Protein 5EAN (pdb70)

Nearest PDB structures (foldseek):
  5ean-assembly1_A  TM=1.001E+00  e=0.000E+00  Mus musculus
  5eaw-assembly2_B  TM=9.959E-01  e=0.000E+00  Mus musculus
  5eax-assembly2_B  TM=9.963E-01  e=0.000E+00  Mus musculus
  2gk6-assembly2_B  TM=7.602E-01  e=1.079E-33  Homo sapiens
  8rd3-assembly1_A  TM=7.432E-01  e=2.271E-33  Saccharomyces cerevisiae S288C

Foldseek 3Di:
DDDDDDPVCVVVVDDDDCCLLVVLQVVLCLFANPDQAAFDDLGKKAWADKDWDADVDGDIWMWTWIDRHPDPPDTAIEIEDDLRRPLPDDHNWIKAKPPTDPDRNHYDYLPDIAIFTNLQQAAALLLLLVCVVPLLLSLLCVFQVCLVDDDPQNLLVVLLLQLLVVDQQPHLPLVVSLVSLQQSLQDVVSLLVCLLHVHASVVSSVSNSLLSVLSVVLCVQAADPDDQVSHDWDQDAFPPDVRPAIWGKHFHGWLDAQFWFTGSNQSHIYTQGTWTWMWTGDDNDIDIATAGEAEDEDDPDCDSSQLLSRLVVQVRCVLADPRRQWHWYAHSNRSDIDIRGNDSNSVRVSSSSVSSSVVQNQQQWDDPDVPHDIAGDDGPDDDDDPPDQVPRSCLLVVLLCCPLGVPDPDDDPDDPVSVVVSCVSQVLDDNLLSPVLRLVVRLLVLLLSGSQLNHGCCCVLPPFLVVCLVPAFKDWQWFFDDAWDAPDQQWTKTKIFNVDPQRLRHNADWQFWKFKFFSPNSGGRRWIFTWHDRDSGITMTITNDRDPSDDRPTIMMIGGDGRNPRDNQLNNLSSVLSGPDVLSVVCCCCQRVVPFWDFDDDDCPLFPVQLVVVLVVLLVPDDDLLNVQLRLQSGTQAEFEEEQDFQLCLLSSVLSSVSSCVSSVFQEEEEEAAQVSLLSNVVVNVVVVAAEAEEDDLVRHDPVCSCRYPVNCCVVVVRRGSVVSVCSLPVHSYYYYYLSPLVRSSQSPAATQEYEYEAQQQDFASSSSRNSSRHRYYYYYHHVLADFHDRDRPSSVVSPRRCGSSNSNCVSVSRYRYRAAGAFAAQVLVVLCCQQPVVVRHDYNDPCLNVDFDDQQQLVVLVVVCVVQFPCPPPPQPCLQVDRVNQEAEEACAQAPFAWDDDDNFIETLLLLLVVLVVLVSRVSRPDDLAQEEEEEATPVHQVSNQVVCVVVVRNSHHYYYLVVQVNAAHQEYEYCHRHDDDVQDDDVRLLRSNSVSSLSSRHRRHYYYYDHLVNNCVRVSSVSSCVVCVVVVRYDYDHYCPDSSRVSSD

Organism: Mus musculus (NCBI:txid10090)

Sequence (1051 aa):
GGHMEPLDELDLLLLEAVPRVELLRKKADALFPETVLSRGVDNRYLVLAVETSQNERGAEEKRLHVTASQDREHEVLCILRNGWSSVPVEPGDIVHLEGDCTSEPWIIDDDFGYFILYPDMMISGTSVASSIRCLRRAVLSETFRGSDPATRQMLIGTILHEVFQKAISESFAPERLQELALQTLREVRHLKEMYRLNLSQDEILCEVEEYLPSFSKWAEDFMRKGPSSEFPQMQLSLPSDGRSSPCNIEVVKSLDIEESIWSPRFGLKGKIDVTVGVKIHRDCKMKYKVMPLELKTGKESNSIEHRSQVVLYTLLSQERREDPEAGWLLYLKTGQMYPVPANHLDKRELLKLRNWLAASLLHRVSRAAPGEEARLSALPQIIEEEKTCKYCSQIGNCALYSRAVEEQGDDASIPEAMLSKIQEETRHLQLAHLKYFSLWCLMLTLESQSKDNRKTHQSIWLTPASELEESGNCVGNLVRTEPVSRVCDGQYLHNFQRKNGPMPATNLMAGDRIILSGEERKLFALSKGYVKKMNKAAVTCLLDRNLSTLPATTVFRLDREERHGDISTPLGNLSKLMESTDPSKRLRELIIDFREPQFIAYLSSVLPHDAKDTVANILKGLNKPQRQAMKRVLLSKDYTLIVGMPGTGKTTTICALVRILSACGFSVLLTSYTHSAVDNILLKLAKFKVGFLRLGQSHKVHPDIQKFTEEEICRSRSIASLAHLEELYNSHPIVATTCMGINHPIFSRKTFDFCIVDEASQISQPVCLGPLFFSRRFVLVGDHQQLPPLVVNREARALGMSESLFKRLERNESAVVQLTVQYRMNRKIMSLSNKLTYAGKLECGSDRVANAVLALPNLKDARLSLQLYADYSDSPWLAGVLEPDNPVCFLNTDKVPAPEQVENGGVSNVTEARLIVFLTSTFIKAGCSPSDIGVIAPYRQQLRIISDLLARSSVGMVEVNTVDKYQGRDKSLILVSFVRSNEDGTLGELLKDWRRLNVALTRAKHKLILLGSVSSLKRFPPLGTLFDHLNAEQLILDLPSREHESLSHIL

Secondary structure (DSSP, 8-state):
-----SHHHHHHT-----THHHHHHHHHHHHSTT---B-STT-BEEEEEEEEEE-SSSSEEEEEEEESSSSTT--EEEEE-GGGGG----TT-EEEEES---SSEEEE-SSS-EEEESTTS-EEHHHHHHTTT-HHHHHHHHHSTTSS---HHHHHHHHHHHHHHHHHHS---HHHHHHHHHHHHT-HHHHHHHHHHT--HHHHHHHHHHHHHHHHHHHHHHS--S-GGGSPEE----TT----S-EEEEEEEEEEEEEEEEETTTTEEEEEEEEEEEEEEETTEEEEEEEEEEEE-S-----HHHHHHHHHHHHHHTTTSS--SEEEEEETTTTEEEEEE--HHHHHHHHHHHHHHHHHHH--EEESSTTSPEEEPP-SPPPS-HHHHHT-TTHHHHHHHIIIII--SS-----HHHHHHHHHHHTT--HHHHHHHHHHHHHHHHHHTSGGG---SHHHHSS-HHHHHSSSSEEEEEB--S--EEEETTEEEEEEE-SSS----S---TT-EEEEEESSGGGTT-EEEEEEEE-SSEEEEEESS--TTS-TT--EEEEE-------HHHHHHHHHHTSSSHHHHHHIIIIIS-PPPPBPPP-GGGS-GGGHHHHHHHHHTS-HHHHHHHHHHHHBSSEEEEEE-TTS-HHHHHHHHHHHHHHTT--EEEEESSHHHHHHHHHHHHHTT---EE-S-GGGS-TTTGGGBHHHHHHHTT--SHHHHHHHHTS-SEEEEEGGGTTSGGGGT--EEEEEETTGGGS-HHHHTGGGGGEEEEEEEE-TTSPPPP---HHHHHTTTT--HHHHHTT-GGGEEEE-EESSS-HHHHHHHHHHTSTT--EESSHHHHH-----TTHHHHHHHHTTTS--TT-HHHHHHH-TT--EEEEE-SSS----EEETTEEE-HHHHHHHHHHHHHHHHTT--GGGEEEE-SSHHHHHHHHHHHHHTT-TTSEEE-GGGGTT--EEEEEEE-----SS----SGGG-HHHHHHHHTSEEEEEEEEE-HHHHTTSHHHHHHHHHHHTTT-EEE---TTSHHHHTT-

Radius of gyration: 32.79 Å; Cα contacts (8 Å, |Δi|>4): 2000; chains: 1; bounding box: 89×79×94 Å

Solvent-accessible surface area: 47233 Å² total; per-residue (Å²): 128,46,150,94,141,68,142,79,55,105,81,142,83,149,158,184,85,93,97,111,24,75,109,7,101,156,125,11,47,48,45,11,12,147,22,71,26,34,129,30,122,14,1,1,0,5,0,9,28,45,87,76,42,119,42,156,179,77,58,110,6,27,65,0,48,0,5,18,26,151,90,121,112,89,76,3,49,1,12,0,76,80,23,0,11,61,4,28,7,83,41,4,12,5,0,0,1,21,35,34,4,121,64,93,83,25,76,0,33,45,116,119,5,22,0,0,0,6,0,12,28,24,9,26,5,73,16,0,1,30,3,56,130,12,33,7,50,1,0,2,33,62,38,12,124,74,30,60,96,37,54,62,129,101,9,11,6,78,0,0,42,23,0,0,18,51,1,12,83,104,26,25,35,97,121,116,0,60,87,11,0,59,94,0,2,112,38,57,84,4,0,56,43,0,7,58,55,106,31,64,47,92,80,0,22,59,51,0,51,130,26,14,94,20,1,25,119,1,12,103,29,8,43,89,167,37,92,46,75,103,5,40,144,36,108,2,52,6,108,62,54,101,90,79,45,91,2,22,0,12,1,37,108,25,51,26,53,48,7,30,1,35,0,0,42,2,0,0,79,18,100,1,12,0,2,1,0,0,60,10,22,48,126,151,151,78,74,96,12,45,0,3,2,13,1,34,31,29,169,54,52,47,31,126,36,36,66,8,17,1,4,1,16,0,1,1,0,35,6,33,63,137,45,2,19,0,0,0,0,0,0,2,120,61,6,87,13,58,29,2,35,8,81,64,106,43,26,21,71,12,0,32,42,0,0,102,0,0,7,19,25,7,67,20,46,50,92,92,40,141,75,95,123,7,135,20,17,70,14,28,142,12,41,132,97,112,146,10,16,155,166,22,66,1,40,35,8,10,0,9,8,11,72,19,31,45,76,86,88,145,105,44,88,39,32,149,56,9,75,62,73,7,94,108,57,2,175,56,14,110,115,44,6,8,128,12,0,25,73,4,5,17,2,5,14,10,30,22,33,14,102,86,24,50,129,22,39,9,51,12,16,73,43,72,1,76,85,40,30,150,47,29,52,2,2,0,62,4,20,22,78,88,123,25,65,142,81,64,50,42,35,30,41,2,27,2,40,31,125,104,52,96,39,37,77,28,97,13,150,62,44,41,120,3,2,0,1,4,67,103,64,88,29,9,7,5,3,80,20,42,4,91,127,63,76,169,74,18,14,21,0,17,0,59,27,60,3,59,105,31,73,60,117,12,52,0,7,4,9,76,20,45,184,107,20,77,33,21,21,8,9,28,4,0,11,73,0,5,78,78,65,116,82,3,99,34,5,2,42,0,0,11,56,51,90,109,2,83,53,75,81,110,118,77,99,38,14,72,157,140,6,64,105,69,6,36,89,12,51,136,71,15,28,145,30,10,76,78,0,0,90,55,0,25,15,6,105,6,0,0,0,1,6,2,7,5,14,2,29,47,32,58,2,1,2,7,0,0,58,0,0,39,38,12,65,46,28,0,0,0,0,0,111,59,46,72,10,0,3,71,0,0,42,72,0,28,157,104,192,26,33,5,1,0,2,33,89,12,74,104,5,64,101,84,0,53,130,56,0,14,56,43,15,14,128,91,161,89,19,42,37,16,73,102,0,58,110,10,0,82,55,62,78,2,0,0,3,13,0,90,25,20,98,23,6,0,14,63,92,55,109,6,54,1,0,0,0,0,19,0,6,52,2,28,0,1,12,0,0,0,0,2,18,22,17,142,41,3,0,0,1,4,5,71,59,27,8,35,5,132,8,67,29,150,54,0,101,88,71,33,9,24,63,3,0,0,91,34,0,26,168,22,145,61,0,26,8,62,2,17,20,0,96,20,0,3,135,118,0,16,35,10,0,18,103,16,18,6,88,50,99,5,92,29,28,51,110,208,27,9,90,28,62,7,74,19,115,63,44,181,80,2,84,123,38,9,74,149,134,6,88,6,76,148,10,102,6,0,38,14,0,1,75,19,96,26,6,3,0,0,1,12,2,61,132,0,64,6,71,24,64,76,128,162,80,14,6,8,0,52,9,0,0,95,6,0,12,24,3,0,25,6,0,45,118,0,30,6,49,32,76,58,0,0,0,0,0,14,22,134,41,0,11,135,49,0,52,88,48,1,68,204,61,104,9,50,124,6,48,23,24,14,5,41,119,0,62,51,92,51,35,16,0,0,0,2,0,4,0,14,12,32,184,125,20,72,63,16,108,53,11,89,33,88,76,40,8,2,0,3,0,0,1,0,71,36,0,0,0,0,0,0,4,26,56,13,0,118,124,0,83,0,0,16,43,0,7,97,54,1,82,82,94,143,45,29,44,64,2,28,47,66,144,99,97,2,0,54,78,27,36

Structure (mmCIF, N/CA/C/O backbone):
data_5EAN
#
_entry.id   5EAN
#
_cell.length_a   87.153
_cell.length_b   118.488
_cell.length_c   149.260
_cell.angle_alpha   90.000
_cell.angle_beta   90.000
_cell.angle_gamma   90.000
#
_symmetry.space_group_name_H-M   'P 2 21 21'
#
loop_
_entity.id
_entity.type
_entity.pdbx_description
1 polymer 'DNA replication ATP-dependent helicase/nuclease DNA2'
2 polymer "DNA (5'-D(P*AP*CP*TP*CP*TP*GP*CP*CP*AP*AP*GP*AP*GP*GP*A)-3')"
3 non-polymer 'IRON/SULFUR CLUSTER'
4 non-polymer 'CALCIUM ION'
5 non-polymer "ADENOSINE-5'-DIPHOSPHATE"
6 water water
#
loop_
_atom_site.group_PDB
_atom_site.id
_atom_site.type_symbol
_atom_site.label_atom_id
_atom_site.label_alt_id
_atom_site.label_comp_id
_atom_site.label_asym_id
_atom_site.label_entity_id
_atom_site.label_seq_id
_atom_site.pdbx_PDB_ins_code
_atom_site.Cartn_x
_atom_site.Cartn_y
_atom_site.Cartn_z
_atom_site.occupancy
_atom_site.B_iso_or_equiv
_atom_site.auth_seq_id
_atom_site.auth_comp_id
_atom_site.auth_asym_id
_atom_site.auth_atom_id
_atom_site.pdbx_PDB_model_num
ATOM 1 N N . GLY A 1 1 ? 64.653 19.086 37.796 1.00 92.58 -2 GLY A N 1
ATOM 2 C CA . GLY A 1 1 ? 63.608 19.318 38.837 1.00 102.60 -2 GLY A CA 1
ATOM 3 C C . GLY A 1 1 ? 64.170 19.837 40.150 1.00 104.33 -2 GLY A C 1
ATOM 4 O O . GLY A 1 1 ? 64.270 21.050 40.348 1.00 106.03 -2 GLY A O 1
ATOM 5 N N . GLY A 1 2 ? 64.527 18.910 41.042 1.00 102.49 -1 GLY A N 1
ATOM 6 C CA . GLY A 1 2 ? 65.090 19.231 42.358 1.00 97.01 -1 GLY A CA 1
ATOM 7 C C . GLY A 1 2 ? 66.492 19.809 42.278 1.00 102.20 -1 GLY A C 1
ATOM 8 O O . GLY A 1 2 ? 67.301 19.379 41.452 1.00 101.94 -1 GLY A O 1
ATOM 9 N N . HIS A 1 3 ? 66.762 20.797 43.132 1.00 104.33 0 HIS A N 1
ATOM 10 C CA . HIS A 1 3 ? 68.081 21.443 43.236 1.00 98.65 0 HIS A CA 1
ATOM 11 C C . HIS A 1 3 ? 68.882 20.867 44.409 1.00 87.00 0 HIS A C 1
ATOM 12 O O . HIS A 1 3 ? 68.505 21.003 45.574 1.00 87.79 0 HIS A O 1
ATOM 19 N N . MET A 1 4 ? 69.988 20.224 44.056 1.00 77.04 1 MET A N 1
ATOM 20 C CA . MET A 1 4 ? 70.785 19.352 44.920 1.00 75.10 1 MET A CA 1
ATOM 21 C C . MET A 1 4 ? 71.822 20.052 45.791 1.00 69.66 1 MET A C 1
ATOM 22 O O . MET A 1 4 ? 72.435 21.022 45.355 1.00 71.39 1 MET A O 1
ATOM 27 N N . GLU A 1 5 ? 72.019 19.551 47.012 1.00 70.66 2 GLU A N 1
ATOM 28 C CA . GLU A 1 5 ? 73.036 20.104 47.919 1.00 74.34 2 GLU A CA 1
ATOM 29 C C . GLU A 1 5 ? 74.108 19.133 48.427 1.00 77.25 2 GLU A C 1
ATOM 30 O O . GLU A 1 5 ? 75.281 19.511 48.445 1.00 91.67 2 GLU A O 1
ATOM 36 N N . PRO A 1 6 ? 73.726 17.917 48.902 1.00 75.77 3 PRO A N 1
ATOM 37 C CA . PRO A 1 6 ? 74.819 16.980 49.126 1.00 65.43 3 PRO A CA 1
ATOM 38 C C . PRO A 1 6 ? 75.016 16.012 47.966 1.00 60.43 3 PRO A C 1
ATOM 39 O O . PRO A 1 6 ? 74.322 16.084 46.948 1.00 60.80 3 PRO A O 1
ATOM 43 N N . LEU A 1 7 ? 75.959 15.102 48.170 1.00 56.80 4 LEU A N 1
ATOM 44 C CA . LEU A 1 7 ? 76.316 14.054 47.240 1.00 57.57 4 LEU A CA 1
ATOM 45 C C . LEU A 1 7 ? 75.196 13.005 47.124 1.00 58.36 4 LEU A C 1
ATOM 46 O O . LEU A 1 7 ? 75.090 12.301 46.117 1.00 60.14 4 LEU A O 1
ATOM 51 N N . ASP A 1 8 ? 74.367 12.922 48.162 1.00 57.55 5 ASP A N 1
ATOM 52 C CA . ASP A 1 8 ? 73.254 11.991 48.224 1.00 53.86 5 ASP A CA 1
ATOM 53 C C . ASP A 1 8 ? 72.188 12.374 47.206 1.00 51.48 5 ASP A C 1
ATOM 54 O O . ASP A 1 8 ? 71.643 11.510 46.517 1.00 52.21 5 ASP A O 1
ATOM 59 N N . GLU A 1 9 ? 71.912 13.670 47.112 1.00 50.40 6 GLU A N 1
ATOM 60 C CA . GLU A 1 9 ? 71.038 14.216 46.085 1.00 53.12 6 GLU A CA 1
ATOM 61 C C . GLU A 1 9 ? 71.413 13.825 44.667 1.00 58.69 6 GLU A C 1
ATOM 62 O O . GLU A 1 9 ? 70.530 13.439 43.894 1.00 59.81 6 GLU A O 1
ATOM 68 N N . LEU A 1 10 ? 72.707 13.944 44.333 1.00 56.34 7 LEU A N 1
ATOM 69 C CA . LEU A 1 10 ? 73.220 13.558 43.014 1.00 54.57 7 LEU A CA 1
ATOM 70 C C . LEU A 1 10 ? 72.956 12.091 42.717 1.00 49.83 7 LEU A C 1
ATOM 71 O O . LEU A 1 10 ? 72.470 11.762 41.637 1.00 53.87 7 LEU A O 1
ATOM 76 N N . ASP A 1 11 ? 73.272 11.228 43.686 1.00 48.09 8 ASP A N 1
ATOM 77 C CA . ASP A 1 11 ? 73.024 9.791 43.585 1.00 51.38 8 ASP A CA 1
ATOM 78 C C . ASP A 1 11 ? 71.552 9.471 43.361 1.00 52.64 8 ASP A C 1
ATOM 79 O O . ASP A 1 11 ? 71.219 8.724 42.442 1.00 53.00 8 ASP A O 1
ATOM 84 N N . LEU A 1 12 ? 70.680 10.064 44.174 1.00 49.45 9 LEU A N 1
ATOM 85 C CA . LEU A 1 12 ? 69.261 9.726 44.127 1.00 53.52 9 LEU A CA 1
ATOM 86 C C . LEU A 1 12 ? 68.483 10.389 43.004 1.00 57.36 9 LEU A C 1
ATOM 87 O O . LEU A 1 12 ? 67.404 9.906 42.648 1.00 56.49 9 LEU A O 1
ATOM 92 N N . LEU A 1 13 ? 69.032 11.461 42.431 1.00 58.78 10 LEU A N 1
ATOM 93 C CA . LEU A 1 13 ? 68.370 12.141 41.311 1.00 61.32 10 LEU A CA 1
ATOM 94 C C . LEU A 1 13 ? 68.573 11.475 39.944 1.00 64.59 10 LEU A C 1
ATOM 95 O O . LEU A 1 13 ? 67.945 11.879 38.962 1.00 67.83 10 LEU A O 1
ATOM 100 N N . LEU A 1 14 ? 69.437 10.463 39.886 1.00 71.86 11 LEU A N 1
ATOM 101 C CA . LEU A 1 14 ? 69.585 9.637 38.687 1.00 77.80 11 LEU A CA 1
ATOM 102 C C . LEU A 1 14 ? 68.290 8.865 38.416 1.00 77.07 11 LEU A C 1
ATOM 103 O O . LEU A 1 14 ? 67.789 8.152 39.293 1.00 75.82 11 LEU A O 1
ATOM 108 N N . LEU A 1 15 ? 67.742 9.050 37.214 1.00 78.92 12 LEU A N 1
ATOM 109 C CA . LEU A 1 15 ? 66.525 8.357 36.768 1.00 81.55 12 LEU A CA 1
ATOM 110 C C . LEU A 1 15 ? 66.854 7.118 35.912 1.00 83.43 12 LEU A C 1
ATOM 111 O O . LEU A 1 15 ? 68.007 6.937 35.500 1.00 84.58 12 LEU A O 1
ATOM 116 N N . GLU A 1 16 ? 65.841 6.275 35.667 1.00 90.97 13 GLU A N 1
ATOM 117 C CA . GLU A 1 16 ? 65.946 5.019 34.880 1.00 92.60 13 GLU A CA 1
ATOM 118 C C . GLU A 1 16 ? 66.937 4.006 35.466 1.00 91.22 13 GLU A C 1
ATOM 119 O O . GLU A 1 16 ? 66.972 2.843 35.060 1.00 85.48 13 GLU A O 1
ATOM 125 N N . ALA A 1 23 ? 60.729 6.286 34.000 1.00 142.18 20 ALA A N 1
ATOM 126 C CA . ALA A 1 23 ? 60.700 5.021 33.273 1.00 143.12 20 ALA A CA 1
ATOM 127 C C . ALA A 1 23 ? 59.913 5.132 31.943 1.00 137.94 20 ALA A C 1
ATOM 128 O O . ALA A 1 23 ? 60.289 5.928 31.075 1.00 132.87 20 ALA A O 1
ATOM 130 N N . VAL A 1 24 ? 58.845 4.338 31.788 1.00 139.85 21 VAL A N 1
ATOM 131 C CA . VAL A 1 24 ? 57.974 4.339 30.579 1.00 135.34 21 VAL A CA 1
ATOM 132 C C . VAL A 1 24 ? 56.789 5.361 30.620 1.00 133.28 21 VAL A C 1
ATOM 133 O O . VAL A 1 24 ? 56.302 5.754 29.550 1.00 128.73 21 VAL A O 1
ATOM 137 N N . PRO A 1 25 ? 56.313 5.782 31.835 1.00 136.52 22 PRO A N 1
ATOM 138 C CA . PRO A 1 25 ? 55.401 6.939 31.972 1.00 134.31 22 PRO A CA 1
ATOM 139 C C . PRO A 1 25 ? 55.697 8.208 31.144 1.00 130.50 22 PRO A C 1
ATOM 140 O O . PRO A 1 25 ? 54.831 9.090 31.078 1.00 129.57 22 PRO A O 1
ATOM 144 N N . ARG A 1 26 ? 56.881 8.299 30.525 1.00 129.02 23 ARG A N 1
ATOM 145 C CA . ARG A 1 26 ? 57.179 9.372 29.563 1.00 125.27 23 ARG A CA 1
ATOM 146 C C . ARG A 1 26 ? 56.293 9.273 28.302 1.00 121.29 23 ARG A C 1
ATOM 147 O O . ARG A 1 26 ? 56.068 10.281 27.632 1.00 118.28 23 ARG A O 1
ATOM 155 N N . VAL A 1 27 ? 55.791 8.066 28.008 1.00 122.19 24 VAL A N 1
ATOM 156 C CA . VAL A 1 27 ? 54.790 7.820 26.940 1.00 119.74 24 VAL A CA 1
ATOM 157 C C . VAL A 1 27 ? 53.464 8.586 27.198 1.00 119.11 24 VAL A C 1
ATOM 158 O O . VAL A 1 27 ? 52.863 9.142 26.263 1.00 115.15 24 VAL A O 1
ATOM 162 N N . GLU A 1 28 ? 53.036 8.617 28.465 1.00 121.17 25 GLU A N 1
ATOM 163 C CA . GLU A 1 28 ? 51.794 9.280 28.893 1.00 119.88 25 GLU A CA 1
ATOM 164 C C . GLU A 1 28 ? 51.909 10.797 28.872 1.00 117.24 25 GLU A C 1
ATOM 165 O O . GLU A 1 28 ? 50.962 11.487 28.486 1.00 114.80 25 GLU A O 1
ATOM 171 N N . LEU A 1 29 ? 53.081 11.288 29.288 1.00 117.74 26 LEU A N 1
ATOM 172 C CA . LEU A 1 29 ? 53.494 12.702 29.223 1.00 115.98 26 LEU A CA 1
ATOM 173 C C . LEU A 1 29 ? 53.378 13.279 27.799 1.00 110.69 26 LEU A C 1
ATOM 174 O O . LEU A 1 29 ? 53.106 14.473 27.614 1.00 108.54 26 LEU A O 1
ATOM 179 N N . LEU A 1 30 ? 53.573 12.407 26.810 1.00 107.52 27 LEU A N 1
ATOM 180 C CA . LEU A 1 30 ? 53.505 12.763 25.391 1.00 102.96 27 LEU A CA 1
ATOM 181 C C . LEU A 1 30 ? 52.129 12.481 24.774 1.00 101.05 27 LEU A C 1
ATOM 182 O O . LEU A 1 30 ? 51.683 13.227 23.901 1.00 97.28 27 LEU A O 1
ATOM 187 N N . ARG A 1 31 ? 51.476 11.404 25.222 1.00 103.48 28 ARG A N 1
ATOM 188 C CA . ARG A 1 31 ? 50.094 11.100 24.833 1.00 103.03 28 ARG A CA 1
ATOM 189 C C . ARG A 1 31 ? 49.144 12.214 25.278 1.00 102.90 28 ARG A C 1
ATOM 190 O O . ARG A 1 31 ? 48.267 12.609 24.510 1.00 100.74 28 ARG A O 1
ATOM 198 N N . LYS A 1 32 ? 49.342 12.720 26.501 1.00 104.98 29 LYS A N 1
ATOM 199 C CA . LYS A 1 32 ? 48.627 13.904 27.002 1.00 105.70 29 LYS A CA 1
ATOM 200 C C . LYS A 1 32 ? 48.958 15.167 26.194 1.00 103.28 29 LYS A C 1
ATOM 201 O O . LYS A 1 32 ? 48.063 15.963 25.901 1.00 103.09 29 LYS A O 1
ATOM 207 N N . LYS A 1 33 ? 50.239 15.327 25.845 1.00 102.53 30 LYS A N 1
ATOM 208 C CA . LYS A 1 33 ? 50.759 16.450 25.044 1.00 101.07 30 LYS A CA 1
ATOM 209 C C . LYS A 1 33 ? 50.113 16.494 23.649 1.00 99.11 30 LYS A C 1
ATOM 210 O O . LYS A 1 33 ? 49.613 17.547 23.226 1.00 98.24 30 LYS A O 1
ATOM 216 N N . ALA A 1 34 ? 50.127 15.345 22.957 1.00 98.00 31 ALA A N 1
ATOM 217 C CA . ALA A 1 34 ? 49.469 15.152 21.655 1.00 94.16 31 ALA A CA 1
ATOM 218 C C . ALA A 1 34 ? 47.977 15.456 21.734 1.00 94.95 31 ALA A C 1
ATOM 219 O O . ALA A 1 34 ? 47.430 16.135 20.855 1.00 92.82 31 ALA A O 1
ATOM 221 N N . ASP A 1 35 ? 47.341 14.956 22.798 1.00 97.65 32 ASP A N 1
ATOM 222 C CA . ASP A 1 35 ? 45.927 15.182 23.063 1.00 98.86 32 ASP A CA 1
ATOM 223 C C . ASP A 1 35 ? 45.614 16.670 23.218 1.00 99.31 32 ASP A C 1
ATOM 224 O O . ASP A 1 35 ? 44.645 17.145 22.629 1.00 100.45 32 ASP A O 1
ATOM 229 N N . ALA A 1 36 ? 46.448 17.401 23.971 1.00 99.73 33 ALA A N 1
ATOM 230 C CA . ALA A 1 36 ? 46.247 18.841 24.223 1.00 99.39 33 ALA A CA 1
ATOM 231 C C . ALA A 1 36 ? 46.017 19.649 22.935 1.00 97.01 33 ALA A C 1
ATOM 232 O O . ALA A 1 36 ? 45.201 20.583 22.933 1.00 98.82 33 ALA A O 1
ATOM 234 N N . LEU A 1 37 ? 46.697 19.252 21.849 1.00 92.13 34 LEU A N 1
ATOM 235 C CA . LEU A 1 37 ? 46.608 19.945 20.549 1.00 87.96 34 LEU A CA 1
ATOM 236 C C . LEU A 1 37 ? 45.898 19.193 19.397 1.00 84.33 34 LEU A C 1
ATOM 237 O O . LEU A 1 37 ? 45.323 19.835 18.511 1.00 82.40 34 LEU A O 1
ATOM 242 N N . PHE A 1 38 ? 45.928 17.858 19.417 1.00 82.18 35 PHE A N 1
ATOM 243 C CA . PHE A 1 38 ? 45.104 17.039 18.513 1.00 80.17 35 PHE A CA 1
ATOM 244 C C . PHE A 1 38 ? 44.283 16.007 19.288 1.00 82.63 35 PHE A C 1
ATOM 245 O O . PHE A 1 38 ? 44.636 14.822 19.314 1.00 82.63 35 PHE A O 1
ATOM 253 N N . PRO A 1 39 ? 43.176 16.457 19.921 1.00 84.61 36 PRO A N 1
ATOM 254 C CA . PRO A 1 39 ? 42.433 15.557 20.813 1.00 86.58 36 PRO A CA 1
ATOM 255 C C . PRO A 1 39 ? 41.753 14.422 20.067 1.00 85.48 36 PRO A C 1
ATOM 256 O O . PRO A 1 39 ? 41.257 14.618 18.945 1.00 83.48 36 PRO A O 1
ATOM 260 N N . GLU A 1 40 ? 41.789 13.243 20.693 1.00 86.17 37 GLU A N 1
ATOM 261 C CA . GLU A 1 40 ? 41.036 12.053 20.280 1.00 85.59 37 GLU A CA 1
ATOM 262 C C . GLU A 1 40 ? 41.426 11.539 18.888 1.00 82.76 37 GL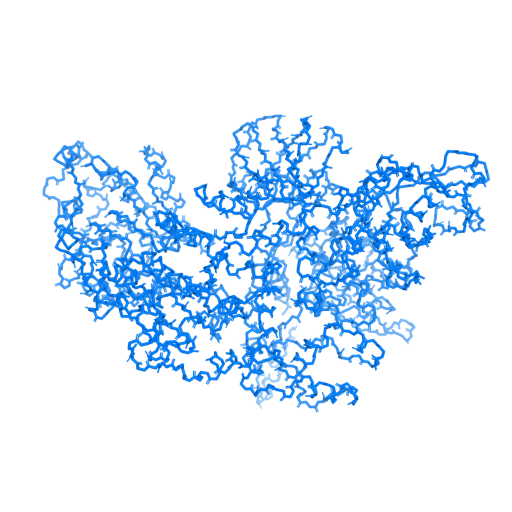U A C 1
ATOM 263 O O . GLU A 1 40 ? 40.609 10.948 18.174 1.00 82.97 37 GLU A O 1
ATOM 269 N N . THR A 1 41 ? 42.691 11.772 18.527 1.00 79.82 38 THR A N 1
ATOM 270 C CA . THR A 1 41 ? 43.286 11.295 17.281 1.00 77.03 38 THR A CA 1
ATOM 271 C C . THR A 1 41 ? 43.507 9.790 17.393 1.00 78.40 38 THR A C 1
ATOM 272 O O . THR A 1 41 ? 44.343 9.353 18.186 1.00 80.03 38 THR A O 1
ATOM 276 N N . VAL A 1 42 ? 42.747 8.997 16.634 1.00 78.63 39 VAL A N 1
ATOM 277 C CA . VAL A 1 42 ? 42.972 7.538 16.605 1.00 79.37 39 VAL A CA 1
ATOM 278 C C . VAL A 1 42 ? 44.170 7.245 15.710 1.00 77.46 39 VAL A C 1
ATOM 279 O O . VAL A 1 42 ? 44.170 7.569 14.519 1.00 76.27 39 VAL A O 1
ATOM 283 N N . LEU A 1 43 ? 45.214 6.692 16.318 1.00 77.68 40 LEU A N 1
ATOM 284 C CA . LEU A 1 43 ? 46.379 6.222 15.584 1.00 77.21 40 LEU A CA 1
ATOM 285 C C . LEU A 1 43 ? 46.008 4.955 14.800 1.00 79.75 40 LEU A C 1
ATOM 286 O O . LEU A 1 43 ? 45.255 4.109 15.291 1.00 82.51 40 LEU A O 1
ATOM 291 N N . SER A 1 44 ? 46.493 4.855 13.562 1.00 79.94 41 SER A N 1
ATOM 292 C CA . SER A 1 44 ? 46.342 3.630 12.761 1.00 81.81 41 SER A CA 1
ATOM 293 C C . SER A 1 44 ? 47.400 3.498 11.666 1.00 80.73 41 SER A C 1
ATOM 294 O O . SER A 1 44 ? 48.226 4.389 11.466 1.00 78.35 41 SER A O 1
ATOM 297 N N . ARG A 1 45 ? 47.366 2.361 10.983 1.00 83.65 42 ARG A N 1
ATOM 298 C CA . ARG A 1 45 ? 48.257 2.063 9.880 1.00 84.41 42 ARG A CA 1
ATOM 299 C C . ARG A 1 45 ? 47.541 2.355 8.557 1.00 83.96 42 ARG A C 1
ATOM 300 O O . ARG A 1 45 ? 46.355 2.717 8.542 1.00 83.67 42 ARG A O 1
ATOM 308 N N . GLY A 1 46 ? 48.265 2.218 7.449 1.00 83.77 43 GLY A N 1
ATOM 309 C CA . GLY A 1 46 ? 47.651 2.267 6.127 1.00 83.84 43 GLY A CA 1
ATOM 310 C C . GLY A 1 46 ? 47.622 3.646 5.514 1.00 80.94 43 GLY A C 1
ATOM 311 O O . GLY A 1 46 ? 48.379 4.528 5.924 1.00 78.20 43 GLY A O 1
ATOM 312 N N . VAL A 1 47 ? 46.724 3.817 4.540 1.00 81.89 44 VAL A N 1
ATOM 313 C CA . VAL A 1 47 ? 46.663 5.013 3.666 1.00 80.27 44 VAL A CA 1
ATOM 314 C C . VAL A 1 47 ? 46.551 6.339 4.426 1.00 77.32 44 VAL A C 1
ATOM 315 O O . VAL A 1 47 ? 47.187 7.332 4.055 1.00 77.11 44 VAL A O 1
ATOM 319 N N . ASP A 1 48 ? 45.763 6.340 5.493 1.00 75.48 45 ASP A N 1
ATOM 320 C CA . ASP A 1 48 ? 45.573 7.526 6.290 1.00 72.16 45 ASP A CA 1
ATOM 321 C C . ASP A 1 48 ? 46.249 7.371 7.642 1.00 71.43 45 ASP A C 1
ATOM 322 O O . ASP A 1 48 ? 45.675 7.739 8.680 1.00 71.28 45 ASP A O 1
ATOM 327 N N . ASN A 1 49 ? 47.478 6.849 7.627 1.00 71.11 46 ASN A N 1
ATOM 328 C CA . ASN A 1 49 ? 48.169 6.482 8.869 1.00 70.96 46 ASN A CA 1
ATOM 329 C C . ASN A 1 49 ? 48.383 7.626 9.829 1.00 69.50 46 ASN A C 1
ATOM 330 O O . ASN A 1 49 ? 48.665 8.753 9.410 1.00 68.10 46 ASN A O 1
ATOM 335 N N . ARG A 1 50 ? 48.222 7.320 11.113 1.00 70.52 47 ARG A N 1
ATOM 336 C CA . ARG A 1 50 ? 48.524 8.252 12.188 1.00 69.84 47 ARG A CA 1
ATOM 337 C C . ARG A 1 50 ? 49.482 7.628 13.194 1.00 71.51 47 ARG A C 1
ATOM 338 O O . ARG A 1 50 ? 49.219 6.541 13.727 1.00 74.06 47 ARG A O 1
ATOM 346 N N . TYR A 1 51 ? 50.604 8.314 13.415 1.00 70.06 48 TYR A N 1
ATOM 347 C CA . TYR A 1 51 ? 51.692 7.838 14.262 1.00 71.50 48 TYR A CA 1
ATOM 348 C C . TYR A 1 51 ? 52.032 8.881 15.325 1.00 71.45 48 TYR A C 1
ATOM 349 O O . TYR A 1 51 ? 52.188 10.059 15.007 1.00 69.89 48 TYR A O 1
ATOM 358 N N . LEU A 1 52 ? 52.152 8.451 16.583 1.00 73.68 49 LEU A N 1
ATOM 359 C CA . LEU A 1 52 ? 52.636 9.327 17.645 1.00 73.40 49 LEU A CA 1
ATOM 360 C C . LEU A 1 52 ? 54.154 9.195 17.776 1.00 74.13 49 LEU A C 1
ATOM 361 O O . LEU A 1 52 ? 54.691 8.084 17.747 1.00 75.93 49 LEU A O 1
ATOM 366 N N . VAL A 1 53 ? 54.832 10.331 17.919 1.00 72.89 50 VAL A N 1
ATOM 367 C CA . VAL A 1 53 ? 56.287 10.355 18.051 1.00 74.22 50 VAL A CA 1
ATOM 368 C C . VAL A 1 53 ? 56.654 10.183 19.519 1.00 78.26 50 VAL A C 1
ATOM 369 O O . VAL A 1 53 ? 56.158 10.927 20.381 1.00 80.01 50 VAL A O 1
ATOM 373 N N . LEU A 1 54 ? 57.521 9.206 19.793 1.00 80.02 51 LEU A N 1
ATOM 374 C CA . LEU A 1 54 ? 57.990 8.950 21.145 1.00 82.72 51 LEU A CA 1
ATOM 375 C C . LEU A 1 54 ? 59.384 9.488 21.377 1.00 84.36 51 LEU A C 1
ATOM 376 O O . LEU A 1 54 ? 59.625 10.098 22.409 1.00 87.08 51 LEU A O 1
ATOM 381 N N . ALA A 1 55 ? 60.292 9.295 20.420 1.00 84.14 52 ALA A N 1
ATOM 382 C CA . ALA A 1 55 ? 61.698 9.689 20.606 1.00 86.14 52 ALA A CA 1
ATOM 383 C C . ALA A 1 55 ? 62.306 10.319 19.359 1.00 84.05 52 ALA A C 1
ATOM 384 O O . ALA A 1 55 ? 61.907 9.980 18.245 1.00 83.12 52 ALA A O 1
ATOM 386 N N . VAL A 1 56 ? 63.259 11.236 19.555 1.00 84.45 53 VAL A N 1
ATOM 387 C CA . VAL A 1 56 ? 63.917 11.973 18.461 1.00 83.15 53 VAL A CA 1
ATOM 388 C C . VAL A 1 56 ? 65.399 12.162 18.763 1.00 85.67 53 VAL A C 1
ATOM 389 O O . VAL A 1 56 ? 65.759 12.807 19.754 1.00 86.37 53 VAL A O 1
ATOM 393 N N . GLU A 1 57 ? 66.248 11.627 17.887 1.00 87.11 54 GLU A N 1
ATOM 394 C CA . GLU A 1 57 ? 67.695 11.800 18.012 1.00 90.99 54 GLU A CA 1
ATOM 395 C C . GLU A 1 57 ? 68.388 12.077 16.688 1.00 90.11 54 GLU A C 1
ATOM 396 O O . GLU A 1 57 ? 68.191 11.364 15.708 1.00 88.19 54 GLU A O 1
ATOM 402 N N . THR A 1 58 ? 69.193 13.137 16.693 1.00 92.13 55 THR A N 1
ATOM 403 C CA . THR A 1 58 ? 70.131 13.456 15.617 1.00 94.10 55 THR A CA 1
ATOM 404 C C . THR A 1 58 ? 71.444 12.715 15.834 1.00 99.19 55 THR A C 1
ATOM 405 O O . THR A 1 58 ? 71.920 12.606 16.965 1.00 101.06 55 THR A O 1
ATOM 409 N N . SER A 1 59 ? 72.014 12.219 14.736 1.00 102.37 56 SER A N 1
ATOM 410 C CA . SER A 1 59 ? 73.292 11.492 14.736 1.00 109.62 56 SER A CA 1
ATOM 411 C C . SER A 1 59 ? 74.007 11.619 13.389 1.00 111.78 56 SER A C 1
ATOM 412 O O . SER A 1 59 ? 73.429 12.111 12.411 1.00 109.30 56 SER A O 1
ATOM 415 N N . GLN A 1 60 ? 75.269 11.193 13.359 1.00 117.44 57 GLN A N 1
ATOM 416 C CA . GLN A 1 60 ? 76.051 11.112 12.122 1.00 121.57 57 GLN A CA 1
ATOM 417 C C . GLN A 1 60 ? 75.786 9.778 11.427 1.00 124.94 57 GLN A C 1
ATOM 418 O O . GLN A 1 60 ? 75.742 8.728 12.078 1.00 127.99 57 GLN A O 1
ATOM 424 N N . ASN A 1 61 ? 75.603 9.835 10.109 1.00 125.60 58 ASN A N 1
ATOM 425 C CA . ASN A 1 61 ? 75.373 8.654 9.271 1.00 128.20 58 ASN A CA 1
ATOM 426 C C . ASN A 1 61 ? 76.675 7.842 9.071 1.00 134.31 58 ASN A C 1
ATOM 427 O O . ASN A 1 61 ? 77.754 8.288 9.492 1.00 137.22 58 ASN A O 1
ATOM 432 N N . GLU A 1 62 ? 76.562 6.654 8.459 1.00 135.60 59 GLU A N 1
ATOM 433 C CA . GLU A 1 62 ? 77.702 5.855 7.968 1.00 140.29 59 GLU A CA 1
ATOM 434 C C . GLU A 1 62 ? 78.692 6.692 7.145 1.00 141.96 59 GLU A C 1
ATOM 435 O O . GLU A 1 62 ? 79.909 6.469 7.197 1.00 144.37 59 GLU A O 1
ATOM 441 N N . ARG A 1 63 ? 78.132 7.630 6.374 1.00 138.84 60 ARG A N 1
ATOM 442 C CA . ARG A 1 63 ? 78.852 8.736 5.732 1.00 139.20 60 ARG A CA 1
ATOM 443 C C . ARG A 1 63 ? 78.716 9.962 6.649 1.00 136.58 60 ARG A C 1
ATOM 444 O O . ARG A 1 63 ? 77.605 10.272 7.096 1.00 133.33 60 ARG A O 1
ATOM 452 N N . GLY A 1 64 ? 79.826 10.654 6.922 1.00 137.87 61 GLY A N 1
ATOM 453 C CA . GLY A 1 64 ? 79.851 11.784 7.871 1.00 135.32 61 GLY A CA 1
ATOM 454 C C . GLY A 1 64 ? 78.934 12.961 7.552 1.00 130.33 61 GLY A C 1
ATOM 455 O O . GLY A 1 64 ? 79.408 14.015 7.131 1.00 131.23 61 GLY A O 1
ATOM 456 N N . ALA A 1 65 ? 77.626 12.769 7.763 1.00 125.78 62 ALA A N 1
ATOM 457 C CA . ALA A 1 65 ? 76.576 13.778 7.510 1.00 121.01 62 ALA A CA 1
ATOM 458 C C . ALA A 1 65 ? 75.375 13.590 8.454 1.00 117.78 62 ALA A C 1
ATOM 459 O O . ALA A 1 65 ? 75.104 12.467 8.900 1.00 118.24 62 ALA A O 1
ATOM 461 N N . GLU A 1 66 ? 74.659 14.686 8.735 1.00 114.80 63 GLU A N 1
ATOM 462 C CA . GLU A 1 66 ? 73.564 14.727 9.734 1.00 110.65 63 GLU A CA 1
ATOM 463 C C . GLU A 1 66 ? 72.247 14.039 9.349 1.00 105.07 63 GLU A C 1
ATOM 464 O O . GLU A 1 66 ? 71.717 14.247 8.253 1.00 105.11 63 GLU A O 1
ATOM 470 N N . GLU A 1 67 ? 71.717 13.254 10.288 1.00 100.76 64 GLU A N 1
ATOM 471 C CA . GLU A 1 67 ? 70.528 12.418 10.082 1.00 96.20 64 GLU A CA 1
ATOM 472 C C . GLU A 1 67 ? 69.702 12.326 11.376 1.00 92.89 64 GLU A C 1
ATOM 473 O O . GLU A 1 67 ? 70.264 12.342 12.468 1.00 94.80 64 GLU A O 1
ATOM 479 N N . LYS A 1 68 ? 68.377 12.247 11.240 1.00 88.10 65 LYS A N 1
ATOM 480 C CA . LYS A 1 68 ? 67.454 12.256 12.377 1.00 85.76 65 LYS A CA 1
ATOM 481 C C . LYS A 1 68 ? 66.689 10.938 12.470 1.00 86.48 65 LYS A C 1
ATOM 482 O O . LYS A 1 68 ? 66.164 10.443 11.470 1.00 86.17 65 LYS A O 1
ATOM 488 N N . ARG A 1 69 ? 66.624 10.372 13.671 1.00 88.43 66 ARG A N 1
ATOM 489 C CA . ARG A 1 69 ? 65.908 9.105 13.873 1.00 89.28 66 ARG A CA 1
ATOM 490 C C . ARG A 1 69 ? 64.806 9.180 14.912 1.00 87.48 66 ARG A C 1
ATOM 491 O O . ARG A 1 69 ? 64.973 9.765 15.991 1.00 88.26 66 ARG A O 1
ATOM 499 N N . LEU A 1 70 ? 63.679 8.577 14.556 1.00 85.06 67 LEU A N 1
ATOM 500 C CA . LEU A 1 70 ? 62.468 8.676 15.342 1.00 83.69 67 LEU A CA 1
ATOM 501 C C . LEU A 1 70 ? 61.937 7.308 15.738 1.00 84.75 67 LEU A C 1
ATOM 502 O O . LEU A 1 70 ? 62.101 6.328 15.012 1.00 85.14 67 LEU A O 1
ATOM 507 N N . HIS A 1 71 ? 61.315 7.259 16.910 1.00 85.39 68 HIS A N 1
ATOM 508 C CA . HIS A 1 71 ? 60.577 6.084 17.364 1.00 86.71 68 HIS A CA 1
ATOM 509 C C . HIS A 1 71 ? 59.097 6.470 17.363 1.00 83.47 68 HIS A C 1
ATOM 510 O O . HIS A 1 71 ? 58.703 7.465 17.970 1.00 82.11 68 HIS A O 1
ATOM 517 N N . VAL A 1 72 ? 58.298 5.706 16.631 1.00 82.38 69 VAL A N 1
ATOM 518 C CA . VAL A 1 72 ? 56.904 6.062 16.382 1.00 80.45 69 VAL A CA 1
ATOM 519 C C . VAL A 1 72 ? 55.988 4.878 16.655 1.00 82.73 69 VAL A C 1
ATOM 520 O O . VAL A 1 72 ? 56.448 3.731 16.678 1.00 85.21 69 VAL A O 1
ATOM 524 N N . THR A 1 73 ? 54.700 5.156 16.858 1.00 82.56 70 THR A N 1
ATOM 525 C CA . THR A 1 73 ? 53.697 4.100 17.100 1.00 85.88 70 THR A CA 1
ATOM 526 C C . THR A 1 73 ? 52.316 4.421 16.527 1.00 85.02 70 THR A C 1
ATOM 527 O O . THR A 1 73 ? 51.863 5.559 16.593 1.00 83.06 70 THR A O 1
ATOM 531 N N . ALA A 1 74 ? 51.661 3.400 15.975 1.00 88.55 71 ALA A N 1
ATOM 532 C CA . ALA A 1 74 ? 50.310 3.522 15.409 1.00 90.30 71 ALA A CA 1
ATOM 533 C C . ALA A 1 74 ? 49.278 2.748 16.243 1.00 95.36 71 ALA A C 1
ATOM 534 O O . ALA A 1 74 ? 48.267 2.257 15.724 1.00 97.62 71 ALA A O 1
ATOM 536 N N . SER A 1 75 ? 49.553 2.637 17.539 1.00 98.48 72 SER A N 1
ATOM 537 C CA . SER A 1 75 ? 48.604 2.083 18.496 1.00 104.18 72 SER A CA 1
ATOM 538 C C . SER A 1 75 ? 48.709 2.835 19.819 1.00 106.04 72 SER A C 1
ATOM 539 O O . SER A 1 75 ? 49.816 3.158 20.271 1.00 105.81 72 SER A O 1
ATOM 542 N N . GLN A 1 76 ? 47.547 3.119 20.415 1.00 107.72 73 GLN A N 1
ATOM 543 C CA . GLN A 1 76 ? 47.439 3.718 21.753 1.00 110.28 73 GLN A CA 1
ATOM 544 C C . GLN A 1 76 ? 48.124 2.806 22.778 1.00 115.45 73 GLN A C 1
ATOM 545 O O . GLN A 1 76 ? 48.657 3.269 23.789 1.00 117.17 73 GLN A O 1
ATOM 551 N N . ASP A 1 77 ? 48.100 1.510 22.468 1.00 118.73 74 ASP A N 1
ATOM 552 C CA . ASP A 1 77 ? 48.836 0.461 23.148 1.00 123.96 74 ASP A CA 1
ATOM 553 C C . ASP A 1 77 ? 50.335 0.558 22.878 1.00 125.17 74 ASP A C 1
ATOM 554 O O . ASP A 1 77 ? 50.748 0.807 21.739 1.00 122.06 74 ASP A O 1
ATOM 559 N N . ARG A 1 78 ? 51.148 0.342 23.913 1.00 130.51 75 ARG A N 1
ATOM 560 C CA . ARG A 1 78 ? 52.596 0.211 23.722 1.00 132.40 75 ARG A CA 1
ATOM 561 C C . ARG A 1 78 ? 52.902 -1.236 23.307 1.00 136.63 75 ARG A C 1
ATOM 562 O O . ARG A 1 78 ? 53.390 -2.052 24.103 1.00 142.33 75 ARG A O 1
ATOM 570 N N . GLU A 1 79 ? 52.576 -1.532 22.050 1.00 134.89 76 GLU A N 1
ATOM 571 C CA . GLU A 1 79 ? 52.837 -2.827 21.417 1.00 136.84 76 GLU A CA 1
ATOM 572 C C . GLU A 1 79 ? 53.972 -2.694 20.401 1.00 133.42 76 GLU A C 1
ATOM 573 O O . GLU A 1 79 ? 54.938 -3.460 20.435 1.00 136.22 76 GLU A O 1
ATOM 579 N N . HIS A 1 80 ? 53.849 -1.709 19.514 1.00 127.10 77 HIS A N 1
ATOM 580 C CA . HIS A 1 80 ? 54.873 -1.430 18.524 1.00 124.20 77 HIS A CA 1
ATOM 581 C C . HIS A 1 80 ? 55.625 -0.151 18.794 1.00 118.85 77 HIS A C 1
ATOM 582 O O . HIS A 1 80 ? 55.054 0.849 19.222 1.00 116.36 77 HIS A O 1
ATOM 589 N N . GLU A 1 81 ? 56.929 -0.228 18.569 1.00 116.65 78 GLU A N 1
ATOM 590 C CA . GLU A 1 81 ? 57.755 0.936 18.356 1.00 109.86 78 GLU A CA 1
ATOM 591 C C . GLU A 1 81 ? 58.463 0.690 17.034 1.00 106.82 78 GLU A C 1
ATOM 592 O O . GLU A 1 81 ? 59.167 -0.312 16.866 1.00 109.11 78 GLU A O 1
ATOM 598 N N . VAL A 1 82 ? 58.214 1.589 16.086 1.00 100.86 79 VAL A N 1
ATOM 599 C CA . VAL A 1 82 ? 58.791 1.534 14.747 1.00 97.07 79 VAL A CA 1
ATOM 600 C C . VAL A 1 82 ? 59.940 2.540 14.671 1.00 94.45 79 VAL A C 1
ATOM 601 O O . VAL A 1 82 ? 59.792 3.692 15.095 1.00 91.51 79 VAL A O 1
ATOM 605 N N . LEU A 1 83 ? 61.084 2.091 14.158 1.00 95.05 80 LEU A N 1
ATOM 606 C CA . LEU A 1 83 ? 62.205 2.983 13.892 1.00 94.09 80 LEU A CA 1
ATOM 607 C C . LEU A 1 83 ? 62.062 3.662 12.518 1.00 91.97 80 LEU A C 1
ATOM 608 O O . LEU A 1 83 ? 62.128 3.009 11.470 1.00 92.63 80 LEU A O 1
ATOM 613 N N . CYS A 1 84 ? 61.865 4.979 12.546 1.00 89.15 81 CYS A N 1
ATOM 614 C CA . CYS A 1 84 ? 61.829 5.797 11.342 1.00 86.90 81 CYS A CA 1
ATOM 615 C C . CYS A 1 84 ? 63.102 6.632 11.221 1.00 85.89 81 CYS A C 1
ATOM 616 O O . CYS A 1 84 ? 63.577 7.206 12.208 1.00 86.30 81 CYS A O 1
ATOM 619 N N . ILE A 1 85 ? 63.663 6.675 10.013 1.00 84.43 82 ILE A N 1
ATOM 620 C CA . ILE A 1 85 ? 64.877 7.461 9.760 1.00 84.13 82 ILE A CA 1
ATOM 621 C C . ILE A 1 85 ? 64.648 8.521 8.664 1.00 80.95 82 ILE A C 1
ATOM 622 O O . ILE A 1 85 ? 64.171 8.216 7.568 1.00 80.18 82 ILE A O 1
ATOM 627 N N . LEU A 1 86 ? 64.999 9.761 8.996 1.00 78.51 83 LEU A N 1
ATOM 628 C CA . LEU A 1 86 ? 64.848 10.910 8.123 1.00 76.03 83 LEU A CA 1
ATOM 629 C C . LEU A 1 86 ? 66.234 11.416 7.686 1.00 77.01 83 LEU A C 1
ATOM 630 O O . LEU A 1 86 ? 67.049 11.812 8.531 1.00 77.53 83 LEU A O 1
ATOM 635 N N . ARG A 1 87 ? 66.495 11.394 6.375 1.00 77.16 84 ARG A N 1
ATOM 636 C CA . ARG A 1 87 ? 67.819 11.743 5.832 1.00 78.96 84 ARG A CA 1
ATOM 637 C C . ARG A 1 87 ? 67.840 13.002 4.987 1.00 77.93 84 ARG A C 1
ATOM 638 O O . ARG A 1 87 ? 66.796 13.474 4.534 1.00 76.20 84 ARG A O 1
ATOM 646 N N . ASN A 1 88 ? 69.050 13.523 4.775 1.00 79.68 85 ASN A N 1
ATOM 647 C CA . ASN A 1 88 ? 69.307 14.721 3.962 1.00 79.73 85 ASN A CA 1
ATOM 648 C C . ASN A 1 88 ? 68.529 15.927 4.491 1.00 77.28 85 ASN A C 1
ATOM 649 O O . ASN A 1 88 ? 68.668 16.271 5.666 1.00 77.16 85 ASN A O 1
ATOM 654 N N . GLY A 1 89 ? 67.706 16.549 3.644 1.00 75.60 86 GLY A N 1
ATOM 655 C CA . GLY A 1 89 ? 66.884 17.692 4.049 1.00 73.58 86 GLY A CA 1
ATOM 656 C C . GLY A 1 89 ? 65.847 17.356 5.108 1.00 71.44 86 GLY A C 1
ATOM 657 O O . GLY A 1 89 ? 65.598 18.161 6.011 1.00 70.48 86 GLY A O 1
ATOM 658 N N . TRP A 1 90 ? 65.271 16.154 5.003 1.00 71.48 87 TRP A N 1
ATOM 659 C CA . TRP A 1 90 ? 64.294 15.619 5.964 1.00 70.98 87 TRP A CA 1
ATOM 660 C C . TRP A 1 90 ? 64.778 15.558 7.412 1.00 71.52 87 TRP A C 1
ATOM 661 O O . TRP A 1 90 ? 63.963 15.528 8.333 1.00 70.18 87 TRP A O 1
ATOM 672 N N . SER A 1 91 ? 66.098 15.531 7.603 1.00 73.75 88 SER A N 1
ATOM 673 C CA . SER A 1 91 ? 66.688 15.472 8.941 1.00 74.96 88 SER A CA 1
ATOM 674 C C . SER A 1 91 ? 66.359 16.726 9.743 1.00 73.87 88 SER A C 1
ATOM 675 O O . SER A 1 91 ? 66.290 16.676 10.970 1.00 74.47 88 SER A O 1
ATOM 678 N N . SER A 1 92 ? 66.136 17.839 9.044 1.00 72.61 89 SER A N 1
ATOM 679 C CA . SER A 1 92 ? 65.840 19.106 9.708 1.00 71.44 89 SER A CA 1
ATOM 680 C C . SER A 1 92 ? 64.338 19.356 9.939 1.00 68.57 89 SER A C 1
ATOM 681 O O . SER A 1 92 ? 63.969 20.446 10.363 1.00 68.27 89 SER A O 1
ATOM 684 N N . VAL A 1 93 ? 63.489 18.352 9.689 1.00 66.59 90 VAL A N 1
ATOM 685 C CA . VAL A 1 93 ? 62.079 18.433 10.088 1.00 65.39 90 VAL A CA 1
ATOM 686 C C . VAL A 1 93 ? 62.023 18.677 11.603 1.00 66.87 90 VAL A C 1
ATOM 687 O O . VAL A 1 93 ? 62.520 17.846 12.373 1.00 67.45 90 VAL A O 1
ATOM 691 N N . PRO A 1 94 ? 61.420 19.818 12.031 1.00 66.99 91 PRO A N 1
ATOM 692 C CA . PRO A 1 94 ? 61.312 20.173 13.458 1.00 67.99 91 PRO A CA 1
ATOM 693 C C . PRO A 1 94 ? 60.247 19.337 14.195 1.00 67.48 91 PRO A C 1
ATOM 694 O O . PRO A 1 94 ? 59.275 19.868 14.711 1.00 67.97 91 PRO A O 1
ATOM 698 N N . VAL A 1 95 ? 60.446 18.028 14.216 1.00 67.58 92 VAL A N 1
ATOM 699 C CA . VAL A 1 95 ? 59.559 17.097 14.886 1.00 67.53 92 VAL A CA 1
ATOM 700 C C . VAL A 1 95 ? 60.054 16.905 16.327 1.00 70.88 92 VAL A C 1
ATOM 701 O O . VAL A 1 95 ? 61.275 16.898 16.594 1.00 72.30 92 VAL A O 1
ATOM 705 N N . GLU A 1 96 ? 59.094 16.780 17.239 1.00 71.59 93 GLU A N 1
ATOM 706 C CA . GLU A 1 96 ? 59.353 16.632 18.662 1.00 74.76 93 GLU A CA 1
ATOM 707 C C . GLU A 1 96 ? 58.662 15.411 19.240 1.00 75.15 93 GLU A C 1
ATOM 708 O O . GLU A 1 96 ? 57.645 14.963 18.697 1.00 73.55 93 GLU A O 1
ATOM 714 N N . PRO A 1 97 ? 59.199 14.868 20.359 1.00 77.42 94 PRO A N 1
ATOM 715 C CA . PRO A 1 97 ? 58.452 13.777 20.976 1.00 78.13 94 PRO A CA 1
ATOM 716 C C . PRO A 1 97 ? 57.057 14.276 21.349 1.00 77.35 94 PRO A C 1
ATOM 717 O O . PRO A 1 97 ? 56.909 15.385 21.887 1.00 77.64 94 PRO A O 1
ATOM 721 N N . GLY A 1 98 ? 56.043 13.499 20.996 1.00 76.09 95 GLY A N 1
ATOM 722 C CA . GLY A 1 98 ? 54.674 13.867 21.315 1.00 75.61 95 GLY A CA 1
ATOM 723 C C . GLY A 1 98 ? 53.854 14.376 20.155 1.00 72.93 95 GLY A C 1
ATOM 724 O O . GLY A 1 98 ? 52.647 14.504 20.292 1.00 73.29 95 GLY A O 1
ATOM 725 N N . ASP A 1 99 ? 54.503 14.662 19.023 1.00 70.59 96 ASP A N 1
ATOM 726 C CA . ASP A 1 99 ? 53.826 15.086 17.781 1.00 68.20 96 ASP A CA 1
ATOM 727 C C . ASP A 1 99 ? 53.037 13.961 17.081 1.00 67.89 96 ASP A C 1
ATOM 728 O O . ASP A 1 99 ? 53.416 12.783 17.154 1.00 69.44 96 ASP A O 1
ATOM 733 N N . ILE A 1 100 ? 51.947 14.333 16.410 1.00 66.27 97 ILE A N 1
ATOM 734 C CA . ILE A 1 100 ? 51.213 13.428 15.519 1.00 65.99 97 ILE A CA 1
ATOM 735 C C . ILE A 1 100 ? 51.790 13.561 14.108 1.00 64.16 97 ILE A C 1
ATOM 736 O O . ILE A 1 100 ? 51.921 14.673 13.592 1.00 63.36 97 ILE A O 1
ATOM 741 N N . VAL A 1 101 ? 52.166 12.436 13.503 1.00 64.08 98 VAL A N 1
ATOM 742 C CA . VAL A 1 101 ? 52.737 12.461 12.153 1.00 63.26 98 VAL A CA 1
ATOM 743 C C . VAL A 1 101 ? 52.042 11.470 11.227 1.00 64.31 98 VAL A C 1
ATOM 744 O O . VAL A 1 101 ? 51.371 10.538 11.702 1.00 65.72 98 VAL A O 1
ATOM 748 N N . HIS A 1 102 ? 52.177 11.720 9.917 1.00 63.92 99 HIS A N 1
ATOM 749 C CA . HIS A 1 102 ? 51.693 10.843 8.845 1.00 65.20 99 HIS A CA 1
ATOM 750 C C . HIS A 1 102 ? 52.810 10.639 7.818 1.00 66.89 99 HIS A C 1
ATOM 751 O O . HIS A 1 102 ? 53.518 11.598 7.428 1.00 65.37 99 HIS A O 1
ATOM 758 N N . LEU A 1 103 ? 52.942 9.384 7.382 1.00 70.10 100 LEU A N 1
ATOM 759 C CA . LEU A 1 103 ? 53.947 8.979 6.389 1.00 72.89 100 LEU A CA 1
ATOM 760 C C . LEU A 1 103 ? 53.299 8.716 5.033 1.00 74.06 100 LEU A C 1
ATOM 761 O O . LEU A 1 103 ? 52.282 8.016 4.951 1.00 75.27 100 LEU A O 1
ATOM 766 N N . GLU A 1 104 ? 53.871 9.306 3.982 1.00 74.13 101 GLU A N 1
ATOM 767 C CA . GLU A 1 104 ? 53.399 9.074 2.621 1.00 74.80 101 GLU A CA 1
ATOM 768 C C . GLU A 1 104 ? 54.212 7.943 2.058 1.00 79.02 101 GLU A C 1
ATOM 769 O O . GLU A 1 104 ? 55.425 8.064 1.847 1.00 80.61 101 GLU A O 1
ATOM 775 N N . GLY A 1 105 ? 53.509 6.838 1.838 1.00 81.50 102 GLY A N 1
ATOM 776 C CA . GLY A 1 105 ? 54.086 5.524 1.962 1.00 86.75 102 GLY A CA 1
ATOM 777 C C . GLY A 1 105 ? 54.098 5.248 3.461 1.00 88.72 102 GLY A C 1
ATOM 778 O O . GLY A 1 105 ? 54.998 5.716 4.174 1.00 88.39 102 GLY A O 1
ATOM 779 N N . ASP A 1 106 ? 53.067 4.542 3.944 1.00 91.39 103 ASP A N 1
ATOM 780 C CA . ASP A 1 106 ? 53.093 3.878 5.261 1.00 93.43 103 ASP A CA 1
ATOM 781 C C . ASP A 1 106 ? 54.249 2.870 5.231 1.00 96.13 103 ASP A C 1
ATOM 782 O O . ASP A 1 106 ? 54.522 2.274 4.172 1.00 98.44 103 ASP A O 1
ATOM 787 N N . CYS A 1 107 ? 54.943 2.704 6.359 1.00 95.96 104 CYS A N 1
ATOM 788 C CA . CYS A 1 107 ? 56.025 1.720 6.428 1.00 99.84 104 CYS A CA 1
ATOM 789 C C . CYS A 1 107 ? 55.550 0.290 6.178 1.00 102.77 104 CYS A C 1
ATOM 790 O O . CYS A 1 107 ? 54.632 -0.208 6.835 1.00 104.50 104 CYS A O 1
ATOM 793 N N . THR A 1 108 ? 56.156 -0.331 5.176 1.00 104.60 105 THR A N 1
ATOM 794 C CA . THR A 1 108 ? 55.999 -1.756 4.936 1.00 109.25 105 THR A CA 1
ATOM 795 C C . THR A 1 108 ? 57.206 -2.507 5.526 1.00 112.06 105 THR A C 1
ATOM 796 O O . THR A 1 108 ? 57.039 -3.564 6.138 1.00 114.28 105 THR A O 1
ATOM 800 N N . SER A 1 109 ? 58.399 -1.926 5.350 1.00 112.54 106 SER A N 1
ATOM 801 C CA . SER A 1 109 ? 59.674 -2.416 5.909 1.00 114.78 106 SER A CA 1
ATOM 802 C C . SER A 1 109 ? 59.987 -1.762 7.273 1.00 113.86 106 SER A C 1
ATOM 803 O O . SER A 1 109 ? 59.489 -0.661 7.563 1.00 110.44 106 SER A O 1
ATOM 806 N N . GLU A 1 110 ? 60.836 -2.423 8.076 1.00 116.75 107 GLU A N 1
ATOM 807 C CA . GLU A 1 110 ? 61.018 -2.109 9.519 1.00 115.96 107 GLU A CA 1
ATOM 808 C C . GLU A 1 110 ? 62.144 -1.122 9.942 1.00 114.52 107 GLU A C 1
ATOM 809 O O . GLU A 1 110 ? 62.030 -0.502 11.012 1.00 114.38 107 GLU A O 1
ATOM 815 N N . PRO A 1 111 ? 63.233 -0.978 9.147 1.00 113.73 108 PRO A N 1
ATOM 816 C CA . PRO A 1 111 ? 63.932 0.309 9.325 1.00 109.89 108 PRO A CA 1
ATOM 817 C C . PRO A 1 111 ? 63.518 1.307 8.218 1.00 105.60 108 PRO A C 1
ATOM 818 O O . PRO A 1 111 ? 64.222 1.439 7.212 1.00 106.35 108 PRO A O 1
ATOM 822 N N . TRP A 1 112 ? 62.375 1.981 8.417 1.00 100.91 109 TRP A N 1
ATOM 823 C CA . TRP A 1 112 ? 61.735 2.841 7.393 1.00 96.50 109 TRP A CA 1
ATOM 824 C C . TRP A 1 112 ? 62.488 4.142 7.124 1.00 92.67 109 TRP A C 1
ATOM 825 O O . TRP A 1 112 ? 62.572 5.008 8.002 1.00 90.82 109 TRP A O 1
ATOM 836 N N . ILE A 1 113 ? 63.022 4.259 5.904 1.00 91.07 110 ILE A N 1
ATOM 837 C CA . ILE A 1 113 ? 63.808 5.422 5.475 1.00 88.91 110 ILE A CA 1
ATOM 838 C C . ILE A 1 113 ? 62.981 6.404 4.617 1.00 86.31 110 ILE A C 1
ATOM 839 O O . ILE A 1 113 ? 62.275 6.009 3.680 1.00 87.34 110 ILE A O 1
ATOM 844 N N . ILE A 1 114 ? 63.074 7.684 4.968 1.00 82.22 111 ILE A N 1
ATOM 845 C CA . ILE A 1 114 ? 62.573 8.771 4.153 1.00 79.29 111 ILE A CA 1
ATOM 846 C C . ILE A 1 114 ? 63.758 9.694 3.878 1.00 79.64 111 ILE A C 1
ATOM 847 O O . ILE A 1 114 ? 64.421 10.199 4.797 1.00 78.34 111 ILE A O 1
ATOM 852 N N . ASP A 1 115 ? 64.029 9.883 2.594 1.00 80.97 112 ASP A N 1
ATOM 853 C CA . ASP A 1 115 ? 65.170 10.668 2.169 1.00 83.26 112 ASP A CA 1
ATOM 854 C C . ASP A 1 115 ? 64.861 11.483 0.911 1.00 82.72 112 ASP A C 1
ATOM 855 O O . ASP A 1 115 ? 63.723 11.474 0.412 1.00 82.08 112 ASP A O 1
ATOM 860 N N . ASP A 1 116 ? 65.890 12.169 0.410 1.00 83.38 113 ASP A N 1
ATOM 861 C CA . ASP A 1 116 ? 65.796 13.021 -0.771 1.00 84.07 113 ASP A CA 1
ATOM 862 C C . ASP A 1 116 ? 65.117 12.380 -1.970 1.00 86.44 113 ASP A C 1
ATOM 863 O O . ASP A 1 116 ? 64.446 13.072 -2.730 1.00 86.35 113 ASP A O 1
ATOM 868 N N . ASP A 1 117 ? 65.245 11.063 -2.109 1.00 89.26 114 ASP A N 1
ATOM 869 C CA . ASP A 1 117 ? 64.701 10.364 -3.273 1.00 91.97 114 ASP A CA 1
ATOM 870 C C . ASP A 1 117 ? 63.303 9.753 -3.097 1.00 90.34 114 ASP A C 1
ATOM 871 O O . ASP A 1 117 ? 62.523 9.721 -4.047 1.00 89.94 114 ASP A O 1
ATOM 876 N N . PHE A 1 118 ? 62.986 9.262 -1.902 1.00 89.04 115 PHE A N 1
ATOM 877 C CA . PHE A 1 118 ? 61.702 8.595 -1.707 1.00 89.84 115 PHE A CA 1
ATOM 878 C C . PHE A 1 118 ? 60.963 9.036 -0.438 1.00 85.79 115 PHE A C 1
ATOM 879 O O . PHE A 1 118 ? 61.590 9.334 0.594 1.00 84.29 115 PHE A O 1
ATOM 887 N N . GLY A 1 119 ? 59.629 9.085 -0.556 1.00 82.76 116 GLY A N 1
ATOM 888 C CA . GLY A 1 119 ? 58.704 9.262 0.570 1.00 77.85 116 GLY A CA 1
ATOM 889 C C . GLY A 1 119 ? 58.509 10.690 1.048 1.00 74.10 116 GLY A C 1
ATOM 890 O O . GLY A 1 119 ? 59.389 11.549 0.851 1.00 74.59 116 GLY A O 1
ATOM 891 N N . TYR A 1 120 ? 57.360 10.942 1.681 1.00 70.19 117 TYR A N 1
ATOM 892 C CA . TYR A 1 120 ? 57.096 12.239 2.318 1.00 66.45 117 TYR A CA 1
ATOM 893 C C . TYR A 1 120 ? 56.804 12.068 3.797 1.00 65.28 117 TYR A C 1
ATOM 894 O O . TYR A 1 120 ? 56.191 11.084 4.214 1.00 65.62 117 TYR A O 1
ATOM 903 N N . PHE A 1 121 ? 57.267 13.028 4.589 1.00 64.04 118 PHE A N 1
ATOM 904 C CA . PHE A 1 121 ? 56.983 13.052 6.004 1.00 63.08 118 PHE A CA 1
ATOM 905 C C . PHE A 1 121 ? 56.099 14.243 6.330 1.00 60.84 118 PHE A C 1
ATOM 906 O O . PHE A 1 121 ? 56.512 15.390 6.121 1.00 60.28 118 PHE A O 1
ATOM 914 N N . ILE A 1 122 ? 54.898 13.974 6.842 1.00 59.58 119 ILE A N 1
ATOM 915 C CA . ILE A 1 122 ? 53.931 15.039 7.120 1.00 58.34 119 ILE A CA 1
ATOM 916 C C . ILE A 1 122 ? 53.765 15.345 8.617 1.00 58.84 119 ILE A C 1
ATOM 917 O O . ILE A 1 122 ? 53.206 14.529 9.377 1.00 60.27 119 ILE A O 1
ATOM 922 N N . LEU A 1 123 ? 54.249 16.518 9.033 1.00 57.79 120 LEU A N 1
ATOM 923 C CA . LEU A 1 123 ? 54.144 16.972 10.434 1.00 57.49 120 LEU A CA 1
ATOM 924 C C . LEU A 1 123 ? 52.754 17.582 10.726 1.00 57.82 120 LEU A C 1
ATOM 925 O O . LEU A 1 123 ? 52.322 18.524 10.056 1.00 57.68 120 LEU A O 1
ATOM 930 N N . TYR A 1 124 ? 52.064 17.038 11.728 1.00 58.74 121 TYR A N 1
ATOM 931 C CA . TYR A 1 124 ? 50.694 17.434 12.076 1.00 59.56 121 TYR A CA 1
ATOM 932 C C . TYR A 1 124 ? 49.794 17.386 10.843 1.00 59.09 121 TYR A C 1
ATOM 933 O O . TYR A 1 124 ? 49.335 18.424 10.353 1.00 57.60 121 TYR A O 1
ATOM 942 N N . PRO A 1 125 ? 49.537 16.166 10.346 1.00 60.47 122 PRO A N 1
ATOM 943 C CA . PRO A 1 125 ? 48.786 15.938 9.119 1.00 59.77 122 PRO A CA 1
ATOM 944 C C . PRO A 1 125 ? 47.400 16.549 9.130 1.00 60.14 122 PRO A C 1
ATOM 945 O O . PRO A 1 125 ? 46.856 16.834 8.056 1.00 58.59 122 PRO A O 1
ATOM 949 N N . ASP A 1 126 ? 46.842 16.748 10.323 1.00 62.63 123 ASP A N 1
ATOM 950 C CA . ASP A 1 126 ? 45.457 17.214 10.457 1.00 64.30 123 ASP A CA 1
ATOM 951 C C . ASP A 1 126 ? 45.283 18.724 10.369 1.00 63.55 123 ASP A C 1
ATOM 952 O O . ASP A 1 126 ? 44.160 19.198 10.182 1.00 63.82 123 ASP A O 1
ATOM 957 N N . MET A 1 127 ? 46.391 19.459 10.486 1.00 63.77 124 MET A N 1
ATOM 958 C CA . MET A 1 127 ? 46.412 20.886 10.204 1.00 63.42 124 MET A CA 1
ATOM 959 C C . MET A 1 127 ? 46.512 20.991 8.717 1.00 61.08 124 MET A C 1
ATOM 960 O O . MET A 1 127 ? 47.597 20.792 8.155 1.00 60.08 124 MET A O 1
ATOM 965 N N . MET A 1 128 ? 45.388 21.289 8.075 1.00 60.23 125 MET A N 1
ATOM 966 C CA . MET A 1 128 ? 45.374 21.501 6.631 1.00 57.48 125 MET A CA 1
ATOM 967 C C . MET A 1 128 ? 45.723 22.942 6.231 1.00 55.27 125 MET A C 1
ATOM 968 O O . MET A 1 128 ? 44.925 23.851 6.390 1.00 55.47 125 MET A O 1
ATOM 973 N N . ILE A 1 129 ? 46.935 23.131 5.719 1.00 53.67 126 ILE A N 1
ATOM 974 C CA . ILE A 1 129 ? 47.431 24.448 5.318 1.00 52.44 126 ILE A CA 1
ATOM 975 C C . ILE A 1 129 ? 47.095 24.702 3.852 1.00 50.88 126 ILE A C 1
ATOM 976 O O . ILE A 1 129 ? 47.348 23.848 2.992 1.00 50.34 126 ILE A O 1
ATOM 981 N N . SER A 1 130 ? 46.540 25.880 3.565 1.00 49.88 127 SER A N 1
ATOM 982 C CA . SER A 1 130 ? 46.291 26.269 2.193 1.00 48.96 127 SER A CA 1
ATOM 983 C C . SER A 1 130 ? 47.585 26.312 1.357 1.00 47.27 127 SER A C 1
ATOM 984 O O . SER A 1 130 ? 48.635 26.796 1.828 1.00 47.36 127 SER A O 1
ATOM 987 N N . GLY A 1 131 ? 47.497 25.808 0.126 1.00 57.02 128 GLY A N 1
ATOM 988 C CA . GLY A 1 131 ? 48.608 25.855 -0.821 1.00 55.60 128 GLY A CA 1
ATOM 989 C C . GLY A 1 131 ? 49.203 27.241 -1.041 1.00 54.44 128 GLY A C 1
ATOM 990 O O . GLY A 1 131 ? 50.424 27.371 -1.143 1.00 54.21 128 GLY A O 1
ATOM 991 N N . THR A 1 132 ? 48.357 28.274 -1.078 1.00 53.47 129 THR A N 1
ATOM 992 C CA . THR A 1 132 ? 48.838 29.638 -1.291 1.00 53.03 129 THR A CA 1
ATOM 993 C C . THR A 1 132 ? 49.742 30.128 -0.168 1.00 50.86 129 THR A C 1
ATOM 994 O O . THR A 1 132 ? 50.701 30.831 -0.440 1.00 52.29 129 THR A O 1
ATOM 998 N N . SER A 1 133 ? 49.458 29.739 1.072 1.00 48.71 130 SER A N 1
ATOM 999 C CA . SER A 1 133 ? 50.321 30.053 2.221 1.00 46.70 130 SER A CA 1
ATOM 1000 C C . SER A 1 133 ? 51.685 29.405 2.117 1.00 46.89 130 SER A C 1
ATOM 1001 O O . SER A 1 133 ? 52.712 30.067 2.341 1.00 46.46 130 SER A O 1
ATOM 1004 N N . VAL A 1 134 ? 51.678 28.116 1.784 1.00 46.91 131 VAL A N 1
ATOM 1005 C CA . VAL A 1 134 ? 52.896 27.367 1.548 1.00 48.10 131 VAL A CA 1
ATOM 1006 C C . VAL A 1 134 ? 53.730 28.048 0.445 1.00 50.00 131 VAL A C 1
ATOM 1007 O O . VAL A 1 134 ? 54.948 28.204 0.580 1.00 50.34 131 VAL A O 1
ATOM 1011 N N . ALA A 1 135 ? 53.055 28.486 -0.616 1.00 51.40 132 ALA A N 1
ATOM 1012 C CA . ALA A 1 135 ? 53.734 29.095 -1.750 1.00 53.75 132 ALA A CA 1
ATOM 1013 C C . ALA A 1 135 ? 54.372 30.411 -1.318 1.00 53.62 132 ALA A C 1
ATOM 1014 O O . ALA A 1 135 ? 55.510 30.722 -1.671 1.00 55.62 132 ALA A O 1
ATOM 1016 N N . SER A 1 136 ? 53.632 31.175 -0.545 1.00 51.89 133 SER A N 1
ATOM 1017 C CA . SER A 1 136 ? 54.129 32.429 -0.068 1.00 52.01 133 SER A CA 1
ATOM 1018 C C . SER A 1 136 ? 55.250 32.266 1.002 1.00 51.62 133 SER A C 1
ATOM 1019 O O . SER A 1 136 ? 55.964 33.216 1.335 1.00 52.02 133 SER A O 1
ATOM 1022 N N . SER A 1 137 ? 55.425 31.067 1.529 1.00 50.77 134 SER A N 1
ATOM 1023 C CA . SER A 1 137 ? 56.395 30.923 2.576 1.00 51.20 134 SER A CA 1
ATOM 1024 C C . SER A 1 137 ? 57.790 30.713 2.004 1.00 53.47 134 SER A C 1
ATOM 1025 O O . SER A 1 137 ? 58.773 30.781 2.732 1.00 53.86 134 SER A O 1
ATOM 1028 N N . ILE A 1 138 ? 57.853 30.480 0.695 1.00 55.41 135 ILE A N 1
ATOM 1029 C CA . ILE A 1 138 ? 59.096 30.280 -0.043 1.00 58.42 135 ILE A CA 1
ATOM 1030 C C . ILE A 1 138 ? 60.039 31.452 0.191 1.00 60.82 135 ILE A C 1
ATOM 1031 O O . ILE A 1 138 ? 61.175 31.242 0.583 1.00 62.69 135 ILE A O 1
ATOM 1036 N N . ARG A 1 139 ? 59.552 32.668 -0.048 1.00 62.32 136 ARG A N 1
ATOM 1037 C CA . ARG A 1 139 ? 60.348 33.879 0.118 1.00 64.90 136 ARG A CA 1
ATOM 1038 C C . ARG A 1 139 ? 60.443 34.327 1.581 1.00 63.29 136 ARG A C 1
ATOM 1039 O O . ARG A 1 139 ? 61.465 34.875 1.988 1.00 64.76 136 ARG A O 1
ATOM 1047 N N . CYS A 1 140 ? 59.394 34.102 2.368 1.00 60.23 137 CYS A N 1
ATOM 1048 C CA . CYS A 1 140 ? 59.448 34.436 3.785 1.00 58.58 137 CYS A CA 1
ATOM 1049 C C . CYS A 1 140 ? 58.450 33.666 4.650 1.00 56.63 137 CYS A C 1
ATOM 1050 O O . CYS A 1 140 ? 57.214 33.888 4.587 1.00 54.61 137 CYS A O 1
ATOM 1053 N N . LEU A 1 141 ? 59.004 32.789 5.492 1.00 56.16 138 LEU A N 1
ATOM 1054 C CA . LEU A 1 141 ? 58.209 31.997 6.434 1.00 53.68 138 LEU A CA 1
ATOM 1055 C C . LEU A 1 141 ? 57.413 32.854 7.416 1.00 52.06 138 LEU A C 1
ATOM 1056 O O . LEU A 1 141 ? 56.289 32.526 7.776 1.00 51.13 138 LEU A O 1
ATOM 1061 N N . ARG A 1 142 ? 58.011 33.954 7.837 1.00 52.50 139 ARG A N 1
ATOM 1062 C CA . ARG A 1 142 ? 57.418 34.834 8.810 1.00 51.88 139 ARG A CA 1
ATOM 1063 C C . ARG A 1 142 ? 56.187 35.558 8.222 1.00 51.99 139 ARG A C 1
ATOM 1064 O O . ARG A 1 142 ? 55.156 35.682 8.901 1.00 50.51 139 ARG A O 1
ATOM 1072 N N . ARG A 1 143 ? 56.311 36.009 6.971 1.00 53.56 140 ARG A N 1
ATOM 1073 C CA . ARG A 1 143 ? 55.223 36.623 6.207 1.00 53.92 140 ARG A CA 1
ATOM 1074 C C . ARG A 1 143 ? 54.033 35.688 6.114 1.00 52.94 140 ARG A C 1
ATOM 1075 O O . ARG A 1 143 ? 52.907 36.091 6.419 1.00 53.05 140 ARG A O 1
ATOM 1083 N N . ALA A 1 144 ? 54.277 34.437 5.726 1.00 52.75 141 ALA A N 1
ATOM 1084 C CA . ALA A 1 144 ? 53.208 33.434 5.664 1.00 51.37 141 ALA A CA 1
ATOM 1085 C C . ALA A 1 144 ? 52.454 33.247 6.982 1.00 50.12 141 ALA A C 1
ATOM 1086 O O . ALA A 1 144 ? 51.227 33.180 6.976 1.00 49.93 141 ALA A O 1
ATOM 1088 N N . VAL A 1 145 ? 53.183 33.182 8.099 1.00 50.22 142 VAL A N 1
ATOM 1089 C CA . VAL A 1 145 ? 52.555 33.035 9.422 1.00 49.52 142 VAL A CA 1
ATOM 1090 C C . VAL A 1 145 ? 51.733 34.267 9.788 1.00 50.32 142 VAL A C 1
ATOM 1091 O O . VAL A 1 145 ? 50.607 34.135 10.269 1.00 51.06 142 VAL A O 1
ATOM 1095 N N . LEU A 1 146 ? 52.287 35.453 9.538 1.00 51.23 143 LEU A N 1
ATOM 1096 C CA . LEU A 1 146 ? 51.575 36.699 9.769 1.00 52.29 143 LEU A CA 1
ATOM 1097 C C . LEU A 1 146 ? 50.321 36.826 8.912 1.00 53.78 143 LEU A C 1
ATOM 1098 O O . LEU A 1 146 ? 49.309 37.332 9.386 1.00 55.49 143 LEU A O 1
ATOM 1103 N N . SER A 1 147 ? 50.383 36.359 7.667 1.00 55.88 144 SER A N 1
ATOM 1104 C CA . SER A 1 147 ? 49.210 36.318 6.776 1.00 56.69 144 SER A CA 1
ATOM 1105 C C . SER A 1 147 ? 48.091 35.438 7.304 1.00 56.75 144 SER A C 1
ATOM 1106 O O . SER A 1 147 ? 46.924 35.804 7.229 1.00 55.59 144 SER A O 1
ATOM 1109 N N . GLU A 1 148 ? 48.470 34.281 7.832 1.00 57.52 145 GLU A N 1
ATOM 1110 C CA . GLU A 1 148 ? 47.540 33.310 8.365 1.00 60.77 145 GLU A CA 1
ATOM 1111 C C . GLU A 1 148 ? 46.862 33.779 9.666 1.00 60.98 145 GLU A C 1
ATOM 1112 O O . GLU A 1 148 ? 45.725 33.395 9.944 1.00 62.98 145 GLU A O 1
ATOM 1118 N N . THR A 1 149 ? 47.550 34.614 10.445 1.00 58.64 146 THR A N 1
ATOM 1119 C CA . THR A 1 149 ? 47.024 35.055 11.729 1.00 58.48 146 THR A CA 1
ATOM 1120 C C . THR A 1 149 ? 46.269 36.403 11.646 1.00 59.56 146 THR A C 1
ATOM 1121 O O . THR A 1 149 ? 45.116 36.494 12.087 1.00 59.59 146 THR A O 1
ATOM 1125 N N . PHE A 1 150 ? 46.897 37.419 11.048 1.00 58.41 147 PHE A N 1
ATOM 1126 C CA . PHE A 1 150 ? 46.294 38.736 10.851 1.00 57.76 147 PHE A CA 1
ATOM 1127 C C . PHE A 1 150 ? 45.684 38.842 9.463 1.00 62.63 147 PHE A C 1
ATOM 1128 O O . PHE A 1 150 ? 46.059 39.716 8.661 1.00 66.13 147 PHE A O 1
ATOM 1136 N N . ARG A 1 151 ? 44.702 37.974 9.213 1.00 68.07 148 ARG A N 1
ATOM 1137 C CA . ARG A 1 151 ? 44.135 37.706 7.871 1.00 73.76 148 ARG A CA 1
ATOM 1138 C C . ARG A 1 151 ? 43.583 38.906 7.045 1.00 79.39 148 ARG A C 1
ATOM 1139 O O . ARG A 1 151 ? 43.383 38.785 5.832 1.00 84.56 148 ARG A O 1
ATOM 1147 N N . GLY A 1 152 ? 43.341 40.047 7.693 1.00 81.23 149 GLY A N 1
ATOM 1148 C CA . GLY A 1 152 ? 42.872 41.249 7.002 1.00 81.13 149 GLY A CA 1
ATOM 1149 C C . GLY A 1 152 ? 43.901 42.366 6.948 1.00 82.92 149 GLY A C 1
ATOM 1150 O O . GLY A 1 152 ? 43.557 43.543 7.086 1.00 81.64 149 GLY A O 1
ATOM 1151 N N . SER A 1 153 ? 45.167 42.004 6.749 1.00 86.67 150 SER A N 1
ATOM 1152 C CA . SER A 1 153 ? 46.250 43.000 6.618 1.00 87.75 150 SER A CA 1
ATOM 1153 C C . SER A 1 153 ? 46.837 43.079 5.204 1.00 87.41 150 SER A C 1
ATOM 1154 O O . SER A 1 153 ? 47.677 43.939 4.910 1.00 86.94 150 SER A O 1
ATOM 1157 N N . ASP A 1 154 ? 46.386 42.161 4.350 1.00 86.64 151 ASP A N 1
ATOM 1158 C CA . ASP A 1 154 ? 46.576 42.242 2.910 1.00 89.13 151 ASP A CA 1
ATOM 1159 C C . ASP A 1 154 ? 45.227 42.758 2.338 1.00 89.53 151 ASP A C 1
ATOM 1160 O O . ASP A 1 154 ? 44.337 41.959 2.015 1.00 90.06 151 ASP A O 1
ATOM 1165 N N . PRO A 1 155 ? 45.052 44.104 2.247 1.00 89.23 152 PRO A N 1
ATOM 1166 C CA . PRO A 1 155 ? 43.735 44.668 1.883 1.00 87.68 152 PRO A CA 1
ATOM 1167 C C . PRO A 1 155 ? 43.394 44.514 0.400 1.00 85.01 152 PRO A C 1
ATOM 1168 O O . PRO A 1 155 ? 44.278 44.274 -0.424 1.00 85.62 152 PRO A O 1
ATOM 1172 N N . ALA A 1 156 ? 42.104 44.639 0.101 1.00 68.49 153 ALA A N 1
ATOM 1173 C CA . ALA A 1 156 ? 41.520 44.519 -1.244 1.00 60.08 153 ALA A CA 1
ATOM 1174 C C . ALA A 1 156 ? 42.085 45.588 -2.171 1.00 55.59 153 ALA A C 1
ATOM 1175 O O . ALA A 1 156 ? 41.993 46.766 -1.856 1.00 57.39 153 ALA A O 1
ATOM 1177 N N . THR A 1 157 ? 42.662 45.190 -3.301 1.00 51.94 154 THR A N 1
ATOM 1178 C CA . THR A 1 157 ? 43.029 46.163 -4.348 1.00 49.81 154 THR A CA 1
ATOM 1179 C C . THR A 1 157 ? 42.129 46.142 -5.597 1.00 49.28 154 THR A C 1
ATOM 1180 O O . THR A 1 157 ? 41.320 45.213 -5.831 1.00 48.42 154 THR A O 1
ATOM 1184 N N . ARG A 1 158 ? 42.285 47.191 -6.397 1.00 48.18 155 ARG A N 1
ATOM 1185 C CA . ARG A 1 158 ? 41.724 47.264 -7.735 1.00 45.77 155 ARG A CA 1
ATOM 1186 C C . ARG A 1 158 ? 42.180 46.083 -8.596 1.00 45.22 155 ARG A C 1
ATOM 1187 O O . ARG A 1 158 ? 41.352 45.465 -9.253 1.00 42.50 155 ARG A O 1
ATOM 1195 N N . GLN A 1 159 ? 43.475 45.741 -8.562 1.00 47.04 156 GLN A N 1
ATOM 1196 C CA . GLN A 1 159 ? 43.976 44.608 -9.378 1.00 48.88 156 GLN A CA 1
ATOM 1197 C C . GLN A 1 159 ? 43.357 43.288 -8.954 1.00 47.82 156 GLN A C 1
ATOM 1198 O O . GLN A 1 159 ? 43.091 42.438 -9.790 1.00 46.82 156 GLN A O 1
ATOM 1204 N N . MET A 1 160 ? 43.121 43.139 -7.654 1.00 48.74 157 MET A N 1
ATOM 1205 C CA . MET A 1 160 ? 42.474 41.955 -7.126 1.00 48.57 157 MET A CA 1
ATOM 1206 C C . MET A 1 160 ? 41.016 41.846 -7.507 1.00 45.90 157 MET A C 1
ATOM 1207 O O . MET A 1 160 ? 40.537 40.743 -7.749 1.00 45.77 157 MET A O 1
ATOM 1212 N N . LEU A 1 161 ? 40.314 42.977 -7.573 1.00 43.72 158 LEU A N 1
ATOM 1213 C CA . LEU A 1 161 ? 38.932 42.974 -8.055 1.00 41.57 158 LEU A CA 1
ATOM 1214 C C . LEU A 1 161 ? 38.856 42.556 -9.537 1.00 40.90 158 LEU A C 1
ATOM 1215 O O . LEU A 1 161 ? 38.034 41.726 -9.914 1.00 40.36 158 LEU A O 1
ATOM 1220 N N . ILE A 1 162 ? 39.723 43.131 -10.365 1.00 41.93 159 ILE A N 1
ATOM 1221 C CA . ILE A 1 162 ? 39.810 42.766 -11.786 1.00 42.54 159 ILE A CA 1
ATOM 1222 C C . ILE A 1 162 ? 39.959 41.236 -11.902 1.00 42.73 159 ILE A C 1
ATOM 1223 O O . ILE A 1 162 ? 39.164 40.564 -12.590 1.00 42.10 159 ILE A O 1
ATOM 1228 N N . GLY A 1 163 ? 40.943 40.714 -11.172 1.00 42.36 160 GLY A N 1
ATOM 1229 C CA . GLY A 1 163 ? 41.247 39.289 -11.118 1.00 43.25 160 GLY A CA 1
ATOM 1230 C C . GLY A 1 163 ? 40.087 38.395 -10.756 1.00 42.68 160 GLY A C 1
ATOM 1231 O O . GLY A 1 163 ? 39.843 37.416 -11.437 1.00 45.79 160 GLY A O 1
ATOM 1232 N N . THR A 1 164 ? 39.386 38.733 -9.684 1.00 41.34 161 THR A N 1
ATOM 1233 C CA . THR A 1 164 ? 38.175 38.038 -9.268 1.00 40.51 161 THR A CA 1
ATOM 1234 C C . THR A 1 164 ? 37.111 38.005 -10.384 1.00 39.53 161 THR A C 1
ATOM 1235 O O . THR A 1 164 ? 36.530 36.955 -10.653 1.00 40.78 161 THR A O 1
ATOM 1239 N N . ILE A 1 165 ? 36.876 39.140 -11.037 1.00 36.94 162 ILE A N 1
ATOM 1240 C CA . ILE A 1 165 ? 35.863 39.217 -12.066 1.00 36.26 162 ILE A CA 1
ATOM 1241 C C . ILE A 1 165 ? 36.222 38.332 -13.263 1.00 37.76 162 ILE A C 1
ATOM 1242 O O . ILE A 1 165 ? 35.382 37.550 -13.749 1.00 40.02 162 ILE A O 1
ATOM 1247 N N . LEU A 1 166 ? 37.478 38.427 -13.691 1.00 37.18 163 LEU A N 1
ATOM 1248 C CA . LEU A 1 166 ? 37.989 37.687 -14.837 1.00 37.12 163 LEU A CA 1
ATOM 1249 C C . LEU A 1 166 ? 37.982 36.185 -14.648 1.00 38.42 163 LEU A C 1
ATOM 1250 O O . LEU A 1 166 ? 37.690 35.447 -15.605 1.00 38.78 163 LEU A O 1
ATOM 1255 N N . HIS A 1 167 ? 38.306 35.750 -13.427 1.00 38.72 164 HIS A N 1
ATOM 1256 C CA . HIS A 1 167 ? 38.185 34.350 -13.027 1.00 40.45 164 HIS A CA 1
ATOM 1257 C C . HIS A 1 167 ? 36.735 33.888 -13.295 1.00 40.90 164 HIS A C 1
ATOM 1258 O O . HIS A 1 167 ? 36.521 32.922 -14.028 1.00 42.20 164 HIS A O 1
ATOM 1265 N N . GLU A 1 168 ? 35.760 34.589 -12.717 1.00 40.49 165 GLU A N 1
ATOM 1266 C CA . GLU A 1 168 ? 34.337 34.302 -12.920 1.00 42.32 165 GLU A CA 1
ATOM 1267 C C . GLU A 1 168 ? 33.888 34.291 -14.411 1.00 42.11 165 GLU A C 1
ATOM 1268 O O . GLU A 1 168 ? 33.190 33.349 -14.842 1.00 42.02 165 GLU A O 1
ATOM 1274 N N . VAL A 1 169 ? 34.291 35.311 -15.187 1.00 38.77 166 VAL A N 1
ATOM 1275 C CA . VAL A 1 169 ? 34.029 35.329 -16.646 1.00 38.16 166 VAL A CA 1
ATOM 1276 C C . VAL A 1 169 ? 34.606 34.097 -17.356 1.00 38.87 166 VAL A C 1
ATOM 1277 O O . VAL A 1 169 ? 33.875 33.403 -18.074 1.00 41.76 166 VAL A O 1
ATOM 1281 N N . PHE A 1 170 ? 35.874 33.770 -17.109 1.00 37.18 167 PHE A N 1
ATOM 1282 C CA . PHE A 1 170 ? 36.454 32.566 -17.702 1.00 36.59 167 PHE A CA 1
ATOM 1283 C C . PHE A 1 170 ? 35.702 31.298 -17.314 1.00 39.42 167 PHE A C 1
ATOM 1284 O O . PHE A 1 170 ? 35.516 30.394 -18.133 1.00 41.77 167 PHE A O 1
ATOM 1292 N N . GLN A 1 171 ? 35.263 31.234 -16.069 1.00 40.55 168 GLN A N 1
ATOM 1293 C CA . GLN A 1 171 ? 34.608 30.054 -15.572 1.00 42.53 168 GLN A CA 1
ATOM 1294 C C . GLN A 1 171 ? 33.200 29.932 -16.127 1.00 43.75 168 GLN A C 1
ATOM 1295 O O . GLN A 1 171 ? 32.746 28.826 -16.373 1.00 46.35 168 GLN A O 1
ATOM 1301 N N . LYS A 1 172 ? 32.524 31.049 -16.361 1.00 42.81 169 LYS A N 1
ATOM 1302 C CA . LYS A 1 172 ? 31.228 30.986 -17.033 1.00 44.28 169 LYS A CA 1
ATOM 1303 C C . LYS A 1 172 ? 31.418 30.594 -18.500 1.00 44.74 169 LYS A C 1
ATOM 1304 O O . LYS A 1 172 ? 30.638 29.824 -19.039 1.00 46.35 169 LYS A O 1
ATOM 1310 N N . ALA A 1 173 ? 32.489 31.100 -19.114 1.00 44.49 170 ALA A N 1
ATOM 1311 C CA . ALA A 1 173 ? 32.741 30.948 -20.554 1.00 44.44 170 ALA A CA 1
ATOM 1312 C C . ALA A 1 173 ? 33.038 29.506 -20.904 1.00 47.15 170 ALA A C 1
ATOM 1313 O O . ALA A 1 173 ? 32.437 28.964 -21.836 1.00 49.21 170 ALA A O 1
ATOM 1315 N N . ILE A 1 174 ? 33.923 28.873 -20.122 1.00 46.54 171 ILE A N 1
ATOM 1316 C CA . ILE A 1 174 ? 34.401 27.522 -20.440 1.00 46.97 171 ILE A CA 1
ATOM 1317 C C . ILE A 1 174 ? 33.276 26.459 -20.411 1.00 49.61 171 ILE A C 1
ATOM 1318 O O . ILE A 1 174 ? 33.411 25.423 -21.034 1.00 49.74 171 ILE A O 1
ATOM 1323 N N . SER A 1 175 ? 32.175 26.729 -19.705 1.00 53.65 172 SER A N 1
ATOM 1324 C CA . SER A 1 175 ? 30.961 25.883 -19.802 1.00 58.96 172 SER A CA 1
ATOM 1325 C C . SER A 1 175 ? 30.210 26.212 -21.088 1.00 62.47 172 SER A C 1
ATOM 1326 O O . SER A 1 175 ? 29.768 25.305 -21.780 1.00 68.83 172 SER A O 1
ATOM 1329 N N . GLU A 1 176 ? 30.087 27.500 -21.414 1.00 62.13 173 GLU A N 1
ATOM 1330 C CA . GLU A 1 176 ? 29.265 27.951 -22.538 1.00 64.13 173 GLU A CA 1
ATOM 1331 C C . GLU A 1 176 ? 30.097 28.089 -23.812 1.00 61.16 173 GLU A C 1
ATOM 1332 O O . GLU A 1 176 ? 30.280 27.122 -24.542 1.00 63.83 173 GLU A O 1
ATOM 1338 N N . SER A 1 177 ? 30.628 29.286 -24.054 1.00 56.85 174 SER A N 1
ATOM 1339 C CA . SER A 1 177 ? 31.281 29.612 -25.307 1.00 52.88 174 SER A CA 1
ATOM 1340 C C . SER A 1 177 ? 32.327 30.707 -25.135 1.00 48.39 174 SER A C 1
ATOM 1341 O O . SER A 1 177 ? 32.168 31.585 -24.312 1.00 47.83 174 SER A O 1
ATOM 1344 N N . PHE A 1 178 ? 33.357 30.695 -25.964 1.00 46.07 175 PHE A N 1
ATOM 1345 C CA . PHE A 1 178 ? 34.292 31.818 -26.024 1.00 43.36 175 PHE A CA 1
ATOM 1346 C C . PHE A 1 178 ? 34.091 32.776 -27.224 1.00 44.46 175 PHE A C 1
ATOM 1347 O O . PHE A 1 178 ? 34.977 33.607 -27.502 1.00 44.80 175 PHE A O 1
ATOM 1355 N N . ALA A 1 179 ? 32.951 32.666 -27.916 1.00 44.79 176 ALA A N 1
ATOM 1356 C CA . ALA A 1 179 ? 32.555 33.638 -28.957 1.00 46.87 176 ALA A CA 1
ATOM 1357 C C . ALA A 1 179 ? 32.623 35.061 -28.385 1.00 46.70 176 ALA A C 1
ATOM 1358 O O . ALA A 1 179 ? 32.111 35.302 -27.294 1.00 45.98 176 ALA A O 1
ATOM 1360 N N . PRO A 1 180 ? 33.260 36.004 -29.111 1.00 47.96 177 PRO A N 1
ATOM 1361 C CA . PRO A 1 180 ? 33.427 37.382 -28.607 1.00 45.99 177 PRO A CA 1
ATOM 1362 C C . PRO A 1 180 ? 32.144 38.002 -28.072 1.00 45.97 177 PRO A C 1
ATOM 1363 O O . PRO A 1 180 ? 32.157 38.573 -27.001 1.00 45.53 177 PRO A O 1
ATOM 1367 N N . GLU A 1 181 ? 31.040 37.861 -28.786 1.00 50.12 178 GLU A N 1
ATOM 1368 C CA . GLU A 1 181 ? 29.770 38.420 -28.338 1.00 51.32 178 GLU A CA 1
ATOM 1369 C C . GLU A 1 181 ? 29.304 37.810 -27.017 1.00 49.72 178 GLU A C 1
ATOM 1370 O O . GLU A 1 181 ? 28.748 38.520 -26.200 1.00 48.61 178 GLU A O 1
ATOM 1376 N N . ARG A 1 182 ? 29.556 36.514 -26.798 1.00 50.51 179 ARG A N 1
ATOM 1377 C CA . ARG A 1 182 ? 29.209 35.861 -25.529 1.00 49.93 179 ARG A CA 1
ATOM 1378 C C . ARG A 1 182 ? 30.076 36.342 -24.385 1.00 46.98 179 ARG A C 1
ATOM 1379 O O . ARG A 1 182 ? 29.574 36.585 -23.279 1.00 48.92 179 ARG A O 1
ATOM 1387 N N . LEU A 1 183 ? 31.364 36.537 -24.652 1.00 43.47 180 LEU A N 1
ATOM 1388 C CA . LEU A 1 183 ? 32.260 37.078 -23.654 1.00 40.27 180 LEU A CA 1
ATOM 1389 C C . LEU A 1 183 ? 31.814 38.470 -23.226 1.00 39.26 180 LEU A C 1
ATOM 1390 O O . LEU A 1 183 ? 31.754 38.765 -22.020 1.00 37.78 180 LEU A O 1
ATOM 1395 N N . GLN A 1 184 ? 31.450 39.297 -24.206 1.00 39.03 181 GLN A N 1
ATOM 1396 C CA . GLN A 1 184 ? 31.028 40.657 -23.933 1.00 39.46 181 GLN A CA 1
ATOM 1397 C C . GLN A 1 184 ? 29.762 40.610 -23.079 1.00 40.62 181 GLN A C 1
ATOM 1398 O O . GLN A 1 184 ? 29.687 41.300 -22.063 1.00 39.64 181 GLN A O 1
ATOM 1404 N N . GLU A 1 185 ? 28.809 39.754 -23.457 1.00 43.23 182 GLU A N 1
ATOM 1405 C CA . GLU A 1 185 ? 27.662 39.423 -22.620 1.00 46.52 182 GLU A CA 1
ATOM 1406 C C . GLU A 1 185 ? 28.007 39.044 -21.163 1.00 44.12 182 GLU A C 1
ATOM 1407 O O . GLU A 1 185 ? 27.498 39.649 -20.219 1.00 41.91 182 GLU A O 1
ATOM 1413 N N . LEU A 1 186 ? 28.886 38.062 -20.998 1.00 43.75 183 LEU A N 1
ATOM 1414 C CA . LEU A 1 186 ? 29.328 37.642 -19.680 1.00 43.66 183 LEU A CA 1
ATOM 1415 C C . LEU A 1 186 ? 29.959 38.787 -18.876 1.00 42.30 183 LEU A C 1
ATOM 1416 O O . LEU A 1 186 ? 29.643 38.942 -17.683 1.00 43.50 183 LEU A O 1
ATOM 1421 N N . ALA A 1 187 ? 30.813 39.591 -19.525 1.00 40.03 184 ALA A N 1
ATOM 1422 C CA . ALA A 1 187 ? 31.410 40.797 -18.899 1.00 38.85 184 ALA A CA 1
ATOM 1423 C C . ALA A 1 187 ? 30.329 41.808 -18.454 1.00 38.36 184 ALA A C 1
ATOM 1424 O O . ALA A 1 187 ? 30.339 42.289 -17.316 1.00 38.85 184 ALA A O 1
ATOM 1426 N N . LEU A 1 188 ? 29.389 42.107 -19.332 1.00 38.72 185 LEU A N 1
ATOM 1427 C CA . LEU A 1 188 ? 28.306 43.020 -18.975 1.00 39.55 185 LEU A CA 1
ATOM 1428 C C . LEU A 1 188 ? 27.515 42.530 -17.750 1.00 39.28 185 LEU A C 1
ATOM 1429 O O . LEU A 1 188 ? 27.243 43.302 -16.835 1.00 40.21 185 LEU A O 1
ATOM 1434 N N . GLN A 1 189 ? 27.178 41.250 -17.724 1.00 40.11 186 GLN A N 1
ATOM 1435 C CA . GLN A 1 189 ? 26.366 40.689 -16.639 1.00 40.97 186 GLN A CA 1
ATOM 1436 C C . GLN A 1 189 ? 27.152 40.592 -15.343 1.00 40.31 186 GLN A C 1
ATOM 1437 O O . GLN A 1 189 ? 26.636 40.942 -14.290 1.00 40.70 186 GLN A O 1
ATOM 1443 N N . THR A 1 190 ? 28.410 40.161 -15.431 1.00 39.62 187 THR A N 1
ATOM 1444 C CA . THR A 1 190 ? 29.218 39.947 -14.239 1.00 39.43 187 THR A CA 1
ATOM 1445 C C . THR A 1 190 ? 29.481 41.267 -13.522 1.00 38.58 187 THR A C 1
ATOM 1446 O O . THR A 1 190 ? 29.408 41.330 -12.305 1.00 40.41 187 THR A O 1
ATOM 1450 N N . LEU A 1 191 ? 29.714 42.325 -14.278 1.00 37.78 188 LEU A N 1
ATOM 1451 C CA . LEU A 1 191 ? 30.019 43.625 -13.712 1.00 38.11 188 LEU A CA 1
ATOM 1452 C C . LEU A 1 191 ? 28.910 44.206 -12.834 1.00 39.54 188 LEU A C 1
ATOM 1453 O O . LEU A 1 191 ? 29.210 45.030 -11.971 1.00 39.50 188 LEU A O 1
ATOM 1458 N N . ARG A 1 192 ? 27.663 43.766 -13.048 1.00 38.90 189 ARG A N 1
ATOM 1459 C CA . ARG A 1 192 ? 26.479 44.223 -12.275 1.00 39.93 189 ARG A CA 1
ATOM 1460 C C . ARG A 1 192 ? 26.138 43.404 -11.040 1.00 40.09 189 ARG A C 1
ATOM 1461 O O . ARG A 1 192 ? 25.194 43.743 -10.333 1.00 41.16 189 ARG A O 1
ATOM 1469 N N . GLU A 1 193 ? 26.844 42.307 -10.812 1.00 39.75 190 GLU A N 1
ATOM 1470 C CA . GLU A 1 193 ? 26.616 41.508 -9.613 1.00 40.98 190 GLU A CA 1
ATOM 1471 C C . GLU A 1 193 ? 27.022 42.263 -8.354 1.00 39.77 190 GLU A C 1
ATOM 1472 O O . GLU A 1 193 ? 28.081 42.916 -8.320 1.00 39.15 190 GLU A O 1
ATOM 1478 N N . VAL A 1 194 ? 26.142 42.232 -7.351 1.00 40.84 191 VAL A N 1
ATOM 1479 C CA . VAL A 1 194 ? 26.298 43.065 -6.143 1.00 40.97 191 VAL A CA 1
ATOM 1480 C C . VAL A 1 194 ? 27.639 42.801 -5.459 1.00 40.43 191 VAL A C 1
ATOM 1481 O O . VAL A 1 194 ? 28.338 43.746 -5.079 1.00 40.41 191 VAL A O 1
ATOM 1485 N N . ARG A 1 195 ? 28.038 41.536 -5.398 1.00 40.72 192 ARG A N 1
ATOM 1486 C CA . ARG A 1 195 ? 29.316 41.193 -4.794 1.00 41.93 192 ARG A CA 1
ATOM 1487 C C . ARG A 1 195 ? 30.468 41.980 -5.413 1.00 39.81 192 ARG A C 1
ATOM 1488 O O . ARG A 1 195 ? 31.396 42.340 -4.692 1.00 39.71 192 ARG A O 1
ATOM 1496 N N . HIS A 1 196 ? 30.373 42.292 -6.709 1.00 37.05 193 HIS A N 1
ATOM 1497 C CA . HIS A 1 196 ? 31.403 43.092 -7.364 1.00 37.09 193 HIS A CA 1
ATOM 1498 C C . HIS A 1 196 ? 31.172 44.590 -7.156 1.00 36.43 193 HIS A C 1
ATOM 1499 O O . HIS A 1 196 ? 32.142 45.360 -6.923 1.00 35.30 193 HIS A O 1
ATOM 1506 N N . LEU A 1 197 ? 29.899 45.000 -7.214 1.00 34.38 194 LEU A N 1
ATOM 1507 C CA . LEU A 1 197 ? 29.556 46.393 -6.962 1.00 33.65 194 LEU A CA 1
ATOM 1508 C C . LEU A 1 197 ? 30.020 46.876 -5.567 1.00 34.30 194 LEU A C 1
ATOM 1509 O O . LEU A 1 197 ? 30.535 48.006 -5.426 1.00 33.26 194 LEU A O 1
ATOM 1514 N N . LYS A 1 198 ? 29.848 46.003 -4.575 1.00 35.13 195 LYS A N 1
ATOM 1515 C CA . LYS A 1 198 ? 30.295 46.226 -3.199 1.00 37.93 195 LYS A CA 1
ATOM 1516 C C . LYS A 1 198 ? 31.797 46.558 -3.157 1.00 38.50 195 LYS A C 1
ATOM 1517 O O . LYS A 1 198 ? 32.211 47.473 -2.442 1.00 37.70 195 LYS A O 1
ATOM 1523 N N . GLU A 1 199 ? 32.598 45.835 -3.948 1.00 38.86 196 GLU A N 1
ATOM 1524 C CA . GLU A 1 199 ? 34.053 46.070 -3.967 1.00 40.35 196 GLU A CA 1
ATOM 1525 C C . GLU A 1 199 ? 34.407 47.342 -4.713 1.00 36.64 196 GLU A C 1
ATOM 1526 O O . GLU A 1 199 ? 35.338 48.044 -4.322 1.00 37.31 196 GLU A O 1
ATOM 1532 N N . MET A 1 200 ? 33.647 47.662 -5.750 1.00 33.91 197 MET A N 1
ATOM 1533 C CA . MET A 1 200 ? 33.846 48.951 -6.408 1.00 34.01 197 MET A CA 1
ATOM 1534 C C . MET A 1 200 ? 33.577 50.129 -5.455 1.00 34.07 197 MET A C 1
ATOM 1535 O O . MET A 1 200 ? 34.352 51.121 -5.404 1.00 34.63 197 MET A O 1
ATOM 1540 N N . TYR A 1 201 ? 32.499 49.994 -4.690 1.00 32.48 198 TYR A N 1
ATOM 1541 C CA . TYR A 1 201 ? 32.165 50.938 -3.650 1.00 32.17 198 TYR A CA 1
ATOM 1542 C C . TYR A 1 201 ? 33.246 51.037 -2.591 1.00 32.81 198 TYR A C 1
ATOM 1543 O O . TYR A 1 201 ? 33.675 52.131 -2.277 1.00 33.54 198 TYR A O 1
ATOM 1552 N N . ARG A 1 202 ? 33.642 49.900 -2.018 1.00 33.60 199 ARG A N 1
ATOM 1553 C CA . ARG A 1 202 ? 34.736 49.833 -1.049 1.00 35.81 199 ARG A CA 1
ATOM 1554 C C . ARG A 1 202 ? 35.923 50.657 -1.520 1.00 35.56 199 ARG A C 1
ATOM 1555 O O . ARG A 1 202 ? 36.482 51.439 -0.775 1.00 35.73 199 ARG A O 1
ATOM 1563 N N . LEU A 1 203 ? 36.263 50.479 -2.789 1.00 36.19 200 LEU A N 1
ATOM 1564 C CA . LEU A 1 203 ? 37.477 51.039 -3.349 1.00 37.51 200 LEU A CA 1
ATOM 1565 C C . LEU A 1 203 ? 37.291 52.407 -4.014 1.00 36.69 200 LEU A C 1
ATOM 1566 O O . LEU A 1 203 ? 38.271 53.009 -4.421 1.00 37.08 200 LEU A O 1
ATOM 1571 N N . ASN A 1 204 ? 36.046 52.909 -4.059 1.00 35.21 201 ASN A N 1
ATOM 1572 C CA . ASN A 1 204 ? 35.713 54.185 -4.675 1.00 34.53 201 ASN A CA 1
ATOM 1573 C C . ASN A 1 204 ? 36.109 54.220 -6.180 1.00 35.37 201 ASN A C 1
ATOM 1574 O O . ASN A 1 204 ? 36.814 55.114 -6.652 1.00 36.21 201 ASN A O 1
ATOM 1579 N N . LEU A 1 205 ? 35.665 53.215 -6.919 1.00 34.75 202 LEU A N 1
ATOM 1580 C CA . LEU A 1 205 ? 36.009 53.096 -8.328 1.00 34.54 202 LEU A CA 1
ATOM 1581 C C . LEU A 1 205 ? 34.768 53.359 -9.143 1.00 35.43 202 LEU A C 1
ATOM 1582 O O . LEU A 1 205 ? 33.675 53.295 -8.628 1.00 37.68 202 LEU A O 1
ATOM 1587 N N . SER A 1 206 ? 34.962 53.640 -10.421 1.00 36.43 203 SER A N 1
ATOM 1588 C CA . SER A 1 206 ? 33.926 53.907 -11.397 1.00 35.12 203 SER A CA 1
ATOM 1589 C C . SER A 1 206 ? 33.557 52.621 -12.139 1.00 34.58 203 SER A C 1
ATOM 1590 O O . SER A 1 206 ? 34.433 51.956 -12.703 1.00 34.25 203 SER A O 1
ATOM 1593 N N . GLN A 1 207 ? 32.268 52.273 -12.139 1.00 33.55 204 GLN A N 1
ATOM 1594 C CA . GLN A 1 207 ? 31.796 51.023 -12.757 1.00 33.66 204 GLN A CA 1
ATOM 1595 C C . GLN A 1 207 ? 32.273 50.768 -14.200 1.00 33.73 204 GLN A C 1
ATOM 1596 O O . GLN A 1 207 ? 32.775 49.689 -14.496 1.00 34.52 204 GLN A O 1
ATOM 1602 N N . ASP A 1 208 ? 32.115 51.743 -15.083 1.00 33.22 205 ASP A N 1
ATOM 1603 C CA . ASP A 1 208 ? 32.567 51.581 -16.443 1.00 34.67 205 ASP A CA 1
ATOM 1604 C C . ASP A 1 208 ? 34.092 51.455 -16.659 1.00 35.72 205 ASP A C 1
ATOM 1605 O O . ASP A 1 208 ? 34.548 50.855 -17.656 1.00 35.67 205 ASP A O 1
ATOM 1610 N N . GLU A 1 209 ? 34.864 52.043 -15.749 1.00 36.28 206 GLU A N 1
ATOM 1611 C CA . GLU A 1 209 ? 36.316 51.889 -15.742 1.00 38.23 206 GLU A CA 1
ATOM 1612 C C . GLU A 1 209 ? 36.668 50.419 -15.542 1.00 36.47 206 GLU A C 1
ATOM 1613 O O . GLU A 1 209 ? 37.529 49.877 -16.254 1.00 37.17 206 GLU A O 1
ATOM 1619 N N . ILE A 1 210 ? 35.969 49.772 -14.612 1.00 33.96 207 ILE A N 1
ATOM 1620 C CA . ILE A 1 210 ? 36.218 48.367 -14.332 1.00 33.28 207 ILE A CA 1
ATOM 1621 C C . ILE A 1 210 ? 35.742 47.497 -15.508 1.00 33.62 207 ILE A C 1
ATOM 1622 O O . ILE A 1 210 ? 36.480 46.630 -15.984 1.00 35.87 207 ILE A O 1
ATOM 1627 N N . LEU A 1 211 ? 34.556 47.765 -16.028 1.00 32.41 208 LEU A N 1
ATOM 1628 C CA . LEU A 1 211 ? 34.148 47.134 -17.277 1.00 32.27 208 LEU A CA 1
ATOM 1629 C C . LEU A 1 211 ? 35.186 47.271 -18.392 1.00 32.66 208 LEU A C 1
ATOM 1630 O O . LEU A 1 211 ? 35.508 46.295 -19.037 1.00 32.88 208 LEU A O 1
ATOM 1635 N N . CYS A 1 212 ? 35.681 48.479 -18.631 1.00 33.86 209 CYS A N 1
ATOM 1636 C CA . CYS A 1 212 ? 36.712 48.672 -19.650 1.00 36.73 209 CYS A CA 1
ATOM 1637 C C . CYS A 1 212 ? 37.926 47.758 -19.425 1.00 38.84 209 CYS A C 1
ATOM 1638 O O . CYS A 1 212 ? 38.366 47.079 -20.350 1.00 39.61 209 CYS A O 1
ATOM 1641 N N . GLU A 1 213 ? 38.446 47.745 -18.194 1.00 40.73 210 GLU A N 1
ATOM 1642 C CA . GLU A 1 213 ? 39.609 46.918 -17.822 1.00 44.46 210 GLU A CA 1
ATOM 1643 C C . GLU A 1 213 ? 39.366 45.435 -18.089 1.00 40.83 210 GLU A C 1
ATOM 1644 O O . GLU A 1 213 ? 40.224 44.747 -18.642 1.00 38.95 210 GLU A O 1
ATOM 1650 N N . VAL A 1 214 ? 38.178 44.963 -17.719 1.00 38.71 211 VAL A N 1
ATOM 1651 C CA . VAL A 1 214 ? 37.775 43.583 -17.937 1.00 37.48 211 VAL A CA 1
ATOM 1652 C C . VAL A 1 214 ? 37.735 43.294 -19.433 1.00 39.48 211 VAL A C 1
ATOM 1653 O O . VAL A 1 214 ? 38.286 42.280 -19.886 1.00 40.77 211 VAL A O 1
ATOM 1657 N N . GLU A 1 215 ? 37.164 44.225 -20.204 1.00 40.93 212 GLU A N 1
ATOM 1658 C CA . GLU A 1 215 ? 37.018 44.072 -21.673 1.00 41.53 212 GLU A CA 1
ATOM 1659 C C . GLU A 1 215 ? 38.325 43.907 -22.399 1.00 41.83 212 GLU A C 1
ATOM 1660 O O . GLU A 1 215 ? 38.400 43.102 -23.321 1.00 44.05 212 GLU A O 1
ATOM 1666 N N . GLU A 1 216 ? 39.353 44.650 -21.981 1.00 42.03 213 GLU A N 1
ATOM 1667 C CA . GLU A 1 216 ? 40.698 44.553 -22.597 1.00 44.67 213 GLU A CA 1
ATOM 1668 C C . GLU A 1 216 ? 41.236 43.127 -22.665 1.00 42.07 213 GLU A C 1
ATOM 1669 O O . GLU A 1 216 ? 41.997 42.808 -23.553 1.00 43.72 213 GLU A O 1
ATOM 1675 N N . TYR A 1 217 ? 40.809 42.285 -21.724 1.00 41.04 214 TYR A N 1
ATOM 1676 C CA . TYR A 1 217 ? 41.233 40.885 -21.605 1.00 40.83 214 TYR A CA 1
ATOM 1677 C C . TYR A 1 217 ? 40.484 39.907 -22.523 1.00 41.08 214 TYR A C 1
ATOM 1678 O O . TYR A 1 217 ? 40.989 38.843 -22.827 1.00 43.36 214 TYR A O 1
ATOM 1687 N N . LEU A 1 218 ? 39.278 40.247 -22.953 1.00 40.29 215 LEU A N 1
ATOM 1688 C CA . LEU A 1 218 ? 38.432 39.282 -23.645 1.00 39.43 215 LEU A CA 1
ATOM 1689 C C . LEU A 1 218 ? 39.062 38.655 -24.908 1.00 39.96 215 LEU A C 1
ATOM 1690 O O . LEU A 1 218 ? 38.921 37.435 -25.109 1.00 40.27 215 LEU A O 1
ATOM 1695 N N . PRO A 1 219 ? 39.757 39.470 -25.751 1.00 40.40 216 PRO A N 1
ATOM 1696 C CA . PRO A 1 219 ? 40.382 38.828 -26.929 1.00 40.96 216 PRO A CA 1
ATOM 1697 C C . PRO A 1 219 ? 41.431 37.794 -26.560 1.00 41.18 216 PRO A C 1
ATOM 1698 O O . PRO A 1 219 ? 41.589 36.818 -27.286 1.00 43.57 216 PRO A O 1
ATOM 1702 N N . SER A 1 220 ? 42.110 37.967 -25.429 1.00 40.70 217 SER A N 1
ATOM 1703 C CA . SER A 1 220 ? 43.021 36.926 -24.964 1.00 41.29 217 SER A CA 1
ATOM 1704 C C . SER A 1 220 ? 42.292 35.629 -24.592 1.00 40.49 217 SER A C 1
ATOM 1705 O O . SER A 1 220 ? 42.807 34.525 -24.865 1.00 39.76 217 SER A O 1
ATOM 1708 N N . PHE A 1 221 ? 41.098 35.761 -23.995 1.00 39.05 218 PHE A N 1
ATOM 1709 C CA . PHE A 1 221 ? 40.251 34.598 -23.691 1.00 39.50 218 PHE A CA 1
ATOM 1710 C C . PHE A 1 221 ? 39.981 33.824 -24.986 1.00 41.45 218 PHE A C 1
ATOM 1711 O O . PHE A 1 221 ? 40.159 32.618 -25.033 1.00 42.62 218 PHE A O 1
ATOM 1719 N N . SER A 1 222 ? 39.586 34.536 -26.040 1.00 42.56 219 SER A N 1
ATOM 1720 C CA . SER A 1 222 ? 39.309 33.933 -27.342 1.00 45.14 219 SER A CA 1
ATOM 1721 C C . SER A 1 222 ? 40.509 33.301 -28.033 1.00 46.12 219 SER A C 1
ATOM 1722 O O . SER A 1 222 ? 40.362 32.278 -28.667 1.00 47.45 219 SER A O 1
ATOM 1725 N N . LYS A 1 223 ? 41.672 33.937 -27.951 1.00 46.89 220 LYS A N 1
ATOM 1726 C CA . LYS A 1 223 ? 42.911 33.385 -28.512 1.00 48.71 220 LYS A CA 1
ATOM 1727 C C . LYS A 1 223 ? 43.222 32.044 -27.811 1.00 47.04 220 LYS A C 1
ATOM 1728 O O . LYS A 1 223 ? 43.537 31.045 -28.464 1.00 47.11 220 LYS A O 1
ATOM 1734 N N . TRP A 1 224 ? 43.097 32.021 -26.486 1.00 43.51 221 TRP A N 1
ATOM 1735 C CA . TRP A 1 224 ? 43.335 30.797 -25.742 1.00 41.66 221 TRP A CA 1
ATOM 1736 C C . TRP A 1 224 ? 42.427 29.656 -26.213 1.00 42.02 221 TRP A C 1
ATOM 1737 O O . TRP A 1 224 ? 42.901 28.546 -26.443 1.00 42.33 221 TRP A O 1
ATOM 1748 N N . ALA A 1 225 ? 41.128 29.930 -26.314 1.00 41.54 222 ALA A N 1
ATOM 1749 C CA . ALA A 1 225 ? 40.148 28.905 -26.662 1.00 42.59 222 ALA A CA 1
ATOM 1750 C C . ALA A 1 225 ? 40.338 28.475 -28.105 1.00 44.65 222 ALA A C 1
ATOM 1751 O O . ALA A 1 225 ? 40.155 27.308 -28.442 1.00 45.21 222 ALA A O 1
ATOM 1753 N N . GLU A 1 226 ? 40.740 29.437 -28.927 1.00 46.98 223 GLU A N 1
ATOM 1754 C CA . GLU A 1 226 ? 41.157 29.222 -30.299 1.00 51.49 223 GLU A CA 1
ATOM 1755 C C . GLU A 1 226 ? 42.294 28.213 -30.389 1.00 49.81 223 GLU A C 1
ATOM 1756 O O . GLU A 1 226 ? 42.239 27.320 -31.208 1.00 52.87 223 GLU A O 1
ATOM 1762 N N . ASP A 1 227 ? 43.308 28.340 -29.546 1.00 46.79 224 ASP A N 1
ATOM 1763 C CA . ASP A 1 227 ? 44.464 27.449 -29.620 1.00 46.52 224 ASP A CA 1
ATOM 1764 C C . ASP A 1 227 ? 44.197 26.074 -29.010 1.00 45.57 224 ASP A C 1
ATOM 1765 O O . ASP A 1 227 ? 44.596 25.071 -29.583 1.00 47.66 224 ASP A O 1
ATOM 1770 N N . PHE A 1 228 ? 43.525 26.026 -27.861 1.00 42.78 225 PHE A N 1
ATOM 1771 C CA . PHE A 1 228 ? 43.444 24.792 -27.082 1.00 42.11 225 PHE A CA 1
ATOM 1772 C C . PHE A 1 228 ? 42.142 24.033 -27.196 1.00 42.95 225 PHE A C 1
ATOM 1773 O O . PHE A 1 228 ? 42.151 22.845 -26.974 1.00 43.36 225 PHE A O 1
ATOM 1781 N N . MET A 1 229 ? 41.046 24.705 -27.547 1.00 44.11 226 MET A N 1
ATOM 1782 C CA . MET A 1 229 ? 39.725 24.073 -27.560 1.00 47.95 226 MET A CA 1
ATOM 1783 C C . MET A 1 229 ? 39.095 24.001 -28.948 1.00 53.23 226 MET A C 1
ATOM 1784 O O . MET A 1 229 ? 37.946 23.593 -29.074 1.00 57.48 226 MET A O 1
ATOM 1789 N N . ARG A 1 230 ? 39.817 24.428 -29.983 1.00 56.92 227 ARG A N 1
ATOM 1790 C CA . ARG A 1 230 ? 39.350 24.312 -31.367 1.00 61.49 227 ARG A CA 1
ATOM 1791 C C . ARG A 1 230 ? 39.055 22.844 -31.669 1.00 63.87 227 ARG A C 1
ATOM 1792 O O . ARG A 1 230 ? 39.730 21.959 -31.173 1.00 63.09 227 ARG A O 1
ATOM 1800 N N . LYS A 1 231 ? 38.051 22.569 -32.477 1.00 68.84 228 LYS A N 1
ATOM 1801 C CA . LYS A 1 231 ? 37.928 21.219 -32.989 1.00 71.38 228 LYS A CA 1
ATOM 1802 C C . LYS A 1 231 ? 38.763 21.157 -34.258 1.00 69.91 228 LYS A C 1
ATOM 1803 O O . LYS A 1 231 ? 38.577 21.984 -35.161 1.00 70.74 228 LYS A O 1
ATOM 1809 N N . GLY A 1 232 ? 39.709 20.219 -34.308 1.00 62.29 229 GLY A N 1
ATOM 1810 C CA . GLY A 1 232 ? 40.538 20.054 -35.496 1.00 61.33 229 GLY A CA 1
ATOM 1811 C C . GLY A 1 232 ? 41.523 18.904 -35.471 1.00 60.19 229 GLY A C 1
ATOM 1812 O O . GLY A 1 232 ? 41.496 18.097 -34.534 1.00 59.56 229 GLY A O 1
ATOM 1813 N N . PRO A 1 233 ? 42.410 18.819 -36.502 1.00 59.64 230 PRO A N 1
ATOM 1814 C CA . PRO A 1 233 ? 43.500 17.824 -36.513 1.00 59.01 230 PRO A CA 1
ATOM 1815 C C . PRO A 1 233 ? 44.367 17.985 -35.283 1.00 56.26 230 PRO A C 1
ATOM 1816 O O . PRO A 1 233 ? 44.601 19.120 -34.834 1.00 54.39 230 PRO A O 1
ATOM 1820 N N . SER A 1 234 ? 44.816 16.855 -34.744 1.00 55.32 231 SER A N 1
ATOM 1821 C CA . SER A 1 234 ? 45.568 16.844 -33.498 1.00 54.20 231 SER A CA 1
ATOM 1822 C C . SER A 1 234 ? 46.929 17.545 -33.606 1.00 53.37 231 SER A C 1
ATOM 1823 O O . SER A 1 234 ? 47.398 18.131 -32.640 1.00 52.66 231 SER A O 1
ATOM 1826 N N . SER A 1 235 ? 47.518 17.544 -34.793 1.00 53.95 232 SER A N 1
ATOM 1827 C CA . SER A 1 235 ? 48.754 18.278 -35.028 1.00 54.45 232 SER A CA 1
ATOM 1828 C C . SER A 1 235 ? 48.592 19.801 -34.997 1.00 52.52 232 SER A C 1
ATOM 1829 O O . SER A 1 235 ? 49.588 20.528 -34.953 1.00 51.78 232 SER A O 1
ATOM 1832 N N . GLU A 1 236 ? 47.350 20.280 -35.049 1.00 51.28 233 GLU A N 1
ATOM 1833 C CA . GLU A 1 236 ? 47.095 21.719 -35.033 1.00 49.79 233 GLU A CA 1
ATOM 1834 C C . GLU A 1 236 ? 47.003 22.312 -33.636 1.00 48.57 233 GLU A C 1
ATOM 1835 O O . GLU A 1 236 ? 46.876 23.531 -33.497 1.00 49.32 233 GLU A O 1
ATOM 1841 N N . PHE A 1 237 ? 47.066 21.474 -32.601 1.00 47.07 234 PHE A N 1
ATOM 1842 C CA . PHE A 1 237 ? 47.108 21.985 -31.235 1.00 44.61 234 PHE A CA 1
ATOM 1843 C C . PHE A 1 237 ? 48.555 22.361 -30.865 1.00 44.17 234 PHE A C 1
ATOM 1844 O O . PHE A 1 237 ? 49.476 21.812 -31.443 1.00 45.30 234 PHE A O 1
ATOM 1852 N N . PRO A 1 238 ? 48.759 23.303 -29.913 1.00 43.21 235 PRO A N 1
ATOM 1853 C CA . PRO A 1 238 ? 50.143 23.765 -29.620 1.00 43.26 235 PRO A CA 1
ATOM 1854 C C . PRO A 1 238 ? 51.068 22.639 -29.149 1.00 44.80 235 PRO A C 1
ATOM 1855 O O . PRO A 1 238 ? 50.645 21.757 -28.386 1.00 43.86 235 PRO A O 1
ATOM 1859 N N . GLN A 1 239 ? 52.288 22.641 -29.687 1.00 47.61 236 GLN A N 1
ATOM 1860 C CA . GLN A 1 239 ? 53.310 21.638 -29.386 1.00 49.82 236 GLN A CA 1
ATOM 1861 C C . GLN A 1 239 ? 54.009 22.067 -28.099 1.00 50.15 236 GLN A C 1
ATOM 1862 O O . GLN A 1 239 ? 54.397 23.220 -27.966 1.00 50.19 236 GLN A O 1
ATOM 1868 N N . MET A 1 240 ? 54.168 21.147 -27.155 1.00 51.68 237 MET A N 1
ATOM 1869 C CA . MET A 1 240 ? 54.957 21.386 -25.929 1.00 53.24 237 MET A CA 1
ATOM 1870 C C . MET A 1 240 ? 55.812 20.167 -25.559 1.00 56.50 237 MET A C 1
ATOM 1871 O O . MET A 1 240 ? 55.602 19.075 -26.090 1.00 58.46 237 MET A O 1
ATOM 1876 N N . GLN A 1 241 ? 56.800 20.347 -24.684 1.00 57.57 238 GLN A N 1
ATOM 1877 C CA . GLN A 1 241 ? 57.415 19.193 -24.028 1.00 60.36 238 GLN A CA 1
ATOM 1878 C C . GLN A 1 241 ? 56.816 19.116 -22.627 1.00 59.91 238 GLN A C 1
ATOM 1879 O O . GLN A 1 241 ? 56.748 20.104 -21.901 1.00 60.69 238 GLN A O 1
ATOM 1885 N N . LEU A 1 242 ? 56.323 17.940 -22.291 1.00 62.14 239 LEU A N 1
ATOM 1886 C CA . LEU A 1 242 ? 55.596 17.714 -21.063 1.00 63.62 239 LEU A CA 1
ATOM 1887 C C . LEU A 1 242 ? 55.949 16.296 -20.658 1.00 67.03 239 LEU A C 1
ATOM 1888 O O . LEU A 1 242 ? 55.247 15.342 -20.994 1.00 69.14 239 LEU A O 1
ATOM 1893 N N . SER A 1 243 ? 57.083 16.156 -19.986 1.00 70.81 240 SER A N 1
ATOM 1894 C CA . SER A 1 243 ? 57.591 14.826 -19.666 1.00 76.78 240 SER A CA 1
ATOM 1895 C C . SER A 1 243 ? 57.109 14.377 -18.281 1.00 74.59 240 SER A C 1
ATOM 1896 O O . SER A 1 243 ? 57.457 14.951 -17.247 1.00 73.66 240 SER A O 1
ATOM 1899 N N . LEU A 1 244 ? 56.263 13.359 -18.308 1.00 73.85 241 LEU A N 1
ATOM 1900 C CA . LEU A 1 244 ? 55.635 12.814 -17.132 1.00 74.45 241 LEU A CA 1
ATOM 1901 C C . LEU A 1 244 ? 56.241 11.449 -16.836 1.00 81.55 241 LEU A C 1
ATOM 1902 O O . LEU A 1 244 ? 56.638 10.739 -17.783 1.00 86.42 241 LEU A O 1
ATOM 1907 N N . PRO A 1 245 ? 56.289 11.052 -15.538 1.00 81.74 242 PRO A N 1
ATOM 1908 C CA . PRO A 1 245 ? 56.694 9.685 -15.136 1.00 84.49 242 PRO A CA 1
ATOM 1909 C C . PRO A 1 245 ? 55.945 8.512 -15.823 1.00 86.44 242 PRO A C 1
ATOM 1910 O O . PRO A 1 245 ? 56.344 7.366 -15.650 1.00 89.83 242 PRO A O 1
ATOM 1914 N N . SER A 1 246 ? 54.923 8.820 -16.628 1.00 88.00 243 SER A N 1
ATOM 1915 C CA . SER A 1 246 ? 53.998 7.849 -17.252 1.00 90.60 243 SER A CA 1
ATOM 1916 C C . SER A 1 246 ? 54.390 7.141 -18.573 1.00 96.31 243 SER A C 1
ATOM 1917 O O . SER A 1 246 ? 53.636 6.280 -19.044 1.00 99.39 243 SER A O 1
ATOM 1920 N N . ASP A 1 247 ? 55.531 7.498 -19.174 1.00 100.87 244 ASP A N 1
ATOM 1921 C CA . ASP A 1 247 ? 55.974 6.912 -20.471 1.00 102.81 244 ASP A CA 1
ATOM 1922 C C . ASP A 1 247 ? 57.495 6.600 -20.552 1.00 105.62 244 ASP A C 1
ATOM 1923 O O . ASP A 1 247 ? 58.127 6.350 -19.520 1.00 108.16 244 ASP A O 1
ATOM 1928 N N . GLY A 1 248 ? 58.068 6.592 -21.759 1.00 105.60 245 GLY A N 1
ATOM 1929 C CA . GLY A 1 248 ? 59.504 6.350 -21.954 1.00 105.07 245 GLY A CA 1
ATOM 1930 C C . GLY A 1 248 ? 59.796 5.547 -23.208 1.00 108.81 245 GLY A C 1
ATOM 1931 O O . GLY A 1 248 ? 60.680 5.891 -23.991 1.00 108.31 245 GLY A O 1
ATOM 1932 N N . ARG A 1 251 ? 57.327 10.536 -24.269 1.00 102.20 248 ARG A N 1
ATOM 1933 C CA . ARG A 1 251 ? 58.199 11.159 -23.272 1.00 99.87 248 ARG A CA 1
ATOM 1934 C C . ARG A 1 251 ? 59.315 11.901 -24.003 1.00 97.66 248 ARG A C 1
ATOM 1935 O O . ARG A 1 251 ? 59.793 11.401 -25.034 1.00 104.33 248 ARG A O 1
ATOM 1943 N N . SER A 1 252 ? 59.716 13.073 -23.477 1.00 88.92 249 SER A N 1
ATOM 1944 C CA . SER A 1 252 ? 60.848 13.894 -23.994 1.00 85.92 249 SER A CA 1
ATOM 1945 C C . SER A 1 252 ? 60.821 14.063 -25.533 1.00 87.96 249 SER A C 1
ATOM 1946 O O . SER A 1 252 ? 61.865 14.050 -26.239 1.00 94.53 249 SER A O 1
ATOM 1949 N N . SER A 1 253 ? 59.600 14.213 -26.028 1.00 79.62 250 SER A N 1
ATOM 1950 C CA . SER A 1 253 ? 59.298 14.223 -27.437 1.00 76.77 250 SER A CA 1
ATOM 1951 C C . SER A 1 253 ? 58.076 15.109 -27.467 1.00 70.89 250 SER A C 1
ATOM 1952 O O . SER A 1 253 ? 57.082 14.792 -26.795 1.00 69.46 250 SER A O 1
ATOM 1955 N N . PRO A 1 254 ? 58.146 16.245 -28.197 1.00 66.98 251 PRO A N 1
ATOM 1956 C CA . PRO A 1 254 ? 57.068 17.231 -28.085 1.00 63.60 251 PRO A CA 1
ATOM 1957 C C . PRO A 1 254 ? 55.675 16.645 -28.374 1.00 61.51 251 PRO A C 1
ATOM 1958 O O . PRO A 1 254 ? 55.543 15.699 -29.149 1.00 63.55 251 PRO A O 1
ATOM 1962 N N . CYS A 1 255 ? 54.645 17.168 -27.735 1.00 57.55 252 CYS A N 1
ATOM 1963 C CA . CYS A 1 255 ? 53.314 16.653 -27.999 1.00 56.63 252 CYS A CA 1
ATOM 1964 C C . CYS A 1 255 ? 52.282 17.754 -28.111 1.00 52.64 252 CYS A C 1
ATOM 1965 O O . CYS A 1 255 ? 52.550 18.890 -27.743 1.00 53.29 252 CYS A O 1
ATOM 1968 N N . ASN A 1 256 ? 51.112 17.429 -28.643 1.00 50.50 253 ASN A N 1
ATOM 1969 C CA . ASN A 1 256 ? 50.067 18.437 -28.883 1.00 47.63 253 ASN A CA 1
ATOM 1970 C C . ASN A 1 256 ? 49.001 18.428 -27.801 1.00 45.28 253 ASN A C 1
ATOM 1971 O O . ASN A 1 256 ? 48.448 17.378 -27.495 1.00 45.77 253 ASN A O 1
ATOM 1976 N N . ILE A 1 257 ? 48.707 19.596 -27.238 1.00 44.08 254 ILE A N 1
ATOM 1977 C CA . ILE A 1 257 ? 47.806 19.711 -26.071 1.00 42.62 254 ILE A CA 1
ATOM 1978 C C . ILE A 1 257 ? 46.452 20.227 -26.480 1.00 42.44 254 ILE A C 1
ATOM 1979 O O . ILE A 1 257 ? 46.358 21.322 -27.005 1.00 41.77 254 ILE A O 1
ATOM 1984 N N . GLU A 1 258 ? 45.417 19.413 -26.257 1.00 44.45 255 GLU A N 1
ATOM 1985 C CA . GLU A 1 258 ? 44.002 19.775 -26.494 1.00 44.54 255 GLU A CA 1
ATOM 1986 C C . GLU A 1 258 ? 43.206 19.839 -25.185 1.00 44.54 255 GLU A C 1
ATOM 1987 O O . GLU A 1 258 ? 43.168 18.845 -24.435 1.00 46.13 255 GLU A O 1
ATOM 1993 N N . VAL A 1 259 ? 42.550 20.972 -24.930 1.00 42.51 256 VAL A N 1
ATOM 1994 C CA . VAL A 1 259 ? 41.642 21.072 -23.801 1.00 42.50 256 VAL A CA 1
ATOM 1995 C C . VAL A 1 259 ? 40.252 20.690 -24.318 1.00 44.87 256 VAL A C 1
ATOM 1996 O O . VAL A 1 259 ? 39.655 21.422 -25.103 1.00 44.40 256 VAL A O 1
ATOM 2000 N N . VAL A 1 260 ? 39.757 19.541 -23.874 1.00 45.70 257 VAL A N 1
ATOM 2001 C CA . VAL A 1 260 ? 38.470 19.064 -24.325 1.00 48.65 257 VAL A CA 1
ATOM 2002 C C . VAL A 1 260 ? 37.350 19.870 -23.680 1.00 49.67 257 VAL A C 1
ATOM 2003 O O . VAL A 1 260 ? 36.517 20.444 -24.377 1.00 52.30 257 VAL A O 1
ATOM 2007 N N . LYS A 1 261 ? 37.334 19.896 -22.354 1.00 49.85 258 LYS A N 1
ATOM 2008 C CA . LYS A 1 261 ? 36.225 20.471 -21.601 1.00 51.18 258 LYS A CA 1
ATOM 2009 C C . LYS A 1 261 ? 36.635 20.779 -20.162 1.00 50.79 258 LYS A C 1
ATOM 2010 O O . LYS A 1 261 ? 37.703 20.342 -19.677 1.00 50.04 258 LYS A O 1
ATOM 2016 N N . SER A 1 262 ? 35.799 21.569 -19.496 1.00 49.53 259 SER A N 1
ATOM 2017 C CA . SER A 1 262 ? 35.955 21.764 -18.085 1.00 48.69 259 SER A CA 1
ATOM 2018 C C . SER A 1 262 ? 35.038 20.742 -17.477 1.00 50.76 259 SER A C 1
ATOM 2019 O O . SER A 1 262 ? 33.909 20.545 -17.922 1.00 50.31 259 SER A O 1
ATOM 2022 N N . LEU A 1 263 ? 35.574 20.067 -16.474 1.00 52.46 260 LEU A N 1
ATOM 2023 C CA . LEU A 1 263 ? 34.857 19.039 -15.750 1.00 55.71 260 LEU A CA 1
ATOM 2024 C C . LEU A 1 263 ? 34.353 19.625 -14.462 1.00 56.84 260 LEU A C 1
ATOM 2025 O O . LEU A 1 263 ? 33.351 19.166 -13.919 1.00 59.02 260 LEU A O 1
ATOM 2030 N N . ASP A 1 264 ? 35.048 20.662 -14.002 1.00 56.91 261 ASP A N 1
ATOM 2031 C CA . ASP A 1 264 ? 34.778 21.264 -12.720 1.00 59.15 261 ASP A CA 1
ATOM 2032 C C . ASP A 1 264 ? 35.286 22.683 -12.595 1.00 55.91 261 ASP A C 1
ATOM 2033 O O . ASP A 1 264 ? 36.287 23.077 -13.211 1.00 53.26 261 ASP A O 1
ATOM 2038 N N . ILE A 1 265 ? 34.581 23.427 -11.754 1.00 56.23 262 ILE A N 1
ATOM 2039 C CA . ILE A 1 265 ? 34.879 24.818 -11.459 1.00 54.80 262 ILE A CA 1
ATOM 2040 C C . ILE A 1 265 ? 34.956 24.968 -9.953 1.00 54.37 262 ILE A C 1
ATOM 2041 O O . ILE A 1 265 ? 34.145 24.392 -9.235 1.00 53.87 262 ILE A O 1
ATOM 2046 N N . GLU A 1 266 ? 35.987 25.678 -9.491 1.00 54.39 263 GLU A N 1
ATOM 2047 C CA . GLU A 1 266 ? 36.117 26.074 -8.094 1.00 55.54 263 GLU A CA 1
ATOM 2048 C C . GLU A 1 266 ? 36.092 24.878 -7.144 1.00 55.65 263 GLU A C 1
ATOM 2049 O O . GLU A 1 266 ? 35.343 24.860 -6.174 1.00 58.26 263 GLU A O 1
ATOM 2055 N N . GLU A 1 267 ? 36.914 23.880 -7.424 1.00 53.88 264 GLU A N 1
ATOM 2056 C CA . GLU A 1 267 ? 36.870 22.637 -6.674 1.00 55.58 264 GLU A CA 1
ATOM 2057 C C . GLU A 1 267 ? 37.726 22.734 -5.421 1.00 56.68 264 GLU A C 1
ATOM 2058 O O . GLU A 1 267 ? 38.956 22.831 -5.502 1.00 58.22 264 GLU A O 1
ATOM 2064 N N . SER A 1 268 ? 37.082 22.721 -4.261 1.00 57.73 265 SER A N 1
ATOM 2065 C CA . SER A 1 268 ? 37.827 22.801 -3.006 1.00 57.61 265 SER A CA 1
ATOM 2066 C C . SER A 1 268 ? 38.122 21.408 -2.474 1.00 57.67 265 SER A C 1
ATOM 2067 O O . SER A 1 268 ? 37.306 20.491 -2.593 1.00 60.52 265 SER A O 1
ATOM 2070 N N . ILE A 1 269 ? 39.322 21.257 -1.928 1.00 55.26 266 ILE A N 1
ATOM 2071 C CA . ILE A 1 269 ? 39.853 19.967 -1.511 1.00 54.12 266 ILE A CA 1
ATOM 2072 C C . ILE A 1 269 ? 40.637 20.135 -0.213 1.00 53.42 266 ILE A C 1
ATOM 2073 O O . ILE A 1 269 ? 41.562 20.964 -0.118 1.00 52.53 266 ILE A O 1
ATOM 2078 N N . TRP A 1 270 ? 40.240 19.330 0.764 1.00 53.78 267 TRP A N 1
ATOM 2079 C CA . TRP A 1 270 ? 40.947 19.140 2.015 1.00 53.76 267 TRP A CA 1
ATOM 2080 C C . TRP A 1 270 ? 41.759 17.846 1.949 1.00 53.36 267 TRP A C 1
ATOM 2081 O O . TRP A 1 270 ? 41.226 16.787 1.628 1.00 54.23 267 TRP A O 1
ATOM 2092 N N . SER A 1 271 ? 43.054 17.943 2.220 1.00 52.35 268 SER A N 1
ATOM 2093 C CA . SER A 1 271 ? 43.915 16.782 2.192 1.00 53.81 268 SER A CA 1
ATOM 2094 C C . SER A 1 271 ? 44.487 16.413 3.542 1.00 55.41 268 SER A C 1
ATOM 2095 O O . SER A 1 271 ? 45.451 17.039 3.982 1.00 55.23 268 SER A O 1
ATOM 2098 N N . PRO A 1 272 ? 43.911 15.376 4.188 1.00 58.06 269 PRO A N 1
ATOM 2099 C CA . PRO A 1 272 ? 44.440 14.783 5.410 1.00 59.75 269 PRO A CA 1
ATOM 2100 C C . PRO A 1 272 ? 45.603 13.850 5.122 1.00 61.19 269 PRO A C 1
ATOM 2101 O O . PRO A 1 272 ? 46.192 13.311 6.044 1.00 64.30 269 PRO A O 1
ATOM 2105 N N . ARG A 1 273 ? 45.920 13.625 3.856 1.00 61.64 270 ARG A N 1
ATOM 2106 C CA . ARG A 1 273 ? 47.141 12.904 3.538 1.00 62.42 270 ARG A CA 1
ATOM 2107 C C . ARG A 1 273 ? 48.321 13.882 3.550 1.00 60.89 270 ARG A C 1
ATOM 2108 O O . ARG A 1 273 ? 49.372 13.566 4.111 1.00 62.60 270 ARG A O 1
ATOM 2116 N N . PHE A 1 274 ? 48.131 15.081 3.001 1.00 57.63 271 PHE A N 1
ATOM 2117 C CA . PHE A 1 274 ? 49.245 16.029 2.870 1.00 55.59 271 PHE A CA 1
ATOM 2118 C C . PHE A 1 274 ? 49.241 17.226 3.794 1.00 54.66 271 PHE A C 1
ATOM 2119 O O . PHE A 1 274 ? 50.198 18.006 3.785 1.00 53.92 271 PHE A O 1
ATOM 2127 N N . GLY A 1 275 ? 48.192 17.356 4.601 1.00 54.55 272 GLY A N 1
ATOM 2128 C CA . GLY A 1 275 ? 48.032 18.514 5.471 1.00 53.72 272 GLY A CA 1
ATOM 2129 C C . GLY A 1 275 ? 47.879 19.776 4.657 1.00 51.62 272 GLY A C 1
ATOM 2130 O O . GLY A 1 275 ? 48.507 20.806 4.967 1.00 50.26 272 GLY A O 1
ATOM 2131 N N . LEU A 1 276 ? 47.060 19.672 3.604 1.00 50.83 273 LEU A N 1
ATOM 2132 C CA . LEU A 1 276 ? 46.853 20.757 2.639 1.00 49.53 273 LEU A CA 1
ATOM 2133 C C . LEU A 1 276 ? 45.395 21.043 2.336 1.00 49.72 273 LEU A C 1
ATOM 2134 O O . LEU A 1 276 ? 44.522 20.202 2.564 1.00 51.13 273 LEU A O 1
ATOM 2139 N N . LYS A 1 277 ? 45.128 22.238 1.830 1.00 48.91 274 LYS A N 1
ATOM 2140 C CA . LYS A 1 277 ? 43.799 22.554 1.294 1.00 50.11 274 LYS A CA 1
ATOM 2141 C C . LYS A 1 277 ? 43.910 23.567 0.187 1.00 48.59 274 LYS A C 1
ATOM 2142 O O . LYS A 1 277 ? 44.865 24.326 0.127 1.00 49.18 274 LYS A O 1
ATOM 2148 N N . GLY A 1 278 ? 42.947 23.571 -0.710 1.00 48.63 275 GLY A N 1
ATOM 2149 C CA . GLY A 1 278 ? 42.988 24.530 -1.792 1.00 48.78 275 GLY A CA 1
ATOM 2150 C C . GLY A 1 278 ? 41.762 24.548 -2.651 1.00 48.87 275 GLY A C 1
ATOM 2151 O O . GLY A 1 278 ? 40.859 23.731 -2.476 1.00 50.06 275 GLY A O 1
ATOM 2152 N N . LYS A 1 279 ? 41.741 25.492 -3.582 1.00 49.63 276 LYS A N 1
ATOM 2153 C CA . LYS A 1 279 ? 40.644 25.630 -4.524 1.00 51.34 276 LYS A CA 1
ATOM 2154 C C . LYS A 1 279 ? 41.256 25.593 -5.920 1.00 48.90 276 LYS A C 1
ATOM 2155 O O . LYS A 1 279 ? 42.090 26.431 -6.240 1.00 48.71 276 LYS A O 1
ATOM 2161 N N . ILE A 1 280 ? 40.886 24.592 -6.724 1.00 48.18 277 ILE A N 1
ATOM 2162 C CA . ILE A 1 280 ? 41.296 24.533 -8.135 1.00 46.22 277 ILE A CA 1
ATOM 2163 C C . ILE A 1 280 ? 40.333 25.396 -8.953 1.00 46.02 277 ILE A C 1
ATOM 2164 O O . ILE A 1 280 ? 39.124 25.163 -8.921 1.00 49.03 277 ILE A O 1
ATOM 2169 N N . ASP A 1 281 ? 40.876 26.393 -9.654 1.00 44.90 278 ASP A N 1
ATOM 2170 C CA . ASP A 1 281 ? 40.098 27.298 -10.493 1.00 45.04 278 ASP A CA 1
ATOM 2171 C C . ASP A 1 281 ? 39.240 26.514 -11.494 1.00 45.53 278 ASP A C 1
ATOM 2172 O O . ASP A 1 281 ? 38.009 26.707 -11.559 1.00 45.73 278 ASP A O 1
ATOM 2177 N N . VAL A 1 282 ? 39.898 25.645 -12.267 1.00 43.58 279 VAL A N 1
ATOM 2178 C CA . VAL A 1 282 ? 39.233 24.817 -13.272 1.00 43.99 279 VAL A CA 1
ATOM 2179 C C . VAL A 1 282 ? 39.919 23.466 -13.328 1.00 43.32 279 VAL A C 1
ATOM 2180 O O . VAL A 1 282 ? 41.138 23.365 -13.444 1.00 44.73 279 VAL A O 1
ATOM 2184 N N . THR A 1 283 ? 39.118 22.429 -13.257 1.00 43.26 280 THR A N 1
ATOM 2185 C CA . THR A 1 283 ? 39.580 21.097 -13.542 1.00 44.01 280 THR A CA 1
ATOM 2186 C C . THR A 1 283 ? 39.242 20.766 -15.011 1.00 43.56 280 THR A C 1
ATOM 2187 O O . THR A 1 283 ? 38.068 20.826 -15.438 1.00 44.75 280 THR A O 1
ATOM 2191 N N . VAL A 1 284 ? 40.264 20.439 -15.785 1.00 42.23 281 VAL A N 1
ATOM 2192 C CA . VAL A 1 284 ? 40.041 20.213 -17.219 1.00 43.72 281 VAL A CA 1
ATOM 2193 C C . VAL A 1 284 ? 40.291 18.772 -17.663 1.00 45.21 281 VAL A C 1
ATOM 2194 O O . VAL A 1 284 ? 41.092 18.058 -17.035 1.00 46.17 281 VAL A O 1
ATOM 2198 N N . GLY A 1 285 ? 39.557 18.356 -18.706 1.00 45.53 282 GLY A N 1
ATOM 2199 C CA . GLY A 1 285 ? 39.816 17.125 -19.438 1.00 45.49 282 GLY A CA 1
ATOM 2200 C C . GLY A 1 285 ? 40.727 17.505 -20.575 1.00 45.61 282 GLY A C 1
ATOM 2201 O O . GLY A 1 285 ? 40.402 18.407 -21.352 1.00 45.60 282 GLY A O 1
ATOM 2202 N N . VAL A 1 286 ? 41.876 16.833 -20.651 1.00 46.29 283 VAL A N 1
ATOM 2203 C CA . VAL A 1 286 ? 42.945 17.166 -21.588 1.00 46.52 283 VAL A CA 1
ATOM 2204 C C . VAL A 1 286 ? 43.343 15.912 -22.356 1.00 48.90 283 VAL A C 1
ATOM 2205 O O . VAL A 1 286 ? 43.514 14.844 -21.770 1.00 51.44 283 VAL A O 1
ATOM 2209 N N . LYS A 1 287 ? 43.457 16.047 -23.672 1.00 49.64 284 LYS A N 1
ATOM 2210 C CA . LYS A 1 287 ? 44.059 15.021 -24.522 1.00 50.12 284 LYS A CA 1
ATOM 2211 C C . LYS A 1 287 ? 45.491 15.431 -24.840 1.00 49.62 284 LYS A C 1
ATOM 2212 O O . LYS A 1 287 ? 45.750 16.561 -25.268 1.00 48.81 284 LYS A O 1
ATOM 2218 N N . ILE A 1 288 ? 46.420 14.520 -24.598 1.00 50.42 285 ILE A N 1
ATOM 2219 C CA . ILE A 1 288 ? 47.824 14.733 -24.930 1.00 50.55 285 ILE A CA 1
ATOM 2220 C C . ILE A 1 288 ? 48.074 13.907 -26.173 1.00 51.39 285 ILE A C 1
ATOM 2221 O O . ILE A 1 288 ? 48.018 12.677 -26.104 1.00 53.94 285 ILE A O 1
ATOM 2226 N N . HIS A 1 289 ? 48.327 14.572 -27.297 1.00 50.97 286 HIS A N 1
ATOM 2227 C CA . HIS A 1 289 ? 48.526 13.880 -28.582 1.00 53.60 286 HIS A CA 1
ATOM 2228 C C . HIS A 1 289 ? 50.006 13.766 -28.887 1.00 55.82 286 HIS A C 1
ATOM 2229 O O . HIS A 1 289 ? 50.737 14.737 -28.735 1.00 53.63 286 HIS A O 1
ATOM 2236 N N . ARG A 1 290 ? 50.424 12.574 -29.324 1.00 60.84 287 ARG A N 1
ATOM 2237 C CA . ARG A 1 290 ? 51.816 12.256 -29.645 1.00 66.25 287 ARG A CA 1
ATOM 2238 C C . ARG A 1 290 ? 51.825 11.076 -30.615 1.00 71.13 287 ARG A C 1
ATOM 2239 O O . ARG A 1 290 ? 51.207 10.040 -30.345 1.00 72.69 287 ARG A O 1
ATOM 2247 N N . ASP A 1 291 ? 52.512 11.242 -31.745 1.00 75.44 288 ASP A N 1
ATOM 2248 C CA . ASP A 1 291 ? 52.711 10.160 -32.737 1.00 81.96 288 ASP A CA 1
ATOM 2249 C C . ASP A 1 291 ? 51.434 9.349 -33.021 1.00 83.15 288 ASP A C 1
ATOM 2250 O O . ASP A 1 291 ? 51.372 8.151 -32.710 1.00 85.95 288 ASP A O 1
ATOM 2255 N N . CYS A 1 292 ? 50.412 10.021 -33.556 1.00 82.26 289 CYS A N 1
ATOM 2256 C CA . CYS A 1 292 ? 49.095 9.419 -33.882 1.00 82.51 289 CYS A CA 1
ATOM 2257 C C . CYS A 1 292 ? 48.292 8.863 -32.679 1.00 81.32 289 CYS A C 1
ATOM 2258 O O . CYS A 1 292 ? 47.096 8.565 -32.807 1.00 80.18 289 CYS A O 1
ATOM 2261 N N . LYS A 1 293 ? 48.951 8.754 -31.519 1.00 80.48 290 LYS A N 1
ATOM 2262 C CA . LYS A 1 293 ? 48.365 8.210 -30.289 1.00 78.43 290 LYS A CA 1
ATOM 2263 C C . LYS A 1 293 ? 47.911 9.344 -29.333 1.00 73.76 290 LYS A C 1
ATOM 2264 O O . LYS A 1 293 ? 48.328 10.490 -29.475 1.00 73.33 290 LYS A O 1
ATOM 2270 N N . MET A 1 294 ? 47.035 9.020 -28.387 1.00 70.98 291 MET A N 1
ATOM 2271 C CA . MET A 1 294 ? 46.384 10.001 -27.525 1.00 66.21 291 MET A CA 1
ATOM 2272 C C . MET A 1 294 ? 46.328 9.451 -26.105 1.00 65.47 291 MET A C 1
ATOM 2273 O O . MET A 1 294 ? 46.148 8.258 -25.907 1.00 67.05 291 MET A O 1
ATOM 2278 N N . LYS A 1 295 ? 46.479 10.327 -25.121 1.00 63.25 292 LYS A N 1
ATOM 2279 C CA . LYS A 1 295 ? 46.240 9.974 -23.718 1.00 63.76 292 LYS A CA 1
ATOM 2280 C C . LYS A 1 295 ? 45.353 11.038 -23.091 1.00 60.25 292 LYS A C 1
ATOM 2281 O O . LYS A 1 295 ? 45.582 12.227 -23.286 1.00 59.53 292 LYS A O 1
ATOM 2287 N N . TYR A 1 296 ? 44.345 10.617 -22.340 1.00 60.01 293 TYR A N 1
ATOM 2288 C CA . TYR A 1 296 ? 43.417 11.543 -21.692 1.00 58.03 293 TYR A CA 1
ATOM 2289 C C . TYR A 1 296 ? 43.717 11.653 -20.194 1.00 57.87 293 TYR A C 1
ATOM 2290 O O . TYR A 1 296 ? 43.797 10.639 -19.495 1.00 59.22 293 TYR A O 1
ATOM 2299 N N . LYS A 1 297 ? 43.901 12.882 -19.715 1.00 55.95 294 LYS A N 1
ATOM 2300 C CA . LYS A 1 297 ? 44.182 13.148 -18.297 1.00 55.65 294 LYS A CA 1
ATOM 2301 C C . LYS A 1 297 ? 43.266 14.247 -17.778 1.00 52.95 294 LYS A C 1
ATOM 2302 O O . LYS A 1 297 ? 42.940 15.188 -18.499 1.00 52.11 294 LYS A O 1
ATOM 2308 N N . VAL A 1 298 ? 42.847 14.107 -16.527 1.00 51.64 295 VAL A N 1
ATOM 2309 C CA . VAL A 1 298 ? 42.068 15.126 -15.849 1.00 49.52 295 VAL A CA 1
ATOM 2310 C C . VAL A 1 298 ? 43.067 15.963 -15.060 1.00 48.87 295 VAL A C 1
ATOM 2311 O O . VAL A 1 298 ? 43.777 15.431 -14.228 1.00 49.89 295 VAL A O 1
ATOM 2315 N N . MET A 1 299 ? 43.131 17.265 -15.342 1.00 47.48 296 MET A N 1
ATOM 2316 C CA . MET A 1 299 ? 44.214 18.103 -14.843 1.00 46.60 296 MET A CA 1
ATOM 2317 C C . MET A 1 299 ? 43.758 19.437 -14.214 1.00 45.55 296 MET A C 1
ATOM 2318 O O . MET A 1 299 ? 42.749 20.004 -14.639 1.00 46.10 296 MET A O 1
ATOM 2323 N N . PRO A 1 300 ? 44.491 19.929 -13.181 1.00 43.84 297 PRO A N 1
ATOM 2324 C CA . PRO A 1 300 ? 44.128 21.203 -12.571 1.00 42.47 297 PRO A CA 1
ATOM 2325 C C . PRO A 1 300 ? 44.644 22.373 -13.408 1.00 40.44 297 PRO A C 1
ATOM 2326 O O . PRO A 1 300 ? 45.749 22.298 -13.956 1.00 40.57 297 PRO A O 1
ATOM 2330 N N . LEU A 1 301 ? 43.840 23.424 -13.530 1.00 39.46 298 LEU A N 1
ATOM 2331 C CA . LEU A 1 301 ? 44.247 24.621 -14.274 1.00 38.73 298 LEU A CA 1
ATOM 2332 C C . LEU A 1 301 ? 44.158 25.834 -13.338 1.00 39.29 298 LEU A C 1
ATOM 2333 O O . LEU A 1 301 ? 43.120 26.068 -12.692 1.00 40.72 298 LEU A O 1
ATOM 2338 N N . GLU A 1 302 ? 45.244 26.595 -13.267 1.00 38.44 299 GLU A N 1
ATOM 2339 C CA . GLU A 1 302 ? 45.298 27.769 -12.413 1.00 39.81 299 GLU A CA 1
ATOM 2340 C C . GLU A 1 302 ? 45.204 29.030 -13.268 1.00 39.12 299 GLU A C 1
ATOM 2341 O O . GLU A 1 302 ? 45.995 29.202 -14.195 1.00 39.16 299 GLU A O 1
ATOM 2347 N N . LEU A 1 303 ? 44.246 29.901 -12.964 1.00 38.81 300 LEU A N 1
ATOM 2348 C CA . LEU A 1 303 ? 44.120 31.166 -13.689 1.00 39.17 300 LEU A CA 1
ATOM 2349 C C . LEU A 1 303 ? 44.810 32.326 -12.957 1.00 41.01 300 LEU A C 1
ATOM 2350 O O . LEU A 1 303 ? 44.699 32.450 -11.747 1.00 45.08 300 LEU A O 1
ATOM 2355 N N . LYS A 1 304 ? 45.524 33.159 -13.716 1.00 41.20 301 LYS A N 1
ATOM 2356 C CA . LYS A 1 304 ? 46.251 34.319 -13.192 1.00 41.69 301 LYS A CA 1
ATOM 2357 C C . LYS A 1 304 ? 45.987 35.531 -14.066 1.00 43.82 301 LYS A C 1
ATOM 2358 O O . LYS A 1 304 ? 46.094 35.463 -15.293 1.00 47.22 301 LYS A O 1
ATOM 2364 N N . THR A 1 305 ? 45.631 36.642 -13.448 1.00 45.47 302 THR A N 1
ATOM 2365 C CA . THR A 1 305 ? 45.473 37.883 -14.174 1.00 48.53 302 THR A CA 1
ATOM 2366 C C . THR A 1 305 ? 46.718 38.694 -13.859 1.00 48.23 302 THR A C 1
ATOM 2367 O O . THR A 1 305 ? 47.550 38.243 -13.081 1.00 48.76 302 THR A O 1
ATOM 2371 N N . GLY A 1 306 ? 46.896 39.855 -14.459 1.00 49.46 303 GLY A N 1
ATOM 2372 C CA . GLY A 1 306 ? 48.182 40.553 -14.241 1.00 53.47 303 GLY A CA 1
ATOM 2373 C C . GLY A 1 306 ? 49.440 39.870 -14.824 1.00 52.83 303 GLY A C 1
ATOM 2374 O O . GLY A 1 306 ? 49.358 39.074 -15.767 1.00 50.03 303 GLY A O 1
ATOM 2375 N N . LYS A 1 307 ? 50.597 40.190 -14.258 1.00 54.71 304 LYS A N 1
ATOM 2376 C CA . LYS A 1 307 ? 51.900 39.930 -14.897 1.00 57.65 304 LYS A CA 1
ATOM 2377 C C . LYS A 1 307 ? 52.135 38.442 -15.298 1.00 53.68 304 LYS A C 1
ATOM 2378 O O . LYS A 1 307 ? 51.813 37.539 -14.539 1.00 53.33 304 LYS A O 1
ATOM 2384 N N . GLU A 1 308 ? 52.657 38.204 -16.501 1.00 51.26 305 GLU A N 1
ATOM 2385 C CA . GLU A 1 308 ? 52.969 36.850 -16.965 1.00 48.33 305 GLU A CA 1
ATOM 2386 C C . GLU A 1 308 ? 54.386 36.431 -16.508 1.00 48.64 305 GLU A C 1
ATOM 2387 O O . GLU A 1 308 ? 55.374 36.563 -17.242 1.00 51.05 305 GLU A O 1
ATOM 2393 N N . SER A 1 309 ? 54.484 35.921 -15.289 1.00 48.65 306 SER A N 1
ATOM 2394 C CA . SER A 1 309 ? 55.788 35.731 -14.635 1.00 49.07 306 SER A CA 1
ATOM 2395 C C . SER A 1 309 ? 56.268 34.290 -14.604 1.00 48.10 306 SER A C 1
ATOM 2396 O O . SER A 1 309 ? 57.457 34.048 -14.580 1.00 49.57 306 SER A O 1
ATOM 2399 N N . ASN A 1 310 ? 55.350 33.328 -14.589 1.00 47.29 307 ASN A N 1
ATOM 2400 C CA . ASN A 1 310 ? 55.739 31.910 -14.475 1.00 47.52 307 ASN A CA 1
ATOM 2401 C C . ASN A 1 310 ? 56.721 31.707 -13.312 1.00 48.02 307 ASN A C 1
ATOM 2402 O O . ASN A 1 310 ? 57.716 31.008 -13.415 1.00 49.02 307 ASN A O 1
ATOM 2407 N N . SER A 1 311 ? 56.391 32.344 -12.195 1.00 48.85 308 SER A N 1
ATOM 2408 C CA . SER A 1 311 ? 57.240 32.439 -11.025 1.00 49.00 308 SER A CA 1
ATOM 2409 C C . SER A 1 311 ? 57.284 31.123 -10.240 1.00 49.14 308 SER A C 1
ATOM 2410 O O . SER A 1 311 ? 56.376 30.288 -10.338 1.00 47.76 308 SER A O 1
ATOM 2413 N N . ILE A 1 312 ? 58.357 30.947 -9.473 1.00 50.58 309 ILE A N 1
ATOM 2414 C CA . ILE A 1 312 ? 58.464 29.860 -8.509 1.00 52.67 309 ILE A CA 1
ATOM 2415 C C . ILE A 1 312 ? 57.149 29.733 -7.700 1.00 51.29 309 ILE A C 1
ATOM 2416 O O . ILE A 1 312 ? 56.600 28.635 -7.630 1.00 51.38 309 ILE A O 1
ATOM 2421 N N . GLU A 1 313 ? 56.632 30.841 -7.155 1.00 49.40 310 GLU A N 1
ATOM 2422 C CA . GLU A 1 313 ? 55.375 30.823 -6.360 1.00 49.00 310 GLU A CA 1
ATOM 2423 C C . GLU A 1 313 ? 54.189 30.245 -7.120 1.00 44.70 310 GLU A C 1
ATOM 2424 O O . GLU A 1 313 ? 53.496 29.343 -6.630 1.00 42.67 310 GLU A O 1
ATOM 2430 N N . HIS A 1 314 ? 53.977 30.776 -8.316 1.00 42.58 311 HIS A N 1
ATOM 2431 C CA . HIS A 1 314 ? 52.891 30.346 -9.167 1.00 41.29 311 HIS A CA 1
ATOM 2432 C C . HIS A 1 314 ? 52.995 28.891 -9.525 1.00 40.97 311 HIS A C 1
ATOM 2433 O O . HIS A 1 314 ? 52.000 28.162 -9.474 1.00 41.52 311 HIS A O 1
ATOM 2440 N N . ARG A 1 315 ? 54.203 28.458 -9.867 1.00 41.34 312 ARG A N 1
ATOM 2441 C CA . ARG A 1 315 ? 54.410 27.080 -10.270 1.00 42.87 312 ARG A CA 1
ATOM 2442 C C . ARG A 1 315 ? 54.226 26.139 -9.074 1.00 43.07 312 ARG A C 1
ATOM 2443 O O . ARG A 1 315 ? 53.581 25.084 -9.190 1.00 42.54 312 ARG A O 1
ATOM 2451 N N . SER A 1 316 ? 54.762 26.550 -7.927 1.00 42.83 313 SER A N 1
ATOM 2452 C CA . SER A 1 316 ? 54.586 25.796 -6.699 1.00 43.40 313 SER A CA 1
ATOM 2453 C C . SER A 1 316 ? 53.115 25.585 -6.344 1.00 42.49 313 SER A C 1
ATOM 2454 O O . SER A 1 316 ? 52.754 24.471 -5.957 1.00 43.07 313 SER A O 1
ATOM 2457 N N . GLN A 1 317 ? 52.277 26.619 -6.488 1.00 41.48 314 GLN A N 1
ATOM 2458 C CA . GLN A 1 317 ? 50.829 26.460 -6.255 1.00 41.39 314 GLN A CA 1
ATOM 2459 C C . GLN A 1 317 ? 50.242 25.343 -7.100 1.00 40.72 314 GLN A C 1
ATOM 2460 O O . GLN A 1 317 ? 49.502 24.494 -6.600 1.00 40.64 314 GLN A O 1
ATOM 2466 N N . VAL A 1 318 ? 50.613 25.312 -8.378 1.00 40.25 315 VAL A N 1
ATOM 2467 C CA . VAL A 1 318 ? 50.103 24.288 -9.289 1.00 39.31 315 VAL A CA 1
ATOM 2468 C C . VAL A 1 318 ? 50.547 22.891 -8.831 1.00 40.91 315 VAL A C 1
ATOM 2469 O O . VAL A 1 318 ? 49.752 21.951 -8.852 1.00 42.05 315 VAL A O 1
ATOM 2473 N N . VAL A 1 319 ? 51.804 22.765 -8.410 1.00 40.64 316 VAL A N 1
ATOM 2474 C CA . VAL A 1 319 ? 52.365 21.494 -7.956 1.00 42.25 316 VAL A CA 1
ATOM 2475 C C . VAL A 1 319 ? 51.588 20.993 -6.750 1.00 43.51 316 VAL A C 1
ATOM 2476 O O . VAL A 1 319 ? 51.259 19.814 -6.663 1.00 45.05 316 VAL A O 1
ATOM 2480 N N . LEU A 1 320 ? 51.281 21.910 -5.834 1.00 43.88 317 LEU A N 1
ATOM 2481 C CA . LEU A 1 320 ? 50.467 21.591 -4.675 1.00 44.44 317 LEU A CA 1
ATOM 2482 C C . LEU A 1 320 ? 49.083 21.143 -5.100 1.00 44.58 317 LEU A C 1
ATOM 2483 O O . LEU A 1 320 ? 48.547 20.178 -4.536 1.00 46.57 317 LEU A O 1
ATOM 2488 N N . TYR A 1 321 ? 48.529 21.783 -6.123 1.00 44.00 318 TYR A N 1
ATOM 2489 C CA . TYR A 1 321 ? 47.221 21.350 -6.656 1.00 45.44 318 TYR A CA 1
ATOM 2490 C C . TYR A 1 321 ? 47.215 19.902 -7.152 1.00 44.66 318 TYR A C 1
ATOM 2491 O O . TYR A 1 321 ? 46.191 19.226 -7.056 1.00 45.05 318 TYR A O 1
ATOM 2500 N N . THR A 1 322 ? 48.351 19.427 -7.657 1.00 44.44 319 THR A N 1
ATOM 2501 C CA . THR A 1 322 ? 48.430 18.046 -8.169 1.00 45.74 319 THR A CA 1
ATOM 2502 C C . THR A 1 322 ? 48.487 17.063 -7.025 1.00 48.18 319 THR A C 1
ATOM 2503 O O . THR A 1 322 ? 48.030 15.914 -7.170 1.00 50.75 319 THR A O 1
ATOM 2507 N N . LEU A 1 323 ? 49.034 17.507 -5.889 1.00 48.57 320 LEU A N 1
ATOM 2508 C CA . LEU A 1 323 ? 48.908 16.747 -4.643 1.00 50.34 320 LEU A CA 1
ATOM 2509 C C . LEU A 1 323 ? 47.464 16.694 -4.172 1.00 49.89 320 LEU A C 1
ATOM 2510 O O . LEU A 1 323 ? 46.929 15.625 -3.956 1.00 51.75 320 LEU A O 1
ATOM 2515 N N . LEU A 1 324 ? 46.835 17.853 -4.055 1.00 48.93 321 LEU A N 1
ATOM 2516 C CA . LEU A 1 324 ? 45.441 17.956 -3.641 1.00 49.95 321 LEU A CA 1
ATOM 2517 C C . LEU A 1 324 ? 44.534 17.059 -4.483 1.00 51.39 321 LEU A C 1
ATOM 2518 O O . LEU A 1 324 ? 43.622 16.439 -3.949 1.00 52.78 321 LEU A O 1
ATOM 2523 N N . SER A 1 325 ? 44.813 16.973 -5.786 1.00 51.07 322 SER A N 1
ATOM 2524 C CA . SER A 1 325 ? 44.020 16.164 -6.725 1.00 52.63 322 SER A CA 1
ATOM 2525 C C . SER A 1 325 ? 43.972 14.664 -6.388 1.00 54.99 322 SER A C 1
ATOM 2526 O O . SER A 1 325 ? 42.937 14.009 -6.605 1.00 55.88 322 SER A O 1
ATOM 2529 N N . GLN A 1 326 ? 45.082 14.136 -5.853 1.00 56.09 323 GLN A N 1
ATOM 2530 C CA . GLN A 1 326 ? 45.188 12.729 -5.430 1.00 58.82 323 GLN A CA 1
ATOM 2531 C C . GLN A 1 326 ? 44.147 12.282 -4.408 1.00 61.31 323 GLN A C 1
ATOM 2532 O O . GLN A 1 326 ? 43.947 11.086 -4.194 1.00 63.44 323 GLN A O 1
ATOM 2538 N N . GLU A 1 327 ? 43.491 13.253 -3.784 1.00 62.07 324 GLU A N 1
ATOM 2539 C CA . GLU A 1 327 ? 42.471 12.988 -2.788 1.00 65.66 324 GLU A CA 1
ATOM 2540 C C . GLU A 1 327 ? 41.111 12.778 -3.480 1.00 66.27 324 GLU A C 1
ATOM 2541 O O . GLU A 1 327 ? 40.122 12.401 -2.846 1.00 68.51 324 GLU A O 1
ATOM 2547 N N . ARG A 1 328 ? 41.064 13.015 -4.786 1.00 64.32 325 ARG A N 1
ATOM 2548 C CA . ARG A 1 328 ? 39.818 12.857 -5.533 1.00 64.53 325 ARG A CA 1
ATOM 2549 C C . ARG A 1 328 ? 39.908 11.835 -6.665 1.00 64.36 325 ARG A C 1
ATOM 2550 O O . ARG A 1 328 ? 38.938 11.127 -6.935 1.00 64.07 325 ARG A O 1
ATOM 2558 N N . ARG A 1 329 ? 41.073 11.775 -7.309 1.00 63.60 326 ARG A N 1
ATOM 2559 C CA . ARG A 1 329 ? 41.284 11.013 -8.545 1.00 65.39 326 ARG A CA 1
ATOM 2560 C C . ARG A 1 329 ? 42.748 10.587 -8.609 1.00 66.05 326 ARG A C 1
ATOM 2561 O O . ARG A 1 329 ? 43.509 10.838 -7.665 1.00 67.64 326 ARG A O 1
ATOM 2569 N N . GLU A 1 330 ? 43.149 9.942 -9.701 1.00 66.83 327 GLU A N 1
ATOM 2570 C CA . GLU A 1 330 ? 44.553 9.565 -9.876 1.00 68.04 327 GLU A CA 1
ATOM 2571 C C . GLU A 1 330 ? 45.429 10.811 -10.018 1.00 63.49 327 GLU A C 1
ATOM 2572 O O . GLU A 1 330 ? 44.961 11.850 -10.472 1.00 60.27 327 GLU A O 1
ATOM 2578 N N . ASP A 1 331 ? 46.685 10.693 -9.598 1.00 61.87 328 ASP A N 1
ATOM 2579 C CA . ASP A 1 331 ? 47.673 11.761 -9.721 1.00 58.74 328 ASP A CA 1
ATOM 2580 C C . ASP A 1 331 ? 47.780 12.326 -11.168 1.00 56.93 328 ASP A C 1
ATOM 2581 O O . ASP A 1 331 ? 48.225 11.623 -12.067 1.00 57.63 328 ASP A O 1
ATOM 2586 N N . PRO A 1 332 ? 47.393 13.607 -11.385 1.00 55.37 329 PRO A N 1
ATOM 2587 C CA . PRO A 1 332 ? 47.507 14.179 -12.731 1.00 53.81 329 PRO A CA 1
ATOM 2588 C C . PRO A 1 332 ? 48.960 14.379 -13.212 1.00 54.59 329 PRO A C 1
ATOM 2589 O O . PRO A 1 332 ? 49.168 14.548 -14.421 1.00 55.11 329 PRO A O 1
ATOM 2593 N N . GLU A 1 333 ? 49.929 14.365 -12.286 1.00 53.64 330 GLU A N 1
ATOM 2594 C CA . GLU A 1 333 ? 51.377 14.452 -12.589 1.00 54.13 330 GLU A CA 1
ATOM 2595 C C . GLU A 1 333 ? 51.880 15.841 -12.999 1.00 51.37 330 GLU A C 1
ATOM 2596 O O . GLU A 1 333 ? 53.092 16.101 -13.014 1.00 51.84 330 GLU A O 1
ATOM 2602 N N . ALA A 1 334 ? 50.949 16.723 -13.339 1.00 48.18 331 ALA A N 1
ATOM 2603 C CA . ALA A 1 334 ? 51.260 18.077 -13.806 1.00 46.28 331 ALA A CA 1
ATOM 2604 C C . ALA A 1 334 ? 49.974 18.877 -13.824 1.00 43.95 331 ALA A C 1
ATOM 2605 O O . ALA A 1 334 ? 48.871 18.303 -13.797 1.00 42.92 331 ALA A O 1
ATOM 2607 N N . GLY A 1 335 ? 50.115 20.193 -13.870 1.00 41.73 332 GLY A N 1
ATOM 2608 C CA . GLY A 1 335 ? 48.961 21.064 -14.017 1.00 41.80 332 GLY A CA 1
ATOM 2609 C C . GLY A 1 335 ? 49.279 22.179 -14.988 1.00 42.05 332 GLY A C 1
ATOM 2610 O O . GLY A 1 335 ? 50.344 22.164 -15.646 1.00 43.03 332 GLY A O 1
ATOM 2611 N N . TRP A 1 336 ? 48.377 23.160 -15.052 1.00 40.62 333 TRP A N 1
ATOM 2612 C CA . TRP A 1 336 ? 48.510 24.250 -16.001 1.00 40.87 333 TRP A CA 1
ATOM 2613 C C . TRP A 1 336 ? 48.344 25.623 -15.354 1.00 41.38 333 TRP A C 1
ATOM 2614 O O . TRP A 1 336 ? 47.483 25.813 -14.484 1.00 42.24 333 TRP A O 1
ATOM 2625 N N . LEU A 1 337 ? 49.188 26.557 -15.796 1.00 40.53 334 LEU A N 1
ATOM 2626 C CA . LEU A 1 337 ? 49.120 27.966 -15.444 1.00 39.95 334 LEU A CA 1
ATOM 2627 C C . LEU A 1 337 ? 48.706 28.736 -16.670 1.00 39.38 334 LEU A C 1
ATOM 2628 O O . LEU A 1 337 ? 49.455 28.769 -17.663 1.00 39.97 334 LEU A O 1
ATOM 2633 N N . LEU A 1 338 ? 47.562 29.396 -16.593 1.00 37.40 335 LEU A N 1
ATOM 2634 C CA . LEU A 1 338 ? 47.137 30.269 -17.658 1.00 37.52 335 LEU A CA 1
ATOM 2635 C C . LEU A 1 338 ? 47.170 31.737 -17.188 1.00 39.04 335 LEU A C 1
ATOM 2636 O O . LEU A 1 338 ? 46.510 32.117 -16.194 1.00 41.44 335 LEU A O 1
ATOM 2641 N N . TYR A 1 339 ? 47.958 32.541 -17.895 1.00 38.12 336 TYR A N 1
ATOM 2642 C CA . TYR A 1 339 ? 47.977 33.971 -17.715 1.00 38.42 336 TYR A CA 1
ATOM 2643 C C . TYR A 1 339 ? 46.927 34.550 -18.655 1.00 38.32 336 TYR A C 1
ATOM 2644 O O . TYR A 1 339 ? 47.123 34.635 -19.872 1.00 38.16 336 TYR A O 1
ATOM 2653 N N . LEU A 1 340 ? 45.784 34.907 -18.079 1.00 38.59 337 LEU A N 1
ATOM 2654 C CA . LEU A 1 340 ? 44.642 35.426 -18.852 1.00 38.98 337 LEU A CA 1
ATOM 2655 C C . LEU A 1 340 ? 44.928 36.717 -19.648 1.00 40.01 337 LEU A C 1
ATOM 2656 O O . LEU A 1 340 ? 44.275 36.967 -20.650 1.00 40.78 337 LEU A O 1
ATOM 2661 N N . LYS A 1 341 ? 45.924 37.491 -19.224 1.00 41.66 338 LYS A N 1
ATOM 2662 C CA . LYS A 1 341 ? 46.270 38.768 -19.861 1.00 44.64 338 LYS A CA 1
ATOM 2663 C C . LYS A 1 341 ? 46.676 38.566 -21.282 1.00 45.22 338 LYS A C 1
ATOM 2664 O O . LYS A 1 341 ? 46.374 39.395 -22.121 1.00 46.56 338 LYS A O 1
ATOM 2670 N N . THR A 1 342 ? 47.312 37.427 -21.551 1.00 45.12 339 THR A N 1
ATOM 2671 C CA . THR A 1 342 ? 47.927 37.157 -22.849 1.00 45.56 339 THR A CA 1
ATOM 2672 C C . THR A 1 342 ? 47.438 35.880 -23.443 1.00 44.91 339 THR A C 1
ATOM 2673 O O . THR A 1 342 ? 47.689 35.624 -24.608 1.00 47.18 339 THR A O 1
ATOM 2677 N N . GLY A 1 343 ? 46.756 35.064 -22.652 1.00 44.16 340 GLY A N 1
ATOM 2678 C CA . GLY A 1 343 ? 46.265 33.776 -23.144 1.00 43.67 340 GLY A CA 1
ATOM 2679 C C . GLY A 1 343 ? 47.337 32.694 -23.172 1.00 44.02 340 GLY A C 1
ATOM 2680 O O . GLY A 1 343 ? 47.114 31.650 -23.738 1.00 44.97 340 GLY A O 1
ATOM 2681 N N . GLN A 1 344 ? 48.480 32.940 -22.533 1.00 44.15 341 GLN A N 1
ATOM 2682 C CA . GLN A 1 344 ? 49.613 32.024 -22.498 1.00 44.02 341 GLN A CA 1
ATOM 2683 C C . GLN A 1 344 ? 49.425 30.983 -21.421 1.00 42.59 341 GLN A C 1
ATOM 2684 O O . GLN A 1 344 ? 49.183 31.339 -20.256 1.00 42.51 341 GLN A O 1
ATOM 2690 N N . MET A 1 345 ? 49.580 29.709 -21.793 1.00 40.70 342 MET A N 1
ATOM 2691 C CA . MET A 1 345 ? 49.427 28.610 -20.851 1.00 40.52 342 MET A CA 1
ATOM 2692 C C . MET A 1 345 ? 50.706 27.781 -20.715 1.00 41.17 342 MET A C 1
ATOM 2693 O O . MET A 1 345 ? 51.204 27.252 -21.698 1.00 42.97 342 MET A O 1
ATOM 2698 N N . TYR A 1 346 ? 51.185 27.643 -19.479 1.00 40.58 343 TYR A N 1
ATOM 2699 C CA . TYR A 1 346 ? 52.455 27.007 -19.157 1.00 40.59 343 TYR A CA 1
ATOM 2700 C C . TYR A 1 346 ? 52.219 25.674 -18.498 1.00 40.61 343 TYR A C 1
ATOM 2701 O O . TYR A 1 346 ? 51.416 25.562 -17.576 1.00 39.92 343 TYR A O 1
ATOM 2710 N N . PRO A 1 347 ? 52.902 24.634 -18.988 1.00 41.68 344 PRO A N 1
ATOM 2711 C CA . PRO A 1 347 ? 52.808 23.364 -18.277 1.00 41.18 344 PRO A CA 1
ATOM 2712 C C . PRO A 1 347 ? 53.564 23.433 -16.953 1.00 41.55 344 PRO A C 1
ATOM 2713 O O . PRO A 1 347 ? 54.632 24.044 -1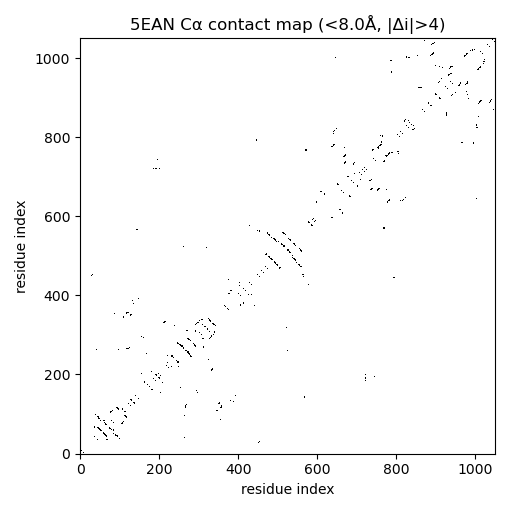6.879 1.00 42.05 344 PRO A O 1
ATOM 2717 N N . VAL A 1 348 ? 53.008 22.835 -15.906 1.00 42.30 345 VAL A N 1
ATOM 2718 C CA . VAL A 1 348 ? 53.764 22.695 -14.659 1.00 44.66 345 VAL A CA 1
ATOM 2719 C C . VAL A 1 348 ? 53.838 21.225 -14.268 1.00 46.63 345 VAL A C 1
ATOM 2720 O O . VAL A 1 348 ? 52.867 20.685 -13.739 1.00 46.42 345 VAL A O 1
ATOM 2724 N N . PRO A 1 349 ? 54.984 20.569 -14.563 1.00 49.34 346 PRO A N 1
ATOM 2725 C CA . PRO A 1 349 ? 55.200 19.195 -14.124 1.00 50.10 346 PRO A CA 1
ATOM 2726 C C . PRO A 1 349 ? 55.480 19.184 -12.633 1.00 50.17 346 PRO A C 1
ATOM 2727 O O . PRO A 1 349 ? 56.150 20.087 -12.104 1.00 49.51 346 PRO A O 1
ATOM 2731 N N . ALA A 1 350 ? 54.950 18.167 -11.969 1.00 50.36 347 ALA A N 1
ATOM 2732 C CA . ALA A 1 350 ? 55.109 18.033 -10.554 1.00 51.48 347 ALA A CA 1
ATOM 2733 C C . ALA A 1 350 ? 56.177 16.996 -10.283 1.00 53.98 347 ALA A C 1
ATOM 2734 O O . ALA A 1 350 ? 55.874 15.820 -10.145 1.00 55.36 347 ALA A O 1
ATOM 2736 N N . ASN A 1 351 ? 57.434 17.434 -10.218 1.00 56.33 348 ASN A N 1
ATOM 2737 C CA . ASN A 1 351 ? 58.564 16.521 -9.957 1.00 59.65 348 ASN A CA 1
ATOM 2738 C C . ASN A 1 351 ? 58.655 16.138 -8.508 1.00 60.13 348 ASN A C 1
ATOM 2739 O O . ASN A 1 351 ? 58.154 16.856 -7.630 1.00 59.62 348 ASN A O 1
ATOM 2744 N N . HIS A 1 352 ? 59.329 15.022 -8.244 1.00 62.58 349 HIS A N 1
ATOM 2745 C CA . HIS A 1 352 ? 59.529 14.591 -6.869 1.00 62.03 349 HIS A CA 1
ATOM 2746 C C . HIS A 1 352 ? 60.274 15.616 -6.025 1.00 61.66 349 HIS A C 1
ATOM 2747 O O . HIS A 1 352 ? 59.899 15.839 -4.888 1.00 61.75 349 HIS A O 1
ATOM 2754 N N . LEU A 1 353 ? 61.293 16.256 -6.601 1.00 62.93 350 LEU A N 1
ATOM 2755 C CA . LEU A 1 353 ? 62.069 17.313 -5.928 1.00 63.26 350 LEU A CA 1
ATOM 2756 C C . LEU A 1 353 ? 61.190 18.485 -5.431 1.00 59.93 350 LEU A C 1
ATOM 2757 O O . LEU A 1 353 ? 61.326 18.927 -4.285 1.00 59.70 350 LEU A O 1
ATOM 2762 N N . ASP A 1 354 ? 60.299 18.953 -6.301 1.00 57.76 351 ASP A N 1
ATOM 2763 C CA . ASP A 1 354 ? 59.368 20.043 -6.003 1.00 56.19 351 ASP A CA 1
ATOM 2764 C C . ASP A 1 354 ? 58.398 19.697 -4.874 1.00 54.72 351 ASP A C 1
ATOM 2765 O O . ASP A 1 354 ? 58.254 20.465 -3.927 1.00 54.11 351 ASP A O 1
ATOM 2770 N N . LYS A 1 355 ? 57.751 18.540 -4.976 1.00 54.24 352 LYS A N 1
ATOM 2771 C CA . LYS A 1 355 ? 56.811 18.090 -3.960 1.00 53.92 352 LYS A CA 1
ATOM 2772 C C . LYS A 1 355 ? 57.545 17.860 -2.644 1.00 56.01 352 LYS A C 1
ATOM 2773 O O . LYS A 1 355 ? 57.017 18.149 -1.571 1.00 57.05 352 LYS A O 1
ATOM 2779 N N . ARG A 1 356 ? 58.765 17.340 -2.726 1.00 56.26 353 ARG A N 1
ATOM 2780 C CA . ARG A 1 356 ? 59.550 17.127 -1.546 1.00 57.51 353 ARG A CA 1
ATOM 2781 C C . ARG A 1 356 ? 59.816 18.470 -0.848 1.00 56.46 353 ARG A C 1
ATOM 2782 O O . ARG A 1 356 ? 59.458 18.627 0.317 1.00 56.18 353 ARG A O 1
ATOM 2790 N N . GLU A 1 357 ? 60.390 19.443 -1.560 1.00 55.34 354 GLU A N 1
ATOM 2791 C CA . GLU A 1 357 ? 60.776 20.703 -0.927 1.00 55.21 354 GLU A CA 1
ATOM 2792 C C . GLU A 1 357 ? 59.559 21.466 -0.413 1.00 52.63 354 GLU A C 1
ATOM 2793 O O . GLU A 1 357 ? 59.595 22.065 0.662 1.00 53.61 354 GLU A O 1
ATOM 2799 N N . LEU A 1 358 ? 58.478 21.405 -1.174 1.00 50.12 355 LEU A N 1
ATOM 2800 C CA . LEU A 1 358 ? 57.245 22.066 -0.810 1.00 49.13 355 LEU A CA 1
ATOM 2801 C C . LEU A 1 358 ? 56.590 21.479 0.451 1.00 49.04 355 LEU A C 1
ATOM 2802 O O . LEU A 1 358 ? 56.033 22.228 1.264 1.00 48.59 355 LEU A O 1
ATOM 2807 N N . LEU A 1 359 ? 56.666 20.161 0.612 1.00 48.81 356 LEU A N 1
ATOM 2808 C CA . LEU A 1 359 ? 56.093 19.524 1.790 1.00 49.72 356 LEU A CA 1
ATOM 2809 C C . LEU A 1 359 ? 56.975 19.675 3.037 1.00 51.67 356 LEU A C 1
ATOM 2810 O O . LEU A 1 359 ? 56.450 19.761 4.160 1.00 51.59 356 LEU A O 1
ATOM 2815 N N . LYS A 1 360 ? 58.297 19.734 2.834 1.00 52.93 357 LYS A N 1
ATOM 2816 C CA . LYS A 1 360 ? 59.233 20.154 3.882 1.00 54.51 357 LYS A CA 1
ATOM 2817 C C . LYS A 1 360 ? 58.871 21.564 4.357 1.00 53.58 357 LYS A C 1
ATOM 2818 O O . LYS A 1 360 ? 58.713 21.813 5.560 1.00 54.51 357 LYS A O 1
ATOM 2824 N N . LEU A 1 361 ? 58.698 22.475 3.402 1.00 59.33 358 LEU A N 1
ATOM 2825 C CA . LEU A 1 361 ? 58.318 23.846 3.721 1.00 57.48 358 LEU A CA 1
ATOM 2826 C C . LEU A 1 361 ? 56.937 23.958 4.376 1.00 55.33 358 LEU A C 1
ATOM 2827 O O . LEU A 1 361 ? 56.729 24.832 5.229 1.00 54.29 358 LEU A O 1
ATOM 2832 N N . ARG A 1 362 ? 56.009 23.080 4.001 1.00 54.40 359 ARG A N 1
ATOM 2833 C CA . ARG A 1 362 ? 54.720 23.018 4.673 1.00 53.11 359 ARG A CA 1
ATOM 2834 C C . ARG A 1 362 ? 54.821 22.592 6.157 1.00 53.41 359 ARG A C 1
ATOM 2835 O O . ARG A 1 362 ? 54.082 23.111 7.002 1.00 52.57 359 ARG A O 1
ATOM 2843 N N . ASN A 1 363 ? 55.731 21.663 6.465 1.00 54.54 360 ASN A N 1
ATOM 2844 C CA . ASN A 1 363 ? 56.011 21.260 7.848 1.00 54.65 360 ASN A CA 1
ATOM 2845 C C . ASN A 1 363 ? 56.452 22.450 8.720 1.00 54.28 360 ASN A C 1
ATOM 2846 O O . ASN A 1 363 ? 55.861 22.687 9.784 1.00 54.49 360 ASN A O 1
ATOM 2851 N N . TRP A 1 364 ? 57.453 23.207 8.266 1.00 54.13 361 TRP A N 1
ATOM 2852 C CA . TRP A 1 364 ? 57.865 24.440 8.944 1.00 53.94 361 TRP A CA 1
ATOM 2853 C C . TRP A 1 364 ? 56.726 25.427 9.198 1.00 52.35 361 TRP A C 1
ATOM 2854 O O . TRP A 1 364 ? 56.646 26.034 10.270 1.00 53.09 361 TRP A O 1
ATOM 2865 N N . LEU A 1 365 ? 55.831 25.577 8.234 1.00 50.93 362 LEU A N 1
ATOM 2866 C CA . LEU A 1 365 ? 54.698 26.463 8.418 1.00 48.98 362 LEU A CA 1
ATOM 2867 C C . LEU A 1 365 ? 53.715 25.905 9.445 1.00 48.39 362 LEU A C 1
ATOM 2868 O O . LEU A 1 365 ? 53.185 26.658 10.252 1.00 47.48 362 LEU A O 1
ATOM 2873 N N . ALA A 1 366 ? 53.487 24.594 9.409 1.00 49.43 363 ALA A N 1
ATOM 2874 C CA . ALA A 1 366 ? 52.580 23.939 10.372 1.00 50.41 363 ALA A CA 1
ATOM 2875 C C . ALA A 1 366 ? 53.144 24.064 11.796 1.00 50.49 363 ALA A C 1
ATOM 2876 O O . ALA A 1 366 ? 52.427 24.425 12.722 1.00 49.68 363 ALA A O 1
ATOM 2878 N N . ALA A 1 367 ? 54.444 23.815 11.931 1.00 52.22 364 ALA A N 1
ATOM 2879 C CA . ALA A 1 367 ? 55.155 23.977 13.197 1.00 54.05 364 ALA A CA 1
ATOM 2880 C C . ALA A 1 367 ? 55.049 25.406 13.743 1.00 53.07 364 ALA A C 1
ATOM 2881 O O . ALA A 1 367 ? 54.689 25.583 14.899 1.00 54.15 364 ALA A O 1
ATOM 2883 N N . SER A 1 368 ? 55.320 26.412 12.916 1.00 53.32 365 SER A N 1
ATOM 2884 C CA . SER A 1 368 ? 55.289 27.813 13.356 1.00 53.18 365 SER A CA 1
ATOM 2885 C C . SER A 1 368 ? 53.883 28.255 13.705 1.00 53.23 365 SER A C 1
ATOM 2886 O O . SER A 1 368 ? 53.702 29.028 14.646 1.00 54.27 365 SER A O 1
ATOM 2889 N N . LEU A 1 369 ? 52.889 27.763 12.964 1.00 52.87 366 LEU A N 1
ATOM 2890 C CA . LEU A 1 369 ? 51.503 28.085 13.295 1.00 52.44 366 LEU A CA 1
ATOM 2891 C C . LEU A 1 369 ? 51.070 27.428 14.600 1.00 53.59 366 LEU A C 1
ATOM 2892 O O . LEU A 1 369 ? 50.254 27.989 15.328 1.00 52.91 366 LEU A O 1
ATOM 2897 N N . LEU A 1 370 ? 51.634 26.263 14.913 1.00 54.93 367 LEU A N 1
ATOM 2898 C CA . LEU A 1 370 ? 51.155 25.515 16.067 1.00 56.75 367 LEU A CA 1
ATOM 2899 C C . LEU A 1 370 ? 51.823 25.906 17.379 1.00 57.45 367 LEU A C 1
ATOM 2900 O O . LEU A 1 370 ? 51.173 25.965 18.406 1.00 57.68 367 LEU A O 1
ATOM 2905 N N . HIS A 1 371 ? 53.115 26.187 17.331 1.00 57.43 368 HIS A N 1
ATOM 2906 C CA . HIS A 1 371 ? 53.869 26.497 18.521 1.00 56.77 368 HIS A CA 1
ATOM 2907 C C . HIS A 1 371 ? 53.845 27.989 18.807 1.00 55.93 368 HIS A C 1
ATOM 2908 O O . HIS A 1 371 ? 54.807 28.721 18.574 1.00 55.16 368 HIS A O 1
ATOM 2915 N N . ARG A 1 372 ? 52.707 28.450 19.299 1.00 55.76 369 ARG A N 1
ATOM 2916 C CA . ARG A 1 372 ? 52.543 29.875 19.513 1.00 55.32 369 ARG A CA 1
ATOM 2917 C C . ARG A 1 372 ? 52.838 30.336 20.950 1.00 55.56 369 ARG A C 1
ATOM 2918 O O . ARG A 1 372 ? 53.197 31.502 21.155 1.00 54.25 369 ARG A O 1
ATOM 2926 N N . VAL A 1 373 ? 52.731 29.418 21.918 1.00 57.07 370 VAL A N 1
ATOM 2927 C CA . VAL A 1 373 ? 52.957 29.748 23.333 1.00 59.44 370 VAL A CA 1
ATOM 2928 C C . VAL A 1 373 ? 54.216 29.085 23.934 1.00 62.97 370 VAL A C 1
ATOM 2929 O O . VAL A 1 373 ? 54.339 27.861 23.959 1.00 63.14 370 VAL A O 1
ATOM 2933 N N . SER A 1 374 ? 55.147 29.924 24.384 1.00 65.99 371 SER A N 1
ATOM 2934 C CA . SER A 1 374 ? 56.354 29.483 25.066 1.00 72.11 371 SER A CA 1
ATOM 2935 C C . SER A 1 374 ? 56.102 29.402 26.549 1.00 75.10 371 SER A C 1
ATOM 2936 O O . SER A 1 374 ? 55.376 30.222 27.114 1.00 74.28 371 SER A O 1
ATOM 2939 N N . ARG A 1 375 ? 56.741 28.421 27.172 1.00 78.84 372 ARG A N 1
ATOM 2940 C CA . ARG A 1 375 ? 56.626 28.181 28.587 1.00 85.14 372 ARG A CA 1
ATOM 2941 C C . ARG A 1 375 ? 58.022 27.828 29.136 1.00 91.63 372 ARG A C 1
ATOM 2942 O O . ARG A 1 375 ? 58.534 26.747 28.841 1.00 93.65 372 ARG A O 1
ATOM 2950 N N . ALA A 1 376 ? 58.622 28.748 29.909 1.00 96.77 373 ALA A N 1
ATOM 2951 C CA . ALA A 1 376 ? 60.019 28.642 30.427 1.00 103.88 373 ALA A CA 1
ATOM 2952 C C . ALA A 1 376 ? 60.360 27.273 31.026 1.00 111.16 373 ALA A C 1
ATOM 2953 O O . ALA A 1 376 ? 61.349 26.645 30.646 1.00 116.06 373 ALA A O 1
ATOM 2955 N N . ALA A 1 377 ? 59.532 26.833 31.968 1.00 119.80 374 ALA A N 1
ATOM 2956 C CA . ALA A 1 377 ? 59.491 25.446 32.429 1.00 126.68 374 ALA A CA 1
ATOM 2957 C C . ALA A 1 377 ? 58.006 25.020 32.423 1.00 128.92 374 ALA A C 1
ATOM 2958 O O . ALA A 1 377 ? 57.122 25.896 32.361 1.00 125.03 374 ALA A O 1
ATOM 2960 N N . PRO A 1 378 ? 57.718 23.689 32.436 1.00 131.45 375 PRO A N 1
ATOM 2961 C CA . PRO A 1 378 ? 56.305 23.259 32.520 1.00 128.62 375 PRO A CA 1
ATOM 2962 C C . PRO A 1 378 ? 55.592 23.712 33.815 1.00 126.11 375 PRO A C 1
ATOM 2963 O O . PRO A 1 378 ? 55.784 23.109 34.879 1.00 127.01 375 PRO A O 1
ATOM 2967 N N . GLY A 1 379 ? 54.793 24.779 33.710 1.00 120.43 376 GLY A N 1
ATOM 2968 C CA . GLY A 1 379 ? 54.068 25.346 34.862 1.00 116.50 376 GLY A CA 1
ATOM 2969 C C . GLY A 1 379 ? 54.397 26.790 35.216 1.00 111.53 376 GLY A C 1
ATOM 2970 O O . GLY A 1 379 ? 53.729 27.392 36.069 1.00 109.69 376 GLY A O 1
ATOM 2971 N N . GLU A 1 380 ? 55.438 27.330 34.574 1.00 109.41 377 GLU A N 1
ATOM 2972 C CA . GLU A 1 380 ? 55.815 28.753 34.660 1.00 104.88 377 GLU A CA 1
ATOM 2973 C C . GLU A 1 380 ? 54.925 29.548 33.704 1.00 98.25 377 GLU A C 1
ATOM 2974 O O . GLU A 1 380 ? 54.227 28.957 32.868 1.00 97.04 377 GLU A O 1
ATOM 2980 N N . GLU A 1 381 ? 54.970 30.877 33.804 1.00 93.05 378 GLU A N 1
ATOM 2981 C CA . GLU A 1 381 ? 54.091 31.739 33.009 1.00 86.72 378 GLU A CA 1
ATOM 2982 C C . GLU A 1 381 ? 54.247 31.557 31.496 1.00 81.29 378 GLU A C 1
ATOM 2983 O O . GLU A 1 381 ? 55.338 31.296 30.979 1.00 82.75 378 GLU A O 1
ATOM 2989 N N . ALA A 1 382 ? 53.113 31.663 30.818 1.00 73.66 379 ALA A N 1
ATOM 2990 C CA . ALA A 1 382 ? 53.026 31.622 29.377 1.00 67.74 379 ALA A CA 1
ATOM 2991 C C . ALA A 1 382 ? 53.575 32.897 28.744 1.00 64.59 379 ALA A C 1
ATOM 2992 O O . ALA A 1 382 ? 53.394 34.008 29.251 1.00 61.47 379 ALA A O 1
ATOM 2994 N N . ARG A 1 383 ? 54.252 32.707 27.621 1.00 63.43 380 ARG A N 1
ATOM 2995 C CA . ARG A 1 383 ? 54.804 33.788 26.832 1.00 61.00 380 ARG A CA 1
ATOM 2996 C C . ARG A 1 383 ? 54.394 33.509 25.402 1.00 56.24 380 ARG A C 1
ATOM 2997 O O . ARG A 1 383 ? 54.157 32.359 25.050 1.00 56.27 380 ARG A O 1
ATOM 3005 N N . LEU A 1 384 ? 54.293 34.545 24.572 1.00 52.97 381 LEU A N 1
ATOM 3006 C CA . LEU A 1 384 ? 54.196 34.327 23.119 1.00 50.40 381 LEU A CA 1
ATOM 3007 C C . LEU A 1 384 ? 55.566 33.900 22.561 1.00 51.57 381 LEU A C 1
ATOM 3008 O O . LEU A 1 384 ? 56.606 34.489 22.898 1.00 51.37 381 LEU A O 1
ATOM 3013 N N . SER A 1 385 ? 55.555 32.866 21.726 1.00 51.28 382 SER A N 1
ATOM 3014 C CA . SER A 1 385 ? 56.737 32.431 20.992 1.00 52.42 382 SER A CA 1
ATOM 3015 C C . SER A 1 385 ? 57.148 33.419 19.893 1.00 51.68 382 SER A C 1
ATOM 3016 O O . SER A 1 385 ? 56.294 34.068 19.280 1.00 50.06 382 SER A O 1
ATOM 3019 N N . ALA A 1 386 ? 58.457 33.531 19.657 1.00 52.79 383 ALA A N 1
ATOM 3020 C CA . ALA A 1 386 ? 58.985 34.295 18.526 1.00 52.50 383 ALA A CA 1
ATOM 3021 C C . ALA A 1 386 ? 58.397 33.763 17.208 1.00 52.19 383 ALA A C 1
ATOM 3022 O O . ALA A 1 386 ? 58.087 32.572 17.078 1.00 51.14 383 ALA A O 1
ATOM 3024 N N . LEU A 1 387 ? 58.231 34.641 16.225 1.00 52.72 384 LEU A N 1
ATOM 3025 C CA . LEU A 1 387 ? 57.881 34.173 14.893 1.00 53.04 384 LEU A CA 1
ATOM 3026 C C . LEU A 1 387 ? 59.154 33.723 14.197 1.00 55.02 384 LEU A C 1
ATOM 3027 O O . LEU A 1 387 ? 60.233 33.878 14.765 1.00 55.88 384 LEU A O 1
ATOM 3032 N N . PRO A 1 388 ? 59.044 33.135 12.982 1.00 56.25 385 PRO A N 1
ATOM 3033 C CA . PRO A 1 388 ? 60.291 32.894 12.248 1.00 58.56 385 PRO A CA 1
ATOM 3034 C C . PRO A 1 388 ? 61.053 34.208 12.062 1.00 59.81 385 PRO A C 1
ATOM 3035 O O . PRO A 1 388 ? 60.434 35.284 11.976 1.00 58.92 385 PRO A O 1
ATOM 3039 N N . GLN A 1 389 ? 62.375 34.119 12.061 1.00 61.28 386 GLN A N 1
ATOM 3040 C CA . GLN A 1 389 ? 63.226 35.300 11.987 1.00 64.45 386 GLN A CA 1
ATOM 3041 C C . GLN A 1 389 ? 62.856 36.253 10.840 1.00 63.10 386 GLN A C 1
ATOM 3042 O O . GLN A 1 389 ? 62.473 35.815 9.757 1.00 62.48 386 GLN A O 1
ATOM 3048 N N . ILE A 1 390 ? 62.974 37.552 11.103 1.00 62.63 387 ILE A N 1
ATOM 3049 C CA . ILE A 1 390 ? 63.062 38.558 10.047 1.00 63.65 387 ILE A CA 1
ATOM 3050 C C . ILE A 1 390 ? 64.211 38.181 9.072 1.00 68.14 387 ILE A C 1
ATOM 3051 O O . ILE A 1 390 ? 65.327 37.827 9.504 1.00 70.76 387 ILE A O 1
ATOM 3056 N N . ILE A 1 391 ? 63.910 38.230 7.773 1.00 69.52 388 ILE A N 1
ATOM 3057 C CA . ILE A 1 391 ? 64.829 37.774 6.714 1.00 73.17 388 ILE A CA 1
ATOM 3058 C C . ILE A 1 391 ? 65.833 38.848 6.289 1.00 78.78 388 ILE A C 1
ATOM 3059 O O . ILE A 1 391 ? 65.665 40.034 6.608 1.00 79.87 388 ILE A O 1
ATOM 3064 N N . GLU A 1 392 ? 66.865 38.399 5.571 1.00 84.39 389 GLU A N 1
ATOM 3065 C CA . GLU A 1 392 ? 67.938 39.241 5.051 1.00 91.20 389 GLU A CA 1
ATOM 3066 C C . GLU A 1 392 ? 67.551 40.081 3.816 1.00 93.98 389 GLU A C 1
ATOM 3067 O O . GLU A 1 392 ? 68.060 41.186 3.642 1.00 96.59 389 GLU A O 1
ATOM 3073 N N . GLU A 1 393 ? 66.643 39.559 2.988 1.00 95.36 390 GLU A N 1
ATOM 3074 C CA . GLU A 1 393 ? 66.291 40.134 1.669 1.00 98.35 390 GLU A CA 1
ATOM 3075 C C . GLU A 1 393 ? 65.486 41.444 1.722 1.00 98.08 390 GLU A C 1
ATOM 3076 O O . GLU A 1 393 ? 64.287 41.446 2.025 1.00 95.23 390 GLU A O 1
ATOM 3082 N N . GLU A 1 394 ? 66.171 42.549 1.417 1.00 102.98 391 GLU A N 1
ATOM 3083 C CA . GLU A 1 394 ? 65.588 43.906 1.352 1.00 103.28 391 GLU A CA 1
ATOM 3084 C C . GLU A 1 394 ? 64.406 43.997 0.389 1.00 100.84 391 GLU A C 1
ATOM 3085 O O . GLU A 1 394 ? 63.341 44.514 0.750 1.00 96.75 391 GLU A O 1
ATOM 3091 N N . LYS A 1 395 ? 64.632 43.486 -0.829 1.00 101.26 392 LYS A N 1
ATOM 3092 C CA . LYS A 1 395 ? 63.668 43.451 -1.931 1.00 98.49 392 LYS A CA 1
ATOM 3093 C C . LYS A 1 395 ? 62.329 42.846 -1.502 1.00 92.59 392 LYS A C 1
ATOM 3094 O O . LYS A 1 395 ? 61.275 43.413 -1.811 1.00 92.60 392 LYS A O 1
ATOM 3100 N N . THR A 1 396 ? 62.389 41.716 -0.784 1.00 87.38 393 THR A N 1
ATOM 3101 C CA . THR A 1 396 ? 61.203 41.006 -0.272 1.00 81.76 393 THR A CA 1
ATOM 3102 C C . THR A 1 396 ? 60.410 41.871 0.736 1.00 79.15 393 THR A C 1
ATOM 3103 O O . THR A 1 396 ? 59.202 42.060 0.570 1.00 77.10 393 THR A O 1
ATOM 3107 N N . CYS A 1 397 ? 61.106 42.405 1.744 1.00 78.53 394 CYS A N 1
ATOM 3108 C CA . CYS A 1 397 ? 60.508 43.202 2.820 1.00 76.91 394 CYS A CA 1
ATOM 3109 C C . CYS A 1 397 ? 59.843 44.490 2.345 1.00 79.69 394 CYS A C 1
ATOM 3110 O O . CYS A 1 397 ? 58.758 44.850 2.825 1.00 78.63 394 CYS A O 1
ATOM 3113 N N . LYS A 1 398 ? 60.503 45.174 1.411 1.00 85.07 395 LYS A N 1
ATOM 3114 C CA . LYS A 1 398 ? 60.014 46.417 0.803 1.00 89.16 395 LYS A CA 1
ATOM 3115 C C . LYS A 1 398 ? 58.604 46.249 0.187 1.00 88.83 395 LYS A C 1
ATOM 3116 O O . LYS A 1 398 ? 57.739 47.106 0.366 1.00 88.59 395 LYS A O 1
ATOM 3122 N N . TYR A 1 399 ? 58.398 45.130 -0.508 1.00 90.14 396 TYR A N 1
ATOM 3123 C CA . TYR A 1 399 ? 57.133 44.783 -1.161 1.00 89.63 396 TYR A CA 1
ATOM 3124 C C . TYR A 1 399 ? 56.112 44.083 -0.237 1.00 85.12 396 TYR A C 1
ATOM 3125 O O . TYR A 1 399 ? 54.998 43.769 -0.675 1.00 84.98 396 TYR A O 1
ATOM 3134 N N . CYS A 1 400 ? 56.492 43.834 1.022 1.00 80.72 397 CYS A N 1
ATOM 3135 C CA . CYS A 1 400 ? 55.675 43.040 1.954 1.00 74.58 397 CYS A CA 1
ATOM 3136 C C . CYS A 1 400 ? 54.554 43.818 2.647 1.00 72.56 397 CYS A C 1
ATOM 3137 O O . CYS A 1 400 ? 54.798 44.815 3.339 1.00 72.13 397 CYS A O 1
ATOM 3140 N N . SER A 1 401 ? 53.335 43.310 2.479 1.00 71.12 398 SER A N 1
ATOM 3141 C CA . SER A 1 401 ? 52.112 43.907 3.030 1.00 71.10 398 SER A CA 1
ATOM 3142 C C . SER A 1 401 ? 51.938 43.658 4.542 1.00 69.79 398 SER A C 1
ATOM 3143 O O . SER A 1 401 ? 51.099 44.296 5.205 1.00 69.34 398 SER A O 1
ATOM 3146 N N . GLN A 1 402 ? 52.720 42.723 5.079 1.00 66.63 399 GLN A N 1
ATOM 3147 C CA . GLN A 1 402 ? 52.702 42.428 6.507 1.00 61.42 399 GLN A CA 1
ATOM 3148 C C . GLN A 1 402 ? 53.750 43.200 7.334 1.00 59.43 399 GLN A C 1
ATOM 3149 O O . GLN A 1 402 ? 53.900 42.942 8.518 1.00 58.69 399 GLN A O 1
ATOM 3155 N N . ILE A 1 403 ? 54.445 44.163 6.732 1.00 59.38 400 ILE A N 1
ATOM 3156 C CA . ILE A 1 403 ? 55.529 44.889 7.426 1.00 59.42 400 ILE A CA 1
ATOM 3157 C C . ILE A 1 403 ? 55.090 45.555 8.737 1.00 56.37 400 ILE A C 1
ATOM 3158 O O . ILE A 1 403 ? 55.856 45.575 9.713 1.00 55.33 400 ILE A O 1
ATOM 3163 N N . GLY A 1 404 ? 53.861 46.086 8.745 1.00 54.94 401 GLY A N 1
ATOM 3164 C CA . GLY A 1 404 ? 53.296 46.765 9.906 1.00 51.50 401 GLY A CA 1
ATOM 3165 C C . GLY A 1 404 ? 53.258 45.793 11.057 1.00 49.79 401 GLY A C 1
ATOM 3166 O O . GLY A 1 404 ? 53.830 46.061 12.114 1.00 50.47 401 GLY A O 1
ATOM 3167 N N . ASN A 1 405 ? 52.631 44.639 10.835 1.00 48.26 402 ASN A N 1
ATOM 3168 C CA . ASN A 1 405 ? 52.526 43.596 11.856 1.00 47.36 402 ASN A CA 1
ATOM 3169 C C . ASN A 1 405 ? 53.862 42.974 12.223 1.00 48.16 402 ASN A C 1
ATOM 3170 O O . ASN A 1 405 ? 54.088 42.613 13.390 1.00 47.36 402 ASN A O 1
ATOM 3175 N N . CYS A 1 406 ? 54.739 42.859 11.221 1.00 49.94 403 CYS A N 1
ATOM 3176 C CA . CYS A 1 406 ? 56.085 42.322 11.401 1.00 50.07 403 CYS A CA 1
ATOM 3177 C C . CYS A 1 406 ? 56.871 43.181 12.387 1.00 50.43 403 CYS A C 1
ATOM 3178 O O . CYS A 1 406 ? 57.382 42.670 13.382 1.00 50.76 403 CYS A O 1
ATOM 3181 N N . ALA A 1 407 ? 56.933 44.484 12.120 1.00 51.09 404 ALA A N 1
ATOM 3182 C CA . ALA A 1 407 ? 57.622 45.425 12.985 1.00 51.59 404 ALA A CA 1
ATOM 3183 C C . ALA A 1 407 ? 56.986 45.453 14.376 1.00 50.12 404 ALA A C 1
ATOM 3184 O O . ALA A 1 407 ? 57.681 45.407 15.383 1.00 50.34 404 ALA A O 1
ATOM 3186 N N . LEU A 1 408 ? 55.651 45.480 14.405 1.00 49.55 405 LEU A N 1
ATOM 3187 C CA . LEU A 1 408 ? 54.857 45.508 15.632 1.00 48.31 405 LEU A CA 1
ATOM 3188 C C . LEU A 1 408 ? 55.166 44.310 16.507 1.00 48.52 405 LEU A C 1
ATOM 3189 O O . LEU A 1 408 ? 55.443 44.461 17.712 1.00 49.50 405 LEU A O 1
ATOM 3194 N N . TYR A 1 409 ? 55.131 43.124 15.904 1.00 48.20 406 TYR A N 1
ATOM 3195 C CA . TYR A 1 409 ? 55.368 41.892 16.640 1.00 48.83 406 TYR A CA 1
ATOM 3196 C C . TYR A 1 409 ? 56.841 41.804 17.112 1.00 50.73 406 TYR A C 1
ATOM 3197 O O . TYR A 1 409 ? 57.162 41.267 18.183 1.00 50.37 406 TYR A O 1
ATOM 3206 N N . SER A 1 410 ? 57.736 42.356 16.311 1.00 52.83 407 SER A N 1
ATOM 3207 C CA . SER A 1 410 ? 59.136 42.363 16.675 1.00 55.27 407 SER A CA 1
ATOM 3208 C C . SER A 1 410 ? 59.302 43.202 17.940 1.00 56.73 407 SER A C 1
ATOM 3209 O O . SER A 1 410 ? 59.875 42.735 18.927 1.00 57.70 407 SER A O 1
ATOM 3212 N N . ARG A 1 411 ? 58.734 44.410 17.909 1.00 57.79 408 ARG A N 1
ATOM 3213 C CA . ARG A 1 411 ? 58.891 45.413 18.968 1.00 59.85 408 ARG A CA 1
ATOM 3214 C C . ARG A 1 411 ? 58.069 45.130 20.245 1.00 58.72 408 ARG A C 1
ATOM 3215 O O . ARG A 1 411 ? 58.580 45.278 21.355 1.00 59.21 408 ARG A O 1
ATOM 3223 N N . ALA A 1 412 ? 56.814 44.707 20.085 1.00 57.17 409 ALA A N 1
ATOM 3224 C CA . ALA A 1 412 ? 55.938 44.453 21.240 1.00 56.96 409 ALA A CA 1
ATOM 3225 C C . ALA A 1 412 ? 56.203 43.132 21.956 1.00 57.88 409 ALA A C 1
ATOM 3226 O O . ALA A 1 412 ? 56.131 43.059 23.184 1.00 58.29 409 ALA A O 1
ATOM 3228 N N . VAL A 1 413 ? 56.492 42.082 21.202 1.00 58.83 410 VAL A N 1
ATOM 3229 C CA . VAL A 1 413 ? 56.521 40.761 21.817 1.00 60.31 410 VAL A CA 1
ATOM 3230 C C . VAL A 1 413 ? 57.897 40.103 21.832 1.00 63.84 410 VAL A C 1
ATOM 3231 O O . VAL A 1 413 ? 58.334 39.613 22.871 1.00 64.40 410 VAL A O 1
ATOM 3235 N N . GLU A 1 414 ? 58.607 40.114 20.719 1.00 67.16 411 GLU A N 1
ATOM 3236 C CA . GLU A 1 414 ? 59.795 39.273 20.699 1.00 72.50 411 GLU A CA 1
ATOM 3237 C C . GLU A 1 414 ? 61.075 39.988 21.092 1.00 80.02 411 GLU A C 1
ATOM 3238 O O . GLU A 1 414 ? 62.116 39.331 21.281 1.00 84.33 411 GLU A O 1
ATOM 3244 N N . GLU A 1 415 ? 60.970 41.309 21.272 1.00 84.99 412 GLU A N 1
ATOM 3245 C CA . GLU A 1 415 ? 62.127 42.184 21.482 1.00 96.49 412 GLU A CA 1
ATOM 3246 C C . GLU A 1 415 ? 63.285 41.498 22.222 1.00 107.70 412 GLU A C 1
ATOM 3247 O O . GLU A 1 415 ? 63.106 40.973 23.330 1.00 113.58 412 GLU A O 1
ATOM 3253 N N . GLN A 1 416 ? 64.451 41.492 21.579 1.00 114.42 413 GLN A N 1
ATOM 3254 C CA . GLN A 1 416 ? 65.607 40.704 22.017 1.00 127.01 413 GLN A CA 1
ATOM 3255 C C . GLN A 1 416 ? 65.889 40.730 23.535 1.00 135.27 413 GLN A C 1
ATOM 3256 O O . GLN A 1 416 ? 65.808 41.785 24.178 1.00 141.78 413 GLN A O 1
ATOM 3262 N N . GLY A 1 417 ? 66.169 39.553 24.094 1.00 138.23 414 GLY A N 1
ATOM 3263 C CA . GLY A 1 417 ? 66.623 39.424 25.481 1.00 142.55 414 GLY A CA 1
ATOM 3264 C C . GLY A 1 417 ? 68.110 39.722 25.599 1.00 150.80 414 GLY A C 1
ATOM 3265 O O . GLY A 1 417 ? 68.535 40.428 26.518 1.00 152.48 414 GLY A O 1
ATOM 3266 N N . ASP A 1 418 ? 68.887 39.186 24.653 1.00 153.59 415 ASP A N 1
ATOM 3267 C CA . ASP A 1 418 ? 70.346 39.343 24.602 1.00 157.11 415 ASP A CA 1
ATOM 3268 C C . ASP A 1 418 ? 70.831 39.716 23.191 1.00 156.63 415 ASP A C 1
ATOM 3269 O O . ASP A 1 418 ? 71.656 40.625 23.032 1.00 157.48 415 ASP A O 1
ATOM 3274 N N . ASP A 1 419 ? 70.310 39.017 22.181 1.00 152.27 416 ASP A N 1
ATOM 3275 C CA . ASP A 1 419 ? 70.785 39.159 20.802 1.00 149.55 416 ASP A CA 1
ATOM 3276 C C . ASP A 1 419 ? 69.685 39.592 19.822 1.00 144.83 416 ASP A C 1
ATOM 3277 O O . ASP A 1 419 ? 68.636 38.938 19.711 1.00 137.63 416 ASP A O 1
ATOM 3282 N N . ALA A 1 420 ? 69.951 40.700 19.125 1.00 143.28 417 ALA A N 1
ATOM 3283 C CA . ALA A 1 420 ? 69.080 41.230 18.077 1.00 135.00 417 ALA A CA 1
ATOM 3284 C C . ALA A 1 420 ? 69.082 40.332 16.821 1.00 132.24 417 ALA A C 1
ATOM 3285 O O . ALA A 1 420 ? 68.033 39.780 16.453 1.00 127.75 417 ALA A O 1
ATOM 3287 N N . SER A 1 421 ? 70.259 40.184 16.194 1.00 131.59 418 SER A N 1
ATOM 3288 C CA . SER A 1 421 ? 70.477 39.397 14.946 1.00 129.37 418 SER A CA 1
ATOM 3289 C C . SER A 1 421 ? 69.839 39.982 13.659 1.00 123.25 418 SER A C 1
ATOM 3290 O O . SER A 1 421 ? 70.252 39.619 12.547 1.00 123.48 418 SER A O 1
ATOM 3293 N N . ILE A 1 422 ? 68.853 40.873 13.833 1.00 112.99 419 ILE A N 1
ATOM 3294 C CA . ILE A 1 422 ? 68.084 41.552 12.762 1.00 103.84 419 ILE A CA 1
ATOM 3295 C C . ILE A 1 422 ? 68.975 42.493 11.908 1.00 105.24 419 ILE A C 1
ATOM 3296 O O . ILE A 1 422 ? 69.786 43.242 12.476 1.00 107.55 419 ILE A O 1
ATOM 3301 N N . PRO A 1 423 ? 68.837 42.448 10.549 1.00 102.11 420 PRO A N 1
ATOM 3302 C CA . PRO A 1 423 ? 69.544 43.381 9.637 1.00 102.66 420 PRO A CA 1
ATOM 3303 C C . PRO A 1 423 ? 69.307 44.855 9.958 1.00 102.10 420 PRO A C 1
ATOM 3304 O O . PRO A 1 423 ? 68.171 45.267 10.194 1.00 99.75 420 PRO A O 1
ATOM 3308 N N . GLU A 1 424 ? 70.387 45.628 9.953 1.00 105.53 421 GLU A N 1
ATOM 3309 C CA . GLU A 1 424 ? 70.399 47.020 10.423 1.00 107.92 421 GLU A CA 1
ATOM 3310 C C . GLU A 1 424 ? 69.391 47.971 9.749 1.00 106.13 421 GLU A C 1
ATOM 3311 O O . GLU A 1 424 ? 68.835 48.857 10.411 1.00 104.16 421 GLU A O 1
ATOM 3317 N N . ALA A 1 425 ? 69.184 47.791 8.440 1.00 105.45 422 ALA A N 1
ATOM 3318 C CA . ALA A 1 425 ? 68.265 48.616 7.644 1.00 103.57 422 ALA A CA 1
ATOM 3319 C C . ALA A 1 425 ? 66.820 48.277 7.980 1.00 99.28 422 ALA A C 1
ATOM 3320 O O . ALA A 1 425 ? 65.946 49.156 8.010 1.00 97.75 422 ALA A O 1
ATOM 3322 N N . MET A 1 426 ? 66.589 46.992 8.233 1.00 96.09 423 MET A N 1
ATOM 3323 C CA . MET A 1 426 ? 65.307 46.484 8.689 1.00 91.00 423 MET A CA 1
ATOM 3324 C C . MET A 1 426 ? 65.077 46.898 10.147 1.00 88.55 423 MET A C 1
ATOM 3325 O O . MET A 1 426 ? 63.943 47.141 10.566 1.00 85.99 423 MET A O 1
ATOM 3330 N N . LEU A 1 427 ? 66.169 46.995 10.898 1.00 89.30 424 LEU A N 1
ATOM 3331 C CA . LEU A 1 427 ? 66.144 47.366 12.308 1.00 86.45 424 LEU A CA 1
ATOM 3332 C C . LEU A 1 427 ? 65.621 48.793 12.539 1.00 84.12 424 LEU A C 1
ATOM 3333 O O . LEU A 1 427 ? 64.850 49.043 13.470 1.00 80.59 424 LEU A O 1
ATOM 3338 N N . SER A 1 428 ? 66.033 49.719 11.683 1.00 85.83 425 SER A N 1
ATOM 3339 C CA . SER A 1 428 ? 65.639 51.117 11.838 1.00 86.22 425 SER A CA 1
ATOM 3340 C C . SER A 1 428 ? 64.273 51.356 11.196 1.00 83.42 425 SER A C 1
ATOM 3341 O O . SER A 1 428 ? 63.580 52.316 11.540 1.00 82.76 425 SER A O 1
ATOM 3344 N N . LYS A 1 429 ? 63.917 50.473 10.265 1.00 81.79 426 LYS A N 1
ATOM 3345 C CA . LYS A 1 429 ? 62.598 50.419 9.668 1.00 80.46 426 LYS A CA 1
ATOM 3346 C C . LYS A 1 429 ? 61.523 50.078 10.734 1.00 75.83 426 LYS A C 1
ATOM 3347 O O . LYS A 1 429 ? 60.480 50.737 10.795 1.00 73.38 426 LYS A O 1
ATOM 3353 N N . ILE A 1 430 ? 61.797 49.061 11.564 1.00 73.88 427 ILE A N 1
ATOM 3354 C CA . ILE A 1 430 ? 61.002 48.729 12.764 1.00 70.53 427 ILE A CA 1
ATOM 3355 C C . ILE A 1 430 ? 60.799 49.980 13.615 1.00 71.44 427 ILE A C 1
ATOM 3356 O O . ILE A 1 430 ? 59.678 50.285 14.041 1.00 68.24 427 ILE A O 1
ATOM 3361 N N . GLN A 1 431 ? 61.890 50.706 13.838 1.00 75.01 428 GLN A N 1
ATOM 3362 C CA . GLN A 1 431 ? 61.839 51.926 14.621 1.00 76.89 428 GLN A CA 1
ATOM 3363 C C . GLN A 1 431 ? 60.886 52.961 14.017 1.00 77.25 428 GLN A C 1
ATOM 3364 O O . GLN A 1 431 ? 60.050 53.509 14.731 1.00 75.15 428 GLN A O 1
ATOM 3370 N N . GLU A 1 432 ? 61.003 53.191 12.706 1.00 80.20 429 GLU A N 1
ATOM 3371 C CA . GLU A 1 432 ? 60.112 54.099 11.969 1.00 81.18 429 GLU A CA 1
ATOM 3372 C C . GLU A 1 432 ? 58.664 53.639 12.043 1.00 76.47 429 GLU A C 1
ATOM 3373 O O . GLU A 1 432 ? 57.766 54.451 12.209 1.00 78.24 429 GLU A O 1
ATOM 3379 N N . GLU A 1 433 ? 58.454 52.335 11.933 1.00 72.40 430 GLU A N 1
ATOM 3380 C CA . GLU A 1 433 ? 57.124 51.780 11.903 1.00 69.44 430 GLU A CA 1
ATOM 3381 C C . GLU A 1 433 ? 56.406 51.833 13.248 1.00 65.02 430 GLU A C 1
ATOM 3382 O O . GLU A 1 433 ? 55.173 51.832 13.284 1.00 62.69 430 GLU A O 1
ATOM 3388 N N . THR A 1 434 ? 57.166 51.852 14.341 1.00 61.93 431 THR A N 1
ATOM 3389 C CA . THR A 1 434 ? 56.591 51.616 15.668 1.00 57.45 431 THR A CA 1
ATOM 3390 C C . THR A 1 434 ? 56.858 52.755 16.636 1.00 58.20 431 THR A C 1
ATOM 3391 O O . THR A 1 434 ? 56.473 52.666 17.798 1.00 56.72 431 THR A O 1
ATOM 3395 N N . ARG A 1 435 ? 57.493 53.826 16.161 1.00 60.73 432 ARG A N 1
ATOM 3396 C CA . ARG A 1 435 ? 57.914 54.938 17.026 1.00 63.35 432 ARG A CA 1
ATOM 3397 C C . ARG A 1 435 ? 56.759 55.743 17.620 1.00 60.99 432 ARG A C 1
ATOM 3398 O O . ARG A 1 435 ? 56.926 56.426 18.634 1.00 61.51 432 ARG A O 1
ATOM 3406 N N . HIS A 1 436 ? 55.597 55.650 16.984 1.00 58.76 433 HIS A N 1
ATOM 3407 C CA . HIS A 1 436 ? 54.403 56.385 17.395 1.00 56.90 433 HIS A CA 1
ATOM 3408 C C . HIS A 1 436 ? 53.722 55.778 18.628 1.00 53.82 433 HIS A C 1
ATOM 3409 O O . HIS A 1 436 ? 52.824 56.380 19.194 1.00 53.78 433 HIS A O 1
ATOM 3416 N N . LEU A 1 437 ? 54.178 54.603 19.043 1.00 51.58 434 LEU A N 1
ATOM 3417 C CA . LEU A 1 437 ? 53.555 53.832 20.097 1.00 48.94 434 LEU A CA 1
ATOM 3418 C C . LEU A 1 437 ? 54.273 53.982 21.415 1.00 50.59 434 LEU A C 1
ATOM 3419 O O . LEU A 1 437 ? 55.503 54.085 21.471 1.00 53.33 434 LEU A O 1
ATOM 3424 N N . GLN A 1 438 ? 53.515 53.987 22.495 1.00 49.34 435 GLN A N 1
ATOM 3425 C CA . GLN A 1 438 ? 54.158 54.051 23.780 1.00 50.45 435 GLN A CA 1
ATOM 3426 C C . GLN A 1 438 ? 54.299 52.680 24.368 1.00 49.09 435 GLN A C 1
ATOM 3427 O O . GLN A 1 438 ? 53.690 51.723 23.865 1.00 48.60 435 GLN A O 1
ATOM 3433 N N . LEU A 1 439 ? 55.129 52.583 25.402 1.00 49.21 436 LEU A N 1
ATOM 3434 C CA . LEU A 1 439 ? 55.337 51.338 26.123 1.00 48.47 436 LEU A CA 1
ATOM 3435 C C . LEU A 1 439 ? 54.018 50.647 26.511 1.00 45.73 436 LEU A C 1
ATOM 3436 O O . LEU A 1 439 ? 53.850 49.450 26.244 1.00 45.40 436 LEU A O 1
ATOM 3441 N N . ALA A 1 440 ? 53.086 51.395 27.108 1.00 43.78 437 ALA A N 1
ATOM 3442 C CA . ALA A 1 440 ? 51.802 50.812 27.561 1.00 41.24 437 ALA A CA 1
ATOM 3443 C C . ALA A 1 440 ? 51.030 50.226 26.395 1.00 39.70 437 ALA A C 1
ATOM 3444 O O . ALA A 1 440 ? 50.366 49.195 26.554 1.00 38.90 437 ALA A O 1
ATOM 3446 N N . HIS A 1 441 ? 51.161 50.854 25.222 1.00 39.80 438 HIS A N 1
ATOM 3447 C CA . HIS A 1 441 ? 50.496 50.369 24.006 1.00 38.92 438 HIS A CA 1
ATOM 3448 C C . HIS A 1 441 ? 51.059 49.023 23.575 1.00 38.95 438 HIS A C 1
ATOM 3449 O O . HIS A 1 441 ? 50.290 48.071 23.328 1.00 37.93 438 HIS A O 1
ATOM 3456 N N . LEU A 1 442 ? 52.391 48.928 23.541 1.00 40.25 439 LEU A N 1
ATOM 3457 C CA . LEU A 1 442 ? 53.079 47.669 23.195 1.00 40.46 439 LEU A CA 1
ATOM 3458 C C . LEU A 1 442 ? 52.679 46.561 24.126 1.00 39.51 439 LEU A C 1
ATOM 3459 O O . LEU A 1 442 ? 52.411 45.461 23.671 1.00 39.09 439 LEU A O 1
ATOM 3464 N N . LYS A 1 443 ? 52.632 46.862 25.421 1.00 40.51 440 LYS A N 1
ATOM 3465 C CA . LYS A 1 443 ? 52.280 45.887 26.462 1.00 40.75 440 LYS A CA 1
ATOM 3466 C C . LYS A 1 443 ? 50.865 45.414 26.302 1.00 38.89 440 LYS A C 1
ATOM 3467 O O . LYS A 1 443 ? 50.617 44.223 26.412 1.00 39.47 440 LYS A O 1
ATOM 3473 N N . TYR A 1 444 ? 49.942 46.334 26.002 1.00 37.45 441 TYR A N 1
ATOM 3474 C CA . TYR A 1 444 ? 48.541 45.990 25.863 1.00 35.89 441 TYR A CA 1
ATOM 3475 C C . TYR A 1 444 ? 48.359 45.060 24.673 1.00 35.96 441 TYR A C 1
ATOM 3476 O O . TYR A 1 444 ? 47.725 44.001 24.787 1.00 35.49 441 TYR A O 1
ATOM 3485 N N . PHE A 1 445 ? 48.953 45.440 23.545 1.00 36.72 442 PHE A N 1
ATOM 3486 C CA . PHE A 1 445 ? 48.908 44.635 22.343 1.00 37.31 442 PHE A CA 1
ATOM 3487 C C . PHE A 1 445 ? 49.486 43.248 22.606 1.00 37.79 442 PHE A C 1
ATOM 3488 O O . PHE A 1 445 ? 48.941 42.221 22.187 1.00 37.48 442 PHE A O 1
ATOM 3496 N N . SER A 1 446 ? 50.601 43.220 23.305 1.00 37.81 443 SER A N 1
ATOM 3497 C CA . SER A 1 446 ? 51.240 41.957 23.562 1.00 39.11 443 SER A CA 1
ATOM 3498 C C . SER A 1 446 ? 50.377 41.045 24.465 1.00 38.70 443 SER A C 1
ATOM 3499 O O . SER A 1 446 ? 50.189 39.857 24.177 1.00 39.77 443 SER A O 1
ATOM 3502 N N . LEU A 1 447 ? 49.842 41.616 25.536 1.00 37.75 444 LEU A N 1
ATOM 3503 C CA . LEU A 1 447 ? 48.998 40.888 26.455 1.00 37.19 444 LEU A CA 1
ATOM 3504 C C . LEU A 1 447 ? 47.745 40.332 25.756 1.00 36.80 444 LEU A C 1
ATOM 3505 O O . LEU A 1 447 ? 47.448 39.145 25.905 1.00 37.81 444 LEU A O 1
ATOM 3510 N N . TRP A 1 448 ? 47.037 41.154 24.985 1.00 35.28 445 TRP A N 1
ATOM 3511 C CA . TRP A 1 448 ? 45.857 40.657 24.268 1.00 36.53 445 TRP A CA 1
ATOM 3512 C C . TRP A 1 448 ? 46.157 39.608 23.147 1.00 3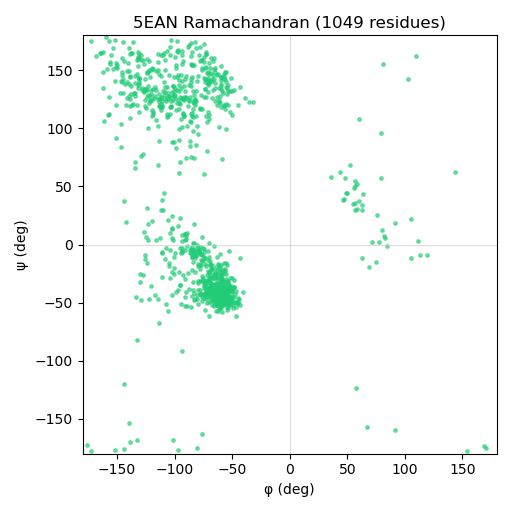9.08 445 TRP A C 1
ATOM 3513 O O . TRP A 1 448 ? 45.320 38.730 22.869 1.00 39.45 445 TRP A O 1
ATOM 3524 N N . CYS A 1 449 ? 47.341 39.676 22.525 1.00 40.31 446 CYS A N 1
ATOM 3525 C CA . CYS A 1 449 ? 47.737 38.620 21.590 1.00 42.44 446 CYS A CA 1
ATOM 3526 C C . CYS A 1 449 ? 47.924 37.291 22.301 1.00 41.62 446 CYS A C 1
ATOM 3527 O O . CYS A 1 449 ? 47.395 36.258 21.846 1.00 42.45 446 CYS A O 1
ATOM 3530 N N . LEU A 1 450 ? 48.650 37.312 23.415 1.00 40.04 447 LEU A N 1
ATOM 3531 C CA . LEU A 1 450 ? 48.807 36.115 24.225 1.00 40.14 447 LEU A CA 1
ATOM 3532 C C . LEU A 1 450 ? 47.465 35.520 24.697 1.00 40.22 447 LEU A C 1
ATOM 3533 O O . LEU A 1 450 ? 47.234 34.327 24.508 1.00 41.11 447 LEU A O 1
ATOM 3538 N N . MET A 1 451 ? 46.591 36.339 25.292 1.00 39.41 448 MET A N 1
ATOM 3539 C CA . MET A 1 451 ? 45.339 35.811 25.856 1.00 40.09 448 MET A CA 1
ATOM 3540 C C . MET A 1 451 ? 44.489 35.221 24.749 1.00 39.93 448 MET A C 1
ATOM 3541 O O . MET A 1 451 ? 44.037 34.077 24.882 1.00 42.06 448 MET A O 1
ATOM 3546 N N . LEU A 1 452 ? 44.351 35.956 23.641 1.00 37.91 449 LEU A N 1
ATOM 3547 C CA . LEU A 1 452 ? 43.629 35.463 22.479 1.00 37.50 449 LEU A CA 1
ATOM 3548 C C . LEU A 1 452 ? 44.176 34.136 21.962 1.00 38.48 449 LEU A C 1
ATOM 3549 O O . LEU A 1 452 ? 43.397 33.266 21.583 1.00 39.40 449 LEU A O 1
ATOM 3554 N N . THR A 1 453 ? 45.503 33.971 21.989 1.00 38.27 450 THR A N 1
ATOM 3555 C CA . THR A 1 453 ? 46.137 32.754 21.499 1.00 39.13 450 THR A CA 1
ATOM 3556 C C . THR A 1 453 ? 45.871 31.607 22.447 1.00 41.16 450 THR A C 1
ATOM 3557 O O . THR A 1 453 ? 45.514 30.508 22.027 1.00 42.32 450 THR A O 1
ATOM 3561 N N . LEU A 1 454 ? 46.032 31.865 23.738 1.00 42.13 451 LEU A N 1
ATOM 3562 C CA . LEU A 1 454 ? 45.665 30.882 24.731 1.00 43.75 451 LEU A CA 1
ATOM 3563 C C . LEU A 1 454 ? 44.231 30.413 24.549 1.00 45.06 451 LEU A C 1
ATOM 3564 O O . LEU A 1 454 ? 43.995 29.210 24.468 1.00 46.18 451 LEU A O 1
ATOM 3569 N N . GLU A 1 455 ? 43.284 31.357 24.455 1.00 45.05 452 GLU A N 1
ATOM 3570 C CA . GLU A 1 455 ? 41.869 30.985 24.310 1.00 47.24 452 GLU A CA 1
ATOM 3571 C C . GLU A 1 455 ? 41.630 30.224 23.003 1.00 47.98 452 GLU A C 1
ATOM 3572 O O . GLU A 1 455 ? 41.008 29.174 23.007 1.00 49.53 452 GLU A O 1
ATOM 3578 N N . SER A 1 456 ? 42.155 30.760 21.908 1.00 47.27 453 SER A N 1
ATOM 3579 C CA . SER A 1 456 ? 42.154 30.098 20.614 1.00 48.89 453 SER A CA 1
ATOM 3580 C C . SER A 1 456 ? 42.692 28.672 20.671 1.00 51.48 453 SER A C 1
ATOM 3581 O O . SER A 1 456 ? 42.070 27.758 20.131 1.00 53.58 453 SER A O 1
ATOM 3584 N N . GLN A 1 457 ? 43.816 28.479 21.353 1.00 52.34 454 GLN A N 1
ATOM 3585 C CA . GLN A 1 457 ? 44.455 27.162 21.394 1.00 55.97 454 GLN A CA 1
ATOM 3586 C C . GLN A 1 457 ? 43.865 26.179 22.380 1.00 59.66 454 GLN A C 1
ATOM 3587 O O . GLN A 1 457 ? 44.355 25.055 22.440 1.00 61.77 454 GLN A O 1
ATOM 3593 N N . SER A 1 458 ? 42.831 26.589 23.129 1.00 60.73 455 SER A N 1
ATOM 3594 C CA . SER A 1 458 ? 42.172 25.738 24.131 1.00 64.98 455 SER A CA 1
ATOM 3595 C C . SER A 1 458 ? 41.533 24.513 23.531 1.00 69.86 455 SER A C 1
ATOM 3596 O O . SER A 1 458 ? 41.017 24.577 22.416 1.00 69.89 455 SER A O 1
ATOM 3599 N N . LYS A 1 459 ? 41.540 23.420 24.307 1.00 76.00 456 LYS A N 1
ATOM 3600 C CA . LYS A 1 459 ? 41.232 22.054 23.829 1.00 81.64 456 LYS A CA 1
ATOM 3601 C C . LYS A 1 459 ? 39.906 21.920 23.055 1.00 83.65 456 LYS A C 1
ATOM 3602 O O . LYS A 1 459 ? 39.824 21.150 22.090 1.00 85.13 456 LYS A O 1
ATOM 3608 N N . ASP A 1 460 ? 38.897 22.680 23.487 1.00 84.53 457 ASP A N 1
ATOM 3609 C CA . ASP A 1 460 ? 37.569 22.741 22.851 1.00 87.89 457 ASP A CA 1
ATOM 3610 C C . ASP A 1 460 ? 37.582 23.327 21.420 1.00 86.54 457 ASP A C 1
ATOM 3611 O O . ASP A 1 460 ? 36.703 23.013 20.608 1.00 89.23 457 ASP A O 1
ATOM 3616 N N . ASN A 1 461 ? 38.575 24.171 21.126 1.00 83.30 458 ASN A N 1
ATOM 3617 C CA . ASN A 1 461 ? 38.760 24.773 19.797 1.00 78.86 458 ASN A CA 1
ATOM 3618 C C . ASN A 1 461 ? 39.736 24.008 18.908 1.00 76.93 458 ASN A C 1
ATOM 3619 O O . ASN A 1 461 ? 40.276 24.566 17.948 1.00 73.14 458 ASN A O 1
ATOM 3624 N N . ARG A 1 462 ? 39.917 22.721 19.216 1.00 79.71 459 ARG A N 1
ATOM 3625 C CA . ARG A 1 462 ? 41.029 21.918 18.683 1.00 82.52 459 ARG A CA 1
ATOM 3626 C C . ARG A 1 462 ? 40.661 20.603 17.969 1.00 83.18 459 ARG A C 1
ATOM 3627 O O . ARG A 1 462 ? 41.547 19.980 17.373 1.00 83.85 459 ARG A O 1
ATOM 3635 N N . LYS A 1 463 ? 39.388 20.186 18.043 1.00 83.63 460 LYS A N 1
ATOM 3636 C CA . LYS A 1 463 ? 38.893 18.916 17.459 1.00 84.72 460 LYS A CA 1
ATOM 3637 C C . LYS A 1 463 ? 39.182 18.844 15.971 1.00 81.99 460 LYS A C 1
ATOM 3638 O O . LYS A 1 463 ? 39.088 19.872 15.295 1.00 80.87 460 LYS A O 1
ATOM 3644 N N . THR A 1 464 ? 39.526 17.649 15.476 1.00 97.95 461 THR A N 1
ATOM 3645 C CA . THR A 1 464 ? 39.936 17.448 14.069 1.00 92.48 461 THR A CA 1
ATOM 3646 C C . THR A 1 464 ? 38.834 16.800 13.232 1.00 91.38 461 THR A C 1
ATOM 3647 O O . THR A 1 464 ? 37.834 16.332 13.779 1.00 93.82 461 THR A O 1
ATOM 3651 N N . HIS A 1 465 ? 39.041 16.764 11.914 1.00 88.84 462 HIS A N 1
ATOM 3652 C CA . HIS A 1 465 ? 38.065 16.225 10.948 1.00 88.59 462 HIS A CA 1
ATOM 3653 C C . HIS A 1 465 ? 38.121 14.696 10.788 1.00 87.58 462 HIS A C 1
ATOM 3654 O O . HIS A 1 465 ? 37.359 14.120 9.998 1.00 86.84 462 HIS A O 1
ATOM 3661 N N . GLN A 1 466 ? 39.013 14.056 11.543 1.00 87.39 463 GLN A N 1
ATOM 3662 C CA . GLN A 1 466 ? 39.248 12.608 11.482 1.00 87.62 463 GLN A CA 1
ATOM 3663 C C . GLN A 1 466 ? 37.962 11.756 11.472 1.00 89.19 463 GLN A C 1
ATOM 3664 O O . GLN A 1 466 ? 37.798 10.891 10.607 1.00 88.97 463 GLN A O 1
ATOM 3670 N N . SER A 1 467 ? 37.065 12.029 12.423 1.00 90.56 464 SER A N 1
ATOM 3671 C CA . SER A 1 467 ? 35.752 11.382 12.534 1.00 91.83 464 SER A CA 1
ATOM 3672 C C . SER A 1 467 ? 34.953 11.338 11.229 1.00 90.60 464 SER A C 1
ATOM 3673 O O . SER A 1 467 ? 34.255 10.360 10.970 1.00 91.66 464 SER A O 1
ATOM 3676 N N . ILE A 1 468 ? 35.054 12.398 10.425 1.00 89.09 465 ILE A N 1
ATOM 3677 C CA . ILE A 1 468 ? 34.384 12.453 9.119 1.00 88.40 465 ILE A CA 1
ATOM 3678 C C . ILE A 1 468 ? 35.057 11.514 8.119 1.00 86.92 465 ILE A C 1
ATOM 3679 O O . ILE A 1 468 ? 34.382 10.709 7.480 1.00 87.14 465 ILE A O 1
ATOM 3684 N N . TRP A 1 469 ? 36.378 11.606 7.991 1.00 85.57 466 TRP A N 1
ATOM 3685 C CA . TRP A 1 469 ? 37.056 10.784 6.998 1.00 84.90 466 TRP A CA 1
ATOM 3686 C C . TRP A 1 469 ? 37.427 9.366 7.430 1.00 86.40 466 TRP A C 1
ATOM 3687 O O . TRP A 1 469 ? 37.872 8.575 6.594 1.00 86.27 466 TRP A O 1
ATOM 3698 N N . LEU A 1 470 ? 37.217 9.027 8.706 1.00 88.63 467 LEU A N 1
ATOM 3699 C CA . LEU A 1 470 ? 37.559 7.684 9.202 1.00 90.00 467 LEU A CA 1
ATOM 3700 C C . LEU A 1 470 ? 36.370 6.816 9.633 1.00 92.58 467 LEU A C 1
ATOM 3701 O O . LEU A 1 470 ? 36.105 5.792 9.002 1.00 93.93 467 LEU A O 1
ATOM 3706 N N . THR A 1 471 ? 35.682 7.198 10.710 1.00 93.64 468 THR A N 1
ATOM 3707 C CA . THR A 1 471 ? 34.516 6.438 11.171 1.00 95.98 468 THR A CA 1
ATOM 3708 C C . THR A 1 471 ? 33.342 6.605 10.195 1.00 96.22 468 THR A C 1
ATOM 3709 O O . THR A 1 471 ? 33.147 7.703 9.666 1.00 94.89 468 THR A O 1
ATOM 3713 N N . PRO A 1 472 ? 32.582 5.511 9.925 1.00 98.09 469 PRO A N 1
ATOM 3714 C CA . PRO A 1 472 ? 31.365 5.639 9.108 1.00 98.64 469 PRO A CA 1
ATOM 3715 C C . PRO A 1 472 ? 30.311 6.484 9.806 1.00 99.95 469 PRO A C 1
ATOM 3716 O O . PRO A 1 472 ? 30.270 6.529 11.043 1.00 100.83 469 PRO A O 1
ATOM 3720 N N . ALA A 1 473 ? 29.471 7.140 9.007 1.00 100.19 470 ALA A N 1
ATOM 3721 C CA . ALA A 1 473 ? 28.333 7.920 9.501 1.00 102.44 470 ALA A CA 1
ATOM 3722 C C . ALA A 1 473 ? 27.396 7.064 10.369 1.00 106.07 470 ALA A C 1
ATOM 3723 O O . ALA A 1 473 ? 26.622 7.590 11.181 1.00 107.89 470 ALA A O 1
ATOM 3725 N N . SER A 1 474 ? 27.496 5.747 10.174 1.00 107.61 471 SER A N 1
ATOM 3726 C CA . SER A 1 474 ? 26.933 4.710 11.047 1.00 110.89 471 SER A CA 1
ATOM 3727 C C . SER A 1 474 ? 27.120 4.955 12.574 1.00 113.05 471 SER A C 1
ATOM 3728 O O . SER A 1 474 ? 26.139 4.936 13.327 1.00 115.58 471 SER A O 1
ATOM 3731 N N . GLU A 1 475 ? 28.360 5.206 13.008 1.00 113.00 472 GLU A N 1
ATOM 3732 C CA . GLU A 1 475 ? 28.698 5.399 14.435 1.00 115.56 472 GLU A CA 1
ATOM 3733 C C . GLU A 1 475 ? 28.188 6.695 15.069 1.00 116.58 472 GLU A C 1
ATOM 3734 O O . GLU A 1 475 ? 27.739 6.693 16.217 1.00 118.98 472 GLU A O 1
ATOM 3740 N N . LEU A 1 476 ? 28.278 7.797 14.329 1.00 114.78 473 LEU A N 1
ATOM 3741 C CA . LEU A 1 476 ? 27.958 9.118 14.868 1.00 115.32 473 LEU A CA 1
ATOM 3742 C C . LEU A 1 476 ? 26.488 9.493 14.694 1.00 117.09 473 LEU A C 1
ATOM 3743 O O . LEU A 1 476 ? 26.068 10.570 15.117 1.00 117.48 473 LEU A O 1
ATOM 3748 N N . GLU A 1 477 ? 25.717 8.608 14.061 1.00 118.27 474 GLU A N 1
ATOM 3749 C CA . GLU A 1 477 ? 24.265 8.759 13.985 1.00 120.81 474 GLU A CA 1
ATOM 3750 C C . GLU A 1 477 ? 23.602 8.403 15.310 1.00 124.94 474 GLU A C 1
ATOM 3751 O O . GLU A 1 477 ? 22.553 8.961 15.647 1.00 127.73 474 GLU A O 1
ATOM 3757 N N . GLU A 1 478 ? 24.215 7.478 16.055 1.00 126.67 475 GLU A N 1
ATOM 3758 C CA . GLU A 1 478 ? 23.806 7.196 17.444 1.00 130.29 475 GLU A CA 1
ATOM 3759 C C . GLU A 1 478 ? 24.328 8.284 18.399 1.00 130.21 475 GLU A C 1
ATOM 3760 O O . GLU A 1 478 ? 23.908 8.364 19.561 1.00 133.00 475 GLU A O 1
ATOM 3766 N N . SER A 1 479 ? 25.255 9.099 17.889 1.00 126.58 476 SER A N 1
ATOM 3767 C CA . SER A 1 479 ? 25.590 10.394 18.471 1.00 125.12 476 SER A CA 1
ATOM 3768 C C . SER A 1 479 ? 24.670 11.470 17.864 1.00 124.22 476 SER A C 1
ATOM 3769 O O . SER A 1 479 ? 23.949 11.207 16.897 1.00 123.98 476 SER A O 1
ATOM 3772 N N . GLY A 1 480 ? 24.693 12.675 18.428 1.00 123.77 477 GLY A N 1
ATOM 3773 C CA . GLY A 1 480 ? 23.754 13.728 18.034 1.00 123.65 477 GLY A CA 1
ATOM 3774 C C . GLY A 1 480 ? 24.105 14.620 16.851 1.00 120.83 477 GLY A C 1
ATOM 3775 O O . GLY A 1 480 ? 23.266 15.396 16.416 1.00 121.88 477 GLY A O 1
ATOM 3776 N N . ASN A 1 481 ? 25.318 14.507 16.309 1.00 117.42 478 ASN A N 1
ATOM 3777 C CA . ASN A 1 481 ? 25.844 15.513 15.349 1.00 114.34 478 ASN A CA 1
ATOM 3778 C C . ASN A 1 481 ? 25.978 15.149 13.856 1.00 111.71 478 ASN A C 1
ATOM 3779 O O . ASN A 1 481 ? 26.195 16.042 13.020 1.00 110.27 478 ASN A O 1
ATOM 3784 N N . CYS A 1 482 ? 25.856 13.860 13.527 1.00 110.40 479 CYS A N 1
ATOM 3785 C CA . CYS A 1 482 ? 26.019 13.379 12.148 1.00 106.95 479 CYS A CA 1
ATOM 3786 C C . CYS A 1 482 ? 24.779 12.678 11.589 1.00 107.86 479 CYS A C 1
ATOM 3787 O O . CYS A 1 482 ? 23.990 12.080 12.332 1.00 110.72 479 CYS A O 1
ATOM 3790 N N . VAL A 1 483 ? 24.619 12.779 10.271 1.00 105.61 480 VAL A N 1
ATOM 3791 C CA . VAL A 1 483 ? 23.623 12.012 9.514 1.00 106.17 480 VAL A CA 1
ATOM 3792 C C . VAL A 1 483 ? 24.331 11.392 8.316 1.00 103.77 480 VAL A C 1
ATOM 3793 O O . VAL A 1 483 ? 25.219 12.010 7.743 1.00 102.42 480 VAL A O 1
ATOM 3797 N N . GLY A 1 484 ? 23.947 10.169 7.957 1.00 104.24 481 GLY A N 1
ATOM 3798 C CA . GLY A 1 484 ? 24.462 9.490 6.771 1.00 102.60 481 GLY A CA 1
ATOM 3799 C C . GLY A 1 484 ? 23.356 8.878 5.937 1.00 104.47 481 GLY A C 1
ATOM 3800 O O . GLY A 1 484 ? 22.178 9.143 6.175 1.00 106.77 481 GLY A O 1
ATOM 3801 N N . ASN A 1 485 ? 23.743 8.039 4.977 1.00 104.15 482 ASN A N 1
ATOM 3802 C CA . ASN A 1 485 ? 22.823 7.394 4.027 1.00 106.50 482 ASN A CA 1
ATOM 3803 C C . ASN A 1 485 ? 21.844 8.394 3.396 1.00 107.48 482 ASN A C 1
ATOM 3804 O O . ASN A 1 485 ? 20.613 8.266 3.505 1.00 109.76 482 ASN A O 1
ATOM 3809 N N . LEU A 1 486 ? 22.433 9.403 2.761 1.00 105.81 483 LEU A N 1
ATOM 3810 C CA . LEU A 1 486 ? 21.707 10.491 2.110 1.00 106.83 483 LEU A CA 1
ATOM 3811 C C . LEU A 1 486 ? 21.809 10.373 0.593 1.00 107.15 483 LEU A C 1
ATOM 3812 O O . LEU A 1 486 ? 22.725 9.715 0.076 1.00 106.01 483 LEU A O 1
ATOM 3817 N N . VAL A 1 487 ? 20.871 11.010 -0.112 1.00 108.73 484 VAL A N 1
ATOM 3818 C CA . VAL A 1 487 ? 20.886 11.041 -1.575 1.00 109.29 484 VAL A CA 1
ATOM 3819 C C . VAL A 1 487 ? 20.119 12.254 -2.129 1.00 111.16 484 VAL A C 1
ATOM 3820 O O . VAL A 1 487 ? 19.246 12.809 -1.458 1.00 112.23 484 VAL A O 1
ATOM 3824 N N . ARG A 1 488 ? 20.480 12.661 -3.344 1.00 112.02 485 ARG A N 1
ATOM 3825 C CA . ARG A 1 488 ? 19.779 13.711 -4.076 1.00 114.70 485 ARG A CA 1
ATOM 3826 C C . ARG A 1 488 ? 19.358 13.230 -5.466 1.00 117.35 485 ARG A C 1
ATOM 3827 O O . ARG A 1 488 ? 20.088 12.482 -6.134 1.00 116.98 485 ARG A O 1
ATOM 3835 N N . THR A 1 489 ? 18.173 13.665 -5.884 1.00 120.22 486 THR A N 1
ATOM 3836 C CA . THR A 1 489 ? 17.623 13.343 -7.203 1.00 122.46 486 THR A CA 1
ATOM 3837 C C . THR A 1 489 ? 17.141 14.600 -7.920 1.00 123.75 486 THR A C 1
ATOM 3838 O O . THR A 1 489 ? 17.218 14.699 -9.147 1.00 124.19 486 THR A O 1
ATOM 3842 N N . GLU A 1 490 ? 16.665 15.557 -7.128 1.00 124.38 487 GLU A N 1
ATOM 3843 C CA . GLU A 1 490 ? 16.111 16.816 -7.606 1.00 126.60 487 GLU A CA 1
ATOM 3844 C C . GLU A 1 490 ? 17.128 17.728 -8.279 1.00 125.76 487 GLU A C 1
ATOM 3845 O O . GLU A 1 490 ? 18.332 17.587 -8.035 1.00 123.15 487 GLU A O 1
ATOM 3851 N N . PRO A 1 491 ? 16.646 18.665 -9.135 1.00 128.61 488 PRO A N 1
ATOM 3852 C CA . PRO A 1 491 ? 17.537 19.707 -9.645 1.00 127.55 488 PRO A CA 1
ATOM 3853 C C . PRO A 1 491 ? 18.056 20.594 -8.520 1.00 125.62 488 PRO A C 1
ATOM 3854 O O . PRO A 1 491 ? 17.351 20.842 -7.529 1.00 125.79 488 PRO A O 1
ATOM 3858 N N . VAL A 1 492 ? 19.297 21.036 -8.681 1.00 123.73 489 VAL A N 1
ATOM 3859 C CA . VAL A 1 492 ? 19.946 21.935 -7.742 1.00 121.80 489 VAL A CA 1
ATOM 3860 C C . VAL A 1 492 ? 19.581 23.370 -8.135 1.00 123.84 489 VAL A C 1
ATOM 3861 O O . VAL A 1 492 ? 20.065 23.888 -9.146 1.00 124.60 489 VAL A O 1
ATOM 3865 N N . SER A 1 493 ? 18.702 23.988 -7.347 1.00 125.17 490 SER A N 1
ATOM 3866 C CA . SER A 1 493 ? 18.329 25.391 -7.546 1.00 126.97 490 SER A CA 1
ATOM 3867 C C . SER A 1 493 ? 19.339 26.309 -6.857 1.00 125.30 490 SER A C 1
ATOM 3868 O O . SER A 1 493 ? 19.994 25.912 -5.892 1.00 121.71 490 SER A O 1
ATOM 3871 N N . ARG A 1 494 ? 19.445 27.536 -7.365 1.00 127.76 491 ARG A N 1
ATOM 3872 C CA . ARG A 1 494 ? 20.469 28.503 -6.956 1.00 127.17 491 ARG A CA 1
ATOM 3873 C C . ARG A 1 494 ? 19.840 29.833 -6.520 1.00 130.64 491 ARG A C 1
ATOM 3874 O O . ARG A 1 494 ? 18.957 30.350 -7.205 1.00 134.01 491 ARG A O 1
ATOM 3882 N N . VAL A 1 495 ? 20.290 30.369 -5.382 1.00 131.32 492 VAL A N 1
ATOM 3883 C CA . VAL A 1 495 ? 19.864 31.703 -4.895 1.00 135.60 492 VAL A CA 1
ATOM 3884 C C . VAL A 1 495 ? 20.788 32.797 -5.465 1.00 137.43 492 VAL A C 1
ATOM 3885 O O . VAL A 1 495 ? 20.314 33.793 -6.026 1.00 141.10 492 VAL A O 1
ATOM 3889 N N . CYS A 1 496 ? 22.095 32.606 -5.276 1.00 136.35 493 CYS A N 1
ATOM 3890 C CA . CYS A 1 496 ? 23.170 33.315 -5.989 1.00 136.98 493 CYS A CA 1
ATOM 3891 C C . CYS A 1 496 ? 24.441 32.486 -5.801 1.00 133.32 493 CYS A C 1
ATOM 3892 O O . CYS A 1 496 ? 24.708 32.030 -4.684 1.00 131.33 493 CYS A O 1
ATOM 3895 N N . ASP A 1 497 ? 25.199 32.275 -6.887 1.00 132.74 494 ASP A N 1
ATOM 3896 C CA . ASP A 1 497 ? 26.371 31.363 -6.891 1.00 130.01 494 ASP A CA 1
ATOM 3897 C C . ASP A 1 497 ? 27.298 31.524 -5.665 1.00 127.51 494 ASP A C 1
ATOM 3898 O O . ASP A 1 497 ? 27.836 32.607 -5.407 1.00 128.75 494 ASP A O 1
ATOM 3903 N N . GLY A 1 498 ? 27.448 30.429 -4.919 1.00 124.29 495 GLY A N 1
ATOM 3904 C CA . GLY A 1 498 ? 27.937 30.452 -3.533 1.00 120.97 495 GLY A CA 1
ATOM 3905 C C . GLY A 1 498 ? 26.807 30.029 -2.605 1.00 120.55 495 GLY A C 1
ATOM 3906 O O . GLY A 1 498 ? 27.012 29.833 -1.404 1.00 119.14 495 GLY A O 1
ATOM 3907 N N . GLN A 1 499 ? 25.607 29.925 -3.183 1.00 121.19 496 GLN A N 1
ATOM 3908 C CA . GLN A 1 499 ? 24.420 29.352 -2.558 1.00 120.11 496 GLN A CA 1
ATOM 3909 C C . GLN A 1 499 ? 23.728 28.474 -3.601 1.00 118.84 496 GLN A C 1
ATOM 3910 O O . GLN A 1 499 ? 23.356 28.949 -4.678 1.00 120.22 496 GLN A O 1
ATOM 3916 N N . TYR A 1 500 ? 23.598 27.191 -3.278 1.00 115.70 497 TYR A N 1
ATOM 3917 C CA . TYR A 1 500 ? 22.904 26.211 -4.106 1.00 114.92 497 TYR A CA 1
ATOM 3918 C C . TYR A 1 500 ? 22.092 25.320 -3.179 1.00 114.82 497 TYR A C 1
ATOM 3919 O O . TYR A 1 500 ? 22.653 24.653 -2.302 1.00 113.04 497 TYR A O 1
ATOM 3928 N N . LEU A 1 501 ? 20.774 25.326 -3.362 1.00 117.19 498 LEU A N 1
ATOM 3929 C CA . LEU A 1 501 ? 19.873 24.504 -2.554 1.00 117.19 498 LEU A CA 1
ATOM 3930 C C . LEU A 1 501 ? 19.900 23.040 -3.002 1.00 116.31 498 LEU A C 1
ATOM 3931 O O . LEU A 1 501 ? 19.751 22.729 -4.192 1.00 116.91 498 LEU A O 1
ATOM 3936 N N . HIS A 1 502 ? 20.105 22.161 -2.024 1.00 114.84 499 HIS A N 1
ATOM 3937 C CA . HIS A 1 502 ? 20.181 20.727 -2.238 1.00 113.72 499 HIS A CA 1
ATOM 3938 C C . HIS A 1 502 ? 19.209 20.005 -1.325 1.00 114.91 499 HIS A C 1
ATOM 3939 O O . HIS A 1 502 ? 19.179 20.251 -0.115 1.00 114.47 499 HIS A O 1
ATOM 3946 N N . ASN A 1 503 ? 18.432 19.105 -1.918 1.00 116.55 500 ASN A N 1
ATOM 3947 C CA . ASN A 1 503 ? 17.488 18.270 -1.191 1.00 118.74 500 ASN A CA 1
ATOM 3948 C C . ASN A 1 503 ? 18.035 16.851 -0.970 1.00 117.58 500 ASN A C 1
ATOM 3949 O O . ASN A 1 503 ? 18.407 16.158 -1.925 1.00 117.74 500 ASN A O 1
ATOM 3954 N N . PHE A 1 504 ? 18.073 16.430 0.293 1.00 117.02 501 PHE A N 1
ATOM 3955 C CA . PHE A 1 504 ? 18.605 15.119 0.663 1.00 116.15 501 PHE A CA 1
ATOM 3956 C C . PHE A 1 504 ? 17.562 14.247 1.362 1.00 119.11 501 PHE A C 1
ATOM 3957 O O . PHE A 1 504 ? 17.164 14.542 2.493 1.00 120.01 501 PHE A O 1
ATOM 3965 N N . GLN A 1 505 ? 17.120 13.184 0.688 1.00 120.62 502 GLN A N 1
ATOM 3966 C CA . GLN A 1 505 ? 16.292 12.153 1.331 1.00 122.52 502 GLN A CA 1
ATOM 3967 C C . GLN A 1 505 ? 17.129 10.943 1.780 1.00 121.46 502 GLN A C 1
ATOM 3968 O O . GLN A 1 505 ? 18.299 10.791 1.391 1.00 118.85 502 GLN A O 1
ATOM 3974 N N . ARG A 1 506 ? 16.512 10.110 2.616 1.00 123.14 503 ARG A N 1
ATOM 3975 C CA . ARG A 1 506 ? 17.157 8.973 3.269 1.00 122.62 503 ARG A CA 1
ATOM 3976 C C . ARG A 1 506 ? 17.219 7.699 2.411 1.00 123.37 503 ARG A C 1
ATOM 3977 O O . ARG A 1 506 ? 18.173 6.921 2.528 1.00 121.31 503 ARG A O 1
ATOM 3985 N N . LYS A 1 507 ? 16.201 7.511 1.561 1.00 126.25 504 LYS A N 1
ATOM 3986 C CA . LYS A 1 507 ? 15.933 6.260 0.804 1.00 128.20 504 LYS A CA 1
ATOM 3987 C C . LYS A 1 507 ? 16.278 4.977 1.576 1.00 129.11 504 LYS A C 1
ATOM 3988 O O . LYS A 1 507 ? 17.090 4.144 1.145 1.00 128.31 504 LYS A O 1
ATOM 3994 N N . ASN A 1 508 ? 15.613 4.869 2.728 1.00 130.91 505 ASN A N 1
ATOM 3995 C CA . ASN A 1 508 ? 15.835 3.880 3.780 1.00 131.28 505 ASN A CA 1
ATOM 3996 C C . ASN A 1 508 ? 14.983 4.364 4.953 1.00 133.65 505 ASN A C 1
ATOM 3997 O O . ASN A 1 508 ? 14.239 5.348 4.808 1.00 134.39 505 ASN A O 1
ATOM 4002 N N . GLY A 1 509 ? 15.080 3.678 6.096 1.00 135.50 506 GLY A N 1
ATOM 4003 C CA . GLY A 1 509 ? 14.395 4.080 7.335 1.00 137.76 506 GLY A CA 1
ATOM 4004 C C . GLY A 1 509 ? 14.730 5.521 7.699 1.00 137.02 506 GLY A C 1
ATOM 4005 O O . GLY A 1 509 ? 15.918 5.839 7.887 1.00 134.35 506 GLY A O 1
ATOM 4006 N N . PRO A 1 510 ? 13.695 6.405 7.773 1.00 138.58 507 PRO A N 1
ATOM 4007 C CA . PRO A 1 510 ? 13.918 7.850 7.962 1.00 137.38 507 PRO A CA 1
ATOM 4008 C C . PRO A 1 510 ? 14.666 8.146 9.262 1.00 136.31 507 PRO A C 1
ATOM 4009 O O . PRO A 1 510 ? 14.177 7.816 10.350 1.00 138.81 507 PRO A O 1
ATOM 4013 N N . MET A 1 511 ? 15.853 8.736 9.138 1.00 132.54 508 MET A N 1
ATOM 4014 C CA . MET A 1 511 ? 16.684 9.031 10.297 1.00 131.63 508 MET A CA 1
ATOM 4015 C C . MET A 1 511 ? 16.820 10.544 10.511 1.00 129.86 508 MET A C 1
ATOM 4016 O O . MET A 1 511 ? 17.727 11.166 9.950 1.00 127.05 508 MET A O 1
ATOM 4021 N N . PRO A 1 512 ? 15.892 11.148 11.291 1.00 131.56 509 PRO A N 1
ATOM 4022 C CA . PRO A 1 512 ? 16.124 12.498 11.800 1.00 130.85 509 PRO A CA 1
ATOM 4023 C C . PRO A 1 512 ? 16.562 12.529 13.279 1.00 131.02 509 PRO A C 1
ATOM 4024 O O . PRO A 1 512 ? 16.703 13.619 13.848 1.00 130.98 509 PRO A O 1
ATOM 4028 N N . ALA A 1 513 ? 16.782 11.351 13.878 1.00 130.97 510 ALA A N 1
ATOM 4029 C CA . ALA A 1 513 ? 17.164 11.229 15.290 1.00 131.33 510 ALA A CA 1
ATOM 4030 C C . ALA A 1 513 ? 18.602 11.707 15.483 1.00 128.34 510 ALA A C 1
ATOM 4031 O O . ALA A 1 513 ? 19.552 10.914 15.543 1.00 126.72 510 ALA A O 1
ATOM 4033 N N . THR A 1 514 ? 18.721 13.035 15.554 1.00 127.54 511 THR A N 1
ATOM 4034 C CA . THR A 1 514 ? 19.987 13.764 15.624 1.00 124.83 511 THR A CA 1
ATOM 4035 C C . THR A 1 514 ? 19.743 15.185 16.136 1.00 125.20 511 THR A C 1
ATOM 4036 O O . THR A 1 514 ? 18.679 15.771 15.907 1.00 126.32 511 THR A O 1
ATOM 4040 N N . ASN A 1 515 ? 20.733 15.711 16.848 1.00 124.10 512 ASN A N 1
ATOM 4041 C CA . ASN A 1 515 ? 20.741 17.087 17.325 1.00 124.58 512 ASN A CA 1
ATOM 4042 C C . ASN A 1 515 ? 21.332 18.015 16.242 1.00 121.80 512 ASN A C 1
ATOM 4043 O O . ASN A 1 515 ? 22.546 18.238 16.182 1.00 120.12 512 ASN A O 1
ATOM 4048 N N . LEU A 1 516 ? 20.465 18.516 15.359 1.00 121.70 513 LEU A N 1
ATOM 4049 C CA . LEU A 1 516 ? 20.879 19.411 14.266 1.00 119.64 513 LEU A CA 1
ATOM 4050 C C . LEU A 1 516 ? 19.785 20.396 13.825 1.00 121.06 513 LEU A C 1
ATOM 4051 O O . LEU A 1 516 ? 18.967 20.090 12.950 1.00 120.72 513 LEU A O 1
ATOM 4056 N N . MET A 1 517 ? 19.798 21.576 14.450 1.00 122.53 514 MET A N 1
ATOM 4057 C CA . MET A 1 517 ? 18.870 22.685 14.162 1.00 123.85 514 MET A CA 1
ATOM 4058 C C . MET A 1 517 ? 19.221 23.437 12.865 1.00 121.54 514 MET A C 1
ATOM 4059 O O . MET A 1 517 ? 20.361 23.375 12.393 1.00 118.50 514 MET A O 1
ATOM 4064 N N . ALA A 1 518 ? 18.235 24.142 12.303 1.00 122.52 515 ALA A N 1
ATOM 4065 C CA . ALA A 1 518 ? 18.413 24.975 11.102 1.00 121.15 515 ALA A CA 1
ATOM 4066 C C . ALA A 1 518 ? 19.365 26.154 11.328 1.00 120.50 515 ALA A C 1
ATOM 4067 O O . ALA A 1 518 ? 19.451 26.697 12.430 1.00 121.75 515 ALA A O 1
ATOM 4069 N N . GLY A 1 519 ? 20.076 26.537 10.272 1.00 118.61 516 GLY A N 1
ATOM 4070 C CA . GLY A 1 519 ? 21.101 27.574 10.348 1.00 117.60 516 GLY A CA 1
ATOM 4071 C C . GLY A 1 519 ? 22.440 27.067 10.861 1.00 115.46 516 GLY A C 1
ATOM 4072 O O . GLY A 1 519 ? 23.343 27.870 11.098 1.00 115.04 516 GLY A O 1
ATOM 4073 N N . ASP A 1 520 ? 22.566 25.743 11.031 1.00 114.23 517 ASP A N 1
ATOM 4074 C CA . ASP A 1 520 ? 23.811 25.098 11.490 1.00 111.94 517 ASP A CA 1
ATOM 4075 C C . ASP A 1 520 ? 24.818 24.882 10.358 1.00 108.97 517 ASP A C 1
ATOM 4076 O O . ASP A 1 520 ? 24.502 24.262 9.325 1.00 107.29 517 ASP A O 1
ATOM 4081 N N . ARG A 1 521 ? 26.026 25.405 10.579 1.00 107.63 518 ARG A N 1
ATOM 4082 C CA . ARG A 1 521 ? 27.165 25.215 9.692 1.00 104.39 518 ARG A CA 1
ATOM 4083 C C . ARG A 1 521 ? 27.493 23.731 9.590 1.00 101.14 518 ARG A C 1
ATOM 4084 O O . ARG A 1 521 ? 27.627 23.046 10.605 1.00 101.43 518 ARG A O 1
ATOM 4092 N N . ILE A 1 522 ? 27.586 23.242 8.357 1.00 97.74 519 ILE A N 1
ATOM 4093 C CA . ILE A 1 522 ? 27.785 21.819 8.084 1.00 95.19 519 ILE A CA 1
ATOM 4094 C C . ILE A 1 522 ? 28.750 21.552 6.934 1.00 91.94 519 ILE A C 1
ATOM 4095 O O . ILE A 1 522 ? 28.945 22.394 6.058 1.00 90.99 519 ILE A O 1
ATOM 4100 N N . ILE A 1 523 ? 29.333 20.359 6.955 1.00 89.96 520 ILE A N 1
ATOM 4101 C CA . ILE A 1 523 ? 30.218 19.890 5.908 1.00 87.59 520 ILE A CA 1
ATOM 4102 C C . ILE A 1 523 ? 29.630 18.640 5.259 1.00 87.59 520 ILE A C 1
ATOM 4103 O O . ILE A 1 523 ? 29.511 17.573 5.898 1.00 87.75 520 ILE A O 1
ATOM 4108 N N . LEU A 1 524 ? 29.272 18.789 3.984 1.00 87.08 521 LEU A N 1
ATOM 4109 C CA . LEU A 1 524 ? 28.856 17.664 3.154 1.00 86.54 521 LEU A CA 1
ATOM 4110 C C . LEU A 1 524 ? 30.041 16.931 2.537 1.00 84.05 521 LEU A C 1
ATOM 4111 O O . LEU A 1 524 ? 30.856 17.520 1.824 1.00 82.54 521 LEU A O 1
ATOM 4116 N N . SER A 1 525 ? 30.104 15.640 2.829 1.00 83.72 522 SER A N 1
ATOM 4117 C CA . SER A 1 525 ? 30.979 14.710 2.140 1.00 82.78 522 SER A CA 1
ATOM 4118 C C . SER A 1 525 ? 30.134 13.597 1.534 1.00 84.56 522 SER A C 1
ATOM 4119 O O . SER A 1 525 ? 29.000 13.354 1.969 1.00 86.67 522 SER A O 1
ATOM 4122 N N . GLY A 1 526 ? 30.681 12.928 0.522 1.00 84.15 523 GLY A N 1
ATOM 4123 C CA . GLY A 1 526 ? 30.227 11.584 0.176 1.00 85.79 523 GLY A CA 1
ATOM 4124 C C . GLY A 1 526 ? 30.725 10.619 1.249 1.00 85.91 523 GLY A C 1
ATOM 4125 O O . GLY A 1 526 ? 31.754 10.872 1.898 1.00 84.18 523 GLY A O 1
ATOM 4126 N N . GLU A 1 527 ? 29.998 9.522 1.450 1.00 87.69 524 GLU A N 1
ATOM 4127 C CA . GLU A 1 527 ? 30.435 8.477 2.375 1.00 88.30 524 GLU A CA 1
ATOM 4128 C C . GLU A 1 527 ? 31.670 7.728 1.866 1.00 87.03 524 GLU A C 1
ATOM 4129 O O . GLU A 1 527 ? 32.452 7.207 2.668 1.00 86.34 524 GLU A O 1
ATOM 4135 N N . GLU A 1 528 ? 31.832 7.686 0.539 1.00 86.92 525 GLU A N 1
ATOM 4136 C CA . GLU A 1 528 ? 33.083 7.267 -0.107 1.00 85.87 525 GLU A CA 1
ATOM 4137 C C . GLU A 1 528 ? 34.202 8.198 0.345 1.00 83.23 525 GLU A C 1
ATOM 4138 O O . GLU A 1 528 ? 34.023 9.421 0.365 1.00 82.37 525 GLU A O 1
ATOM 4144 N N . ARG A 1 529 ? 35.343 7.614 0.710 1.00 81.75 526 ARG A N 1
ATOM 4145 C CA . ARG A 1 529 ? 36.466 8.375 1.248 1.00 79.58 526 ARG A CA 1
ATOM 4146 C C . ARG A 1 529 ? 37.008 9.394 0.244 1.00 78.46 526 ARG A C 1
ATOM 4147 O O . ARG A 1 529 ? 37.367 10.510 0.634 1.00 77.45 526 ARG A O 1
ATOM 4155 N N . LYS A 1 530 ? 37.027 9.010 -1.034 1.00 78.45 527 LYS A N 1
ATOM 4156 C CA . LYS A 1 530 ? 37.478 9.869 -2.135 1.00 77.97 527 LYS A CA 1
ATOM 4157 C C . LYS A 1 530 ? 36.595 11.091 -2.399 1.00 77.34 527 LYS A C 1
ATOM 4158 O O . LYS A 1 530 ? 36.906 11.894 -3.281 1.00 77.15 527 LYS A O 1
ATOM 4164 N N . LEU A 1 531 ? 35.508 11.223 -1.635 1.00 77.17 528 LEU A N 1
ATOM 4165 C CA . LEU A 1 531 ? 34.558 12.336 -1.774 1.00 76.77 528 LEU A CA 1
ATOM 4166 C C . LEU A 1 531 ? 34.348 13.118 -0.472 1.00 75.88 528 LEU A C 1
ATOM 4167 O O . LEU A 1 531 ? 33.276 13.663 -0.210 1.00 76.89 528 LEU A O 1
ATOM 4172 N N . PHE A 1 532 ? 35.403 13.160 0.332 1.00 74.45 529 PHE A N 1
ATOM 4173 C CA . PHE A 1 532 ? 35.479 13.934 1.571 1.00 73.73 529 PHE A CA 1
ATOM 4174 C C . PHE A 1 532 ? 35.528 15.446 1.283 1.00 73.60 529 PHE A C 1
ATOM 4175 O O . PHE A 1 532 ? 36.152 15.894 0.307 1.00 73.06 529 PHE A O 1
ATOM 4183 N N . ALA A 1 533 ? 34.833 16.215 2.122 1.00 74.55 530 ALA A N 1
ATOM 4184 C CA . ALA A 1 533 ? 34.847 17.690 2.104 1.00 74.60 530 ALA A CA 1
ATOM 4185 C C . ALA A 1 533 ? 34.459 18.332 0.774 1.00 75.18 530 ALA A C 1
ATOM 4186 O O . ALA A 1 533 ? 35.143 19.233 0.288 1.00 74.64 530 ALA A O 1
ATOM 4188 N N . LEU A 1 534 ? 33.349 17.873 0.207 1.00 76.80 531 LEU A N 1
ATOM 4189 C CA . LEU A 1 534 ? 32.808 18.446 -1.026 1.00 78.12 531 LEU A CA 1
ATOM 4190 C C . LEU A 1 534 ? 32.390 19.913 -0.861 1.00 79.53 531 LEU A C 1
ATOM 4191 O O . LEU A 1 534 ? 32.826 20.771 -1.631 1.00 79.66 531 LEU A O 1
ATOM 4196 N N . SER A 1 535 ? 31.569 20.208 0.145 1.00 81.24 532 SER A N 1
ATOM 4197 C CA . SER A 1 535 ? 31.032 21.562 0.313 1.00 83.32 532 SER A CA 1
ATOM 4198 C C . SER A 1 535 ? 30.709 21.938 1.759 1.00 84.80 532 SER A C 1
ATOM 4199 O O . SER A 1 535 ? 30.217 21.122 2.540 1.00 85.43 532 SER A O 1
ATOM 4202 N N . LYS A 1 536 ? 31.009 23.185 2.099 1.00 85.99 533 LYS A N 1
ATOM 4203 C CA . LYS A 1 536 ? 30.540 23.793 3.329 1.00 88.16 533 LYS A CA 1
ATOM 4204 C C . LYS A 1 536 ? 29.167 24.418 3.062 1.00 91.33 533 LYS A C 1
ATOM 4205 O O . LYS A 1 536 ? 28.715 24.478 1.912 1.00 91.71 533 LYS A O 1
ATOM 4211 N N . GLY A 1 537 ? 28.510 24.878 4.126 1.00 94.07 534 GLY A N 1
ATOM 4212 C CA . GLY A 1 537 ? 27.225 25.578 4.019 1.00 97.99 534 GLY A CA 1
ATOM 4213 C C . GLY A 1 537 ? 26.366 25.475 5.265 1.00 100.50 534 GLY A C 1
ATOM 4214 O O . GLY A 1 537 ? 26.781 24.893 6.273 1.00 100.14 534 GLY A O 1
ATOM 4215 N N . TYR A 1 538 ? 25.171 26.056 5.201 1.00 103.43 535 TYR A N 1
ATOM 4216 C CA . TYR A 1 538 ? 24.218 25.935 6.299 1.00 105.98 535 TYR A CA 1
ATOM 4217 C C . TYR A 1 538 ? 22.966 25.148 5.895 1.00 107.80 535 TYR A C 1
ATOM 4218 O O . TYR A 1 538 ? 22.653 25.028 4.704 1.00 108.17 535 TYR A O 1
ATOM 4227 N N . VAL A 1 539 ? 22.293 24.584 6.899 1.00 109.73 536 VAL A N 1
ATOM 4228 C CA . VAL A 1 539 ? 21.019 23.867 6.728 1.00 111.92 536 VAL A CA 1
ATOM 4229 C C . VAL A 1 539 ? 19.818 24.825 6.871 1.00 115.43 536 VAL A C 1
ATOM 4230 O O . VAL A 1 539 ? 19.710 25.545 7.872 1.00 117.24 536 VAL A O 1
ATOM 4234 N N . LYS A 1 540 ? 18.932 24.850 5.873 1.00 116.65 537 LYS A N 1
ATOM 4235 C CA . LYS A 1 540 ? 17.749 25.705 5.974 1.00 119.77 537 LYS A CA 1
ATOM 4236 C C . LYS A 1 540 ? 16.535 24.998 6.607 1.00 122.24 537 LYS A C 1
ATOM 4237 O O . LYS A 1 540 ? 15.987 25.505 7.587 1.00 124.47 537 LYS A O 1
ATOM 4243 N N . LYS A 1 541 ? 16.143 23.834 6.078 1.00 122.04 538 LYS A N 1
ATOM 4244 C CA . LYS A 1 541 ? 14.994 23.081 6.618 1.00 124.21 538 LYS A CA 1
ATOM 4245 C C . LYS A 1 541 ? 15.367 21.670 7.056 1.00 123.11 538 LYS A C 1
ATOM 4246 O O . LYS A 1 541 ? 16.275 21.050 6.497 1.00 120.65 538 LYS A O 1
ATOM 4252 N N . MET A 1 542 ? 14.647 21.181 8.062 1.00 125.56 539 MET A N 1
ATOM 4253 C CA . MET A 1 542 ? 14.962 19.922 8.734 1.00 125.86 539 MET A CA 1
ATOM 4254 C C . MET A 1 542 ? 13.694 19.068 8.931 1.00 129.07 539 MET A C 1
ATOM 4255 O O . MET A 1 542 ? 13.192 18.903 10.054 1.00 131.32 539 MET A O 1
ATOM 4260 N N . ASN A 1 543 ? 13.181 18.535 7.821 1.00 129.84 540 ASN A N 1
ATOM 4261 C CA . ASN A 1 543 ? 11.999 17.656 7.825 1.00 131.95 540 ASN A CA 1
ATOM 4262 C C . ASN A 1 543 ? 12.340 16.278 8.404 1.00 131.30 540 ASN A C 1
ATOM 4263 O O . ASN A 1 543 ? 13.521 15.947 8.570 1.00 129.32 540 ASN A O 1
ATOM 4268 N N . LYS A 1 544 ? 11.317 15.489 8.731 1.00 133.23 541 LYS A N 1
ATOM 4269 C CA . LYS A 1 544 ? 11.527 14.102 9.159 1.00 132.75 541 LYS A CA 1
ATOM 4270 C C . LYS A 1 544 ? 11.799 13.153 7.982 1.00 131.48 541 LYS A C 1
ATOM 4271 O O . LYS A 1 544 ? 12.373 12.070 8.168 1.00 130.05 541 LYS A O 1
ATOM 4277 N N . ALA A 1 545 ? 11.386 13.571 6.782 1.00 131.82 542 ALA A N 1
ATOM 4278 C CA . ALA A 1 545 ? 11.574 12.798 5.550 1.00 131.38 542 ALA A CA 1
ATOM 4279 C C . ALA A 1 545 ? 12.888 13.151 4.845 1.00 128.82 542 ALA A C 1
ATOM 4280 O O . ALA A 1 545 ? 13.631 12.260 4.410 1.00 127.04 542 ALA A O 1
ATOM 4282 N N . ALA A 1 546 ? 13.166 14.450 4.746 1.00 128.90 543 ALA A N 1
ATOM 4283 C CA . ALA A 1 546 ? 14.348 14.963 4.051 1.00 126.44 543 ALA A CA 1
ATOM 4284 C C . ALA A 1 546 ? 15.043 16.077 4.842 1.00 125.54 543 ALA A C 1
ATOM 4285 O O . ALA A 1 546 ? 14.553 16.500 5.890 1.00 126.76 543 ALA A O 1
ATOM 4287 N N . VAL A 1 547 ? 16.199 16.525 4.348 1.00 123.80 544 VAL A N 1
ATOM 4288 C CA . VAL A 1 547 ? 16.956 17.641 4.942 1.00 122.93 544 VAL A CA 1
ATOM 4289 C C . VAL A 1 547 ? 17.498 18.533 3.811 1.00 122.64 544 VAL A C 1
ATOM 4290 O O . VAL A 1 547 ? 18.181 18.039 2.903 1.00 122.30 544 VAL A O 1
ATOM 4294 N N . THR A 1 548 ? 17.193 19.833 3.864 1.00 123.50 545 THR A N 1
ATOM 4295 C CA . THR A 1 548 ? 17.614 20.777 2.809 1.00 122.57 545 THR A CA 1
ATOM 4296 C C . THR A 1 548 ? 18.663 21.795 3.279 1.00 121.25 545 THR A C 1
ATOM 4297 O O . THR A 1 548 ? 18.469 22.494 4.281 1.00 122.38 545 THR A O 1
ATOM 4301 N N . CYS A 1 549 ? 19.765 21.869 2.532 1.00 118.73 546 CYS A N 1
ATOM 4302 C CA . CYS A 1 549 ? 20.887 22.754 2.853 1.00 116.80 546 CYS A CA 1
ATOM 4303 C C . CYS A 1 549 ? 21.201 23.704 1.712 1.00 116.56 546 CYS A C 1
ATOM 4304 O O . CYS A 1 549 ? 21.020 23.361 0.539 1.00 116.82 546 CYS A O 1
ATOM 4307 N N . LEU A 1 550 ? 21.682 24.892 2.070 1.00 116.47 547 LEU A N 1
ATOM 4308 C CA . LEU A 1 550 ? 22.306 25.800 1.112 1.00 115.84 547 LEU A CA 1
ATOM 4309 C C . LEU A 1 550 ? 23.815 25.620 1.151 1.00 111.76 547 LEU A C 1
ATOM 4310 O O . LEU A 1 550 ? 24.459 25.866 2.176 1.00 109.83 547 LEU A O 1
ATOM 4315 N N . LEU A 1 551 ? 24.352 25.170 0.019 1.00 109.94 548 LEU A N 1
ATOM 4316 C CA . LEU A 1 551 ? 25.766 24.837 -0.128 1.00 106.48 548 LEU A CA 1
ATOM 4317 C C . LEU A 1 551 ? 26.420 25.709 -1.174 1.00 105.91 548 LEU A C 1
ATOM 4318 O O . LEU A 1 551 ? 25.768 26.139 -2.130 1.00 107.69 548 LEU A O 1
ATOM 4323 N N . ASP A 1 552 ? 27.717 25.947 -0.994 1.00 103.39 549 ASP A N 1
ATOM 4324 C CA . ASP A 1 552 ? 28.480 26.842 -1.865 1.00 103.02 549 ASP A CA 1
ATOM 4325 C C . ASP A 1 552 ? 28.779 26.274 -3.258 1.00 101.92 549 ASP A C 1
ATOM 4326 O O . ASP A 1 552 ? 29.087 27.037 -4.179 1.00 103.26 549 ASP A O 1
ATOM 4331 N N . ARG A 1 553 ? 28.678 24.951 -3.409 1.00 99.47 550 ARG A N 1
ATOM 4332 C CA . ARG A 1 553 ? 28.954 24.298 -4.693 1.00 97.85 550 ARG A CA 1
ATOM 4333 C C . ARG A 1 553 ? 27.741 23.608 -5.320 1.00 99.25 550 ARG A C 1
ATOM 4334 O O . ARG A 1 553 ? 26.844 23.133 -4.620 1.00 99.39 550 ARG A O 1
ATOM 4342 N N . ASN A 1 554 ? 27.731 23.581 -6.651 1.00 99.95 551 ASN A N 1
ATOM 4343 C CA . ASN A 1 554 ? 26.715 22.885 -7.425 1.00 101.82 551 ASN A CA 1
ATOM 4344 C C . ASN A 1 554 ? 27.172 21.467 -7.714 1.00 100.30 551 ASN A C 1
ATOM 4345 O O . ASN A 1 554 ? 28.101 21.253 -8.499 1.00 99.68 551 ASN A O 1
ATOM 4350 N N . LEU A 1 555 ? 26.502 20.504 -7.094 1.00 99.84 552 LEU A N 1
ATOM 4351 C CA . LEU A 1 555 ? 27.007 19.131 -7.036 1.00 98.53 552 LEU A CA 1
ATOM 4352 C C . LEU A 1 555 ? 26.329 18.179 -8.020 1.00 100.36 552 LEU A C 1
ATOM 4353 O O . LEU A 1 555 ? 26.310 16.960 -7.806 1.00 100.08 552 LEU A O 1
ATOM 4358 N N . SER A 1 556 ? 25.787 18.738 -9.100 1.00 102.50 553 SER A N 1
ATOM 4359 C CA . SER A 1 556 ? 25.098 17.936 -10.115 1.00 104.94 553 SER A CA 1
ATOM 4360 C C . SER A 1 556 ? 26.028 17.101 -11.014 1.00 104.79 553 SER A C 1
ATOM 4361 O O . SER A 1 556 ? 25.564 16.158 -11.661 1.00 106.10 553 SER A O 1
ATOM 4364 N N . THR A 1 557 ? 27.325 17.445 -11.031 1.00 103.28 554 THR A N 1
ATOM 4365 C CA . THR A 1 557 ? 28.377 16.683 -11.750 1.00 103.09 554 THR A CA 1
ATOM 4366 C C . THR A 1 557 ? 28.420 15.233 -11.271 1.00 102.11 554 THR A C 1
ATOM 4367 O O . THR A 1 557 ? 28.608 14.306 -12.075 1.00 102.94 554 THR A O 1
ATOM 4371 N N . LEU A 1 558 ? 28.246 15.068 -9.958 1.00 100.38 555 LEU A N 1
ATOM 4372 C CA . LEU A 1 558 ? 28.202 13.769 -9.295 1.00 99.23 555 LEU A CA 1
ATOM 4373 C C . LEU A 1 558 ? 26.978 12.981 -9.743 1.00 101.66 555 LEU A C 1
ATOM 4374 O O . LEU A 1 558 ? 25.908 13.574 -9.952 1.00 103.03 555 LEU A O 1
ATOM 4379 N N . PRO A 1 559 ? 27.133 11.645 -9.901 1.00 102.01 556 PRO A N 1
ATOM 4380 C CA . PRO A 1 559 ? 25.992 10.806 -10.284 1.00 104.25 556 PRO A CA 1
ATOM 4381 C C . PRO A 1 559 ? 24.968 10.719 -9.156 1.00 104.46 556 PRO A C 1
ATOM 4382 O O . PRO A 1 559 ? 25.343 10.834 -7.978 1.00 102.63 556 PRO A O 1
ATOM 4386 N N . ALA A 1 560 ? 23.697 10.522 -9.515 1.00 106.65 557 ALA A N 1
ATOM 4387 C CA . ALA A 1 560 ? 22.629 10.303 -8.531 1.00 107.19 557 ALA A CA 1
ATOM 4388 C C . ALA A 1 560 ? 22.933 9.124 -7.593 1.00 106.23 557 ALA A C 1
ATOM 4389 O O . ALA A 1 560 ? 22.467 9.108 -6.453 1.00 106.27 557 ALA A O 1
ATOM 4391 N N . THR A 1 561 ? 23.750 8.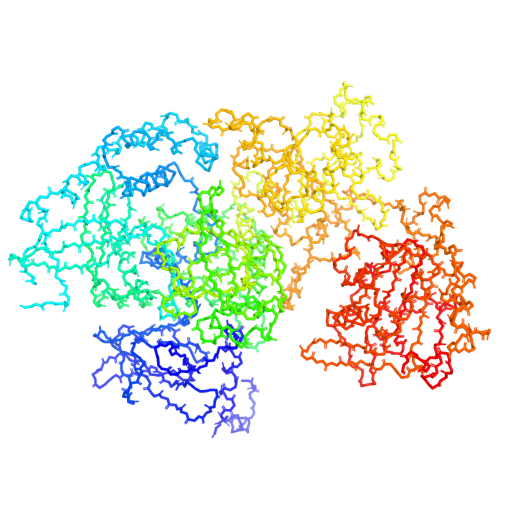179 -8.074 1.00 105.84 558 THR A N 1
ATOM 4392 C CA . THR A 1 561 ? 24.164 6.971 -7.329 1.00 105.39 558 THR A CA 1
ATOM 4393 C C . THR A 1 561 ? 24.912 7.203 -5.996 1.00 102.53 558 THR A C 1
ATOM 4394 O O . THR A 1 561 ? 24.878 6.346 -5.106 1.00 102.58 558 THR A O 1
ATOM 4398 N N . THR A 1 562 ? 25.578 8.350 -5.870 1.00 99.93 559 THR A N 1
ATOM 4399 C CA . THR A 1 562 ? 26.439 8.626 -4.716 1.00 96.90 559 THR A CA 1
ATOM 4400 C C . THR A 1 562 ? 25.647 8.857 -3.420 1.00 97.23 559 THR A C 1
ATOM 4401 O O . THR A 1 562 ? 24.546 9.431 -3.434 1.00 98.71 559 THR A O 1
ATOM 4405 N N . VAL A 1 563 ? 26.217 8.369 -2.318 1.00 95.60 560 VAL A N 1
ATOM 4406 C CA . VAL A 1 563 ? 25.613 8.466 -0.988 1.00 95.87 560 VAL A CA 1
ATOM 4407 C C . VAL A 1 563 ? 26.347 9.501 -0.128 1.00 93.90 560 VAL A C 1
ATOM 4408 O O . VAL A 1 563 ? 27.567 9.446 0.032 1.00 92.13 560 VAL A O 1
ATOM 4412 N N . PHE A 1 564 ? 25.583 10.438 0.423 1.00 94.54 561 PHE A N 1
ATOM 4413 C CA . PHE A 1 564 ? 26.136 11.592 1.133 1.00 93.38 561 PHE A CA 1
ATOM 4414 C C . PHE A 1 564 ? 26.035 11.475 2.655 1.00 94.17 561 PHE A C 1
ATOM 4415 O O . PHE A 1 564 ? 25.280 10.645 3.176 1.00 95.94 561 PHE A O 1
ATOM 4423 N N . ARG A 1 565 ? 26.823 12.296 3.354 1.00 93.27 562 ARG A N 1
ATOM 4424 C CA . ARG A 1 565 ? 26.775 12.408 4.824 1.00 93.74 562 ARG A CA 1
ATOM 4425 C C . ARG A 1 565 ? 26.919 13.854 5.307 1.00 93.52 562 ARG A C 1
ATOM 4426 O O . ARG A 1 565 ? 27.730 14.618 4.772 1.00 92.45 562 ARG A O 1
ATOM 4434 N N . LEU A 1 566 ? 26.118 14.221 6.305 1.00 95.01 563 LEU A N 1
ATOM 4435 C CA . LEU A 1 566 ? 26.200 15.539 6.925 1.00 95.40 563 LEU A CA 1
ATOM 4436 C C . LEU A 1 566 ? 26.936 15.499 8.239 1.00 95.90 563 LEU A C 1
ATOM 4437 O O . LEU A 1 566 ? 26.734 14.594 9.040 1.00 97.54 563 LEU A O 1
ATOM 4442 N N . ASP A 1 567 ? 27.811 16.479 8.437 1.00 95.66 564 ASP A N 1
ATOM 4443 C CA . ASP A 1 567 ? 28.615 16.595 9.649 1.00 96.49 564 ASP A CA 1
ATOM 4444 C C . ASP A 1 567 ? 28.706 18.073 10.019 1.00 98.18 564 ASP A C 1
ATOM 4445 O O . ASP A 1 567 ? 28.841 18.922 9.137 1.00 97.68 564 ASP A O 1
ATOM 4450 N N . ARG A 1 568 ? 28.617 18.380 11.315 1.00 101.20 565 ARG A N 1
ATOM 4451 C CA . ARG A 1 568 ? 28.644 19.770 11.797 1.00 103.76 565 ARG A CA 1
ATOM 4452 C C . ARG A 1 568 ? 30.056 20.352 11.725 1.00 103.97 565 ARG A C 1
ATOM 4453 O O . ARG A 1 568 ? 31.042 19.642 11.953 1.00 102.51 565 ARG A O 1
ATOM 4461 N N . GLU A 1 569 ? 30.151 21.639 11.394 1.00 106.87 566 GLU A N 1
ATOM 4462 C CA . GLU A 1 569 ? 31.409 22.353 11.560 1.00 108.97 566 GLU A CA 1
ATOM 4463 C C . GLU A 1 569 ? 31.546 22.797 13.015 1.00 113.38 566 GLU A C 1
ATOM 4464 O O . GLU A 1 569 ? 30.799 23.656 13.512 1.00 114.87 566 GLU A O 1
ATOM 4470 N N . GLU A 1 570 ? 32.499 22.161 13.686 1.00 117.12 567 GLU A N 1
ATOM 4471 C CA . GLU A 1 570 ? 32.801 22.426 15.082 1.00 123.20 567 GLU A CA 1
ATOM 4472 C C . GLU A 1 570 ? 33.620 23.713 15.228 1.00 127.49 567 GLU A C 1
ATOM 4473 O O . GLU A 1 570 ? 34.251 24.178 14.264 1.00 124.65 567 GLU A O 1
ATOM 4479 N N . ARG A 1 571 ? 33.561 24.287 16.433 1.00 96.45 568 ARG A N 1
ATOM 4480 C CA . ARG A 1 571 ? 34.343 25.460 16.827 1.00 97.67 568 ARG A CA 1
ATOM 4481 C C . ARG A 1 571 ? 35.829 25.210 16.601 1.00 99.04 568 ARG A C 1
ATOM 4482 O O . ARG A 1 571 ? 36.486 24.519 17.386 1.00 101.11 568 ARG A O 1
ATOM 4490 N N . HIS A 1 572 ? 36.339 25.717 15.487 1.00 99.77 569 HIS A N 1
ATOM 4491 C CA . HIS A 1 572 ? 37.749 26.032 15.420 1.00 98.90 569 HIS A CA 1
ATOM 4492 C C . HIS A 1 572 ? 37.776 27.469 15.958 1.00 92.31 569 HIS A C 1
ATOM 4493 O O . HIS A 1 572 ? 36.867 28.269 15.655 1.00 93.80 569 HIS A O 1
ATOM 4500 N N . GLY A 1 573 ? 38.754 27.771 16.812 1.00 82.04 570 GLY A N 1
ATOM 4501 C CA . GLY A 1 573 ? 38.726 29.012 17.589 1.00 72.83 570 GLY A CA 1
ATOM 4502 C C . GLY A 1 573 ? 39.313 30.209 16.867 1.00 68.96 570 GLY A C 1
ATOM 4503 O O . GLY A 1 573 ? 40.425 30.627 17.195 1.00 65.75 570 GLY A O 1
ATOM 4504 N N . ASP A 1 574 ? 38.556 30.756 15.902 1.00 65.62 571 ASP A N 1
ATOM 4505 C CA . ASP A 1 574 ? 38.962 31.900 15.062 1.00 61.63 571 ASP A CA 1
ATOM 4506 C C . ASP A 1 574 ? 39.089 33.227 15.836 1.00 57.07 571 ASP A C 1
ATOM 4507 O O . ASP A 1 574 ? 38.152 33.663 16.511 1.00 58.11 571 ASP A O 1
ATOM 4512 N N . ILE A 1 575 ? 40.252 33.859 15.713 1.00 51.41 572 ILE A N 1
ATOM 4513 C CA . ILE A 1 575 ? 40.576 35.079 16.441 1.00 47.75 572 ILE A CA 1
ATOM 4514 C C . ILE A 1 575 ? 41.039 36.183 15.510 1.00 47.08 572 ILE A C 1
ATOM 4515 O O . ILE A 1 575 ? 41.538 37.217 15.959 1.00 48.34 572 ILE A O 1
ATOM 4520 N N . SER A 1 576 ? 40.869 35.982 14.216 1.00 45.82 573 SER A N 1
ATOM 4521 C CA . SER A 1 576 ? 41.339 36.956 13.269 1.00 45.76 573 SER A CA 1
ATOM 4522 C C . SER A 1 576 ? 40.637 38.321 13.352 1.00 43.44 573 SER A C 1
ATOM 4523 O O . SER A 1 576 ? 41.279 39.349 13.152 1.00 43.67 573 SER A O 1
ATOM 4526 N N . THR A 1 577 ? 39.343 38.366 13.642 1.00 40.97 574 THR A N 1
ATOM 4527 C CA . THR A 1 577 ? 38.744 39.680 13.821 1.00 38.67 574 THR A CA 1
ATOM 4528 C C . THR A 1 577 ? 39.357 40.451 15.013 1.00 37.94 574 THR A C 1
ATOM 4529 O O . THR A 1 577 ? 39.870 41.568 14.798 1.00 37.48 574 THR A O 1
ATOM 4533 N N . PRO A 1 578 ? 39.321 39.879 16.251 1.00 36.90 575 PRO A N 1
ATOM 4534 C CA . PRO A 1 578 ? 39.952 40.650 17.341 1.00 36.15 575 PRO A CA 1
ATOM 4535 C C . PRO A 1 578 ? 41.445 40.960 17.100 1.00 36.39 575 PRO A C 1
ATOM 4536 O O . PRO A 1 578 ? 41.888 42.051 17.482 1.00 35.50 575 PRO A O 1
ATOM 4540 N N . LEU A 1 579 ? 42.191 40.055 16.448 1.00 37.39 576 LEU A N 1
ATOM 4541 C CA . LEU A 1 579 ? 43.603 40.346 16.136 1.00 38.38 576 LEU A CA 1
ATOM 4542 C C . LEU A 1 579 ? 43.715 41.515 15.186 1.00 38.62 576 LEU A C 1
ATOM 4543 O O . LEU A 1 579 ? 44.543 42.417 15.398 1.00 41.00 576 LEU A O 1
ATOM 4548 N N . GLY A 1 580 ? 42.851 41.527 14.176 1.00 37.70 577 GLY A N 1
ATOM 4549 C CA . GLY A 1 580 ? 42.745 42.640 13.245 1.00 37.03 577 GLY A CA 1
ATOM 4550 C C . GLY A 1 580 ? 42.441 43.953 13.946 1.00 37.57 577 GLY A C 1
ATOM 4551 O O . GLY A 1 580 ? 43.047 44.982 13.640 1.00 39.57 577 GLY A O 1
ATOM 4552 N N . ASN A 1 581 ? 41.502 43.920 14.889 1.00 37.21 578 ASN A N 1
ATOM 4553 C CA . ASN A 1 581 ? 41.162 45.089 15.686 1.00 35.91 578 ASN A CA 1
ATOM 4554 C C . ASN A 1 581 ? 42.353 45.636 16.488 1.00 35.72 578 ASN A C 1
ATOM 4555 O O . ASN A 1 581 ? 42.558 46.842 16.501 1.00 34.34 578 ASN A O 1
ATOM 4560 N N . LEU A 1 582 ? 43.125 44.746 17.116 1.00 35.87 579 LEU A N 1
ATOM 4561 C CA . LEU A 1 582 ? 44.311 45.127 17.876 1.00 38.12 579 LEU A CA 1
ATOM 4562 C C . LEU A 1 582 ? 45.400 45.730 17.028 1.00 38.76 579 LEU A C 1
ATOM 4563 O O . LEU A 1 582 ? 46.036 46.712 17.431 1.00 39.24 579 LEU A O 1
ATOM 4568 N N . SER A 1 583 ? 45.619 45.120 15.870 1.00 39.42 580 SER A N 1
ATOM 4569 C CA . SER A 1 583 ? 46.552 45.640 14.882 1.00 40.44 580 SER A CA 1
ATOM 4570 C C . SER A 1 583 ? 46.137 47.023 14.421 1.00 39.14 580 SER A C 1
ATOM 4571 O O . SER A 1 583 ? 46.961 47.915 14.345 1.00 41.41 580 SER A O 1
ATOM 4574 N N . LYS A 1 584 ? 44.857 47.211 14.163 1.00 38.13 581 LYS A N 1
ATOM 4575 C CA . LYS A 1 584 ? 44.345 48.493 13.729 1.00 38.15 581 LYS A CA 1
ATOM 4576 C C . LYS A 1 584 ? 44.483 49.555 14.840 1.00 37.48 581 LYS A C 1
ATOM 4577 O O . LYS A 1 584 ? 44.722 50.753 14.566 1.00 38.66 581 LYS A O 1
ATOM 4583 N N . LEU A 1 585 ? 44.345 49.122 16.086 1.00 34.71 582 LEU A N 1
ATOM 4584 C CA . LEU A 1 585 ? 44.501 50.003 17.223 1.00 34.17 582 LEU A CA 1
ATOM 4585 C C . LEU A 1 585 ? 45.963 50.510 17.327 1.00 36.51 582 LEU A C 1
ATOM 4586 O O . LEU A 1 585 ? 46.196 51.599 17.800 1.00 36.69 582 LEU A O 1
ATOM 4591 N N . MET A 1 586 ? 46.920 49.718 16.862 1.00 37.61 583 MET A N 1
ATOM 4592 C CA . MET A 1 586 ? 48.322 50.090 16.890 1.00 41.39 583 MET A CA 1
ATOM 4593 C C . MET A 1 586 ? 48.803 50.971 15.734 1.00 42.63 583 MET A C 1
ATOM 4594 O O . MET A 1 586 ? 49.962 51.393 15.735 1.00 44.70 583 MET A O 1
ATOM 4599 N N . GLU A 1 587 ? 47.941 51.230 14.756 1.00 41.83 584 GLU A N 1
ATOM 4600 C CA . GLU A 1 587 ? 48.303 52.011 13.575 1.00 42.87 584 GLU A CA 1
ATOM 4601 C C . GLU A 1 587 ? 48.519 53.469 13.916 1.00 43.66 584 GLU A C 1
ATOM 4602 O O . GLU A 1 587 ? 47.968 53.974 14.915 1.00 43.55 584 GLU A O 1
ATOM 4608 N N . SER A 1 588 ? 49.294 54.148 13.073 1.00 43.73 585 SER A N 1
ATOM 4609 C CA . SER A 1 588 ? 49.633 55.545 13.298 1.00 45.29 585 SER A CA 1
ATOM 4610 C C . SER A 1 588 ? 48.693 56.464 12.543 1.00 44.71 585 SER A C 1
ATOM 4611 O O . SER A 1 588 ? 49.061 57.084 11.563 1.00 46.94 585 SER A O 1
ATOM 4614 N N . THR A 1 589 ? 47.461 56.521 13.007 1.00 45.61 586 THR A N 1
ATOM 4615 C CA . THR A 1 589 ? 46.466 57.459 12.501 1.00 46.10 586 THR A CA 1
ATOM 4616 C C . THR A 1 589 ? 45.915 58.181 13.733 1.00 47.16 586 THR A C 1
ATOM 4617 O O . THR A 1 589 ? 46.042 57.657 14.840 1.00 47.60 586 THR A O 1
ATOM 4621 N N . ASP A 1 590 ? 45.312 59.364 13.571 1.00 50.16 587 ASP A N 1
ATOM 4622 C CA . ASP A 1 590 ? 44.713 60.081 14.723 1.00 50.04 587 ASP A CA 1
ATOM 4623 C C . ASP A 1 590 ? 43.548 59.300 15.376 1.00 47.14 587 ASP A C 1
ATOM 4624 O O . ASP A 1 590 ? 43.480 59.227 16.609 1.00 46.57 587 ASP A O 1
ATOM 4629 N N . PRO A 1 591 ? 42.642 58.704 14.565 1.00 45.13 588 PRO A N 1
ATOM 4630 C CA . PRO A 1 591 ? 41.584 57.928 15.238 1.00 43.63 588 PRO A CA 1
ATOM 4631 C C . PRO A 1 591 ? 42.124 56.792 16.127 1.00 44.17 588 PRO A C 1
ATOM 4632 O O . PRO A 1 591 ? 41.624 56.609 17.238 1.00 46.35 588 PRO A O 1
ATOM 4636 N N . SER A 1 592 ? 43.160 56.080 15.682 1.00 42.51 589 SER A N 1
ATOM 4637 C CA . SER A 1 592 ? 43.745 55.021 16.495 1.00 39.96 589 SER A CA 1
ATOM 4638 C C . SER A 1 592 ? 44.464 55.516 17.736 1.00 41.27 589 SER A C 1
ATOM 4639 O O . SER A 1 592 ? 44.320 54.941 18.821 1.00 42.84 589 SER A O 1
ATOM 4642 N N . LYS A 1 593 ? 45.215 56.599 17.581 1.00 41.56 590 LYS A N 1
ATOM 4643 C CA . LYS A 1 593 ? 45.881 57.281 18.681 1.00 40.23 590 LYS A CA 1
ATOM 4644 C C . LYS A 1 593 ? 44.863 57.650 19.775 1.00 39.13 590 LYS A C 1
ATOM 4645 O O . LYS A 1 593 ? 45.067 57.368 20.961 1.00 39.10 590 LYS A O 1
ATOM 4651 N N . ARG A 1 594 ? 43.747 58.252 19.368 1.00 38.30 591 ARG A N 1
ATOM 4652 C CA . ARG A 1 594 ? 42.740 58.710 20.308 1.00 35.69 591 ARG A CA 1
ATOM 4653 C C . ARG A 1 594 ? 42.163 57.485 21.048 1.00 34.54 591 ARG A C 1
ATOM 4654 O O . ARG A 1 594 ? 42.067 57.503 22.275 1.00 34.55 591 ARG A O 1
ATOM 4662 N N . LEU A 1 595 ? 41.845 56.403 20.334 1.00 32.97 592 LEU A N 1
ATOM 4663 C CA . LEU A 1 595 ? 41.385 55.187 21.025 1.00 32.99 592 LEU A CA 1
ATOM 4664 C C . LEU A 1 595 ? 42.419 54.581 22.006 1.00 32.71 592 LEU A C 1
ATOM 4665 O O . LEU A 1 595 ? 42.036 54.167 23.116 1.00 31.09 592 LEU A O 1
ATOM 4670 N N . ARG A 1 596 ? 43.704 54.565 21.614 1.00 32.33 593 ARG A N 1
ATOM 4671 C CA . ARG A 1 596 ? 44.796 54.091 22.510 1.00 33.32 593 ARG A CA 1
ATOM 4672 C C . ARG A 1 596 ? 44.822 54.925 23.758 1.00 34.26 593 ARG A C 1
ATOM 4673 O O . ARG A 1 596 ? 45.016 54.413 24.835 1.00 36.65 593 ARG A O 1
ATOM 4681 N N . GLU A 1 597 ? 44.608 56.223 23.613 1.00 36.11 594 GLU A N 1
ATOM 4682 C CA . GLU A 1 597 ? 44.690 57.115 24.756 1.00 39.09 594 GLU A CA 1
ATOM 4683 C C . GLU A 1 597 ? 43.524 56.951 25.695 1.00 37.46 594 GLU A C 1
ATOM 4684 O O . GLU A 1 597 ? 43.709 56.944 26.918 1.00 38.66 594 GLU A O 1
ATOM 4690 N N . LEU A 1 598 ? 42.329 56.821 25.126 1.00 35.50 595 LEU A N 1
ATOM 4691 C CA . LEU A 1 598 ? 41.133 56.549 25.932 1.00 33.90 595 LEU A CA 1
ATOM 4692 C C . LEU A 1 598 ? 41.113 55.134 26.528 1.00 34.05 595 LEU A C 1
ATOM 4693 O O . LEU A 1 598 ? 40.891 54.970 27.730 1.00 33.85 595 LEU A O 1
ATOM 4698 N N . ILE A 1 599 ? 41.365 54.114 25.700 1.00 33.90 596 ILE A N 1
ATOM 4699 C CA . ILE A 1 599 ? 41.279 52.727 26.172 1.00 32.67 596 ILE A CA 1
ATOM 4700 C C . ILE A 1 599 ? 42.539 52.228 26.889 1.00 32.28 596 ILE A C 1
ATOM 4701 O O . ILE A 1 599 ? 42.445 51.642 27.941 1.00 32.48 596 ILE A O 1
ATOM 4706 N N . ILE A 1 600 ? 43.704 52.437 26.320 1.00 34.22 597 ILE A N 1
ATOM 4707 C CA . ILE A 1 600 ? 44.937 51.893 26.940 1.00 35.77 597 ILE A CA 1
ATOM 4708 C C . ILE A 1 600 ? 45.442 52.803 28.064 1.00 38.06 597 ILE A C 1
ATOM 4709 O O . ILE A 1 600 ? 45.732 52.315 29.162 1.00 40.26 597 ILE A O 1
ATOM 4714 N N . ASP A 1 601 ? 45.511 54.110 27.816 1.00 38.45 598 ASP A N 1
ATOM 4715 C CA . ASP A 1 601 ? 46.040 55.051 28.826 1.00 39.87 598 ASP A CA 1
ATOM 4716 C C . ASP A 1 601 ? 44.991 55.689 29.717 1.00 40.62 598 ASP A C 1
ATOM 4717 O O . ASP A 1 601 ? 45.335 56.549 30.547 1.00 42.27 598 ASP A O 1
ATOM 4722 N N . PHE A 1 602 ? 43.725 55.296 29.535 1.00 38.53 599 PHE A N 1
ATOM 4723 C CA . PHE A 1 602 ? 42.605 55.747 30.393 1.00 38.46 599 PHE A CA 1
ATOM 4724 C C . PHE A 1 602 ? 42.459 57.264 30.497 1.00 38.30 599 PHE A C 1
ATOM 4725 O O . PHE A 1 602 ? 42.086 57.760 31.541 1.00 38.89 599 PHE A O 1
ATOM 4733 N N . ARG A 1 603 ? 42.753 57.989 29.428 1.00 39.00 600 ARG A N 1
ATOM 4734 C CA . ARG A 1 603 ? 42.525 59.424 29.384 1.00 40.26 600 ARG A CA 1
ATOM 4735 C C . ARG A 1 603 ? 41.067 59.767 29.719 1.00 41.19 600 ARG A C 1
ATOM 4736 O O . ARG A 1 603 ? 40.130 59.200 29.156 1.00 42.41 600 ARG A O 1
ATOM 4744 N N . GLU A 1 604 ? 40.905 60.700 30.651 1.00 42.12 601 GLU A N 1
ATOM 4745 C CA . GLU A 1 604 ? 39.619 61.081 31.167 1.00 41.31 601 GLU A CA 1
ATOM 4746 C C . GLU A 1 604 ? 38.670 61.555 30.044 1.00 38.65 601 GLU A C 1
ATOM 4747 O O . GLU A 1 604 ? 38.981 62.508 29.343 1.00 38.44 601 GLU A O 1
ATOM 4753 N N . PRO A 1 605 ? 37.526 60.882 29.870 1.00 35.96 602 PRO A N 1
ATOM 4754 C CA . PRO A 1 605 ? 36.530 61.341 28.885 1.00 36.16 602 PRO A CA 1
ATOM 4755 C C . PRO A 1 605 ? 35.967 62.712 29.292 1.00 37.01 602 PRO A C 1
ATOM 4756 O O . PRO A 1 605 ? 35.761 62.954 30.479 1.00 38.17 602 PRO A O 1
ATOM 4760 N N . GLN A 1 606 ? 35.784 63.598 28.313 1.00 36.39 603 GLN A N 1
ATOM 4761 C CA . GLN A 1 606 ? 35.335 64.958 28.552 1.00 37.37 603 GLN A CA 1
ATOM 4762 C C . GLN A 1 606 ? 33.807 65.154 28.304 1.00 37.32 603 GLN A C 1
ATOM 4763 O O . GLN A 1 606 ? 33.182 64.418 27.526 1.00 38.52 603 GLN A O 1
ATOM 4769 N N . PHE A 1 607 ? 33.237 66.148 28.981 1.00 36.58 604 PHE A N 1
ATOM 4770 C CA . PHE A 1 607 ? 31.815 66.535 28.874 1.00 36.45 604 PHE A CA 1
ATOM 4771 C C . PHE A 1 607 ? 31.691 68.029 29.036 1.00 36.28 604 PHE A C 1
ATOM 4772 O O . PHE A 1 607 ? 32.361 68.610 29.873 1.00 37.16 604 PHE A O 1
ATOM 4780 N N . ILE A 1 608 ? 30.841 68.666 28.254 1.00 35.55 605 ILE A N 1
ATOM 4781 C CA . ILE A 1 608 ? 30.633 70.105 28.454 1.00 35.56 605 ILE A CA 1
ATOM 4782 C C . ILE A 1 608 ? 29.439 70.293 29.382 1.00 36.63 605 ILE A C 1
ATOM 4783 O O . ILE A 1 608 ? 28.675 69.347 29.555 1.00 37.78 605 ILE A O 1
ATOM 4788 N N . ALA A 1 609 ? 29.288 71.490 29.961 1.00 37.90 606 ALA A N 1
ATOM 4789 C CA . ALA A 1 609 ? 28.063 71.924 30.686 1.00 38.48 606 ALA A CA 1
ATOM 4790 C C . ALA A 1 609 ? 26.934 72.177 29.707 1.00 40.23 606 ALA A C 1
ATOM 4791 O O . ALA A 1 609 ? 27.186 72.602 28.596 1.00 41.93 606 ALA A O 1
ATOM 4793 N N . TYR A 1 610 ? 25.690 71.926 30.109 1.00 41.74 607 TYR A N 1
ATOM 4794 C CA . TYR A 1 610 ? 24.537 72.068 29.221 1.00 42.08 607 TYR A CA 1
ATOM 4795 C C . TYR A 1 610 ? 24.342 73.530 28.868 1.00 43.34 607 TYR A C 1
ATOM 4796 O O . TYR A 1 610 ? 24.597 74.367 29.697 1.00 45.21 607 TYR A O 1
ATOM 4805 N N . LEU A 1 611 ? 23.887 73.815 27.643 1.00 42.67 608 LEU A N 1
ATOM 4806 C CA . LEU A 1 611 ? 23.567 75.164 27.174 1.00 44.03 608 LEU A CA 1
ATOM 4807 C C . LEU A 1 611 ? 22.457 75.043 26.134 1.00 45.61 608 LEU A C 1
ATOM 4808 O O . LEU A 1 611 ? 22.382 73.991 25.459 1.00 43.51 608 LEU A O 1
ATOM 4813 N N . SER A 1 612 ? 21.614 76.089 25.986 1.00 47.05 609 SER A N 1
ATOM 4814 C CA . SER A 1 612 ? 20.578 76.127 24.923 1.00 47.98 609 SER A CA 1
ATOM 4815 C C . SER A 1 612 ? 21.043 75.590 23.567 1.00 48.01 609 SER A C 1
ATOM 4816 O O . SER A 1 612 ? 20.302 74.874 22.882 1.00 48.27 609 SER A O 1
ATOM 4819 N N . SER A 1 613 ? 22.275 75.930 23.191 1.00 47.24 610 SER A N 1
ATOM 4820 C CA . SER A 1 613 ? 22.747 75.650 21.856 1.00 46.20 610 SER A CA 1
ATOM 4821 C C . SER A 1 613 ? 23.396 74.312 21.693 1.00 44.90 610 SER A C 1
ATOM 4822 O O . SER A 1 613 ? 23.991 74.059 20.647 1.00 45.30 610 SER A O 1
ATOM 4825 N N . VAL A 1 614 ? 23.296 73.445 22.700 1.00 43.23 611 VAL A N 1
ATOM 4826 C CA . VAL A 1 614 ? 23.862 72.116 22.551 1.00 41.75 611 VAL A CA 1
ATOM 4827 C C . VAL A 1 614 ? 23.217 71.340 21.392 1.00 41.89 611 VAL A C 1
ATOM 4828 O O . VAL A 1 614 ? 23.924 70.679 20.625 1.00 39.89 611 VAL A O 1
ATOM 4832 N N . LEU A 1 615 ? 21.898 71.452 21.249 1.00 43.24 612 LEU A N 1
ATOM 4833 C CA . LEU A 1 615 ? 21.197 70.777 20.149 1.00 42.34 612 LEU A CA 1
ATOM 4834 C C . LEU A 1 615 ? 20.843 71.805 19.121 1.00 42.15 612 LEU A C 1
ATOM 4835 O O . LEU A 1 615 ? 20.541 72.941 19.502 1.00 44.61 612 LEU A O 1
ATOM 4840 N N . PRO A 1 616 ? 20.866 71.425 17.814 1.00 40.64 613 PRO A N 1
ATOM 4841 C CA . PRO A 1 616 ? 20.358 72.327 16.753 1.00 41.30 613 PRO A CA 1
ATOM 4842 C C . PRO A 1 616 ? 18.960 72.845 17.112 1.00 42.63 613 PRO A C 1
ATOM 4843 O O . PRO A 1 616 ? 18.114 72.062 17.510 1.00 42.64 613 PRO A O 1
ATOM 4847 N N . HIS A 1 617 ? 18.738 74.138 16.993 1.00 45.24 614 HIS A N 1
ATOM 4848 C CA . HIS A 1 617 ? 17.480 74.729 17.435 1.00 51.48 614 HIS A CA 1
ATOM 4849 C C . HIS A 1 617 ? 16.209 73.993 16.979 1.00 52.98 614 HIS A C 1
ATOM 4850 O O . HIS A 1 617 ? 15.286 73.796 17.759 1.00 55.68 614 HIS A O 1
ATOM 4857 N N . ASP A 1 618 ? 16.192 73.567 15.731 1.00 53.12 615 ASP A N 1
ATOM 4858 C CA . ASP A 1 618 ? 15.024 72.972 15.128 1.00 55.73 615 ASP A CA 1
ATOM 4859 C C . ASP A 1 618 ? 14.737 71.548 15.594 1.00 52.04 615 ASP A C 1
ATOM 4860 O O . ASP A 1 618 ? 13.729 70.961 15.208 1.00 52.51 615 ASP A O 1
ATOM 4865 N N . ALA A 1 619 ? 15.613 70.993 16.421 1.00 47.16 616 ALA A N 1
ATOM 4866 C CA . ALA A 1 619 ? 15.459 69.626 16.918 1.00 45.14 616 ALA A CA 1
ATOM 4867 C C . ALA A 1 619 ? 14.907 69.632 18.314 1.00 46.54 616 ALA A C 1
ATOM 4868 O O . ALA A 1 619 ? 14.389 68.606 18.763 1.00 47.24 616 ALA A O 1
ATOM 4870 N N . LYS A 1 620 ? 15.039 70.773 19.001 1.00 46.16 617 LYS A N 1
ATOM 4871 C CA . LYS A 1 620 ? 14.786 70.861 20.445 1.00 47.87 617 LYS A CA 1
ATOM 4872 C C . LYS A 1 620 ? 13.413 70.335 20.852 1.00 49.46 617 LYS A C 1
ATOM 4873 O O . LYS A 1 620 ? 13.308 69.567 21.805 1.00 49.76 617 LYS A O 1
ATOM 4879 N N . ASP A 1 621 ? 12.375 70.698 20.110 1.00 51.61 618 ASP A N 1
ATOM 4880 C CA . ASP A 1 621 ? 11.036 70.297 20.487 1.00 54.70 618 ASP A CA 1
ATOM 4881 C C . ASP A 1 621 ? 10.786 68.785 20.329 1.00 52.45 618 ASP A C 1
ATOM 4882 O O . ASP A 1 621 ? 10.216 68.145 21.210 1.00 52.88 618 ASP A O 1
ATOM 4887 N N . THR A 1 622 ? 11.226 68.227 19.212 1.00 48.96 619 THR A N 1
ATOM 4888 C CA . THR A 1 622 ? 11.137 66.801 18.944 1.00 47.63 619 THR A CA 1
ATOM 4889 C C . THR A 1 622 ? 11.838 65.993 20.054 1.00 47.42 619 THR A C 1
ATOM 4890 O O . THR A 1 622 ? 11.272 65.018 20.580 1.00 48.78 619 THR A O 1
ATOM 4894 N N . VAL A 1 623 ? 13.047 66.425 20.428 1.00 44.26 620 VAL A N 1
ATOM 4895 C CA . VAL A 1 623 ? 13.796 65.805 21.517 1.00 42.34 620 VAL A CA 1
ATOM 4896 C C . VAL A 1 623 ? 13.073 65.914 22.863 1.00 43.57 620 VAL A C 1
ATOM 4897 O O . VAL A 1 623 ? 13.101 64.973 23.656 1.00 42.89 620 VAL A O 1
ATOM 4901 N N . ALA A 1 624 ? 12.439 67.061 23.115 1.00 45.52 621 ALA A N 1
ATOM 4902 C CA . ALA A 1 624 ? 11.669 67.250 24.334 1.00 47.95 621 ALA A CA 1
ATOM 4903 C C . ALA A 1 624 ? 10.564 66.210 24.428 1.00 49.45 621 ALA A C 1
ATOM 4904 O O . ALA A 1 624 ? 10.405 65.562 25.467 1.00 50.24 621 ALA A O 1
ATOM 4906 N N . ASN A 1 625 ? 9.841 65.999 23.332 1.00 52.05 622 ASN A N 1
ATOM 4907 C CA . ASN A 1 625 ? 8.763 64.999 23.345 1.00 55.59 622 ASN A CA 1
ATOM 4908 C C . ASN A 1 625 ? 9.243 63.587 23.589 1.00 52.79 622 ASN A C 1
ATOM 4909 O O . ASN A 1 625 ? 8.560 62.820 24.251 1.00 53.80 622 ASN A O 1
ATOM 4914 N N . ILE A 1 626 ? 10.444 63.270 23.114 1.00 49.43 623 ILE A N 1
ATOM 4915 C CA . ILE A 1 626 ? 11.031 61.976 23.416 1.00 46.73 623 ILE A CA 1
ATOM 4916 C C . ILE A 1 626 ? 11.388 61.853 24.903 1.00 47.06 623 ILE A C 1
ATOM 4917 O O . ILE A 1 626 ? 10.960 60.889 25.572 1.00 47.18 623 ILE A O 1
ATOM 4922 N N . LEU A 1 627 ? 12.134 62.838 25.413 1.00 46.97 624 LEU A N 1
ATOM 4923 C CA . LEU A 1 627 ? 12.530 62.891 26.825 1.00 46.17 624 LEU A CA 1
ATOM 4924 C C . LEU A 1 627 ? 11.382 62.761 27.799 1.00 48.97 624 LEU A C 1
ATOM 4925 O O . LEU A 1 627 ? 11.551 62.082 28.814 1.00 50.23 624 LEU A O 1
ATOM 4930 N N . LYS A 1 628 ? 10.227 63.392 27.505 1.00 50.48 625 LYS A N 1
ATOM 4931 C CA . LYS A 1 628 ? 9.081 63.377 28.429 1.00 53.10 625 LYS A CA 1
ATOM 4932 C C . LYS A 1 628 ? 8.653 61.964 28.732 1.00 51.86 625 LYS A C 1
ATOM 4933 O O . LYS A 1 628 ? 8.354 61.665 29.867 1.00 53.43 625 LYS A O 1
ATOM 4939 N N . GLY A 1 629 ? 8.643 61.092 27.724 1.00 50.03 626 GLY A N 1
ATOM 4940 C CA . GLY A 1 629 ? 8.368 59.667 27.944 1.00 50.79 626 GLY A CA 1
ATOM 4941 C C . GLY A 1 629 ? 9.318 58.902 28.879 1.00 50.74 626 GLY A C 1
ATOM 4942 O O . GLY A 1 629 ? 8.978 57.829 29.368 1.00 53.04 626 GLY A O 1
ATOM 4943 N N . LEU A 1 630 ? 10.501 59.444 29.144 1.00 47.44 627 LEU A N 1
ATOM 4944 C CA . LEU A 1 630 ? 11.503 58.703 29.881 1.00 45.47 627 LEU A CA 1
ATOM 4945 C C . LEU A 1 630 ? 11.452 58.988 31.367 1.00 44.88 627 LEU A C 1
ATOM 4946 O O . LEU A 1 630 ? 10.982 60.058 31.791 1.00 45.59 627 LEU A O 1
ATOM 4951 N N . ASN A 1 631 ? 11.937 58.042 32.170 1.00 44.22 628 ASN A N 1
ATOM 4952 C CA . ASN A 1 631 ? 12.142 58.306 33.597 1.00 44.81 628 ASN A CA 1
ATOM 4953 C C . ASN A 1 631 ? 13.442 59.132 33.779 1.00 44.82 628 ASN A C 1
ATOM 4954 O O . ASN A 1 631 ? 14.202 59.339 32.807 1.00 43.08 628 ASN A O 1
ATOM 4959 N N . LYS A 1 632 ? 13.676 59.629 34.992 1.00 47.22 629 LYS A N 1
ATOM 4960 C CA . LYS A 1 632 ? 14.807 60.531 35.284 1.00 48.88 629 LYS A CA 1
ATOM 4961 C C . LYS A 1 632 ? 16.201 59.934 34.963 1.00 46.36 629 LYS A C 1
ATOM 4962 O O . LYS A 1 632 ? 16.987 60.581 34.250 1.00 46.42 629 LYS A O 1
ATOM 4968 N N . PRO A 1 633 ? 16.522 58.715 35.477 1.00 45.20 630 PRO A N 1
ATOM 4969 C CA . PRO A 1 633 ? 17.825 58.141 35.070 1.00 42.78 630 PRO A CA 1
ATOM 4970 C C . PRO A 1 633 ? 17.974 57.981 33.557 1.00 42.73 630 PRO A C 1
ATOM 4971 O O . PRO A 1 633 ? 19.067 58.236 33.008 1.00 43.37 630 PRO A O 1
ATOM 4975 N N . GLN A 1 634 ? 16.891 57.618 32.881 1.00 41.73 631 GLN A N 1
ATOM 4976 C CA . GLN A 1 634 ? 16.910 57.512 31.435 1.00 41.35 631 GLN A CA 1
ATOM 4977 C C . GLN A 1 634 ? 17.239 58.829 30.744 1.00 41.78 631 GLN A C 1
ATOM 4978 O O . GLN A 1 634 ? 18.040 58.850 29.799 1.00 42.58 631 GLN A O 1
ATOM 4984 N N . ARG A 1 635 ? 16.636 59.913 31.227 1.00 41.31 632 ARG A N 1
ATOM 4985 C CA . ARG A 1 635 ? 16.863 61.245 30.693 1.00 41.33 632 ARG A CA 1
ATOM 4986 C C . ARG A 1 635 ? 18.284 61.672 30.922 1.00 41.07 632 ARG A C 1
ATOM 4987 O O . ARG A 1 635 ? 18.896 62.340 30.073 1.00 39.70 632 ARG A O 1
ATOM 4995 N N . GLN A 1 636 ? 18.796 61.253 32.065 1.00 41.51 633 GLN A N 1
ATOM 4996 C CA . GLN A 1 636 ? 20.112 61.622 32.516 1.00 43.59 633 GLN A CA 1
ATOM 4997 C C . GLN A 1 636 ? 21.144 60.946 31.608 1.00 42.17 633 GLN A C 1
ATOM 4998 O O . GLN A 1 636 ? 22.180 61.533 31.293 1.00 41.85 633 GLN A O 1
ATOM 5004 N N . ALA A 1 637 ? 20.810 59.748 31.130 1.00 40.96 634 ALA A N 1
ATOM 5005 C CA . ALA A 1 637 ? 21.647 59.043 30.180 1.00 39.60 634 ALA A CA 1
ATOM 5006 C C . ALA A 1 637 ? 21.669 59.751 28.818 1.00 41.22 634 ALA A C 1
ATOM 5007 O O . ALA A 1 637 ? 22.745 59.864 28.189 1.00 39.38 634 ALA A O 1
ATOM 5009 N N . MET A 1 638 ? 20.511 60.260 28.381 1.00 40.21 635 MET A N 1
ATOM 5010 C CA . MET A 1 638 ? 20.460 60.998 27.112 1.00 40.05 635 MET A CA 1
ATOM 5011 C C . MET A 1 638 ? 21.313 62.236 27.198 1.00 39.29 635 MET A C 1
ATOM 5012 O O . MET A 1 638 ? 22.066 62.523 26.272 1.00 41.79 635 MET A O 1
ATOM 5017 N N . LYS A 1 639 ? 21.187 62.950 28.315 1.00 38.16 636 LYS A N 1
ATOM 5018 C CA . LYS A 1 639 ? 21.914 64.180 28.576 1.00 38.00 636 LYS A CA 1
ATOM 5019 C C . LYS A 1 639 ? 23.430 63.946 28.538 1.00 37.58 636 LYS A C 1
ATOM 5020 O O . LYS A 1 639 ? 24.145 64.673 27.861 1.00 38.89 636 LYS A O 1
ATOM 5026 N N . ARG A 1 640 ? 23.902 62.920 29.234 1.00 36.61 637 ARG A N 1
ATOM 5027 C CA . ARG A 1 640 ? 25.326 62.611 29.279 1.00 35.98 637 ARG A CA 1
ATOM 5028 C C . ARG A 1 640 ? 25.910 62.394 27.889 1.00 35.08 637 ARG A C 1
ATOM 5029 O O . ARG A 1 640 ? 27.004 62.909 27.581 1.00 35.50 637 ARG A O 1
ATOM 5037 N N . VAL A 1 641 ? 25.178 61.652 27.063 1.00 33.61 638 VAL A N 1
ATOM 5038 C CA . VAL A 1 641 ? 25.595 61.393 25.685 1.00 32.45 638 VAL A CA 1
ATOM 5039 C C . VAL A 1 641 ? 25.699 62.707 24.889 1.00 33.64 638 VAL A C 1
ATOM 5040 O O . VAL A 1 641 ? 26.720 62.967 24.236 1.00 33.72 638 VAL A O 1
ATOM 5044 N N . LEU A 1 642 ? 24.667 63.550 24.979 1.00 34.31 639 LEU A N 1
ATOM 5045 C CA . LEU A 1 642 ? 24.653 64.812 24.248 1.00 34.03 639 LEU A CA 1
ATOM 5046 C C . LEU A 1 642 ? 25.779 65.774 24.675 1.00 34.05 639 LEU A C 1
ATOM 5047 O O . LEU A 1 642 ? 26.185 66.658 23.910 1.00 33.61 639 LEU A O 1
ATOM 5052 N N . LEU A 1 643 ? 26.251 65.623 25.910 1.00 33.51 640 LEU A N 1
ATOM 5053 C CA . LEU A 1 643 ? 27.277 66.505 26.442 1.00 33.67 640 LEU A CA 1
ATOM 5054 C C . LEU A 1 643 ? 28.702 65.941 26.269 1.00 33.81 640 LEU A C 1
ATOM 5055 O O . LEU A 1 643 ? 29.693 66.645 26.520 1.00 35.18 640 LEU A O 1
ATOM 5060 N N . SER A 1 644 ? 28.810 64.693 25.819 1.00 32.78 641 SER A N 1
ATOM 5061 C CA . SER A 1 644 ? 30.107 64.009 25.736 1.00 32.49 641 SER A CA 1
ATOM 5062 C C . SER A 1 644 ? 30.987 64.510 24.603 1.00 31.93 641 SER A C 1
ATOM 5063 O O . SER A 1 644 ? 30.472 64.977 23.596 1.00 33.33 641 SER A O 1
ATOM 5066 N N . LYS A 1 645 ? 32.303 64.403 24.763 1.00 31.91 642 LYS A N 1
ATOM 5067 C CA . LYS A 1 645 ? 33.270 64.574 23.641 1.00 32.01 642 LYS A CA 1
ATOM 5068 C C . LYS A 1 645 ? 33.941 63.250 23.291 1.00 31.96 642 LYS A C 1
ATOM 5069 O O . LYS A 1 645 ? 34.700 63.165 22.311 1.00 32.18 642 LYS A O 1
ATOM 5075 N N . ASP A 1 646 ? 33.691 62.226 24.107 1.00 31.32 643 ASP A N 1
ATOM 5076 C CA . ASP A 1 646 ? 34.390 60.942 23.971 1.00 31.29 643 ASP A CA 1
ATOM 5077 C C . ASP A 1 646 ? 33.455 59.718 24.014 1.00 30.84 643 ASP A C 1
ATOM 5078 O O . ASP A 1 646 ? 33.067 59.198 22.974 1.00 31.03 643 ASP A O 1
ATOM 5083 N N . TYR A 1 647 ? 33.089 59.274 25.212 1.00 31.01 644 TYR A N 1
ATOM 5084 C CA . TYR A 1 647 ? 32.170 58.161 25.348 1.00 30.88 644 TYR A CA 1
ATOM 5085 C C . TYR A 1 647 ? 31.236 58.323 26.554 1.00 30.28 644 TYR A C 1
ATOM 5086 O O . TYR A 1 647 ? 31.398 59.241 27.348 1.00 30.49 644 TYR A O 1
ATOM 5095 N N . THR A 1 648 ? 30.287 57.400 26.671 1.00 29.28 645 THR A N 1
ATOM 5096 C CA . THR A 1 648 ? 29.315 57.371 27.731 1.00 29.59 645 THR A CA 1
ATOM 5097 C C . THR A 1 648 ? 29.095 55.906 28.000 1.00 30.33 645 THR A C 1
ATOM 5098 O O . THR A 1 648 ? 29.108 55.087 27.072 1.00 31.51 645 THR A O 1
ATOM 5102 N N . LEU A 1 649 ? 28.915 55.582 29.276 1.00 31.70 646 LEU A N 1
ATOM 5103 C CA . LEU A 1 649 ? 28.659 54.230 29.741 1.00 31.12 646 LEU A CA 1
ATOM 5104 C C . LEU A 1 649 ? 27.290 54.198 30.424 1.00 31.62 646 LEU A C 1
ATOM 5105 O O . LEU A 1 649 ? 27.077 54.829 31.453 1.00 32.71 646 LEU A O 1
ATOM 5110 N N . ILE A 1 650 ? 26.348 53.502 29.819 1.00 31.22 647 ILE A N 1
ATOM 5111 C CA . ILE A 1 650 ? 25.035 53.410 30.386 1.00 31.78 647 ILE A CA 1
ATOM 5112 C C . ILE A 1 650 ? 24.941 52.043 31.024 1.00 32.98 647 ILE A C 1
ATOM 5113 O O . ILE A 1 650 ? 25.169 51.022 30.352 1.00 32.32 647 ILE A O 1
ATOM 5118 N N . VAL A 1 651 ? 24.631 52.030 32.327 1.00 33.60 648 VAL A N 1
ATOM 5119 C CA . VAL A 1 651 ? 24.528 50.799 33.088 1.00 33.95 648 VAL A CA 1
ATOM 5120 C C . VAL A 1 651 ? 23.059 50.386 33.071 1.00 35.94 648 VAL A C 1
ATOM 5121 O O . VAL A 1 651 ? 22.225 51.016 33.724 1.00 37.06 648 VAL A O 1
ATOM 5125 N N . GLY A 1 652 ? 22.750 49.333 32.320 1.00 36.54 649 GLY A N 1
ATOM 5126 C CA . GLY A 1 652 ? 21.382 48.858 32.212 1.00 38.16 649 GLY A CA 1
ATOM 5127 C C . GLY A 1 652 ? 21.183 47.743 33.196 1.00 40.18 649 GLY A C 1
ATOM 5128 O O . GLY A 1 652 ? 21.417 46.583 32.868 1.00 42.18 649 GLY A O 1
ATOM 5129 N N . MET A 1 653 ? 20.772 48.074 34.414 1.00 40.83 650 MET A N 1
ATOM 5130 C CA . MET A 1 653 ? 20.506 47.034 35.400 1.00 41.79 650 MET A CA 1
ATOM 5131 C C . MET A 1 653 ? 19.250 46.236 34.954 1.00 42.31 650 MET A C 1
ATOM 5132 O O . MET A 1 653 ? 18.496 46.722 34.126 1.00 41.19 650 MET A O 1
ATOM 5137 N N . PRO A 1 654 ? 19.050 45.003 35.464 1.00 42.80 651 PRO A N 1
ATOM 5138 C CA . PRO A 1 654 ? 17.987 44.129 34.945 1.00 44.49 651 PRO A CA 1
ATOM 5139 C C . PRO A 1 654 ? 16.590 44.734 35.034 1.00 45.30 651 PRO A C 1
ATOM 5140 O O . PRO A 1 654 ? 16.208 45.225 36.091 1.00 46.70 651 PRO A O 1
ATOM 5144 N N . GLY A 1 655 ? 15.852 44.697 33.928 1.00 45.21 652 GLY A N 1
ATOM 5145 C CA . GLY A 1 655 ? 14.462 45.173 33.886 1.00 45.95 652 GLY A CA 1
ATOM 5146 C C . GLY A 1 655 ? 14.341 46.675 33.694 1.00 44.76 652 GLY A C 1
ATOM 5147 O O . GLY A 1 655 ? 13.236 47.213 33.743 1.00 45.59 652 GLY A O 1
ATOM 5148 N N . THR A 1 656 ? 15.466 47.355 33.481 1.00 42.25 653 THR A N 1
ATOM 5149 C CA . THR A 1 656 ? 15.450 48.809 33.322 1.00 42.85 653 THR A CA 1
ATOM 5150 C C . THR A 1 656 ? 15.127 49.314 31.892 1.00 44.07 653 THR A C 1
ATOM 5151 O O . THR A 1 656 ? 15.085 50.534 31.654 1.00 44.07 653 THR A O 1
ATOM 5155 N N . GLY A 1 657 ? 14.877 48.396 30.961 1.00 45.08 654 GLY A N 1
ATOM 5156 C CA . GLY A 1 657 ? 14.395 48.781 29.648 1.00 47.82 654 GLY A CA 1
ATOM 5157 C C . GLY A 1 657 ? 15.517 49.291 28.765 1.00 49.21 654 GLY A C 1
ATOM 5158 O O . GLY A 1 657 ? 15.480 50.427 28.258 1.00 50.30 654 GLY A O 1
ATOM 5159 N N . LYS A 1 658 ? 16.506 48.417 28.601 1.00 49.32 655 LYS A N 1
ATOM 5160 C CA . LYS A 1 658 ? 17.683 48.618 27.790 1.00 48.95 655 LYS A CA 1
ATOM 5161 C C . LYS A 1 658 ? 17.248 48.998 26.383 1.00 47.36 655 LYS A C 1
ATOM 5162 O O . LYS A 1 658 ? 17.722 50.005 25.842 1.00 46.35 655 LYS A O 1
ATOM 5168 N N . THR A 1 659 ? 16.337 48.209 25.804 1.00 45.35 656 THR A N 1
ATOM 5169 C CA . THR A 1 659 ? 16.014 48.395 24.413 1.00 46.08 656 THR A CA 1
ATOM 5170 C C . THR A 1 659 ? 15.192 49.666 24.223 1.00 46.43 656 THR A C 1
ATOM 5171 O O . THR A 1 659 ? 15.428 50.393 23.265 1.00 49.18 656 THR A O 1
ATOM 5175 N N . THR A 1 660 ? 14.306 49.967 25.173 1.00 45.83 657 THR A N 1
ATOM 5176 C CA . THR A 1 660 ? 13.562 51.228 25.205 1.00 44.45 657 THR A CA 1
ATOM 5177 C C . THR A 1 660 ? 14.501 52.426 25.251 1.00 41.97 657 THR A C 1
ATOM 5178 O O . THR A 1 660 ? 14.265 53.434 24.577 1.00 42.71 657 THR A O 1
ATOM 5182 N N . THR A 1 661 ? 15.565 52.306 26.033 1.00 39.78 658 THR A N 1
ATOM 5183 C CA . THR A 1 661 ? 16.468 53.416 26.289 1.00 39.17 658 THR A CA 1
ATOM 5184 C C . THR A 1 661 ? 17.356 53.687 25.068 1.00 38.33 658 THR A C 1
ATOM 5185 O O . THR A 1 661 ? 17.625 54.844 24.746 1.00 39.49 658 THR A O 1
ATOM 5189 N N . ILE A 1 662 ? 17.784 52.631 24.382 1.00 36.89 659 ILE A N 1
ATOM 5190 C CA . ILE A 1 662 ? 18.654 52.796 23.230 1.00 35.42 659 ILE A CA 1
ATOM 5191 C C . ILE A 1 662 ? 17.839 53.325 22.065 1.00 36.68 659 ILE A C 1
ATOM 5192 O O . ILE A 1 662 ? 18.286 54.269 21.351 1.00 36.62 659 ILE A O 1
ATOM 5197 N N . CYS A 1 663 ? 16.642 52.747 21.892 1.00 37.02 660 CYS A N 1
ATOM 5198 C CA . CYS A 1 663 ? 15.696 53.249 20.891 1.00 36.90 660 CYS A CA 1
ATOM 5199 C C . CYS A 1 663 ? 15.463 54.767 21.036 1.00 37.01 660 CYS A C 1
ATOM 5200 O O . CYS A 1 663 ? 15.660 55.534 20.053 1.00 38.36 660 CYS A O 1
ATOM 5203 N N . ALA A 1 664 ? 15.143 55.207 22.255 1.00 36.71 661 ALA A N 1
ATOM 5204 C CA . ALA A 1 664 ? 14.974 56.640 22.573 1.00 37.07 661 ALA A CA 1
ATOM 5205 C C . ALA A 1 664 ? 16.232 57.465 22.243 1.00 37.65 661 ALA A C 1
ATOM 5206 O O . ALA A 1 664 ? 16.126 58.508 21.585 1.00 40.35 661 ALA A O 1
ATOM 5208 N N . LEU A 1 665 ? 17.416 56.983 22.636 1.00 36.16 662 LEU A N 1
ATOM 5209 C CA . LEU A 1 665 ? 18.666 57.686 22.313 1.00 35.54 662 LEU A CA 1
ATOM 5210 C C . LEU A 1 665 ? 18.823 57.801 20.802 1.00 35.94 662 LEU A C 1
ATOM 5211 O O . LEU A 1 665 ? 19.141 58.888 20.273 1.00 36.68 662 LEU A O 1
ATOM 5216 N N . VAL A 1 666 ? 18.590 56.687 20.101 1.00 35.49 663 VAL A N 1
ATOM 5217 C CA . VAL A 1 666 ? 18.707 56.698 18.636 1.00 35.02 663 VAL A CA 1
ATOM 5218 C C . VAL A 1 666 ? 17.747 57.740 18.050 1.00 35.43 663 VAL A C 1
ATOM 5219 O O . VAL A 1 666 ? 18.155 58.517 17.200 1.00 34.70 663 VAL A O 1
ATOM 5223 N N . ARG A 1 667 ? 16.511 57.811 18.555 1.00 35.58 664 ARG A N 1
ATOM 5224 C CA . ARG A 1 667 ? 15.576 58.851 18.086 1.00 36.86 664 ARG A CA 1
ATOM 5225 C C . ARG A 1 667 ? 16.098 60.269 18.324 1.00 37.38 664 ARG A C 1
ATOM 5226 O O . ARG A 1 667 ? 15.953 61.135 17.463 1.00 38.61 664 ARG A O 1
ATOM 5234 N N . ILE A 1 668 ? 16.690 60.501 19.494 1.00 36.93 665 ILE A N 1
ATOM 5235 C CA . ILE A 1 668 ? 17.192 61.820 19.838 1.00 37.41 665 ILE A CA 1
ATOM 5236 C C . ILE A 1 668 ? 18.343 62.173 18.892 1.00 37.47 665 ILE A C 1
ATOM 5237 O O . ILE A 1 668 ? 18.327 63.246 18.269 1.00 37.77 665 ILE A O 1
ATOM 5242 N N . LEU A 1 669 ? 19.306 61.257 18.756 1.00 36.00 666 LEU A N 1
ATOM 5243 C CA . LEU A 1 669 ? 20.453 61.461 17.852 1.00 35.79 666 LEU A CA 1
ATOM 5244 C C . LEU A 1 669 ? 20.049 61.707 16.402 1.00 36.73 666 LEU A C 1
ATOM 5245 O O . LEU A 1 669 ? 20.593 62.612 15.744 1.00 38.84 666 LEU A O 1
ATOM 5250 N N . SER A 1 670 ? 19.113 60.897 15.911 1.00 36.40 667 SER A N 1
ATOM 5251 C CA . SER A 1 670 ? 18.553 61.044 14.567 1.00 36.68 667 SER A CA 1
ATOM 5252 C C . SER A 1 670 ? 17.847 62.406 14.353 1.00 37.59 667 SER A C 1
ATOM 5253 O O . SER A 1 670 ? 18.138 63.092 13.373 1.00 38.54 667 SER A O 1
ATOM 5256 N N . ALA A 1 671 ? 16.941 62.801 15.257 1.00 37.48 668 ALA A N 1
ATOM 5257 C CA . ALA A 1 671 ? 16.339 64.152 15.258 1.00 37.47 668 ALA A CA 1
ATOM 5258 C C . ALA A 1 671 ? 17.404 65.234 15.241 1.00 38.65 668 ALA A C 1
ATOM 5259 O O . ALA A 1 671 ? 17.165 66.285 14.674 1.00 39.23 668 ALA A O 1
ATOM 5261 N N . CYS A 1 672 ? 18.556 65.001 15.901 1.00 37.44 669 CYS A N 1
ATOM 5262 C CA . CYS A 1 672 ? 19.623 66.000 15.945 1.00 37.80 669 CYS A CA 1
ATOM 5263 C C . CYS A 1 672 ? 20.415 65.991 14.657 1.00 38.06 669 CYS A C 1
ATOM 5264 O O . CYS A 1 672 ? 21.297 66.812 14.478 1.00 39.60 669 CYS A O 1
ATOM 5267 N N . GLY A 1 673 ? 20.123 65.052 13.763 1.00 37.96 670 GLY A N 1
ATOM 5268 C CA . GLY A 1 673 ? 20.859 64.939 12.505 1.00 38.00 670 GLY A CA 1
ATOM 5269 C C . GLY A 1 673 ? 22.252 64.331 12.592 1.00 37.09 670 GLY A C 1
ATOM 5270 O O . GLY A 1 673 ? 23.106 64.602 11.748 1.00 37.05 670 GLY A O 1
ATOM 5271 N N . PHE A 1 674 ? 22.488 63.511 13.607 1.00 36.33 671 PHE A N 1
ATOM 5272 C CA . PHE A 1 674 ? 23.751 62.786 13.722 1.00 34.76 671 PHE A CA 1
ATOM 5273 C C . PHE A 1 674 ? 23.607 61.501 12.915 1.00 34.46 671 PHE A C 1
ATOM 5274 O O . PHE A 1 674 ? 22.477 61.010 12.724 1.00 36.67 671 PHE A O 1
ATOM 5282 N N . SER A 1 675 ? 24.723 60.947 12.451 1.00 32.28 672 SER A N 1
ATOM 5283 C CA . SER A 1 675 ? 24.720 59.591 11.919 1.00 32.12 672 SER A CA 1
ATOM 5284 C C . SER A 1 675 ? 25.115 58.660 13.049 1.00 31.56 672 SER A C 1
ATOM 5285 O O . SER A 1 675 ? 25.896 59.046 13.931 1.00 32.13 672 SER A O 1
ATOM 5288 N N . VAL A 1 676 ? 24.533 57.458 13.044 1.00 31.33 673 VAL A N 1
ATOM 5289 C CA . VAL A 1 676 ? 24.635 56.500 14.161 1.00 31.41 673 VAL A CA 1
ATOM 5290 C C . VAL A 1 676 ? 24.920 55.097 13.645 1.00 32.38 673 VAL A C 1
ATOM 5291 O O . VAL A 1 676 ? 24.264 54.625 12.705 1.00 34.63 673 VAL A O 1
ATOM 5295 N N . LEU A 1 677 ? 25.920 54.465 14.243 1.00 31.92 674 LEU A N 1
ATOM 5296 C CA . LEU A 1 677 ? 26.254 53.073 13.980 1.00 33.13 674 LEU A CA 1
ATOM 5297 C C . LEU A 1 677 ? 25.801 52.277 15.188 1.00 34.49 674 LEU A C 1
ATOM 5298 O O . LEU A 1 677 ? 26.363 52.410 16.289 1.00 36.16 674 LEU A O 1
ATOM 5303 N N . LEU A 1 678 ? 24.789 51.450 14.970 1.00 35.45 675 LEU A N 1
ATOM 5304 C CA . LEU A 1 678 ? 24.129 50.709 16.027 1.00 36.02 675 LEU A CA 1
ATOM 5305 C C . LEU A 1 678 ? 24.582 49.251 16.034 1.00 36.69 675 LEU A C 1
ATOM 5306 O O . LEU A 1 678 ? 24.396 48.533 15.039 1.00 36.98 675 LEU A O 1
ATOM 5311 N N . THR A 1 679 ? 25.190 48.806 17.135 1.00 35.62 676 THR A N 1
ATOM 5312 C CA . THR A 1 679 ? 25.766 47.461 17.145 1.00 37.88 676 THR A CA 1
ATOM 5313 C C . THR A 1 679 ? 25.465 46.723 18.431 1.00 39.31 676 THR A C 1
ATOM 5314 O O . THR A 1 679 ? 25.027 47.326 19.425 1.00 39.97 676 THR A O 1
ATOM 5318 N N . SER A 1 680 ? 25.675 45.408 18.386 1.00 40.37 677 SER A N 1
ATOM 5319 C CA . SER A 1 680 ? 25.751 44.563 19.573 1.00 44.14 677 SER A CA 1
ATOM 5320 C C . SER A 1 680 ? 26.474 43.322 19.133 1.00 44.82 677 SER A C 1
ATOM 5321 O O . SER A 1 680 ? 26.839 43.219 17.968 1.00 44.09 677 SER A O 1
ATOM 5324 N N . TYR A 1 681 ? 26.698 42.387 20.054 1.00 47.55 678 TYR A N 1
ATOM 5325 C CA . TYR A 1 681 ? 27.277 41.119 19.651 1.00 48.99 678 TYR A CA 1
ATOM 5326 C C . TYR A 1 681 ? 26.274 40.242 18.926 1.00 48.40 678 TYR A C 1
ATOM 5327 O O . TYR A 1 681 ? 26.615 39.662 17.885 1.00 50.60 678 TYR A O 1
ATOM 5336 N N . THR A 1 682 ? 25.057 40.130 19.454 1.00 45.12 679 THR A N 1
ATOM 5337 C CA . THR A 1 682 ? 24.092 39.232 18.821 1.00 46.47 679 THR A CA 1
ATOM 5338 C C . THR A 1 682 ? 23.107 39.940 17.900 1.00 45.86 679 THR A C 1
ATOM 5339 O O . THR A 1 682 ? 22.725 41.110 18.117 1.00 45.03 679 THR A O 1
ATOM 5343 N N . HIS A 1 683 ? 22.655 39.166 16.918 1.00 45.77 680 HIS A N 1
ATOM 5344 C CA . HIS A 1 683 ? 21.622 39.570 15.992 1.00 45.14 680 HIS A CA 1
ATOM 5345 C C . HIS A 1 683 ? 20.346 40.008 16.679 1.00 45.41 680 HIS A C 1
ATOM 5346 O O . HIS A 1 683 ? 19.795 41.050 16.319 1.00 45.10 680 HIS A O 1
ATOM 5353 N N . SER A 1 684 ? 19.891 39.254 17.676 1.00 47.40 681 SER A N 1
ATOM 5354 C CA . SER A 1 684 ? 18.565 39.519 18.249 1.00 50.17 681 SER A CA 1
ATOM 5355 C C . SER A 1 684 ? 18.547 40.740 19.167 1.00 49.15 681 SER A C 1
ATOM 5356 O O . SER A 1 684 ? 17.515 41.423 19.306 1.00 49.14 681 SER A O 1
ATOM 5359 N N . ALA A 1 685 ? 19.695 41.045 19.763 1.00 47.91 682 ALA A N 1
ATOM 5360 C CA . ALA A 1 685 ? 19.813 42.273 20.529 1.00 47.24 682 ALA A CA 1
ATOM 5361 C C . ALA A 1 685 ? 19.647 43.495 19.607 1.00 47.15 682 ALA A C 1
ATOM 5362 O O . ALA A 1 685 ? 18.717 44.311 19.798 1.00 48.71 682 ALA A O 1
ATOM 5364 N N . VAL A 1 686 ? 20.494 43.586 18.578 1.00 45.48 683 VAL A N 1
ATOM 5365 C CA . VAL A 1 686 ? 20.347 44.657 17.587 1.00 45.36 683 VAL A CA 1
ATOM 5366 C C . VAL A 1 686 ? 18.933 44.645 16.966 1.00 45.29 683 VAL A C 1
ATOM 5367 O O . VAL A 1 686 ? 18.259 45.684 16.916 1.00 45.95 683 VAL A O 1
ATOM 5371 N N . ASP A 1 687 ? 18.448 43.474 16.577 1.00 45.33 684 ASP A N 1
ATOM 5372 C CA . ASP A 1 687 ? 17.098 43.400 16.024 1.00 47.56 684 ASP A CA 1
ATOM 5373 C C . ASP A 1 687 ? 16.002 43.886 16.984 1.00 48.22 684 ASP A C 1
ATOM 5374 O O . ASP A 1 687 ? 15.003 44.445 16.526 1.00 48.30 684 ASP A O 1
ATOM 5379 N N . ASN A 1 688 ? 16.189 43.682 18.298 1.00 48.05 685 ASN A N 1
ATOM 5380 C CA . ASN A 1 688 ? 15.192 44.103 19.293 1.00 48.18 685 ASN A CA 1
ATOM 5381 C C . ASN A 1 688 ? 15.013 45.613 19.316 1.00 46.86 685 ASN A C 1
ATOM 5382 O O . ASN A 1 688 ? 13.869 46.099 19.402 1.00 47.06 685 ASN A O 1
ATOM 5387 N N . ILE A 1 689 ? 16.136 46.342 19.217 1.00 43.64 686 ILE A N 1
ATOM 5388 C CA . ILE A 1 689 ? 16.113 47.796 19.159 1.00 41.63 686 ILE A CA 1
ATOM 5389 C C . ILE A 1 689 ? 15.422 48.269 17.880 1.00 42.30 686 ILE A C 1
ATOM 5390 O O . ILE A 1 689 ? 14.644 49.245 17.895 1.00 44.62 686 ILE A O 1
ATOM 5395 N N . LEU A 1 690 ? 15.685 47.559 16.788 1.00 41.40 687 LEU A N 1
ATOM 5396 C CA . LEU A 1 690 ? 15.198 47.935 15.465 1.00 40.32 687 LEU A CA 1
ATOM 5397 C C . LEU A 1 690 ? 13.681 47.761 15.351 1.00 42.41 687 LEU A C 1
ATOM 5398 O O . LEU A 1 690 ? 13.001 48.585 14.737 1.00 42.88 687 LEU A O 1
ATOM 5403 N N . LEU A 1 691 ? 13.149 46.722 15.984 1.00 43.78 688 LEU A N 1
ATOM 5404 C CA . LEU A 1 691 ? 11.706 46.534 16.033 1.00 46.06 688 LEU A CA 1
ATOM 5405 C C . LEU A 1 691 ? 11.043 47.763 16.645 1.00 47.94 688 LEU A C 1
ATOM 5406 O O . LEU A 1 691 ? 10.073 48.279 16.072 1.00 51.43 688 LEU A O 1
ATOM 5411 N N . LYS A 1 692 ? 11.595 48.280 17.747 1.00 47.54 689 LYS A N 1
ATOM 5412 C CA . LYS A 1 692 ? 11.056 49.518 18.342 1.00 48.16 689 LYS A CA 1
ATOM 5413 C C . LYS A 1 692 ? 11.193 50.714 17.415 1.00 48.57 689 LYS A C 1
ATOM 5414 O O . LYS A 1 692 ? 10.228 51.450 17.206 1.00 51.10 689 LYS A O 1
ATOM 5420 N N . LEU A 1 693 ? 12.378 50.890 16.832 1.00 47.79 690 LEU A N 1
ATOM 5421 C CA . LEU A 1 693 ? 12.600 51.996 15.911 1.00 46.40 690 LEU A CA 1
ATOM 5422 C C . LEU A 1 693 ? 11.702 51.956 14.676 1.00 48.29 690 LEU A C 1
ATOM 5423 O O . LEU A 1 693 ? 11.319 53.012 14.133 1.00 49.52 690 LEU A O 1
ATOM 5428 N N . ALA A 1 694 ? 11.393 50.742 14.214 1.00 48.60 691 ALA A N 1
ATOM 5429 C CA . ALA A 1 694 ? 10.478 50.566 13.091 1.00 49.97 691 ALA A CA 1
ATOM 5430 C C . ALA A 1 694 ? 9.109 51.105 13.491 1.00 52.87 691 ALA A C 1
ATOM 5431 O O . ALA A 1 694 ? 8.498 51.853 12.732 1.00 54.72 691 ALA A O 1
ATOM 5433 N N . LYS A 1 695 ? 8.663 50.793 14.709 1.00 54.56 692 LYS A N 1
ATOM 5434 C CA . LYS A 1 695 ? 7.381 51.306 15.196 1.00 58.77 692 LYS A CA 1
ATOM 5435 C C . LYS A 1 695 ? 7.319 52.845 15.252 1.00 57.62 692 LYS A C 1
ATOM 5436 O O . LYS A 1 695 ? 6.245 53.434 15.074 1.00 56.82 692 LYS A O 1
ATOM 5442 N N . PHE A 1 696 ? 8.472 53.490 15.445 1.00 53.75 693 PHE A N 1
ATOM 5443 C CA . PHE A 1 696 ? 8.524 54.947 15.478 1.00 52.38 693 PHE A CA 1
ATOM 5444 C C . PHE A 1 696 ? 8.799 55.539 14.100 1.00 52.72 693 PHE A C 1
ATOM 5445 O O . PHE A 1 696 ? 9.036 56.737 13.974 1.00 53.94 693 PHE A O 1
ATOM 5453 N N . LYS A 1 697 ? 8.762 54.706 13.062 1.00 53.92 694 LYS A N 1
ATOM 5454 C CA . LYS A 1 697 ? 8.978 55.162 11.671 1.00 54.78 694 LYS A CA 1
ATOM 5455 C C . LYS A 1 697 ? 10.337 55.880 11.506 1.00 53.00 694 LYS A C 1
ATOM 5456 O O . LYS A 1 697 ? 10.466 56.852 10.750 1.00 53.82 694 LYS A O 1
ATOM 5462 N N . VAL A 1 698 ? 11.343 55.392 12.231 1.00 49.81 695 VAL A N 1
ATOM 5463 C CA . VAL A 1 698 ? 12.713 55.861 12.054 1.00 48.06 695 VAL A CA 1
ATOM 5464 C C . VAL A 1 698 ? 13.398 54.927 11.053 1.00 46.56 695 VAL A C 1
ATOM 5465 O O . VAL A 1 698 ? 13.376 53.700 11.222 1.00 48.20 695 VAL A O 1
ATOM 5469 N N . GLY A 1 699 ? 13.972 55.514 10.005 1.00 43.96 696 GLY A N 1
ATOM 5470 C CA . GLY A 1 699 ? 14.654 54.748 8.975 1.00 41.65 696 GLY A CA 1
ATOM 5471 C C . GLY A 1 699 ? 16.048 54.342 9.410 1.00 40.02 696 GLY A C 1
ATOM 5472 O O . GLY A 1 699 ? 16.757 55.089 10.124 1.00 39.80 696 GLY A O 1
ATOM 5473 N N . PHE A 1 700 ? 16.435 53.150 8.969 1.00 38.59 697 PHE A N 1
ATOM 5474 C CA . PHE A 1 700 ? 17.757 52.568 9.207 1.00 36.17 697 PHE A CA 1
ATOM 5475 C C . PHE A 1 700 ? 18.056 51.546 8.121 1.00 36.93 697 PHE A C 1
ATOM 5476 O O . PHE A 1 700 ? 17.143 51.001 7.484 1.00 36.20 697 PHE A O 1
ATOM 5484 N N . LEU A 1 701 ? 19.348 51.286 7.918 1.00 36.72 698 LEU A N 1
ATOM 5485 C CA . LEU A 1 701 ? 19.760 50.186 7.085 1.00 37.18 698 LEU A CA 1
ATOM 5486 C C . LEU A 1 701 ? 20.341 49.069 7.932 1.00 37.50 698 LEU A C 1
ATOM 5487 O O . LEU A 1 701 ? 21.150 49.324 8.826 1.00 38.39 698 LEU A O 1
ATOM 5492 N N . ARG A 1 702 ? 19.942 47.834 7.639 1.00 38.24 699 ARG A N 1
ATOM 5493 C CA . ARG A 1 702 ? 20.472 46.682 8.353 1.00 38.46 699 ARG A CA 1
ATOM 5494 C C . ARG A 1 702 ? 21.415 45.889 7.458 1.00 39.49 699 ARG A C 1
ATOM 5495 O O . ARG A 1 702 ? 21.037 45.452 6.378 1.00 40.81 699 ARG A O 1
ATOM 5503 N N . LEU A 1 703 ? 22.640 45.713 7.923 1.00 38.99 700 LEU A N 1
ATOM 5504 C CA . LEU A 1 703 ? 23.632 44.880 7.237 1.00 41.16 700 LEU A CA 1
ATOM 5505 C C . LEU A 1 703 ? 23.585 43.480 7.791 1.00 42.72 700 LEU A C 1
ATOM 5506 O O . LEU A 1 703 ? 23.015 43.262 8.850 1.00 45.41 700 LEU A O 1
ATOM 5511 N N . GLY A 1 704 ? 24.213 42.538 7.109 1.00 44.54 701 GLY A N 1
ATOM 5512 C CA . GLY A 1 704 ? 24.197 41.148 7.551 1.00 48.23 701 GLY A CA 1
ATOM 5513 C C . GLY A 1 704 ? 23.370 40.261 6.637 1.00 53.93 701 GLY A C 1
ATOM 5514 O O . GLY A 1 704 ? 22.552 40.741 5.823 1.00 54.38 701 GLY A O 1
ATOM 5515 N N . GLN A 1 705 ? 23.600 38.956 6.761 1.00 57.41 702 GLN A N 1
ATOM 5516 C CA . GLN A 1 705 ? 22.866 37.958 5.985 1.00 59.18 702 GLN A CA 1
ATOM 5517 C C . GLN A 1 705 ? 21.433 37.884 6.488 1.00 57.79 702 GLN A C 1
ATOM 5518 O O . GLN A 1 705 ? 21.187 37.808 7.702 1.00 56.14 702 GLN A O 1
ATOM 5524 N N . SER A 1 706 ? 20.489 37.935 5.558 1.00 57.84 703 SER A N 1
ATOM 5525 C CA . SER A 1 706 ? 19.098 38.145 5.939 1.00 58.14 703 SER A CA 1
ATOM 5526 C C . SER A 1 706 ? 18.493 36.996 6.738 1.00 59.07 703 SER A C 1
ATOM 5527 O O . SER A 1 706 ? 17.608 37.233 7.548 1.00 59.34 703 SER A O 1
ATOM 5530 N N . HIS A 1 707 ? 18.995 35.773 6.543 1.00 60.20 704 HIS A N 1
ATOM 5531 C CA . HIS A 1 707 ? 18.518 34.601 7.299 1.00 61.47 704 HIS A CA 1
ATOM 5532 C C . HIS A 1 707 ? 18.876 34.632 8.807 1.00 60.18 704 HIS A C 1
ATOM 5533 O O . HIS A 1 707 ? 18.226 33.960 9.614 1.00 61.58 704 HIS A O 1
ATOM 5540 N N . LYS A 1 708 ? 19.890 35.413 9.173 1.00 56.81 705 LYS A N 1
ATOM 5541 C CA . LYS A 1 708 ? 20.272 35.608 10.575 1.00 55.96 705 LYS A CA 1
ATOM 5542 C C . LYS A 1 708 ? 19.410 36.675 11.267 1.00 53.36 705 LYS A C 1
ATOM 5543 O O . LYS A 1 708 ? 19.427 36.795 12.488 1.00 54.21 705 LYS A O 1
ATOM 5549 N N . VAL A 1 709 ? 18.641 37.413 10.476 1.00 50.94 706 VAL A N 1
ATOM 5550 C CA . VAL A 1 709 ? 17.910 38.599 10.913 1.00 48.28 706 VAL A CA 1
ATOM 5551 C C . VAL A 1 709 ? 16.423 38.284 11.230 1.00 49.86 706 VAL A C 1
ATOM 5552 O O . VAL A 1 709 ? 15.781 37.469 10.556 1.00 51.23 706 VAL A O 1
ATOM 5556 N N . HIS A 1 710 ? 15.888 38.958 12.247 1.00 49.06 707 HIS A N 1
ATOM 5557 C CA . HIS A 1 710 ? 14.480 38.885 12.591 1.00 50.41 707 HIS A CA 1
ATOM 5558 C C . HIS A 1 710 ? 13.575 39.080 11.358 1.00 51.03 707 HIS A C 1
ATOM 5559 O O . HIS A 1 710 ? 13.806 40.020 10.571 1.00 49.62 707 HIS A O 1
ATOM 5566 N N . PRO A 1 711 ? 12.545 38.193 11.198 1.00 51.37 708 PRO A N 1
ATOM 5567 C CA . PRO A 1 711 ? 11.623 38.210 10.061 1.00 51.80 708 PRO A CA 1
ATOM 5568 C C . PRO A 1 711 ? 11.026 39.578 9.807 1.00 50.73 708 PRO A C 1
ATOM 5569 O O . PRO A 1 711 ? 10.901 39.993 8.655 1.00 51.70 708 PRO A O 1
ATOM 5573 N N . ASP A 1 712 ? 10.671 40.291 10.859 1.00 49.65 709 ASP A N 1
ATOM 5574 C CA . ASP A 1 712 ? 10.112 41.613 10.659 1.00 49.68 709 ASP A CA 1
ATOM 5575 C C . ASP A 1 712 ? 11.155 42.693 10.386 1.00 47.60 709 ASP A C 1
ATOM 5576 O O . ASP A 1 712 ? 10.789 43.834 10.141 1.00 47.39 709 ASP A O 1
ATOM 5581 N N . ILE A 1 713 ? 12.435 42.341 10.423 1.00 46.90 710 ILE A N 1
ATOM 5582 C CA . ILE A 1 713 ? 13.507 43.304 10.104 1.00 46.77 710 ILE A CA 1
ATOM 5583 C C . ILE A 1 713 ? 14.080 43.025 8.709 1.00 47.53 710 ILE A C 1
ATOM 5584 O O . ILE A 1 713 ? 14.710 43.902 8.113 1.00 47.52 710 ILE A O 1
ATOM 5589 N N . GLN A 1 714 ? 13.838 41.822 8.184 1.00 48.90 711 GLN A N 1
ATOM 5590 C CA . GLN A 1 714 ? 14.413 41.395 6.887 1.00 49.70 711 GLN A CA 1
ATOM 5591 C C . GLN A 1 714 ? 14.232 42.377 5.710 1.00 48.95 711 GLN A C 1
ATOM 5592 O O . GLN A 1 714 ? 15.180 42.611 4.948 1.00 49.20 711 GLN A O 1
ATOM 5598 N N . LYS A 1 715 ? 13.060 42.995 5.611 1.00 48.36 712 LYS A N 1
ATOM 5599 C CA . LYS A 1 715 ? 12.795 43.999 4.572 1.00 48.46 712 LYS A CA 1
ATOM 5600 C C . LYS A 1 715 ? 13.678 45.254 4.657 1.00 46.90 712 LYS A C 1
ATOM 5601 O O . LYS A 1 715 ? 13.656 46.095 3.757 1.00 47.23 712 LYS A O 1
ATOM 5607 N N . PHE A 1 716 ? 14.410 45.396 5.758 1.00 45.49 713 PHE A N 1
ATOM 5608 C CA . PHE A 1 716 ? 15.240 46.558 5.986 1.00 43.50 713 PHE A CA 1
ATOM 5609 C C . PHE A 1 716 ? 16.677 46.256 5.654 1.00 43.47 713 PHE A C 1
ATOM 5610 O O . PHE A 1 716 ? 17.506 47.174 5.682 1.00 44.27 713 PHE A O 1
ATOM 5618 N N . THR A 1 717 ? 16.969 44.983 5.374 1.00 43.24 714 THR A N 1
ATOM 5619 C CA . THR A 1 717 ? 18.329 44.557 5.039 1.00 43.76 714 THR A CA 1
ATOM 5620 C C . THR A 1 717 ? 18.765 44.921 3.620 1.00 44.39 714 THR A C 1
ATOM 5621 O O . THR A 1 717 ? 17.946 44.953 2.684 1.00 45.09 714 THR A O 1
ATOM 5625 N N . GLU A 1 718 ? 20.078 45.132 3.479 1.00 44.14 715 GLU A N 1
ATOM 5626 C CA . GLU A 1 718 ? 20.728 45.344 2.190 1.00 44.25 715 GLU A CA 1
ATOM 5627 C C . GLU A 1 718 ? 20.388 44.227 1.223 1.00 45.72 715 GLU A C 1
ATOM 5628 O O . GLU A 1 718 ? 20.012 44.492 0.082 1.00 48.15 715 GLU A O 1
ATOM 5634 N N . GLU A 1 719 ? 20.479 42.986 1.688 1.00 46.68 716 GLU A N 1
ATOM 5635 C CA . GLU A 1 719 ? 20.240 41.823 0.854 1.00 49.57 716 GLU A CA 1
ATOM 5636 C C . GLU A 1 719 ? 18.834 41.827 0.250 1.00 50.17 716 GLU A C 1
ATOM 5637 O O . GLU A 1 719 ? 18.691 41.600 -0.956 1.00 50.53 716 GLU A O 1
ATOM 5643 N N . GLU A 1 720 ? 17.821 42.115 1.075 1.00 49.22 717 GLU A N 1
ATOM 5644 C CA . GLU A 1 720 ? 16.425 42.109 0.620 1.00 50.68 717 GLU A CA 1
ATOM 5645 C C . GLU A 1 720 ? 16.120 43.288 -0.268 1.00 49.32 717 GLU A C 1
ATOM 5646 O O . GLU A 1 720 ? 15.448 43.130 -1.299 1.00 50.06 717 GLU A O 1
ATOM 5652 N N . ILE A 1 721 ? 16.633 44.457 0.105 1.00 46.00 718 ILE A N 1
ATOM 5653 C CA . ILE A 1 721 ? 16.462 45.619 -0.742 1.00 45.24 718 ILE A CA 1
ATOM 5654 C C . ILE A 1 721 ? 17.111 45.429 -2.134 1.00 46.29 718 ILE A C 1
ATOM 5655 O O . ILE A 1 721 ? 16.469 45.734 -3.152 1.00 47.10 718 ILE A O 1
ATOM 5660 N N . CYS A 1 722 ? 18.323 44.873 -2.189 1.00 45.04 719 CYS A N 1
ATOM 5661 C CA . CYS A 1 722 ? 18.941 44.553 -3.485 1.00 45.89 719 CYS A CA 1
ATOM 5662 C C . CYS A 1 722 ? 18.099 43.637 -4.350 1.00 48.94 719 CYS A C 1
ATOM 5663 O O . CYS A 1 722 ? 17.932 43.897 -5.544 1.00 49.70 719 CYS A O 1
ATOM 5666 N N . ARG A 1 723 ? 17.572 42.569 -3.750 1.00 51.92 720 ARG A N 1
ATOM 5667 C CA . ARG A 1 723 ? 16.739 41.612 -4.470 1.00 56.08 720 ARG A CA 1
ATOM 5668 C C . ARG A 1 723 ? 15.429 42.289 -4.853 1.00 55.84 720 ARG A C 1
ATOM 5669 O O . ARG A 1 723 ? 15.021 42.257 -5.987 1.00 55.91 720 ARG A O 1
ATOM 5677 N N . SER A 1 724 ? 14.819 42.950 -3.888 1.00 55.63 721 SER A N 1
ATOM 5678 C CA . SER A 1 724 ? 13.502 43.520 -4.043 1.00 56.56 721 SER A CA 1
ATOM 5679 C C . SER A 1 724 ? 13.473 44.656 -5.059 1.00 56.20 721 SER A C 1
ATOM 5680 O O . SER A 1 724 ? 12.495 44.783 -5.793 1.00 58.12 721 SER A O 1
ATOM 5683 N N . ARG A 1 725 ? 14.534 45.471 -5.092 1.00 53.79 722 ARG A N 1
ATOM 5684 C CA . ARG A 1 725 ? 14.599 46.665 -5.953 1.00 52.05 722 ARG A CA 1
ATOM 5685 C C . ARG A 1 725 ? 15.466 46.492 -7.191 1.00 50.53 722 ARG A C 1
ATOM 5686 O O . ARG A 1 725 ? 15.731 47.470 -7.884 1.00 50.18 722 ARG A O 1
ATOM 5694 N N . SER A 1 726 ? 15.894 45.257 -7.464 1.00 49.73 723 SER A N 1
ATOM 5695 C CA . SER A 1 726 ? 16.785 44.927 -8.589 1.00 49.40 723 SER A CA 1
ATOM 5696 C C . SER A 1 726 ? 18.039 45.849 -8.669 1.00 46.15 723 SER A C 1
ATOM 5697 O O . SER A 1 726 ? 18.392 46.350 -9.718 1.00 46.22 723 SER A O 1
ATOM 5700 N N . ILE A 1 727 ? 18.687 46.105 -7.558 1.00 43.15 724 ILE A N 1
ATOM 5701 C CA . ILE A 1 727 ? 19.878 46.941 -7.616 1.00 41.14 724 ILE A CA 1
ATOM 5702 C C . ILE A 1 727 ? 20.971 46.278 -8.462 1.00 41.65 724 ILE A C 1
ATOM 5703 O O . ILE A 1 727 ? 21.407 45.172 -8.181 1.00 42.42 724 ILE A O 1
ATOM 5708 N N . ALA A 1 728 ? 21.371 46.955 -9.526 1.00 41.03 725 ALA A N 1
ATOM 5709 C CA . ALA A 1 728 ? 22.284 46.368 -10.497 1.00 41.40 725 ALA A CA 1
ATOM 5710 C C . ALA A 1 728 ? 23.281 47.398 -11.031 1.00 40.34 725 ALA A C 1
ATOM 5711 O O . ALA A 1 728 ? 23.848 47.188 -12.083 1.00 40.67 725 ALA A O 1
ATOM 5713 N N . SER A 1 729 ? 23.472 48.504 -10.302 1.00 38.87 726 SER A N 1
ATOM 5714 C CA . SER A 1 729 ? 24.384 49.583 -10.734 1.00 38.36 726 SER A CA 1
ATOM 5715 C C . SER A 1 729 ? 25.123 50.124 -9.504 1.00 36.53 726 SER A C 1
ATOM 5716 O O . SER A 1 729 ? 24.581 50.125 -8.391 1.00 35.18 726 SER A O 1
ATOM 5719 N N . LEU A 1 730 ? 26.352 50.591 -9.712 1.00 35.95 727 LEU A N 1
ATOM 5720 C CA . LEU A 1 730 ? 27.109 51.142 -8.600 1.00 34.65 727 LEU A CA 1
ATOM 5721 C C . LEU A 1 730 ? 26.383 52.312 -7.949 1.00 33.60 727 LEU A C 1
ATOM 5722 O O . LEU A 1 730 ? 26.272 52.343 -6.742 1.00 32.81 727 LEU A O 1
ATOM 5727 N N . ALA A 1 731 ? 25.855 53.240 -8.738 1.00 34.68 728 ALA A N 1
ATOM 5728 C CA . ALA A 1 731 ? 25.127 54.410 -8.185 1.00 34.94 728 ALA A CA 1
ATOM 5729 C C . ALA A 1 731 ? 23.905 54.033 -7.351 1.00 35.88 728 ALA A C 1
ATOM 5730 O O . ALA A 1 731 ? 23.742 54.585 -6.275 1.00 36.13 728 ALA A O 1
ATOM 5732 N N . HIS A 1 732 ? 23.075 53.093 -7.812 1.00 38.37 729 HIS A N 1
ATOM 5733 C CA . HIS A 1 732 ? 21.978 52.558 -6.965 1.00 39.78 729 HIS A CA 1
ATOM 5734 C C . HIS A 1 732 ? 22.438 51.877 -5.691 1.00 39.11 729 HIS A C 1
ATOM 5735 O O . HIS A 1 732 ? 21.794 52.049 -4.655 1.00 38.61 729 HIS A O 1
ATOM 5742 N N . LEU A 1 733 ? 23.547 51.137 -5.737 1.00 38.96 730 LEU A N 1
ATOM 5743 C CA . LEU A 1 733 ? 24.093 50.587 -4.490 1.00 38.13 730 LEU A CA 1
ATOM 5744 C C . LEU A 1 733 ? 24.519 51.665 -3.525 1.00 38.25 730 LEU A C 1
ATOM 5745 O O . LEU A 1 733 ? 24.212 51.595 -2.322 1.00 36.99 730 LEU A O 1
ATOM 5750 N N . GLU A 1 734 ? 25.238 52.664 -4.041 1.00 40.61 731 GLU A N 1
ATOM 5751 C CA . GLU A 1 734 ? 25.646 53.796 -3.219 1.00 41.68 731 GLU A CA 1
ATOM 5752 C C . GLU A 1 734 ? 24.436 54.448 -2.606 1.00 39.94 731 GLU A C 1
ATOM 5753 O O . GLU A 1 734 ? 24.424 54.722 -1.429 1.00 39.52 731 GLU A O 1
ATOM 5759 N N . GLU A 1 735 ? 23.428 54.702 -3.425 1.00 40.60 732 GLU A N 1
ATOM 5760 C CA . GLU A 1 735 ? 22.183 55.294 -2.980 1.00 43.00 732 GLU A CA 1
ATOM 5761 C C . GLU A 1 735 ? 21.599 54.544 -1.773 1.00 41.89 732 GLU A C 1
ATOM 5762 O O . GLU A 1 735 ? 21.191 55.164 -0.795 1.00 43.36 732 GLU A O 1
ATOM 5768 N N . LEU A 1 736 ? 21.628 53.220 -1.805 1.00 40.33 733 LEU A N 1
ATOM 5769 C CA . LEU A 1 736 ? 21.141 52.461 -0.685 1.00 40.71 733 LEU A CA 1
ATOM 5770 C C . LEU A 1 736 ? 21.992 52.667 0.575 1.00 40.70 733 LEU A C 1
ATOM 5771 O O . LEU A 1 736 ? 21.443 52.922 1.658 1.00 42.92 733 LEU A O 1
ATOM 5776 N N . TYR A 1 737 ? 23.312 52.596 0.430 1.00 39.28 734 TYR A N 1
ATOM 5777 C CA . TYR A 1 737 ? 24.242 52.860 1.527 1.00 37.72 734 TYR A CA 1
ATOM 5778 C C . TYR A 1 737 ? 24.099 54.285 2.099 1.00 38.12 734 TYR A C 1
ATOM 5779 O O . TYR A 1 737 ? 24.280 54.486 3.287 1.00 37.75 734 TYR A O 1
ATOM 5788 N N . ASN A 1 738 ? 23.772 55.274 1.279 1.00 39.57 735 ASN A N 1
ATOM 5789 C CA . ASN A 1 738 ? 23.606 56.628 1.816 1.00 39.41 735 ASN A CA 1
ATOM 5790 C C . ASN A 1 738 ? 22.196 56.966 2.241 1.00 41.64 735 ASN A C 1
ATOM 5791 O O . ASN A 1 738 ? 21.946 58.105 2.620 1.00 43.46 735 ASN A O 1
ATOM 5796 N N . SER A 1 739 ? 21.267 56.015 2.164 1.00 42.70 736 SER A N 1
ATOM 5797 C CA . SER A 1 739 ? 19.860 56.390 2.327 1.00 45.84 736 SER A CA 1
ATOM 5798 C C . SER A 1 739 ? 19.462 56.561 3.797 1.00 45.63 736 SER A C 1
ATOM 5799 O O . SER A 1 739 ? 18.454 57.162 4.078 1.00 48.33 736 SER A O 1
ATOM 5802 N N . HIS A 1 740 ? 20.261 56.051 4.727 1.00 43.98 737 HIS A N 1
ATOM 5803 C CA . HIS A 1 740 ? 19.955 56.227 6.143 1.00 44.31 737 HIS A CA 1
ATOM 5804 C C . HIS A 1 740 ? 21.179 56.519 6.975 1.00 41.98 737 HIS A C 1
ATOM 5805 O O . HIS A 1 740 ? 22.154 55.778 6.912 1.00 42.19 737 HIS A O 1
ATOM 5812 N N . PRO A 1 741 ? 21.120 57.606 7.760 1.00 40.33 738 PRO A N 1
ATOM 5813 C CA . PRO A 1 741 ? 22.124 58.002 8.714 1.00 38.84 738 PRO A CA 1
ATOM 5814 C C . PRO A 1 741 ? 22.344 56.932 9.775 1.00 38.30 738 PRO A C 1
ATOM 5815 O O . PRO A 1 741 ? 23.387 56.916 10.423 1.00 37.72 738 PRO A O 1
ATOM 5819 N N . ILE A 1 742 ? 21.362 56.053 9.953 1.00 37.94 739 ILE A N 1
ATOM 5820 C CA . ILE A 1 742 ? 21.442 54.978 10.934 1.00 36.66 739 ILE A CA 1
ATOM 5821 C C . ILE A 1 742 ? 21.747 53.658 10.257 1.00 36.77 739 ILE A C 1
ATOM 5822 O O . ILE A 1 742 ? 20.977 53.184 9.429 1.00 38.31 739 ILE A O 1
ATOM 5827 N N . VAL A 1 743 ? 22.888 53.076 10.614 1.00 35.22 740 VAL A N 1
ATOM 5828 C CA . VAL A 1 743 ? 23.311 51.795 10.075 1.00 34.15 740 VAL A CA 1
ATOM 5829 C C . VAL A 1 743 ? 23.483 50.794 11.221 1.00 35.44 740 VAL A C 1
ATOM 5830 O O . VAL A 1 743 ? 24.181 51.067 12.214 1.00 35.58 740 VAL A O 1
ATOM 5834 N N . ALA A 1 744 ? 22.867 49.624 11.063 1.00 36.21 741 ALA A N 1
ATOM 5835 C CA . ALA A 1 744 ? 22.764 48.659 12.147 1.00 36.43 741 ALA A CA 1
ATOM 5836 C C . ALA A 1 744 ? 23.403 47.346 11.736 1.00 37.25 741 ALA A C 1
ATOM 5837 O O . ALA A 1 744 ? 23.026 46.768 10.716 1.00 39.24 741 ALA A O 1
ATOM 5839 N N . THR A 1 745 ? 24.380 46.889 12.518 1.00 36.92 742 THR A N 1
ATOM 5840 C CA . THR A 1 745 ? 25.007 45.570 12.324 1.00 37.34 742 THR A CA 1
ATOM 5841 C C . THR A 1 745 ? 25.555 44.960 13.638 1.00 37.83 742 THR A C 1
ATOM 5842 O O . THR A 1 745 ? 25.484 45.597 14.690 1.00 39.84 742 THR A O 1
ATOM 5846 N N . THR A 1 746 ? 26.074 43.737 13.578 1.00 38.48 743 THR A N 1
ATOM 5847 C CA . THR A 1 746 ? 26.737 43.104 14.721 1.00 39.73 743 THR A CA 1
ATOM 5848 C C . THR A 1 746 ? 28.211 43.529 14.769 1.00 40.69 743 THR A C 1
ATOM 5849 O O . THR A 1 746 ? 28.756 43.998 13.773 1.00 40.13 743 THR A O 1
ATOM 5853 N N . CYS A 1 747 ? 28.835 43.340 15.929 1.00 41.81 744 CYS A N 1
ATOM 5854 C CA . CYS A 1 747 ? 30.236 43.687 16.157 1.00 43.69 744 CYS A CA 1
ATOM 5855 C C . CYS A 1 747 ? 31.211 43.006 15.234 1.00 43.25 744 CYS A C 1
ATOM 5856 O O . CYS A 1 747 ? 32.192 43.615 14.840 1.00 44.34 744 CYS A O 1
ATOM 5859 N N . MET A 1 748 ? 30.929 41.756 14.891 1.00 44.98 745 MET A N 1
ATOM 5860 C CA . MET A 1 748 ? 31.725 41.001 13.946 1.00 46.45 745 MET A CA 1
ATOM 5861 C C . MET A 1 748 ? 31.524 41.443 12.474 1.00 46.41 745 MET A C 1
ATOM 5862 O O . MET A 1 748 ? 32.301 41.042 11.614 1.00 49.26 745 MET A O 1
ATOM 5867 N N . GLY A 1 749 ? 30.515 42.271 12.179 1.00 44.37 746 GLY A N 1
ATOM 5868 C CA . GLY A 1 749 ? 30.221 42.693 10.798 1.00 42.38 746 GLY A CA 1
ATOM 5869 C C . GLY A 1 749 ? 31.035 43.863 10.273 1.00 43.72 746 GLY A C 1
ATOM 5870 O O . GLY A 1 749 ? 30.686 44.471 9.279 1.00 44.83 746 GLY A O 1
ATOM 5871 N N . ILE A 1 750 ? 32.153 44.160 10.918 1.00 45.34 747 ILE A N 1
ATOM 5872 C CA . ILE A 1 750 ? 32.940 45.371 10.628 1.00 43.16 747 ILE A CA 1
ATOM 5873 C C . ILE A 1 750 ? 33.734 45.320 9.329 1.00 44.15 747 ILE A C 1
ATOM 5874 O O . ILE A 1 750 ? 34.304 46.339 8.909 1.00 45.34 747 ILE A O 1
ATOM 5879 N N . ASN A 1 751 ? 33.742 44.171 8.663 1.00 43.72 748 ASN A N 1
ATOM 5880 C CA . ASN A 1 751 ? 34.356 44.115 7.353 1.00 45.29 748 ASN A CA 1
ATOM 5881 C C . ASN A 1 751 ? 33.501 44.592 6.151 1.00 43.15 748 ASN A C 1
ATOM 5882 O O . ASN A 1 751 ? 33.988 44.684 5.026 1.00 44.16 748 ASN A O 1
ATOM 5887 N N . HIS A 1 752 ? 32.249 44.943 6.398 1.00 41.59 749 HIS A N 1
ATOM 5888 C CA . HIS A 1 752 ? 31.393 45.480 5.351 1.00 40.24 749 HIS A CA 1
ATOM 5889 C C . HIS A 1 752 ? 32.044 46.663 4.661 1.00 39.17 749 HIS A C 1
ATOM 5890 O O . HIS A 1 752 ? 32.640 47.496 5.331 1.00 38.30 749 HIS A O 1
ATOM 5897 N N . PRO A 1 753 ? 31.956 46.723 3.313 1.00 40.16 750 PRO A N 1
ATOM 5898 C CA . PRO A 1 753 ? 32.547 47.813 2.499 1.00 38.91 750 PRO A CA 1
ATOM 5899 C C . PRO A 1 753 ? 32.182 49.214 2.988 1.00 38.84 750 PRO A C 1
ATOM 5900 O O . PRO A 1 753 ? 32.950 50.160 2.813 1.00 38.72 750 PRO A O 1
ATOM 5904 N N . ILE A 1 754 ? 31.013 49.346 3.605 1.00 39.28 751 ILE A N 1
ATOM 5905 C CA . ILE A 1 754 ? 30.561 50.638 4.100 1.00 39.24 751 ILE A CA 1
ATOM 5906 C C . ILE A 1 754 ? 31.612 51.298 5.049 1.00 37.99 751 ILE A C 1
ATOM 5907 O O . ILE A 1 754 ? 31.820 52.528 5.030 1.00 37.58 751 ILE A O 1
ATOM 5912 N N . PHE A 1 755 ? 32.279 50.466 5.849 1.00 36.30 752 PHE A N 1
ATOM 5913 C CA . PHE A 1 755 ? 33.239 50.952 6.819 1.00 36.08 752 PHE A CA 1
ATOM 5914 C C . PHE A 1 755 ? 34.581 51.409 6.217 1.00 36.75 752 PHE A C 1
ATOM 5915 O O . PHE A 1 755 ? 35.440 51.936 6.941 1.00 37.48 752 PHE A O 1
ATOM 5923 N N . SER A 1 756 ? 34.740 51.251 4.909 1.00 35.52 753 SER A N 1
ATOM 5924 C CA . SER A 1 756 ? 35.893 51.778 4.226 1.00 38.06 753 SER A CA 1
ATOM 5925 C C . SER A 1 756 ? 35.608 53.150 3.663 1.00 38.41 753 SER A C 1
ATOM 5926 O O . SER A 1 756 ? 36.504 53.787 3.090 1.00 39.94 753 SER A O 1
ATOM 5929 N N . ARG A 1 757 ? 34.362 53.579 3.771 1.00 37.04 754 ARG A N 1
ATOM 5930 C CA . ARG A 1 757 ? 33.929 54.761 3.068 1.00 37.90 754 ARG A CA 1
ATOM 5931 C C . ARG A 1 757 ? 33.210 55.754 3.967 1.00 39.12 754 ARG A C 1
ATOM 5932 O O . ARG A 1 757 ? 33.183 56.941 3.651 1.00 40.53 754 ARG A O 1
ATOM 5940 N N . LYS A 1 758 ? 32.606 55.270 5.056 1.00 38.71 755 LYS A N 1
ATOM 5941 C CA . LYS A 1 758 ? 31.784 56.106 5.938 1.00 40.34 755 LYS A CA 1
ATOM 5942 C C . LYS A 1 758 ? 32.332 56.148 7.357 1.00 39.36 755 LYS A C 1
ATOM 5943 O O . LYS A 1 758 ? 32.966 55.184 7.818 1.00 41.44 755 LYS A O 1
ATOM 5949 N N . THR A 1 759 ? 32.075 57.249 8.057 1.00 36.70 756 THR A N 1
ATOM 5950 C CA . THR A 1 759 ? 32.323 57.314 9.482 1.00 34.78 756 THR A CA 1
ATOM 5951 C C . THR A 1 759 ? 31.070 57.824 10.121 1.00 34.22 756 THR A C 1
ATOM 5952 O O . THR A 1 759 ? 30.215 58.370 9.452 1.00 36.04 756 THR A O 1
ATOM 5956 N N . PHE A 1 760 ? 30.943 57.647 11.426 1.00 33.24 757 PHE A N 1
ATOM 5957 C CA . PHE A 1 760 ? 29.719 57.981 12.089 1.00 33.12 757 PHE A CA 1
ATOM 5958 C C . PHE A 1 760 ? 29.983 58.956 13.219 1.00 33.41 757 PHE A C 1
ATOM 5959 O O . PHE A 1 760 ? 31.062 58.935 13.829 1.00 31.39 757 PHE A O 1
ATOM 5967 N N . ASP A 1 761 ? 29.007 59.827 13.484 1.00 33.01 758 ASP A N 1
ATOM 5968 C CA . ASP A 1 761 ? 29.095 60.723 14.632 1.00 32.58 758 ASP A CA 1
ATOM 5969 C C . ASP A 1 761 ? 29.221 59.926 15.939 1.00 32.05 758 ASP A C 1
ATOM 5970 O O . ASP A 1 761 ? 30.016 60.262 16.802 1.00 31.98 758 ASP A O 1
ATOM 5975 N N . PHE A 1 762 ? 28.442 58.852 16.028 1.00 31.50 759 PHE A N 1
ATOM 5976 C CA . PHE A 1 762 ? 28.286 58.005 17.200 1.00 30.77 759 PHE A CA 1
ATOM 5977 C C . PHE A 1 762 ? 28.239 56.523 16.876 1.00 30.80 759 PHE A C 1
ATOM 5978 O O . PHE A 1 762 ? 27.632 56.104 15.910 1.00 32.76 759 PHE A O 1
ATOM 5986 N N . CYS A 1 763 ? 28.797 55.726 17.757 1.00 31.26 760 CYS A N 1
ATOM 5987 C CA . CYS A 1 763 ? 28.556 54.311 17.751 1.00 31.40 760 CYS A CA 1
ATOM 5988 C C . CYS A 1 763 ? 27.867 53.942 19.062 1.00 30.24 760 CYS A C 1
ATOM 5989 O O . CYS A 1 763 ? 28.305 54.368 20.135 1.00 28.64 760 CYS A O 1
ATOM 5992 N N . ILE A 1 764 ? 26.835 53.107 18.971 1.00 29.64 761 ILE A N 1
ATOM 5993 C CA . ILE A 1 764 ? 26.181 52.589 20.169 1.00 31.01 761 ILE A CA 1
ATOM 5994 C C . ILE A 1 764 ? 26.381 51.085 20.172 1.00 32.26 761 ILE A C 1
ATOM 5995 O O . ILE A 1 764 ? 26.108 50.423 19.154 1.00 32.26 761 ILE A O 1
ATOM 6000 N N . VAL A 1 765 ? 26.888 50.555 21.297 1.00 32.44 762 VAL A N 1
ATOM 6001 C CA . VAL A 1 765 ? 27.112 49.104 21.435 1.00 33.19 762 VAL A CA 1
ATOM 6002 C C . VAL A 1 765 ? 26.236 48.543 22.536 1.00 34.39 762 VAL A C 1
ATOM 6003 O O . VAL A 1 765 ? 26.478 48.783 23.707 1.00 36.79 762 VAL A O 1
ATOM 6007 N N . ASP A 1 766 ? 25.204 47.807 22.165 1.00 35.99 763 ASP A N 1
ATOM 6008 C CA . ASP A 1 766 ? 24.429 47.117 23.174 1.00 37.87 763 ASP A CA 1
ATOM 6009 C C . ASP A 1 766 ? 25.188 45.885 23.650 1.00 38.15 763 ASP A C 1
ATOM 6010 O O . ASP A 1 766 ? 26.004 45.302 22.912 1.00 38.15 763 ASP A O 1
ATOM 6015 N N . GLU A 1 767 ? 24.920 45.503 24.893 1.00 39.28 764 GLU A N 1
ATOM 6016 C CA . GLU A 1 767 ? 25.503 44.309 25.529 1.00 41.64 764 GLU A CA 1
ATOM 6017 C C . GLU A 1 767 ? 27.024 44.410 25.647 1.00 38.72 764 GLU A C 1
ATOM 6018 O O . GLU A 1 767 ? 27.711 43.399 25.534 1.00 37.49 764 GLU A O 1
ATOM 6024 N N . ALA A 1 768 ? 27.549 45.613 25.861 1.00 37.59 765 ALA A N 1
ATOM 6025 C CA . ALA A 1 768 ? 29.001 45.811 25.763 1.00 38.17 765 ALA A CA 1
ATOM 6026 C C . ALA A 1 768 ? 29.726 45.046 26.840 1.00 38.70 765 ALA A C 1
ATOM 6027 O O . ALA A 1 768 ? 30.895 44.686 26.653 1.00 40.78 765 ALA A O 1
ATOM 6029 N N . SER A 1 769 ? 29.035 44.784 27.957 1.00 38.37 766 SER A N 1
ATOM 6030 C CA . SER A 1 769 ? 29.664 44.039 29.052 1.00 37.86 766 SER A CA 1
ATOM 6031 C C . SER A 1 769 ? 29.724 42.521 28.837 1.00 36.05 766 SER A C 1
ATOM 6032 O O . SER A 1 769 ? 30.309 41.823 29.614 1.00 35.84 766 SER A O 1
ATOM 6035 N N . GLN A 1 770 ? 29.132 42.018 27.775 1.00 36.39 767 GLN A N 1
ATOM 6036 C CA . GLN A 1 770 ? 29.211 40.594 27.452 1.00 38.12 767 GLN A CA 1
ATOM 6037 C C . GLN A 1 770 ? 30.254 40.317 26.345 1.00 37.19 767 GLN A C 1
ATOM 6038 O O . GLN A 1 770 ? 30.574 39.161 26.074 1.00 35.95 767 GLN A O 1
ATOM 6044 N N . ILE A 1 771 ? 30.743 41.381 25.712 1.00 35.55 768 ILE A N 1
ATOM 6045 C CA . ILE A 1 771 ? 31.574 41.280 24.513 1.00 37.39 768 ILE A CA 1
ATOM 6046 C C . ILE A 1 771 ? 33.046 41.332 24.883 1.00 36.39 768 ILE A C 1
ATOM 6047 O O . ILE A 1 771 ? 33.498 42.251 25.601 1.00 37.37 768 ILE A O 1
ATOM 6052 N N . SER A 1 772 ? 33.767 40.326 24.405 1.00 35.58 769 SER A N 1
ATOM 6053 C CA . SER A 1 772 ? 35.216 40.329 24.358 1.00 35.73 769 SER A CA 1
ATOM 6054 C C . SER A 1 772 ? 35.761 41.712 23.976 1.00 33.76 769 SER A C 1
ATOM 6055 O O . SER A 1 772 ? 35.342 42.314 22.980 1.00 34.62 769 SER A O 1
ATOM 6058 N N . GLN A 1 773 ? 36.648 42.227 24.813 1.00 32.33 770 GLN A N 1
ATOM 6059 C CA . GLN A 1 773 ? 37.148 43.590 24.709 1.00 31.26 770 GLN A CA 1
ATOM 6060 C C . GLN A 1 773 ? 37.690 43.932 23.304 1.00 31.42 770 GLN A C 1
ATOM 6061 O O . GLN A 1 773 ? 37.275 44.943 22.745 1.00 31.19 770 GLN A O 1
ATOM 6067 N N . PRO A 1 774 ? 38.571 43.084 22.712 1.00 31.82 771 PRO A N 1
ATOM 6068 C CA .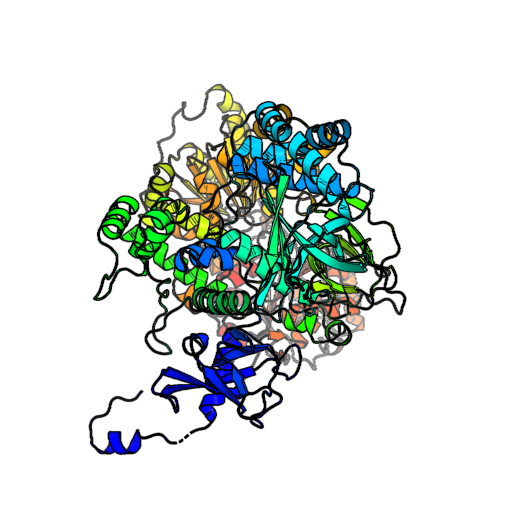 PRO A 1 774 ? 39.029 43.409 21.339 1.00 32.57 771 PRO A CA 1
ATOM 6069 C C . PRO A 1 774 ? 37.969 43.254 20.230 1.00 32.70 771 PRO A C 1
ATOM 6070 O O . PRO A 1 774 ? 38.080 43.889 19.180 1.00 32.64 771 PRO A O 1
ATOM 6074 N N . VAL A 1 775 ? 36.953 42.433 20.450 1.00 33.29 772 VAL A N 1
ATOM 6075 C CA . VAL A 1 775 ? 35.776 42.462 19.557 1.00 34.11 772 VAL A CA 1
ATOM 6076 C C . VAL A 1 775 ? 34.995 43.794 19.709 1.00 33.31 772 VAL A C 1
ATOM 6077 O O . VAL A 1 775 ? 34.644 44.443 18.722 1.00 33.22 772 VAL A O 1
ATOM 6081 N N . CYS A 1 776 ? 34.780 44.238 20.937 1.00 34.04 773 CYS A N 1
ATOM 6082 C CA . CYS A 1 776 ? 34.094 45.515 21.170 1.00 33.78 773 CYS A CA 1
ATOM 6083 C C . CYS A 1 776 ? 34.754 46.762 20.528 1.00 34.64 773 CYS A C 1
ATOM 6084 O O . CYS A 1 776 ? 34.037 47.698 20.131 1.00 35.63 773 CYS A O 1
ATOM 6087 N N . LEU A 1 777 ? 36.094 46.775 20.440 1.00 33.94 774 LEU A N 1
ATOM 6088 C CA . LEU A 1 777 ? 36.875 47.783 19.698 1.00 34.66 774 LEU A CA 1
ATOM 6089 C C . LEU A 1 777 ? 36.434 48.047 18.243 1.00 34.57 774 LEU A C 1
ATOM 6090 O O . LEU A 1 777 ? 36.531 49.183 17.765 1.00 34.08 774 LEU A O 1
ATOM 6095 N N . GLY A 1 778 ? 36.049 46.983 17.532 1.00 34.68 775 GLY A N 1
ATOM 6096 C CA . GLY A 1 778 ? 35.850 46.998 16.075 1.00 34.37 775 GLY A CA 1
ATOM 6097 C C . GLY A 1 778 ? 35.043 48.185 15.546 1.00 35.05 775 GLY A C 1
ATOM 6098 O O . GLY A 1 778 ? 35.584 49.000 14.782 1.00 35.34 775 GLY A O 1
ATOM 6099 N N . PRO A 1 779 ? 33.769 48.329 15.972 1.00 34.55 776 PRO A N 1
ATOM 6100 C CA . PRO A 1 779 ? 32.989 49.484 15.488 1.00 35.97 776 PRO A CA 1
ATOM 6101 C C . PRO A 1 779 ? 33.545 50.822 15.889 1.00 35.13 776 PRO A C 1
ATOM 6102 O O . PRO A 1 779 ? 33.194 51.844 15.291 1.00 35.37 776 PRO A O 1
ATOM 6106 N N . LEU A 1 780 ? 34.430 50.829 16.879 1.00 32.70 777 LEU A N 1
ATOM 6107 C CA . LEU A 1 780 ? 34.769 52.089 17.516 1.00 31.45 777 LEU A CA 1
ATOM 6108 C C . LEU A 1 780 ? 35.714 52.849 16.616 1.00 32.23 777 LEU A C 1
ATOM 6109 O O . LEU A 1 780 ? 35.853 54.054 16.733 1.00 32.23 777 LEU A O 1
ATOM 6114 N N . PHE A 1 781 ? 36.325 52.138 15.667 1.00 33.30 778 PHE A N 1
ATOM 6115 C CA . PHE A 1 781 ? 37.177 52.780 14.669 1.00 33.44 778 PHE A CA 1
ATOM 6116 C C . PHE A 1 781 ? 36.404 53.632 13.672 1.00 33.59 778 PHE A C 1
ATOM 6117 O O . PHE A 1 781 ? 37.015 54.378 12.916 1.00 32.67 778 PHE A O 1
ATOM 6125 N N . PHE A 1 782 ? 35.070 53.535 13.666 1.00 32.13 779 PHE A N 1
ATOM 6126 C CA . PHE A 1 782 ? 34.333 54.199 12.606 1.00 32.23 779 PHE A CA 1
ATOM 6127 C C . PHE A 1 782 ? 33.485 55.355 13.100 1.00 33.33 779 PHE A C 1
ATOM 6128 O O . PHE A 1 782 ? 32.761 55.971 12.317 1.00 33.30 779 PHE A O 1
ATOM 6136 N N . SER A 1 783 ? 33.600 55.684 14.386 1.00 34.19 780 SER A N 1
ATOM 6137 C CA . SER A 1 783 ? 32.785 56.772 14.918 1.00 35.67 780 SER A CA 1
ATOM 6138 C C . SER A 1 783 ? 33.611 57.720 15.731 1.00 35.20 780 SER A C 1
ATOM 6139 O O . SER A 1 783 ? 34.706 57.370 16.148 1.00 37.86 780 SER A O 1
ATOM 6142 N N . ARG A 1 784 ? 33.119 58.942 15.893 1.00 34.09 781 ARG A N 1
ATOM 6143 C CA . ARG A 1 784 ? 33.841 59.963 16.630 1.00 33.60 781 ARG A CA 1
ATOM 6144 C C . ARG A 1 784 ? 33.627 59.732 18.140 1.00 32.57 781 ARG A C 1
ATOM 6145 O O . ARG A 1 784 ? 34.587 59.787 18.919 1.00 31.61 781 ARG A O 1
ATOM 6153 N N . ARG A 1 785 ? 32.366 59.512 18.525 1.00 29.77 782 ARG A N 1
ATOM 6154 C CA . ARG A 1 785 ? 32.003 59.332 19.903 1.00 30.56 782 ARG A CA 1
ATOM 6155 C C . ARG A 1 785 ? 31.291 58.011 20.060 1.00 30.71 782 ARG A C 1
ATOM 6156 O O . ARG A 1 785 ? 30.842 57.394 19.065 1.00 30.60 782 ARG A O 1
ATOM 6164 N N . PHE A 1 786 ? 31.262 57.513 21.288 1.00 30.72 783 PHE A N 1
ATOM 6165 C CA . PHE A 1 786 ? 30.626 56.224 21.512 1.00 30.09 783 PHE A CA 1
ATOM 6166 C C . PHE A 1 786 ? 29.921 56.055 22.832 1.00 29.38 783 PHE A C 1
ATOM 6167 O O . PHE A 1 786 ? 30.137 56.827 23.766 1.00 29.71 783 PHE A O 1
ATOM 6175 N N . VAL A 1 787 ? 29.028 55.065 22.844 1.00 27.70 784 VAL A N 1
ATOM 6176 C CA . VAL A 1 787 ? 28.136 54.801 23.936 1.00 27.14 784 VAL A CA 1
ATOM 6177 C C . VAL A 1 787 ? 28.148 53.282 24.135 1.00 27.54 784 VAL A C 1
ATOM 6178 O O . VAL A 1 787 ? 27.836 52.519 23.221 1.00 26.79 784 VAL A O 1
ATOM 6182 N N . LEU A 1 788 ? 28.532 52.845 25.337 1.00 28.39 785 LEU A N 1
ATOM 6183 C CA . LEU A 1 788 ? 28.489 51.418 25.672 1.00 28.63 785 LEU A CA 1
ATOM 6184 C C . LEU A 1 788 ? 27.377 51.209 26.682 1.00 29.67 785 LEU A C 1
ATOM 6185 O O . LEU A 1 788 ? 27.296 51.940 27.675 1.00 29.92 785 LEU A O 1
ATOM 6190 N N . VAL A 1 789 ? 26.534 50.212 26.429 1.00 30.19 786 VAL A N 1
ATOM 6191 C CA . VAL A 1 789 ? 25.463 49.866 27.346 1.00 31.48 786 VAL A CA 1
ATOM 6192 C C . VAL A 1 789 ? 25.775 48.503 27.893 1.00 33.40 786 VAL A C 1
ATOM 6193 O O . VAL A 1 789 ? 26.071 47.583 27.115 1.00 35.63 786 VAL A O 1
ATOM 6197 N N . GLY A 1 790 ? 25.734 48.368 29.219 1.00 33.90 787 GLY A N 1
ATOM 6198 C CA . GLY A 1 790 ? 26.127 47.119 29.856 1.00 35.35 787 GLY A CA 1
ATOM 6199 C C . GLY A 1 790 ? 25.853 47.092 31.335 1.00 37.11 787 GLY A C 1
ATOM 6200 O O . GLY A 1 790 ? 25.258 48.028 31.876 1.00 39.24 787 GLY A O 1
ATOM 6201 N N . ASP A 1 791 ? 26.244 45.994 31.980 1.00 36.88 788 ASP A N 1
ATOM 6202 C CA . ASP A 1 791 ? 26.101 45.831 33.418 1.00 37.27 788 ASP A CA 1
ATOM 6203 C C . ASP A 1 791 ? 27.128 44.783 33.832 1.00 37.85 788 ASP A C 1
ATOM 6204 O O . ASP A 1 791 ? 27.000 43.607 33.481 1.00 38.58 788 ASP A O 1
ATOM 6209 N N . HIS A 1 792 ? 28.133 45.211 34.592 1.00 37.89 789 HIS A N 1
ATOM 6210 C CA . HIS A 1 792 ? 29.215 44.311 34.949 1.00 39.18 789 HIS A CA 1
ATOM 6211 C C . HIS A 1 792 ? 28.786 43.333 36.060 1.00 40.45 789 HIS A C 1
ATOM 6212 O O . HIS A 1 792 ? 29.516 42.398 36.377 1.00 40.75 789 HIS A O 1
ATOM 6219 N N . GLN A 1 793 ? 27.607 43.542 36.642 1.00 40.96 790 GLN A N 1
ATOM 6220 C CA . GLN A 1 793 ? 27.065 42.597 37.632 1.00 42.02 790 GLN A CA 1
ATOM 6221 C C . GLN A 1 793 ? 26.396 41.424 36.953 1.00 40.76 790 GLN A C 1
ATOM 6222 O O . GLN A 1 793 ? 26.027 40.461 37.591 1.00 41.24 790 GLN A O 1
ATOM 6228 N N . GLN A 1 794 ? 26.241 41.524 35.648 1.00 41.00 791 GLN A N 1
ATOM 6229 C CA . GLN A 1 794 ? 25.672 40.453 34.840 1.00 42.18 791 GLN A CA 1
ATOM 6230 C C . GLN A 1 794 ? 26.811 39.702 34.138 1.00 41.97 791 GLN A C 1
ATOM 6231 O O . GLN A 1 794 ? 27.985 39.888 34.497 1.00 41.08 791 GLN A O 1
ATOM 6237 N N . LEU A 1 795 ? 26.498 38.851 33.166 1.00 41.97 792 LEU A N 1
ATOM 6238 C CA . LEU A 1 795 ? 27.509 37.927 32.683 1.00 42.53 792 LEU A CA 1
ATOM 6239 C C . LEU A 1 795 ? 28.606 38.625 31.884 1.00 41.26 792 LEU A C 1
ATOM 6240 O O . LEU A 1 795 ? 28.327 39.531 31.081 1.00 40.52 792 LEU A O 1
ATOM 6245 N N . PRO A 1 796 ? 29.865 38.224 32.128 1.00 40.62 793 PRO A N 1
ATOM 6246 C CA . PRO A 1 796 ? 31.014 38.790 31.426 1.00 38.06 793 PRO A CA 1
ATOM 6247 C C . PRO A 1 796 ? 31.229 38.039 30.101 1.00 37.48 793 PRO A C 1
ATOM 6248 O O . PRO A 1 796 ? 30.533 37.031 29.855 1.00 37.28 793 PRO A O 1
ATOM 6252 N N . PRO A 1 797 ? 32.175 38.510 29.239 1.00 36.63 794 PRO A N 1
ATOM 6253 C CA . PRO A 1 797 ? 32.463 37.667 28.062 1.00 36.01 794 PRO A CA 1
ATOM 6254 C C . PRO A 1 797 ? 32.946 36.311 28.512 1.00 37.31 794 PRO A C 1
ATOM 6255 O O . PRO A 1 797 ? 33.608 36.196 29.526 1.00 37.79 794 PRO A O 1
ATOM 6259 N N . LEU A 1 798 ? 32.574 35.276 27.794 1.00 38.84 795 LEU A N 1
ATOM 6260 C CA . LEU A 1 798 ? 32.940 33.957 28.222 1.00 40.99 795 LEU A CA 1
ATOM 6261 C C . LEU A 1 798 ? 34.372 33.659 27.785 1.00 41.64 795 LEU A C 1
ATOM 6262 O O . LEU A 1 798 ? 34.733 33.879 26.630 1.00 41.62 795 LEU A O 1
ATOM 6267 N N . VAL A 1 799 ? 35.159 33.155 28.732 1.00 42.24 796 VAL A N 1
ATOM 6268 C CA . VAL A 1 799 ? 36.539 32.801 28.530 1.00 42.19 796 VAL A CA 1
ATOM 6269 C C . VAL A 1 799 ? 36.738 31.414 29.138 1.00 44.72 796 VAL A C 1
ATOM 6270 O O . VAL A 1 799 ? 36.554 31.198 30.336 1.00 45.32 796 VAL A O 1
ATOM 6274 N N . VAL A 1 800 ? 37.136 30.481 28.290 1.00 46.28 797 VAL A N 1
ATOM 6275 C CA . VAL A 1 800 ? 37.148 29.080 28.622 1.00 48.88 797 VAL A CA 1
ATOM 6276 C C . VAL A 1 800 ? 38.506 28.683 29.212 1.00 50.63 797 VAL A C 1
ATOM 6277 O O . VAL A 1 800 ? 38.593 27.775 30.051 1.00 53.44 797 VAL A O 1
ATOM 6281 N N . ASN A 1 801 ? 39.555 29.384 28.795 1.00 49.28 798 ASN A N 1
ATOM 6282 C CA . ASN A 1 801 ? 40.910 29.106 29.239 1.00 50.24 798 ASN A CA 1
ATOM 6283 C C . ASN A 1 801 ? 41.233 29.755 30.585 1.00 50.07 798 ASN A C 1
ATOM 6284 O O . ASN A 1 801 ? 41.123 30.970 30.742 1.00 49.19 798 ASN A O 1
ATOM 6289 N N . ARG A 1 802 ? 41.661 28.943 31.538 1.00 53.33 799 ARG A N 1
ATOM 6290 C CA . ARG A 1 802 ? 41.900 29.399 32.896 1.00 54.31 799 ARG A CA 1
ATOM 6291 C C . ARG A 1 802 ? 43.016 30.428 32.978 1.00 52.69 799 ARG A C 1
ATOM 6292 O O . ARG A 1 802 ? 42.897 31.437 33.691 1.00 51.69 799 ARG A O 1
ATOM 6300 N N . GLU A 1 803 ? 44.083 30.192 32.230 1.00 52.12 800 GLU A N 1
ATOM 6301 C CA . GLU A 1 803 ? 45.249 31.041 32.304 1.00 51.89 800 GLU A CA 1
ATOM 6302 C C . GLU A 1 803 ? 44.922 32.399 31.697 1.00 49.27 800 GLU A C 1
ATOM 6303 O O . GLU A 1 803 ? 45.309 33.432 32.233 1.00 48.92 800 GLU A O 1
ATOM 6309 N N . ALA A 1 804 ? 44.153 32.400 30.614 1.00 48.01 801 ALA A N 1
ATOM 6310 C CA . ALA A 1 804 ? 43.753 33.638 29.940 1.00 44.60 801 ALA A CA 1
ATOM 6311 C C . ALA A 1 804 ? 42.832 34.440 30.836 1.00 44.26 801 ALA A C 1
ATOM 6312 O O . ALA A 1 804 ? 42.951 35.680 30.948 1.00 43.14 801 ALA A O 1
ATOM 6314 N N . ARG A 1 805 ? 41.923 33.720 31.494 1.00 45.76 802 ARG A N 1
ATOM 6315 C CA . ARG A 1 805 ? 41.019 34.311 32.474 1.00 45.53 802 ARG A CA 1
ATOM 6316 C C . ARG A 1 805 ? 41.835 34.923 33.611 1.00 43.72 802 ARG A C 1
ATOM 6317 O O . ARG A 1 805 ? 41.632 36.070 33.953 1.00 43.20 802 ARG A O 1
ATOM 6325 N N . ALA A 1 806 ? 42.803 34.178 34.141 1.00 44.99 803 ALA A N 1
ATOM 6326 C CA . ALA A 1 806 ? 43.755 34.691 35.160 1.00 44.06 803 ALA A CA 1
ATOM 6327 C C . ALA A 1 806 ? 44.505 35.944 34.701 1.00 43.16 803 ALA A C 1
ATOM 6328 O O . ALA A 1 806 ? 44.856 36.781 35.528 1.00 42.68 803 ALA A O 1
ATOM 6330 N N . LEU A 1 807 ? 44.732 36.092 33.389 1.00 42.13 804 LEU A N 1
ATOM 6331 C CA . LEU A 1 807 ? 45.476 37.248 32.891 1.00 40.52 804 LEU A CA 1
ATOM 6332 C C . LEU A 1 807 ? 44.629 38.478 32.702 1.00 39.78 804 LEU A C 1
ATOM 6333 O O . LEU A 1 807 ? 45.173 39.553 32.417 1.00 41.29 804 LEU A O 1
ATOM 6338 N N . GLY A 1 808 ? 43.310 38.340 32.828 1.00 37.86 805 GLY A N 1
ATOM 6339 C CA . GLY A 1 808 ? 42.423 39.473 32.586 1.00 36.07 805 GLY A CA 1
ATOM 6340 C C . GLY A 1 808 ? 41.506 39.465 31.360 1.00 35.17 805 GLY A C 1
ATOM 6341 O O . GLY A 1 808 ? 40.770 40.422 31.141 1.00 34.00 805 GLY A O 1
ATOM 6342 N N . MET A 1 809 ? 41.514 38.381 30.587 1.00 35.74 806 MET A N 1
ATOM 6343 C CA . MET A 1 809 ? 40.718 38.298 29.352 1.00 35.78 806 MET A CA 1
ATOM 6344 C C . MET A 1 809 ? 39.182 38.491 29.447 1.00 35.13 806 MET A C 1
ATOM 6345 O O . MET A 1 809 ? 38.562 38.786 28.447 1.00 34.30 806 MET A O 1
ATOM 6350 N N . SER A 1 810 ? 38.580 38.288 30.605 1.00 36.11 807 SER A N 1
ATOM 6351 C CA . SER A 1 810 ? 37.142 38.561 30.757 1.00 37.38 807 SER A CA 1
ATOM 6352 C C . SER A 1 810 ? 36.815 39.946 31.200 1.00 37.49 807 SER A C 1
ATOM 6353 O O . SER A 1 810 ? 35.637 40.226 31.380 1.00 40.03 807 SER A O 1
ATOM 6356 N N . GLU A 1 811 ? 37.805 40.832 31.332 1.00 36.58 808 GLU A N 1
ATOM 6357 C CA . GLU A 1 811 ? 37.479 42.235 31.502 1.00 37.14 808 GLU A CA 1
ATOM 6358 C C . GLU A 1 811 ? 36.907 42.768 30.183 1.00 35.85 808 GLU A C 1
ATOM 6359 O O . GLU A 1 811 ? 37.641 42.964 29.191 1.00 37.62 808 GLU A O 1
ATOM 6365 N N . SER A 1 812 ? 35.606 43.011 30.181 1.00 32.45 809 SER A N 1
ATOM 6366 C CA . SER A 1 812 ? 34.980 43.667 29.049 1.00 32.07 809 SER A CA 1
ATOM 6367 C C . SER A 1 812 ? 35.475 45.126 28.891 1.00 31.98 809 SER A C 1
ATOM 6368 O O . SER A 1 812 ? 35.972 45.725 29.842 1.00 32.81 809 SER A O 1
ATOM 6371 N N . LEU A 1 813 ? 35.307 45.706 27.704 1.00 31.97 810 LEU A N 1
ATOM 6372 C CA . LEU A 1 813 ? 35.627 47.104 27.490 1.00 31.95 810 LEU A CA 1
ATOM 6373 C C . LEU A 1 813 ? 34.745 48.013 28.331 1.00 32.70 810 LEU A C 1
ATOM 6374 O O . LEU A 1 813 ? 35.199 49.063 28.803 1.00 33.94 810 LEU A O 1
ATOM 6379 N N . PHE A 1 814 ? 33.477 47.638 28.498 1.00 32.62 811 PHE A N 1
ATOM 6380 C CA . PHE A 1 814 ? 32.568 48.395 29.365 1.00 32.41 811 PHE A CA 1
ATOM 6381 C C . PHE A 1 814 ? 33.135 48.476 30.794 1.00 33.48 811 PHE A C 1
ATOM 6382 O O . PHE A 1 814 ? 33.252 49.577 31.354 1.00 33.22 811 PHE A O 1
ATOM 6390 N N . LYS A 1 815 ? 33.505 47.316 31.350 1.00 33.94 812 LYS A N 1
ATOM 6391 C CA . LYS A 1 815 ? 34.134 47.252 32.671 1.00 36.74 812 LYS A CA 1
ATOM 6392 C C . LYS A 1 815 ? 35.430 48.069 32.762 1.00 36.08 812 LYS A C 1
ATOM 6393 O O . LYS A 1 815 ? 35.626 48.774 33.753 1.00 36.87 812 LYS A O 1
ATOM 6399 N N . ARG A 1 816 ? 36.297 47.966 31.755 1.00 34.39 813 ARG A N 1
ATOM 6400 C CA . ARG A 1 816 ? 37.591 48.663 31.805 1.00 35.19 813 ARG A CA 1
ATOM 6401 C C . ARG A 1 816 ? 37.325 50.148 31.920 1.00 34.59 813 ARG A C 1
ATOM 6402 O O . ARG A 1 816 ? 37.946 50.837 32.730 1.00 35.82 813 ARG A O 1
ATOM 6410 N N . LEU A 1 817 ? 36.382 50.646 31.125 1.00 34.23 814 LEU A N 1
ATOM 6411 C CA . LEU A 1 817 ? 36.157 52.094 31.090 1.00 32.76 814 LEU A CA 1
ATOM 6412 C C . LEU A 1 817 ? 35.433 52.643 32.302 1.00 33.76 814 LEU A C 1
ATOM 6413 O O . LEU A 1 817 ? 35.386 53.841 32.506 1.00 34.44 814 LEU A O 1
ATOM 6418 N N . GLU A 1 818 ? 34.907 51.759 33.130 1.00 35.88 815 GLU A N 1
ATOM 6419 C CA . GLU A 1 818 ? 34.100 52.177 34.263 1.00 39.92 815 GLU A CA 1
ATOM 6420 C C . GLU A 1 818 ? 34.830 52.885 35.397 1.00 40.98 815 GLU A C 1
ATOM 6421 O O . GLU A 1 818 ? 34.182 53.511 36.218 1.00 40.76 815 GLU A O 1
ATOM 6427 N N . ARG A 1 819 ? 36.161 52.779 35.483 1.00 43.13 816 ARG A N 1
ATOM 6428 C CA . ARG A 1 819 ? 36.876 53.613 36.459 1.00 45.01 816 ARG A CA 1
ATOM 6429 C C . ARG A 1 819 ? 36.643 55.101 36.216 1.00 44.73 816 ARG A C 1
ATOM 6430 O O . ARG A 1 819 ? 36.741 55.880 37.159 1.00 47.56 816 ARG A O 1
ATOM 6438 N N . ASN A 1 820 ? 36.346 55.487 34.969 1.00 41.87 817 ASN A N 1
ATOM 6439 C CA . ASN A 1 820 ? 35.984 56.859 34.691 1.00 42.05 817 ASN A CA 1
ATOM 6440 C C . ASN A 1 820 ? 34.527 57.086 35.019 1.00 42.82 817 ASN A C 1
ATOM 6441 O O . ASN A 1 820 ? 33.635 56.994 34.172 1.00 42.82 817 ASN A O 1
ATOM 6446 N N . GLU A 1 821 ? 34.312 57.381 36.289 1.00 44.57 818 GLU A N 1
ATOM 6447 C CA . GLU A 1 821 ? 33.000 57.554 36.846 1.00 47.53 818 GLU A CA 1
ATOM 6448 C C . GLU A 1 821 ? 32.179 58.644 36.167 1.00 44.40 818 GLU A C 1
ATOM 6449 O O . GLU A 1 821 ? 30.963 58.502 36.067 1.00 46.36 818 GLU A O 1
ATOM 6455 N N . SER A 1 822 ? 32.824 59.688 35.652 1.00 40.44 819 SER A N 1
ATOM 6456 C CA . SER A 1 822 ? 32.089 60.833 35.099 1.00 38.71 819 SER A CA 1
ATOM 6457 C C . SER A 1 822 ? 31.326 60.471 33.812 1.00 37.31 819 SER A C 1
ATOM 6458 O O . SER A 1 822 ? 30.355 61.154 33.434 1.00 40.59 819 SER A O 1
ATOM 6461 N N . ALA A 1 823 ? 31.753 59.389 33.180 1.00 33.50 820 ALA A N 1
ATOM 6462 C CA . ALA A 1 823 ? 31.106 58.868 31.999 1.00 32.32 820 ALA A CA 1
ATOM 6463 C C . ALA A 1 823 ? 29.916 57.947 32.288 1.00 32.87 820 ALA A C 1
ATOM 6464 O O . ALA A 1 823 ? 29.203 57.590 31.355 1.00 33.64 820 ALA A O 1
ATOM 6466 N N . VAL A 1 824 ? 29.722 57.543 33.547 1.00 32.96 821 VAL A N 1
ATOM 6467 C CA . VAL A 1 824 ? 28.797 56.474 33.903 1.00 34.06 821 VAL A CA 1
ATOM 6468 C C . VAL A 1 824 ? 27.379 56.992 34.237 1.00 35.83 821 VAL A C 1
ATOM 6469 O O . VAL A 1 824 ? 27.227 57.883 35.050 1.00 35.93 821 VAL A O 1
ATOM 6473 N N . VAL A 1 825 ? 26.342 56.456 33.605 1.00 37.28 822 VAL A N 1
ATOM 6474 C CA . VAL A 1 825 ? 24.954 56.772 34.030 1.00 39.04 822 VAL A CA 1
ATOM 6475 C C . VAL A 1 825 ? 24.253 55.457 34.329 1.00 38.80 822 VAL A C 1
ATOM 6476 O O . VAL A 1 825 ? 24.252 54.540 33.502 1.00 39.00 822 VAL A O 1
ATOM 6480 N N . GLN A 1 826 ? 23.685 55.364 35.518 1.00 39.16 823 GLN A N 1
ATOM 6481 C CA . GLN A 1 826 ? 23.045 54.146 35.956 1.00 41.35 823 GLN A CA 1
ATOM 6482 C C . GLN A 1 826 ? 21.527 54.185 35.741 1.00 40.60 823 GLN A C 1
ATOM 6483 O O . GLN A 1 826 ? 20.849 55.115 36.185 1.00 40.80 823 GLN A O 1
ATOM 6489 N N . LEU A 1 827 ? 21.004 53.203 35.021 1.00 39.22 824 LEU A N 1
ATOM 6490 C CA . LEU A 1 827 ? 19.538 53.079 34.898 1.00 40.35 824 LEU A CA 1
ATOM 6491 C C . LEU A 1 827 ? 19.091 52.245 36.062 1.00 41.78 824 LEU A C 1
ATOM 6492 O O . LEU A 1 827 ? 19.600 51.126 36.248 1.00 42.54 824 LEU A O 1
ATOM 6497 N N . THR A 1 828 ? 18.178 52.793 36.861 1.00 42.44 825 THR A N 1
ATOM 6498 C CA . THR A 1 828 ? 17.782 52.162 38.117 1.00 43.49 825 THR A CA 1
ATOM 6499 C C . THR A 1 828 ? 16.278 51.893 38.245 1.00 44.93 825 THR A C 1
ATOM 6500 O O . THR A 1 828 ? 15.868 51.110 39.103 1.00 46.87 825 THR A O 1
ATOM 6504 N N . VAL A 1 829 ? 15.452 52.514 37.411 1.00 43.68 826 VAL A N 1
ATOM 6505 C CA . VAL A 1 829 ? 14.023 52.247 37.472 1.00 44.84 826 VAL A CA 1
ATOM 6506 C C . VAL A 1 829 ? 13.721 50.986 36.650 1.00 45.25 826 VAL A C 1
ATOM 6507 O O . VAL A 1 829 ? 13.940 50.983 35.424 1.00 45.66 826 VAL A O 1
ATOM 6511 N N . GLN A 1 830 ? 13.238 49.926 37.310 1.00 43.98 827 GLN A N 1
ATOM 6512 C CA . GLN A 1 830 ? 12.980 48.642 36.627 1.00 42.66 827 GLN A CA 1
ATOM 6513 C C . GLN A 1 830 ? 11.491 48.272 36.574 1.00 44.05 827 GLN A C 1
ATOM 6514 O O . GLN A 1 830 ? 10.727 48.554 37.515 1.00 45.01 827 GLN A O 1
ATOM 6520 N N . TYR A 1 831 ? 11.106 47.606 35.483 1.00 43.51 828 TYR A N 1
ATOM 6521 C CA . TYR A 1 831 ? 9.710 47.325 35.208 1.00 44.46 828 TYR A CA 1
ATOM 6522 C C . TYR A 1 831 ? 9.431 45.828 35.125 1.00 44.48 828 TYR A C 1
ATOM 6523 O O . TYR A 1 831 ? 8.420 45.416 34.564 1.00 46.68 828 TYR A O 1
ATOM 6532 N N . ARG A 1 832 ? 10.317 45.013 35.690 1.00 43.18 829 ARG A N 1
ATOM 6533 C CA . ARG A 1 832 ? 10.182 43.571 35.602 1.00 43.16 829 ARG A CA 1
ATOM 6534 C C . ARG A 1 832 ? 9.707 42.934 36.917 1.00 44.55 829 ARG A C 1
ATOM 6535 O O . ARG A 1 832 ? 8.688 42.260 36.936 1.00 45.52 829 ARG A O 1
ATOM 6543 N N . MET A 1 833 ? 10.454 43.156 37.996 1.00 44.77 830 MET A N 1
ATOM 6544 C CA . MET A 1 833 ? 10.322 42.393 39.216 1.00 45.25 830 MET A CA 1
ATOM 6545 C C . MET A 1 833 ? 9.436 43.112 40.198 1.00 46.58 830 MET A C 1
ATOM 6546 O O . MET A 1 833 ? 9.503 44.330 40.301 1.00 45.94 830 MET A O 1
ATOM 6551 N N . ASN A 1 834 ? 8.613 42.340 40.915 1.00 48.86 831 ASN A N 1
ATOM 6552 C CA . ASN A 1 834 ? 7.835 42.858 42.039 1.00 52.16 831 ASN A CA 1
ATOM 6553 C C . ASN A 1 834 ? 8.752 43.123 43.242 1.00 53.27 831 ASN A C 1
ATOM 6554 O O . ASN A 1 834 ? 9.902 42.618 43.269 1.00 51.96 831 ASN A O 1
ATOM 6559 N N . ARG A 1 835 ? 8.243 43.900 44.207 1.00 54.60 832 ARG A N 1
ATOM 6560 C CA . ARG A 1 835 ? 9.053 44.452 45.307 1.00 56.67 832 ARG A CA 1
ATOM 6561 C C . ARG A 1 835 ? 9.849 43.398 46.049 1.00 55.16 832 ARG A C 1
ATOM 6562 O O . ARG A 1 835 ? 10.986 43.663 46.441 1.00 56.31 832 ARG A O 1
ATOM 6570 N N . LYS A 1 836 ? 9.266 42.212 46.209 1.00 53.75 833 LYS A N 1
ATOM 6571 C CA . LYS A 1 836 ? 9.899 41.131 46.963 1.00 53.54 833 LYS A CA 1
ATOM 6572 C C . LYS A 1 836 ? 11.001 40.484 46.150 1.00 51.79 833 LYS A C 1
ATOM 6573 O O . LYS A 1 836 ? 12.093 40.248 46.661 1.00 52.61 833 LYS A O 1
ATOM 6579 N N . ILE A 1 837 ? 10.726 40.214 44.883 1.00 50.15 834 ILE A N 1
ATOM 6580 C CA . ILE A 1 837 ? 11.765 39.693 44.019 1.00 48.69 834 ILE A CA 1
ATOM 6581 C C . ILE A 1 837 ? 12.900 40.718 43.814 1.00 47.71 834 ILE A C 1
ATOM 6582 O O . ILE A 1 837 ? 14.081 40.352 43.885 1.00 47.82 834 ILE A O 1
ATOM 6587 N N . MET A 1 838 ? 12.545 41.984 43.611 1.00 47.50 835 MET A N 1
ATOM 6588 C CA . MET A 1 838 ? 13.550 43.016 43.393 1.00 48.54 835 MET A CA 1
ATOM 6589 C C . MET A 1 838 ? 14.398 43.179 44.643 1.00 49.43 835 MET A C 1
ATOM 6590 O O . MET A 1 838 ? 15.629 43.250 44.558 1.00 48.92 835 MET A O 1
ATOM 6595 N N . SER A 1 839 ? 13.720 43.182 45.790 1.00 50.83 836 SER A N 1
ATOM 6596 C CA . SER A 1 839 ? 14.337 43.266 47.110 1.00 51.96 836 SER A CA 1
ATOM 6597 C C . SER A 1 839 ? 15.523 42.310 47.291 1.00 52.00 836 SER A C 1
ATOM 6598 O O . SER A 1 839 ? 16.538 42.673 47.893 1.00 52.57 836 SER A O 1
ATOM 6601 N N . LEU A 1 840 ? 15.380 41.100 46.758 1.00 51.95 837 LEU A N 1
ATOM 6602 C CA . LEU A 1 840 ? 16.404 40.076 46.839 1.00 52.23 837 LEU A CA 1
ATOM 6603 C C . LEU A 1 840 ? 17.741 40.535 46.212 1.00 52.58 837 LEU A C 1
ATOM 6604 O O . LEU A 1 840 ? 18.772 40.608 46.908 1.00 54.66 837 LEU A O 1
ATOM 6609 N N . SER A 1 841 ? 17.712 40.902 44.931 1.00 51.37 838 SER A N 1
ATOM 6610 C CA . SER A 1 841 ? 18.918 41.378 44.222 1.00 51.10 838 SER A CA 1
ATOM 6611 C C . SER A 1 841 ? 19.386 42.748 44.680 1.00 48.41 838 SER A C 1
ATOM 6612 O O . SER A 1 841 ? 20.582 43.060 44.585 1.00 47.07 838 SER A O 1
ATOM 6615 N N . ASN A 1 842 ? 18.452 43.569 45.157 1.00 46.77 839 ASN A N 1
ATOM 6616 C CA . ASN A 1 842 ? 18.840 44.801 45.816 1.00 46.74 839 ASN A CA 1
ATOM 6617 C C . ASN A 1 842 ? 19.709 44.565 47.039 1.00 48.25 839 ASN A C 1
ATOM 6618 O O . ASN A 1 842 ? 20.533 45.416 47.364 1.00 47.52 839 ASN A O 1
ATOM 6623 N N . LYS A 1 843 ? 19.542 43.407 47.689 1.00 50.26 840 LYS A N 1
ATOM 6624 C CA . LYS A 1 843 ? 20.304 43.066 48.893 1.00 53.18 840 LYS A CA 1
ATOM 6625 C C . LYS A 1 843 ? 21.577 42.345 48.545 1.00 53.51 840 LYS A C 1
ATOM 6626 O O . LYS A 1 843 ? 22.630 42.599 49.123 1.00 58.03 840 LYS A O 1
ATOM 6632 N N . LEU A 1 844 ? 21.476 41.453 47.578 1.00 53.64 841 LEU A N 1
ATOM 6633 C CA . LEU A 1 844 ? 22.592 40.658 47.166 1.00 52.94 841 LEU A CA 1
ATOM 6634 C C . LEU A 1 844 ? 23.630 41.421 46.324 1.00 52.21 841 LEU A C 1
ATOM 6635 O O . LEU A 1 844 ? 24.844 41.301 46.555 1.00 53.58 841 LEU A O 1
ATOM 6640 N N . THR A 1 845 ? 23.152 42.236 45.389 1.00 49.43 842 THR A N 1
ATOM 6641 C CA . THR A 1 845 ? 23.970 42.673 44.272 1.00 48.76 842 THR A CA 1
ATOM 6642 C C . THR A 1 845 ? 23.974 44.185 44.046 1.00 48.21 842 THR A C 1
ATOM 6643 O O . THR A 1 845 ? 25.047 44.776 43.895 1.00 48.90 842 THR A O 1
ATOM 6647 N N . TYR A 1 846 ? 22.793 44.809 44.033 1.00 46.54 843 TYR A N 1
ATOM 6648 C CA . TYR A 1 846 ? 22.691 46.196 43.573 1.00 45.41 843 TYR A CA 1
ATOM 6649 C C . TYR A 1 846 ? 22.696 47.287 44.643 1.00 45.61 843 TYR A C 1
ATOM 6650 O O . TYR A 1 846 ? 22.333 48.439 44.351 1.00 45.76 843 TYR A O 1
ATOM 6659 N N . ALA A 1 847 ? 23.110 46.926 45.865 1.00 46.22 844 ALA A N 1
ATOM 6660 C CA . ALA A 1 847 ? 23.258 47.875 47.000 1.00 47.02 844 ALA A CA 1
ATOM 6661 C C . ALA A 1 847 ? 22.032 48.813 47.189 1.00 46.86 844 ALA A C 1
ATOM 6662 O O . ALA A 1 847 ? 22.175 50.016 47.445 1.00 47.24 844 ALA A O 1
ATOM 6664 N N . GLY A 1 848 ? 20.836 48.258 47.002 1.00 46.50 845 GLY A N 1
ATOM 6665 C CA . GLY A 1 848 ? 19.599 48.985 47.196 1.00 46.90 845 GLY A CA 1
ATOM 6666 C C . GLY A 1 848 ? 19.184 49.945 46.100 1.00 48.58 845 GLY A C 1
ATOM 6667 O O . GLY A 1 848 ? 18.153 50.602 46.234 1.00 50.10 845 GLY A O 1
ATOM 6668 N N . LYS A 1 849 ? 19.950 50.023 45.010 1.00 49.25 846 LYS A N 1
ATOM 6669 C CA . LYS A 1 849 ? 19.711 51.038 43.951 1.00 50.16 846 LYS A CA 1
ATOM 6670 C C . LYS A 1 849 ? 18.456 50.845 43.054 1.00 49.99 846 LYS A C 1
ATOM 6671 O O . LYS A 1 849 ? 17.940 51.818 42.483 1.00 50.86 846 LYS A O 1
ATOM 6677 N N . LEU A 1 850 ? 17.953 49.618 42.946 1.00 48.67 847 LEU A N 1
ATOM 6678 C CA . LEU A 1 850 ? 16.770 49.356 42.120 1.00 50.17 847 LEU A CA 1
ATOM 6679 C C . LEU A 1 850 ? 15.486 49.861 42.748 1.00 51.03 847 LEU A C 1
ATOM 6680 O O . LEU A 1 850 ? 15.321 49.766 43.949 1.00 51.93 847 LEU A O 1
ATOM 6685 N N . GLU A 1 851 ? 14.613 50.422 41.912 1.00 51.43 848 GLU A N 1
ATOM 6686 C CA . GLU A 1 851 ? 13.264 50.838 42.274 1.00 52.26 848 GLU A CA 1
ATOM 6687 C C . GLU A 1 851 ? 12.314 50.287 41.230 1.00 51.36 848 GLU A C 1
ATOM 6688 O O . GLU A 1 851 ? 12.635 50.245 40.029 1.00 50.54 848 GLU A O 1
ATOM 6694 N N . CYS A 1 852 ? 11.140 49.874 41.694 1.00 50.68 849 CYS A N 1
ATOM 6695 C CA . CYS A 1 852 ? 10.031 49.518 40.833 1.00 50.68 849 CYS A CA 1
ATOM 6696 C C . CYS A 1 852 ? 9.546 50.763 40.140 1.00 51.49 849 CYS A C 1
ATOM 6697 O O . CYS A 1 852 ? 9.509 51.847 40.738 1.00 52.47 849 CYS A O 1
ATOM 6700 N N . GLY A 1 853 ? 9.164 50.596 38.880 1.00 50.66 850 GLY A N 1
ATOM 6701 C CA . GLY A 1 853 ? 8.742 51.701 38.057 1.00 50.87 850 GLY A CA 1
ATOM 6702 C C . GLY A 1 853 ? 7.346 52.179 38.335 1.00 52.88 850 GLY A C 1
ATOM 6703 O O . GLY A 1 853 ? 6.994 53.275 37.918 1.00 55.13 850 GLY A O 1
ATOM 6704 N N . SER A 1 854 ? 6.543 51.360 39.013 1.00 53.44 851 SER A N 1
ATOM 6705 C CA . SER A 1 854 ? 5.162 51.714 39.368 1.00 55.21 851 SER A CA 1
ATOM 6706 C C . SER A 1 854 ? 4.653 50.781 40.445 1.00 56.60 851 SER A C 1
ATOM 6707 O O . SER A 1 854 ? 5.225 49.701 40.665 1.00 56.11 851 SER A O 1
ATOM 6710 N N . ASP A 1 855 ? 3.548 51.183 41.077 1.00 59.35 852 ASP A N 1
ATOM 6711 C CA . ASP A 1 855 ? 2.815 50.329 41.990 1.00 60.50 852 ASP A CA 1
ATOM 6712 C C . ASP A 1 855 ? 2.409 49.024 41.319 1.00 59.30 852 ASP A C 1
ATOM 6713 O O . ASP A 1 855 ? 2.540 47.964 41.923 1.00 58.88 852 ASP A O 1
ATOM 6718 N N . ARG A 1 856 ? 1.964 49.102 40.066 1.00 60.20 853 ARG A N 1
ATOM 6719 C CA . ARG A 1 856 ? 1.510 47.924 39.315 1.00 61.52 853 ARG A CA 1
ATOM 6720 C C . ARG A 1 856 ? 2.611 46.864 39.226 1.00 59.55 853 ARG A C 1
ATOM 6721 O O . ARG A 1 856 ? 2.365 45.685 39.510 1.00 59.46 853 ARG A O 1
ATOM 6729 N N . VAL A 1 857 ? 3.821 47.294 38.862 1.00 57.84 854 VAL A N 1
ATOM 6730 C CA . VAL A 1 857 ? 4.995 46.408 38.836 1.00 54.85 854 VAL A CA 1
ATOM 6731 C C . VAL A 1 857 ? 5.364 45.876 40.236 1.00 54.44 854 VAL A C 1
ATOM 6732 O O . VAL A 1 857 ? 5.679 44.681 40.393 1.00 54.32 854 VAL A O 1
ATOM 6736 N N . ALA A 1 858 ? 5.324 46.764 41.229 1.00 53.45 855 ALA A N 1
ATOM 6737 C CA . ALA A 1 858 ? 5.681 46.420 42.603 1.00 53.64 855 ALA A CA 1
ATOM 6738 C C . ALA A 1 858 ? 4.742 45.358 43.218 1.00 54.54 855 ALA A C 1
ATOM 6739 O O . ALA A 1 858 ? 5.190 44.464 43.945 1.00 53.00 855 ALA A O 1
ATOM 6741 N N . ASN A 1 859 ? 3.455 45.456 42.897 1.00 55.14 856 ASN A N 1
ATOM 6742 C CA . ASN A 1 859 ? 2.445 44.675 43.580 1.00 56.84 856 ASN A CA 1
ATOM 6743 C C . ASN A 1 859 ? 1.975 43.477 42.802 1.00 57.63 856 ASN A C 1
ATOM 6744 O O . ASN A 1 859 ? 1.065 42.770 43.248 1.00 60.27 856 ASN A O 1
ATOM 6749 N N . ALA A 1 860 ? 2.596 43.249 41.648 1.00 56.55 857 ALA A N 1
ATOM 6750 C CA . ALA A 1 860 ? 2.199 42.154 40.768 1.00 57.24 857 ALA A CA 1
ATOM 6751 C C . ALA A 1 860 ? 2.582 40.798 41.359 1.00 58.04 857 ALA A C 1
ATOM 6752 O O . ALA A 1 860 ? 3.658 40.634 41.955 1.00 58.92 857 ALA A O 1
ATOM 6754 N N . VAL A 1 861 ? 1.667 39.847 41.216 1.00 59.28 858 VAL A N 1
ATOM 6755 C CA . VAL A 1 861 ? 1.836 38.474 41.692 1.00 58.77 858 VAL A CA 1
ATOM 6756 C C . VAL A 1 861 ? 1.471 37.518 40.554 1.00 58.97 858 VAL A C 1
ATOM 6757 O O . VAL A 1 861 ? 0.848 37.939 39.575 1.00 60.13 858 VAL A O 1
ATOM 6761 N N . LEU A 1 862 ? 1.867 36.252 40.659 1.00 57.66 859 LEU A N 1
ATOM 6762 C CA . LEU A 1 862 ? 1.565 35.300 39.605 1.00 57.57 859 LEU A CA 1
ATOM 6763 C C . LEU A 1 862 ? 0.048 35.1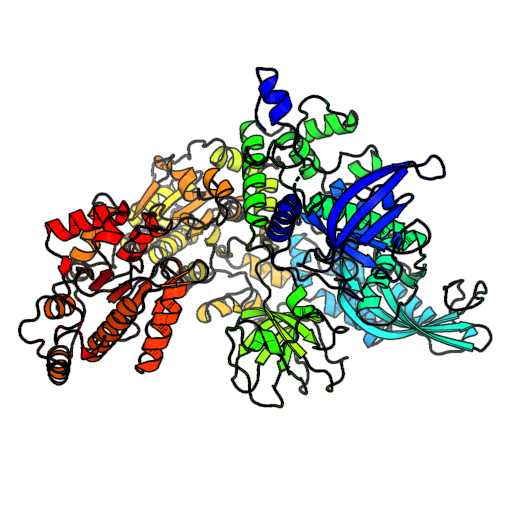25 39.486 1.00 60.16 859 LEU A C 1
ATOM 6764 O O . LEU A 1 862 ? -0.624 34.861 40.488 1.00 61.53 859 LEU A O 1
ATOM 6769 N N . ALA A 1 863 ? -0.477 35.295 38.269 1.00 60.72 860 ALA A N 1
ATOM 6770 C CA . ALA A 1 863 ? -1.895 35.067 37.978 1.00 63.26 860 ALA A CA 1
ATOM 6771 C C . ALA A 1 863 ? -2.166 33.567 37.891 1.00 64.65 860 ALA A C 1
ATOM 6772 O O . ALA A 1 863 ? -1.615 32.873 37.025 1.00 64.05 860 ALA A O 1
ATOM 6774 N N . LEU A 1 864 ? -2.993 33.069 38.812 1.00 66.07 861 LEU A N 1
ATOM 6775 C CA . LEU A 1 864 ? -3.355 31.649 38.844 1.00 67.60 861 LEU A CA 1
ATOM 6776 C C . LEU A 1 864 ? -4.884 31.475 38.906 1.00 70.37 861 LEU A C 1
ATOM 6777 O O . LEU A 1 864 ? -5.441 31.163 39.969 1.00 71.70 861 LEU A O 1
ATOM 6782 N N . PRO A 1 865 ? -5.564 31.678 37.756 1.00 71.67 862 PRO A N 1
ATOM 6783 C CA . PRO A 1 865 ? -7.044 31.655 37.696 1.00 75.17 862 PRO A CA 1
ATOM 6784 C C . PRO A 1 865 ? -7.685 30.324 38.131 1.00 77.49 862 PRO A C 1
ATOM 6785 O O . PRO A 1 865 ? -8.809 30.312 38.658 1.00 80.60 862 PRO A O 1
ATOM 6789 N N . ASN A 1 866 ? -6.957 29.229 37.920 1.00 76.61 863 ASN A N 1
ATOM 6790 C CA . ASN A 1 866 ? -7.454 27.887 38.153 1.00 77.61 863 ASN A CA 1
ATOM 6791 C C . ASN A 1 866 ? -6.780 27.211 39.349 1.00 76.66 863 ASN A C 1
ATOM 6792 O O . ASN A 1 866 ? -6.669 25.984 39.388 1.00 78.42 863 ASN A O 1
ATOM 6797 N N . LEU A 1 867 ? -6.355 28.008 40.332 1.00 75.50 864 LEU A N 1
ATOM 6798 C CA . LEU A 1 867 ? -5.644 27.507 41.534 1.00 74.91 864 LEU A CA 1
ATOM 6799 C C . LEU A 1 867 ? -6.498 26.545 42.390 1.00 76.63 864 LEU A C 1
ATOM 6800 O O . LEU A 1 867 ? -6.053 25.439 42.719 1.00 76.38 864 LEU A O 1
ATOM 6805 N N . LYS A 1 868 ? -7.716 26.971 42.737 1.00 78.30 865 LYS A N 1
ATOM 6806 C CA . LYS A 1 868 ? -8.625 26.200 43.615 1.00 80.34 865 LYS A CA 1
ATOM 6807 C C . LYS A 1 868 ? -8.758 24.747 43.120 1.00 81.68 865 LYS A C 1
ATOM 6808 O O . LYS A 1 868 ? -8.639 23.783 43.897 1.00 82.82 865 LYS A O 1
ATOM 6814 N N . ASP A 1 869 ? -8.941 24.631 41.807 1.00 81.76 866 ASP A N 1
ATOM 6815 C CA . ASP A 1 869 ? -9.201 23.377 41.098 1.00 83.13 866 ASP A CA 1
ATOM 6816 C C . ASP A 1 869 ? -7.937 22.507 41.014 1.00 80.75 866 ASP A C 1
ATOM 6817 O O . ASP A 1 869 ? -7.972 21.304 41.317 1.00 80.17 866 ASP A O 1
ATOM 6822 N N . ALA A 1 870 ? -6.821 23.139 40.625 1.00 77.92 867 ALA A N 1
ATOM 6823 C CA . ALA A 1 870 ? -5.521 22.475 40.557 1.00 76.24 867 ALA A CA 1
ATOM 6824 C C . ALA A 1 870 ? -5.109 21.941 41.925 1.00 76.59 867 ALA A C 1
ATOM 6825 O O . ALA A 1 870 ? -4.684 20.786 42.043 1.00 76.40 867 ALA A O 1
ATOM 6827 N N . ARG A 1 871 ? -5.272 22.782 42.949 1.00 77.44 868 ARG A N 1
ATOM 6828 C CA . ARG A 1 871 ? -5.063 22.394 44.350 1.00 80.27 868 ARG A CA 1
ATOM 6829 C C . ARG A 1 871 ? -5.861 21.140 44.729 1.00 82.32 868 ARG A C 1
ATOM 6830 O O . ARG A 1 871 ? -5.302 20.191 45.303 1.00 81.89 868 ARG A O 1
ATOM 6838 N N . LEU A 1 872 ? -7.148 21.141 44.375 1.00 83.79 869 LEU A N 1
ATOM 6839 C CA . LEU A 1 872 ? -8.017 20.006 44.644 1.00 87.69 869 LEU A CA 1
ATOM 6840 C C . LEU A 1 872 ? -7.583 18.744 43.900 1.00 88.54 869 LEU A C 1
ATOM 6841 O O . LEU A 1 872 ? -7.616 17.653 44.479 1.00 90.17 869 LEU A O 1
ATOM 6846 N N . SER A 1 873 ? -7.170 18.896 42.637 1.00 87.67 870 SER A N 1
ATOM 6847 C CA . SER A 1 873 ? -6.767 17.750 41.807 1.00 88.75 870 SER A CA 1
ATOM 6848 C C . SER A 1 873 ? -5.614 16.950 42.436 1.00 88.34 870 SER A C 1
ATOM 6849 O O . SER A 1 873 ? -5.590 15.719 42.329 1.00 91.09 870 SER A O 1
ATOM 6852 N N . LEU A 1 874 ? -4.715 17.650 43.135 1.00 85.45 871 LEU A N 1
ATOM 6853 C CA . LEU A 1 874 ? -3.582 17.043 43.856 1.00 85.19 871 LEU A CA 1
ATOM 6854 C C . LEU A 1 874 ? -3.973 16.041 44.938 1.00 87.98 871 LEU A C 1
ATOM 6855 O O . LEU A 1 874 ? -3.229 15.089 45.203 1.00 88.40 871 LEU A O 1
ATOM 6860 N N . GLN A 1 875 ? -5.137 16.260 45.554 1.00 90.20 872 GLN A N 1
ATOM 6861 C CA . GLN A 1 875 ? -5.622 15.434 46.670 1.00 92.48 872 GLN A CA 1
ATOM 6862 C C . GLN A 1 875 ? -5.837 13.975 46.297 1.00 94.88 872 GLN A C 1
ATOM 6863 O O . GLN A 1 875 ? -5.854 13.098 47.177 1.00 95.78 872 GLN A O 1
ATOM 6869 N N . LEU A 1 876 ? -5.975 13.734 44.989 1.00 95.35 873 LEU A N 1
ATOM 6870 C CA . LEU A 1 876 ? -6.077 12.386 44.416 1.00 98.30 873 LEU A CA 1
ATOM 6871 C C . LEU A 1 876 ? -4.794 11.576 44.632 1.00 97.88 873 LEU A C 1
ATOM 6872 O O . LEU A 1 876 ? -4.826 10.347 44.745 1.00 99.53 873 LEU A O 1
ATOM 6877 N N . TYR A 1 877 ? -3.672 12.289 44.709 1.00 96.63 874 TYR A N 1
ATOM 6878 C CA . TYR A 1 877 ? -2.348 11.672 44.757 1.00 96.76 874 TYR A CA 1
ATOM 6879 C C . TYR A 1 877 ? -1.818 11.531 46.179 1.00 96.06 874 TYR A C 1
ATOM 6880 O O . TYR A 1 877 ? -1.218 10.511 46.517 1.00 96.60 874 TYR A O 1
ATOM 6889 N N . ALA A 1 878 ? -2.072 12.549 47.003 1.00 95.42 875 ALA A N 1
ATOM 6890 C CA . ALA A 1 878 ? -1.633 12.601 48.404 1.00 94.90 875 ALA A CA 1
ATOM 6891 C C . ALA A 1 878 ? -2.384 13.686 49.172 1.00 94.16 875 ALA A C 1
ATOM 6892 O O . ALA A 1 878 ? -3.009 14.574 48.573 1.00 91.73 875 ALA A O 1
ATOM 6894 N N . ASP A 1 879 ? -2.292 13.607 50.499 1.00 95.25 876 ASP A N 1
ATOM 6895 C CA . ASP A 1 879 ? -2.845 14.613 51.394 1.00 96.30 876 ASP A CA 1
ATOM 6896 C C . ASP A 1 879 ? -1.925 15.835 51.504 1.00 94.24 876 ASP A C 1
ATOM 6897 O O . ASP A 1 879 ? -0.975 15.848 52.297 1.00 92.78 876 ASP A O 1
ATOM 6902 N N . TYR A 1 880 ? -2.224 16.848 50.688 1.00 95.11 877 TYR A N 1
ATOM 6903 C CA . TYR A 1 880 ? -1.517 18.148 50.689 1.00 93.92 877 TYR A CA 1
ATOM 6904 C C . TYR A 1 880 ? -2.233 19.195 51.543 1.00 96.94 877 TYR A C 1
ATOM 6905 O O . TYR A 1 880 ? -1.758 20.333 51.662 1.00 94.40 877 TYR A O 1
ATOM 6914 N N . SER A 1 881 ? -3.387 18.805 52.096 1.00 101.78 878 SER A N 1
ATOM 6915 C CA . SER A 1 881 ? -4.083 19.537 53.155 1.00 104.95 878 SER A CA 1
ATOM 6916 C C . SER A 1 881 ? -3.090 19.710 54.310 1.00 106.49 878 SER A C 1
ATOM 6917 O O . SER A 1 881 ? -2.541 18.719 54.817 1.00 107.61 878 SER A O 1
ATOM 6920 N N . ASP A 1 882 ? -2.831 20.975 54.666 1.00 108.29 879 ASP A N 1
ATOM 6921 C CA . ASP A 1 882 ? -1.773 21.395 55.631 1.00 109.91 879 ASP A CA 1
ATOM 6922 C C . ASP A 1 882 ? -0.330 20.933 55.294 1.00 106.56 879 ASP A C 1
ATOM 6923 O O . ASP A 1 882 ? 0.348 20.292 56.114 1.00 108.06 879 ASP A O 1
ATOM 6928 N N . SER A 1 883 ? 0.123 21.259 54.085 1.00 101.29 880 SER A N 1
ATOM 6929 C CA . SER A 1 883 ? 1.498 20.981 53.678 1.00 97.72 880 SER A CA 1
ATOM 6930 C C . SER A 1 883 ? 2.289 22.291 53.661 1.00 94.78 880 SER A C 1
ATOM 6931 O O . SER A 1 883 ? 2.043 23.156 52.806 1.00 90.86 880 SER A O 1
ATOM 6934 N N . PRO A 1 884 ? 3.242 22.441 54.607 1.00 94.77 881 PRO A N 1
ATOM 6935 C CA . PRO A 1 884 ? 4.072 23.646 54.711 1.00 92.09 881 PRO A CA 1
ATOM 6936 C C . PRO A 1 884 ? 4.610 24.114 53.359 1.00 89.05 881 PRO A C 1
ATOM 6937 O O . PRO A 1 884 ? 4.441 25.291 53.001 1.00 89.49 881 PRO A O 1
ATOM 6941 N N . TRP A 1 885 ? 5.207 23.187 52.605 1.00 85.01 882 TRP A N 1
ATOM 6942 C CA . TRP A 1 885 ? 5.972 23.542 51.419 1.00 79.64 882 TRP A CA 1
ATOM 6943 C C . TRP A 1 885 ? 5.125 23.828 50.173 1.00 78.83 882 TRP A C 1
ATOM 6944 O O . TRP A 1 885 ? 5.434 24.750 49.404 1.00 77.69 882 TRP A O 1
ATOM 6955 N N . LEU A 1 886 ? 4.072 23.042 49.974 1.00 78.57 883 LEU A N 1
ATOM 6956 C CA . LEU A 1 886 ? 3.289 23.132 48.751 1.00 78.52 883 LEU A CA 1
ATOM 6957 C C . LEU A 1 886 ? 2.444 24.410 48.684 1.00 78.56 883 LEU A C 1
ATOM 6958 O O . LEU A 1 886 ? 2.372 25.058 47.625 1.00 76.43 883 LEU A O 1
ATOM 6963 N N . ALA A 1 887 ? 1.823 24.754 49.813 1.00 79.77 884 ALA A N 1
ATOM 6964 C CA . ALA A 1 887 ? 1.057 25.988 49.956 1.00 80.54 884 ALA A CA 1
ATOM 6965 C C . ALA A 1 887 ? 1.987 27.172 49.756 1.00 78.59 884 ALA A C 1
ATOM 6966 O O . ALA A 1 887 ? 1.699 28.052 48.945 1.00 79.77 884 ALA A O 1
ATOM 6968 N N . GLY A 1 888 ? 3.122 27.158 50.457 1.00 77.81 885 GLY A N 1
ATOM 6969 C CA . GLY A 1 888 ? 4.179 28.152 50.283 1.00 75.06 885 GLY A CA 1
ATOM 6970 C C . GLY A 1 888 ? 4.599 28.323 48.834 1.00 74.65 885 GLY A C 1
ATOM 6971 O O . GLY A 1 888 ? 4.730 29.454 48.356 1.00 75.83 885 GLY A O 1
ATOM 6972 N N . VAL A 1 889 ? 4.794 27.206 48.129 1.00 73.26 886 VAL A N 1
ATOM 6973 C CA . VAL A 1 889 ? 5.201 27.239 46.724 1.00 71.03 886 VAL A CA 1
ATOM 6974 C C . VAL A 1 889 ? 4.125 27.844 45.819 1.00 71.57 886 VAL A C 1
ATOM 6975 O O . VAL A 1 889 ? 4.447 28.671 44.948 1.00 71.18 886 VAL A O 1
ATOM 6979 N N . LEU A 1 890 ? 2.871 27.438 46.021 1.00 71.06 887 LEU A N 1
ATOM 6980 C CA . LEU A 1 890 ? 1.805 27.866 45.125 1.00 71.16 887 LEU A CA 1
ATOM 6981 C C . LEU A 1 890 ? 1.274 29.262 45.381 1.00 70.56 887 LEU A C 1
ATOM 6982 O O . LEU A 1 890 ? 0.865 29.931 44.439 1.00 71.10 887 LEU A O 1
ATOM 6987 N N . GLU A 1 891 ? 1.288 29.688 46.641 1.00 70.23 888 GLU A N 1
ATOM 6988 C CA . GLU A 1 891 ? 0.861 31.025 47.060 1.00 71.12 888 GLU A CA 1
ATOM 6989 C C . GLU A 1 891 ? 1.487 32.208 46.251 1.00 69.55 888 GLU A C 1
ATOM 6990 O O . GLU A 1 891 ? 2.693 32.470 46.353 1.00 65.36 888 GLU A O 1
ATOM 6996 N N . PRO A 1 892 ? 0.653 32.927 45.451 1.00 70.54 889 PRO A N 1
ATOM 6997 C CA . PRO A 1 892 ? 1.152 34.085 44.716 1.00 68.04 889 PRO A CA 1
ATOM 6998 C C . PRO A 1 892 ? 1.723 35.173 45.623 1.00 68.62 889 PRO A C 1
ATOM 6999 O O . PRO A 1 892 ? 2.707 35.830 45.248 1.00 66.93 889 PRO A O 1
ATOM 7003 N N . ASP A 1 893 ? 1.132 35.333 46.809 1.00 70.87 890 ASP A N 1
ATOM 7004 C CA . ASP A 1 893 ? 1.618 36.287 47.809 1.00 71.29 890 ASP A CA 1
ATOM 7005 C C . ASP A 1 893 ? 2.944 35.877 48.453 1.00 69.66 890 ASP A C 1
ATOM 7006 O O . ASP A 1 893 ? 3.469 36.597 49.306 1.00 69.65 890 ASP A O 1
ATOM 7011 N N . ASN A 1 894 ? 3.484 34.736 48.007 1.00 68.69 891 ASN A N 1
ATOM 7012 C CA . ASN A 1 894 ? 4.830 34.254 48.355 1.00 66.70 891 ASN A CA 1
ATOM 7013 C C . ASN A 1 894 ? 5.777 34.211 47.101 1.00 62.84 891 ASN A C 1
ATOM 7014 O O . ASN A 1 894 ? 6.165 33.137 46.628 1.00 60.89 891 ASN A O 1
ATOM 7019 N N . PRO A 1 895 ? 6.152 35.395 46.563 1.00 60.26 892 PRO A N 1
ATOM 7020 C CA . PRO A 1 895 ? 6.857 35.482 45.287 1.00 58.98 892 PRO A CA 1
ATOM 7021 C C . PRO A 1 895 ? 8.231 34.805 45.277 1.00 58.25 892 PRO A C 1
ATOM 7022 O O . PRO A 1 895 ? 8.616 34.248 44.243 1.00 57.64 892 PRO A O 1
ATOM 7026 N N . VAL A 1 896 ? 8.944 34.856 46.408 1.00 56.99 893 VAL A N 1
ATOM 7027 C CA . VAL A 1 896 ? 10.254 34.214 46.555 1.00 55.99 893 VAL A CA 1
ATOM 7028 C C . VAL A 1 896 ? 10.162 33.014 47.487 1.00 57.50 893 VAL A C 1
ATOM 7029 O O . VAL A 1 896 ? 9.669 33.119 48.617 1.00 58.74 893 VAL A O 1
ATOM 7033 N N . CYS A 1 897 ? 10.673 31.883 47.014 1.00 57.64 894 CYS A N 1
ATOM 7034 C CA . CYS A 1 897 ? 10.618 30.651 47.773 1.00 59.46 894 CYS A CA 1
ATOM 7035 C C . CYS A 1 897 ? 11.823 29.764 47.505 1.00 56.68 894 CYS A C 1
ATOM 7036 O O . CYS A 1 897 ? 12.166 29.527 46.348 1.00 55.10 894 CYS A O 1
ATOM 7039 N N . PHE A 1 898 ? 12.464 29.282 48.572 1.00 56.00 895 PHE A N 1
ATOM 7040 C CA . PHE A 1 898 ? 13.549 28.308 48.421 1.00 54.68 895 PHE A CA 1
ATOM 7041 C C . PHE A 1 898 ? 13.158 26.971 48.994 1.00 55.89 895 PHE A C 1
ATOM 7042 O O . PHE A 1 898 ? 12.868 26.862 50.181 1.00 57.55 895 PHE A O 1
ATOM 7050 N N . LEU A 1 899 ? 13.212 25.955 48.145 1.00 55.83 896 LEU A N 1
ATOM 7051 C CA . LEU A 1 899 ? 12.953 24.575 48.531 1.00 58.00 896 LEU A CA 1
ATOM 7052 C C . LEU A 1 899 ? 14.225 23.793 48.847 1.00 59.69 896 LEU A C 1
ATOM 7053 O O . LEU A 1 899 ? 14.924 23.306 47.935 1.00 61.37 896 LEU A O 1
ATOM 7058 N N . ASN A 1 900 ? 14.519 23.680 50.142 1.00 60.22 897 ASN A N 1
ATOM 7059 C CA . ASN A 1 900 ? 15.649 22.899 50.620 1.00 60.31 897 ASN A CA 1
ATOM 7060 C C . ASN A 1 900 ? 15.418 21.402 50.495 1.00 62.28 897 ASN A C 1
ATOM 7061 O O . ASN A 1 900 ? 14.431 20.861 50.998 1.00 63.67 897 ASN A O 1
ATOM 7066 N N . THR A 1 901 ? 16.372 20.747 49.849 1.00 62.47 898 THR A N 1
ATOM 7067 C CA . THR A 1 901 ? 16.269 19.334 49.561 1.00 64.43 898 THR A CA 1
ATOM 7068 C C . THR A 1 901 ? 17.106 18.486 50.495 1.00 67.13 898 THR A C 1
ATOM 7069 O O . THR A 1 901 ? 17.337 17.325 50.202 1.00 68.81 898 THR A O 1
ATOM 7073 N N . ASP A 1 902 ? 17.579 19.041 51.606 1.00 68.58 899 ASP A N 1
ATOM 7074 C CA . ASP A 1 902 ? 18.421 18.257 52.520 1.00 71.35 899 ASP A CA 1
ATOM 7075 C C . ASP A 1 902 ? 17.731 17.003 53.074 1.00 74.57 899 ASP A C 1
ATOM 7076 O O . ASP A 1 902 ? 18.321 15.926 53.022 1.00 76.95 899 ASP A O 1
ATOM 7081 N N . LYS A 1 903 ? 16.489 17.128 53.552 1.00 76.17 900 LYS A N 1
ATOM 7082 C CA . LYS A 1 903 ? 15.745 15.969 54.118 1.00 79.66 900 LYS A CA 1
ATOM 7083 C C . LYS A 1 903 ? 15.258 14.937 53.085 1.00 80.59 900 LYS A C 1
ATOM 7084 O O . LYS A 1 903 ? 15.187 13.740 53.381 1.00 82.78 900 LYS A O 1
ATOM 7090 N N . VAL A 1 904 ? 14.899 15.393 51.886 1.00 79.88 901 VAL A N 1
ATOM 7091 C CA . VAL A 1 904 ? 14.704 14.462 50.767 1.00 81.68 901 VAL A CA 1
ATOM 7092 C C . VAL A 1 904 ? 16.098 14.111 50.263 1.00 83.25 901 VAL A C 1
ATOM 7093 O O . VAL A 1 904 ? 16.837 14.997 49.813 1.00 82.51 901 VAL A O 1
ATOM 7097 N N . PRO A 1 905 ? 16.485 12.829 50.352 1.00 84.86 902 PRO A N 1
ATOM 7098 C CA . PRO A 1 905 ? 17.760 12.566 49.679 1.00 83.83 902 PRO A CA 1
ATOM 7099 C C . PRO A 1 905 ? 17.624 13.021 48.204 1.00 82.12 902 PRO A C 1
ATOM 7100 O O . PRO A 1 905 ? 16.739 12.530 47.481 1.00 84.40 902 PRO A O 1
ATOM 7104 N N . ALA A 1 906 ? 18.418 14.017 47.805 1.00 77.17 903 ALA A N 1
ATOM 7105 C CA . ALA A 1 906 ? 18.411 14.522 46.432 1.00 73.90 903 ALA A CA 1
ATOM 7106 C C . ALA A 1 906 ? 19.838 14.698 45.880 1.00 72.86 903 ALA A C 1
ATOM 7107 O O . ALA A 1 906 ? 20.258 15.827 45.608 1.00 70.01 903 ALA A O 1
ATOM 7109 N N . PRO A 1 907 ? 20.589 13.581 45.703 1.00 74.87 904 PRO A N 1
ATOM 7110 C CA . PRO A 1 907 ? 22.013 13.723 45.370 1.00 74.25 904 PRO A CA 1
ATOM 7111 C C . PRO A 1 907 ? 22.247 14.050 43.900 1.00 73.50 904 PRO A C 1
ATOM 7112 O O . PRO A 1 907 ? 21.346 13.884 43.066 1.00 74.46 904 PRO A O 1
ATOM 7116 N N . GLU A 1 908 ? 23.448 14.525 43.597 1.00 72.05 905 GLU A N 1
ATOM 7117 C CA . GLU A 1 908 ? 23.840 14.826 42.228 1.00 71.68 905 GLU A CA 1
ATOM 7118 C C . GLU A 1 908 ? 24.365 13.585 41.508 1.00 74.29 905 GLU A C 1
ATOM 7119 O O . GLU A 1 908 ? 24.871 12.657 42.147 1.00 75.39 905 GLU A O 1
ATOM 7125 N N . GLN A 1 909 ? 24.247 13.586 40.179 1.00 75.34 906 GLN A N 1
ATOM 7126 C CA . GLN A 1 909 ? 24.904 12.584 39.323 1.00 79.18 906 GLN A CA 1
ATOM 7127 C C . GLN A 1 909 ? 25.959 13.262 38.437 1.00 79.26 906 GLN A C 1
ATOM 7128 O O . GLN A 1 909 ? 25.670 14.222 37.712 1.00 77.11 906 GLN A O 1
ATOM 7134 N N . VAL A 1 910 ? 27.184 12.761 38.521 1.00 82.33 907 VAL A N 1
ATOM 7135 C CA . VAL A 1 910 ? 28.307 13.335 37.799 1.00 83.87 907 VAL A CA 1
ATOM 7136 C C . VAL A 1 910 ? 28.726 12.345 36.738 1.00 88.75 907 VAL A C 1
ATOM 7137 O O . VAL A 1 910 ? 29.140 11.237 37.058 1.00 92.37 907 VAL A O 1
ATOM 7141 N N . GLU A 1 911 ? 28.588 12.743 35.477 1.00 91.65 908 GLU A N 1
ATOM 7142 C CA . GLU A 1 911 ? 29.148 11.988 34.353 1.00 98.07 908 GLU A CA 1
ATOM 7143 C C . GLU A 1 911 ? 29.788 12.946 33.335 1.00 98.53 908 GLU A C 1
ATOM 7144 O O . GLU A 1 911 ? 29.233 14.005 33.030 1.00 93.93 908 GLU A O 1
ATOM 7150 N N . ASN A 1 912 ? 30.972 12.569 32.847 1.00 104.11 909 ASN A N 1
ATOM 7151 C CA . ASN A 1 912 ? 31.718 13.274 31.773 1.00 104.69 909 ASN A CA 1
ATOM 7152 C C . ASN A 1 912 ? 32.074 14.761 31.969 1.00 101.17 909 ASN A C 1
ATOM 7153 O O . ASN A 1 912 ? 32.191 15.506 30.989 1.00 101.03 909 ASN A O 1
ATOM 7158 N N . GLY A 1 913 ? 32.266 15.182 33.220 1.00 98.44 910 GLY A N 1
ATOM 7159 C CA . GLY A 1 913 ? 32.579 16.586 33.536 1.00 91.90 910 GLY A CA 1
ATOM 7160 C C . GLY A 1 913 ? 31.364 17.500 33.664 1.00 88.27 910 GLY A C 1
ATOM 7161 O O . GLY A 1 913 ? 31.506 18.701 33.938 1.00 87.42 910 GLY A O 1
ATOM 7162 N N . GLY A 1 914 ? 30.174 16.934 33.453 1.00 86.09 911 GLY A N 1
ATOM 7163 C CA . GLY A 1 914 ? 28.895 17.619 33.698 1.00 80.70 911 GLY A CA 1
ATOM 7164 C C . GLY A 1 914 ? 28.172 17.035 34.901 1.00 77.38 911 GLY A C 1
ATOM 7165 O O . GLY A 1 914 ? 28.514 15.946 35.379 1.00 79.04 911 GLY A O 1
ATOM 7166 N N . VAL A 1 915 ? 27.182 17.768 35.396 1.00 73.03 912 VAL A N 1
ATOM 7167 C CA . VAL A 1 915 ? 26.490 17.400 36.640 1.00 72.10 912 VAL A CA 1
ATOM 7168 C C . VAL A 1 915 ? 24.969 17.441 36.430 1.00 71.01 912 VAL A C 1
ATOM 7169 O O . VAL A 1 915 ? 24.450 18.345 35.768 1.00 69.98 912 VAL A O 1
ATOM 7173 N N . SER A 1 916 ? 24.279 16.437 36.975 1.00 72.37 913 SER A N 1
ATOM 7174 C CA . SER A 1 916 ? 22.804 16.311 36.917 1.00 71.79 913 SER A CA 1
ATOM 7175 C C . SER A 1 916 ? 22.252 16.003 38.307 1.00 70.64 913 SER A C 1
ATOM 7176 O O . SER A 1 916 ? 23.008 15.644 39.219 1.00 71.38 913 SER A O 1
ATOM 7179 N N . ASN A 1 917 ? 20.937 16.150 38.457 1.00 68.24 914 ASN A N 1
ATOM 7180 C CA . ASN A 1 917 ? 20.228 15.719 39.642 1.00 67.95 914 ASN A CA 1
ATOM 7181 C C . ASN A 1 917 ? 18.835 15.252 39.236 1.00 67.97 914 ASN A C 1
ATOM 7182 O O . ASN A 1 917 ? 17.959 16.067 38.946 1.00 66.57 914 ASN A O 1
ATOM 7187 N N . VAL A 1 918 ? 18.649 13.934 39.200 1.00 70.02 915 VAL A N 1
ATOM 7188 C CA . VAL A 1 918 ? 17.370 13.307 38.801 1.00 70.95 915 VAL A CA 1
ATOM 7189 C C . VAL A 1 918 ? 16.226 13.714 39.743 1.00 69.67 915 VAL A C 1
ATOM 7190 O O . VAL A 1 918 ? 15.136 14.073 39.285 1.00 69.48 915 VAL A O 1
ATOM 7194 N N . THR A 1 919 ? 16.507 13.675 41.040 1.00 68.60 916 THR A N 1
ATOM 7195 C CA . THR A 1 919 ? 15.546 13.998 42.076 1.00 68.58 916 THR A CA 1
ATOM 7196 C C . THR A 1 919 ? 15.042 15.439 41.948 1.00 67.56 916 THR A C 1
ATOM 7197 O O . THR A 1 919 ? 13.821 15.675 41.997 1.00 68.19 916 THR A O 1
ATOM 7201 N N . GLU A 1 920 ? 15.975 16.381 41.758 1.00 66.18 917 GLU A N 1
ATOM 7202 C CA . GLU A 1 920 ? 15.644 17.790 41.536 1.00 64.60 917 GLU A CA 1
ATOM 7203 C C . GLU A 1 920 ? 14.811 17.968 40.281 1.00 64.18 917 GLU A C 1
ATOM 7204 O O . GLU A 1 920 ? 13.858 18.745 40.274 1.00 64.05 917 GLU A O 1
ATOM 7210 N N . ALA A 1 921 ? 15.173 17.230 39.235 1.00 64.48 918 ALA A N 1
ATOM 7211 C CA . ALA A 1 921 ? 14.491 17.280 37.956 1.00 64.55 918 ALA A CA 1
ATOM 7212 C C . ALA A 1 921 ? 13.036 16.835 38.087 1.00 66.06 918 ALA A C 1
ATOM 7213 O O . ALA A 1 921 ? 12.132 17.524 37.610 1.00 64.99 918 ALA A O 1
ATOM 7215 N N . ARG A 1 922 ? 12.816 15.712 38.771 1.00 68.35 919 ARG A N 1
ATOM 7216 C CA . ARG A 1 922 ? 11.462 15.195 38.985 1.00 71.05 919 ARG A CA 1
ATOM 7217 C C . ARG A 1 922 ? 10.613 16.231 39.717 1.00 69.96 919 ARG A C 1
ATOM 7218 O O . ARG A 1 922 ? 9.449 16.459 39.356 1.00 69.62 919 ARG A O 1
ATOM 7226 N N . LEU A 1 923 ? 11.232 16.883 40.704 1.00 68.30 920 LEU A N 1
ATOM 7227 C CA . LEU A 1 923 ? 10.588 17.946 41.466 1.00 67.22 920 LEU A CA 1
ATOM 7228 C C . LEU A 1 923 ? 10.128 19.136 40.609 1.00 65.52 920 LEU A C 1
ATOM 7229 O O . LEU A 1 923 ? 8.964 19.527 40.710 1.00 65.56 920 LEU A O 1
ATOM 7234 N N . ILE A 1 924 ? 10.998 19.684 39.752 1.00 63.74 921 ILE A N 1
ATOM 7235 C CA . ILE A 1 924 ? 10.575 20.835 38.917 1.00 63.30 921 ILE A CA 1
ATOM 7236 C C . ILE A 1 924 ? 9.518 20.477 37.865 1.00 64.63 921 ILE A C 1
ATOM 7237 O O . ILE A 1 924 ? 8.588 21.256 37.641 1.00 64.86 921 ILE A O 1
ATOM 7242 N N . VAL A 1 925 ? 9.631 19.289 37.269 1.00 66.03 922 VAL A N 1
ATOM 7243 C CA . VAL A 1 925 ? 8.622 18.786 36.326 1.00 67.28 922 VAL A CA 1
ATOM 7244 C C . VAL A 1 925 ? 7.235 18.720 36.993 1.00 68.73 922 VAL A C 1
ATOM 7245 O O . VAL A 1 925 ? 6.232 19.106 36.386 1.00 69.68 922 VAL A O 1
ATOM 7249 N N . PHE A 1 926 ? 7.193 18.264 38.244 1.00 68.59 923 PHE A N 1
ATOM 7250 C CA . PHE A 1 926 ? 5.951 18.231 39.010 1.00 69.17 923 PHE A CA 1
ATOM 7251 C C . PHE A 1 926 ? 5.419 19.652 39.223 1.00 66.83 923 PHE A C 1
ATOM 7252 O O . PHE A 1 926 ? 4.250 19.948 38.899 1.00 66.53 923 PHE A O 1
ATOM 7260 N N . LEU A 1 927 ? 6.293 20.521 39.742 1.00 63.74 924 LEU A N 1
ATOM 7261 C CA . LEU A 1 927 ? 5.958 21.929 39.961 1.00 62.09 924 LEU A CA 1
ATOM 7262 C C . LEU A 1 927 ? 5.449 22.635 38.695 1.00 62.27 924 LEU A C 1
ATOM 7263 O O . LEU A 1 927 ? 4.482 23.395 38.756 1.00 63.05 924 LEU A O 1
ATOM 7268 N N . THR A 1 928 ? 6.075 22.347 37.555 1.00 62.13 925 THR A N 1
ATOM 7269 C CA . THR A 1 928 ? 5.683 22.945 36.281 1.00 62.44 925 THR A CA 1
ATOM 7270 C C . THR A 1 928 ? 4.279 22.497 35.865 1.00 64.93 925 THR A C 1
ATOM 7271 O O . THR A 1 928 ? 3.502 23.312 35.369 1.00 65.90 925 THR A O 1
ATOM 7275 N N . SER A 1 929 ? 3.946 21.225 36.088 1.00 66.85 926 SER A N 1
ATOM 7276 C CA . SER A 1 929 ? 2.608 20.703 35.749 1.00 69.45 926 SER A CA 1
ATOM 7277 C C . SER A 1 929 ? 1.541 21.401 36.576 1.00 69.26 926 SER A C 1
ATOM 7278 O O . SER A 1 929 ? 0.518 21.863 36.048 1.00 70.38 926 SER A O 1
ATOM 7281 N N . THR A 1 930 ? 1.820 21.489 37.873 1.00 67.85 927 THR A N 1
ATOM 7282 C CA . THR A 1 930 ? 0.904 22.063 38.850 1.00 67.25 927 THR A CA 1
ATOM 7283 C C . THR A 1 930 ? 0.583 23.529 38.502 1.00 65.59 927 THR A C 1
ATOM 7284 O O . THR A 1 930 ? -0.584 23.959 38.577 1.00 65.99 927 THR A O 1
ATOM 7288 N N . PHE A 1 931 ? 1.616 24.268 38.104 1.00 62.27 928 PHE A N 1
ATOM 7289 C CA . PHE A 1 931 ? 1.457 25.663 37.730 1.00 61.32 928 PHE A CA 1
ATOM 7290 C C . PHE A 1 931 ? 0.673 25.843 36.442 1.00 62.34 928 PHE A C 1
ATOM 7291 O O . PHE A 1 931 ? -0.120 26.795 36.320 1.00 63.03 928 PHE A O 1
ATOM 7299 N N . ILE A 1 932 ? 0.885 24.936 35.488 1.00 62.83 929 ILE A N 1
ATOM 7300 C CA . ILE A 1 932 ? 0.131 24.977 34.242 1.00 64.19 929 ILE A CA 1
ATOM 7301 C C . ILE A 1 932 ? -1.342 24.684 34.536 1.00 67.12 929 ILE A C 1
ATOM 7302 O O . ILE A 1 932 ? -2.212 25.442 34.107 1.00 67.69 929 ILE A O 1
ATOM 7307 N N . LYS A 1 933 ? -1.600 23.630 35.313 1.00 68.90 930 LYS A N 1
ATOM 7308 C CA . LYS A 1 933 ? -2.961 23.313 35.756 1.00 72.38 930 LYS A CA 1
ATOM 7309 C C . LYS A 1 933 ? -3.614 24.455 36.557 1.00 71.75 930 LYS A C 1
ATOM 7310 O O . LYS A 1 933 ? -4.838 24.637 36.475 1.00 72.61 930 LYS A O 1
ATOM 7316 N N . ALA A 1 934 ? -2.800 25.238 37.279 1.00 68.44 931 ALA A N 1
ATOM 7317 C CA . ALA A 1 934 ? -3.329 26.334 38.094 1.00 68.44 931 ALA A CA 1
ATOM 7318 C C . ALA A 1 934 ? -3.704 27.559 37.264 1.00 68.63 931 ALA A C 1
ATOM 7319 O O . ALA A 1 934 ? -4.302 28.517 37.778 1.00 68.44 931 ALA A O 1
ATOM 7321 N N . GLY A 1 935 ? -3.352 27.515 35.979 1.00 69.59 932 GLY A N 1
ATOM 7322 C CA . GLY A 1 935 ? -3.618 28.615 35.050 1.00 71.32 932 GLY A CA 1
ATOM 7323 C C . GLY A 1 935 ? -2.431 29.491 34.651 1.00 70.52 932 GLY A C 1
ATOM 7324 O O . GLY A 1 935 ? -2.625 30.636 34.224 1.00 71.18 932 GLY A O 1
ATOM 7325 N N . CYS A 1 936 ? -1.206 28.983 34.776 1.00 69.20 933 CYS A N 1
ATOM 7326 C CA . CYS A 1 936 ? -0.059 29.718 34.237 1.00 68.27 933 CYS A CA 1
ATOM 7327 C C . CYS A 1 936 ? 0.250 29.261 32.807 1.00 68.68 933 CYS A C 1
ATOM 7328 O O . CYS A 1 936 ? 0.434 28.063 32.562 1.00 70.87 933 CYS A O 1
ATOM 7331 N N . SER A 1 937 ? 0.287 30.199 31.862 1.00 67.33 934 SER A N 1
ATOM 7332 C CA . SER A 1 937 ? 0.613 29.845 30.485 1.00 67.41 934 SER A CA 1
ATOM 7333 C C . SER A 1 937 ? 2.024 29.264 30.425 1.00 66.01 934 SER A C 1
ATOM 7334 O O . SER A 1 937 ? 2.937 29.818 31.035 1.00 63.35 934 SER A O 1
ATOM 7337 N N . PRO A 1 938 ? 2.207 28.142 29.699 1.00 67.12 935 PRO A N 1
ATOM 7338 C CA . PRO A 1 938 ? 3.540 27.519 29.605 1.00 65.86 935 PRO A CA 1
ATOM 7339 C C . PRO A 1 938 ? 4.618 28.473 29.078 1.00 63.62 935 PRO A C 1
ATOM 7340 O O . PRO A 1 938 ? 5.764 28.395 29.517 1.00 62.55 935 PRO A O 1
ATOM 7344 N N . SER A 1 939 ? 4.221 29.385 28.190 1.00 63.57 936 SER A N 1
ATOM 7345 C CA . SER A 1 939 ? 5.091 30.414 27.630 1.00 62.99 936 SER A CA 1
ATOM 7346 C C . SER A 1 939 ? 5.508 31.482 28.648 1.00 61.06 936 SER A C 1
ATOM 7347 O O . SER A 1 939 ? 6.467 32.228 28.399 1.00 59.19 936 SER A O 1
ATOM 7350 N N . ASP A 1 940 ? 4.791 31.549 29.775 1.00 60.49 937 ASP A N 1
ATOM 7351 C CA . ASP A 1 940 ? 5.147 32.421 30.903 1.00 58.22 937 ASP A CA 1
ATOM 7352 C C . ASP A 1 940 ? 6.068 31.763 31.939 1.00 57.25 937 ASP A C 1
ATOM 7353 O O . ASP A 1 940 ? 6.337 32.350 33.006 1.00 56.08 937 ASP A O 1
ATOM 7358 N N . ILE A 1 941 ? 6.551 30.555 31.631 1.00 57.01 938 ILE A N 1
ATOM 7359 C CA . ILE A 1 941 ? 7.415 29.809 32.562 1.00 55.68 938 ILE A CA 1
ATOM 7360 C C . ILE A 1 941 ? 8.781 29.481 31.976 1.00 54.46 938 ILE A C 1
ATOM 7361 O O . ILE A 1 941 ? 8.882 28.973 30.843 1.00 55.44 938 ILE A O 1
ATOM 7366 N N . GLY A 1 942 ? 9.815 29.740 32.777 1.00 52.28 939 GLY A N 1
ATOM 7367 C CA . GLY A 1 942 ? 11.194 29.396 32.434 1.00 51.05 939 GLY A CA 1
ATOM 7368 C C . GLY A 1 942 ? 11.844 28.558 33.511 1.00 50.66 939 GLY A C 1
ATOM 7369 O O . GLY A 1 942 ? 11.722 28.858 34.721 1.00 50.04 939 GLY A O 1
ATOM 7370 N N . VAL A 1 943 ? 12.512 27.490 33.081 1.00 50.50 940 VAL A N 1
ATOM 7371 C CA . VAL A 1 943 ? 13.337 26.700 33.982 1.00 50.48 940 VAL A CA 1
ATOM 7372 C C . VAL A 1 943 ? 14.789 27.023 33.700 1.00 50.12 940 VAL A C 1
ATOM 7373 O O . VAL A 1 943 ? 15.228 26.965 32.543 1.00 50.05 940 VAL A O 1
ATOM 7377 N N . ILE A 1 944 ? 15.510 27.376 34.760 1.00 49.86 941 ILE A N 1
ATOM 7378 C CA . ILE A 1 944 ? 16.951 27.565 34.712 1.00 50.92 941 ILE A CA 1
ATOM 7379 C C . ILE A 1 944 ? 17.688 26.483 35.505 1.00 53.00 941 ILE A C 1
ATOM 7380 O O . ILE A 1 944 ? 17.224 26.043 36.542 1.00 54.42 941 ILE A O 1
ATOM 7385 N N . ALA A 1 945 ? 18.858 26.080 35.023 1.00 54.41 942 ALA A N 1
ATOM 7386 C CA . ALA A 1 945 ? 19.806 25.305 35.815 1.00 55.57 942 ALA A CA 1
ATOM 7387 C C . ALA A 1 945 ? 21.226 25.718 35.404 1.00 55.72 942 ALA A C 1
ATOM 7388 O O . ALA A 1 945 ? 21.453 26.094 34.252 1.00 56.43 942 ALA A O 1
ATOM 7390 N N . PRO A 1 946 ? 22.182 25.664 36.344 1.00 55.63 943 PRO A N 1
ATOM 7391 C CA . PRO A 1 946 ? 23.564 26.039 36.060 1.00 54.97 943 PRO A CA 1
ATOM 7392 C C . PRO A 1 946 ? 24.273 25.122 35.086 1.00 56.91 943 PRO A C 1
ATOM 7393 O O . PRO A 1 946 ? 25.074 25.594 34.287 1.00 58.05 943 PRO A O 1
ATOM 7397 N N . TYR A 1 947 ? 23.997 23.824 35.159 1.00 58.87 944 TYR A N 1
ATOM 7398 C CA . TYR A 1 947 ? 24.733 22.837 34.378 1.00 60.67 944 TYR A CA 1
ATOM 7399 C C . TYR A 1 947 ? 23.962 22.456 33.109 1.00 62.16 944 TYR A C 1
ATOM 7400 O O . TYR A 1 947 ? 22.753 22.210 33.173 1.00 61.70 944 TYR A O 1
ATOM 7409 N N . ARG A 1 948 ? 24.664 22.437 31.965 1.00 64.34 945 ARG A N 1
ATOM 7410 C CA . ARG A 1 948 ? 24.084 22.077 30.649 1.00 66.28 945 ARG A CA 1
ATOM 7411 C C . ARG A 1 948 ? 23.460 20.667 30.678 1.00 67.75 945 ARG A C 1
ATOM 7412 O O . ARG A 1 948 ? 22.337 20.465 30.204 1.00 67.13 945 ARG A O 1
ATOM 7420 N N . GLN A 1 949 ? 24.181 19.722 31.281 1.00 68.64 946 GLN A N 1
ATOM 7421 C CA . GLN A 1 949 ? 23.729 18.341 31.432 1.00 70.41 946 GLN A CA 1
ATOM 7422 C C . GLN A 1 949 ? 22.381 18.172 32.150 1.00 68.98 946 GLN A C 1
ATOM 7423 O O . GLN A 1 949 ? 21.580 17.310 31.781 1.00 70.90 946 GLN A O 1
ATOM 7429 N N . GLN A 1 950 ? 22.135 18.979 33.174 1.00 65.94 947 GLN A N 1
ATOM 7430 C CA . GLN A 1 950 ? 20.860 18.917 33.886 1.00 65.92 947 GLN A CA 1
ATOM 7431 C C . GLN A 1 950 ? 19.668 19.227 32.977 1.00 66.32 947 GLN A C 1
ATOM 7432 O O . GLN A 1 950 ? 18.636 18.584 33.084 1.00 67.91 947 GLN A O 1
ATOM 7438 N N . LEU A 1 951 ? 19.836 20.184 32.070 1.00 66.05 948 LEU A N 1
ATOM 7439 C CA . LEU A 1 951 ? 18.755 20.633 31.208 1.00 67.29 948 LEU A CA 1
ATOM 7440 C C . LEU A 1 951 ? 18.183 19.526 30.342 1.00 71.07 948 LEU A C 1
ATOM 7441 O O . LEU A 1 951 ? 16.968 19.489 30.111 1.00 72.74 948 LEU A O 1
ATOM 7446 N N . ARG A 1 952 ? 19.063 18.639 29.866 1.00 73.39 949 ARG A N 1
ATOM 7447 C CA . ARG A 1 952 ? 18.689 17.495 29.030 1.00 76.52 949 ARG A CA 1
ATOM 7448 C C . ARG A 1 952 ? 17.694 16.621 29.778 1.00 75.79 949 ARG A C 1
ATOM 7449 O O . ARG A 1 952 ? 16.671 16.234 29.223 1.00 76.31 949 ARG A O 1
ATOM 7457 N N . ILE A 1 953 ? 18.016 16.364 31.049 1.00 73.48 950 ILE A N 1
ATOM 7458 C CA . ILE A 1 953 ? 17.209 15.584 31.983 1.00 72.66 950 ILE A CA 1
ATOM 7459 C C . ILE A 1 953 ? 15.836 16.238 32.203 1.00 71.99 950 ILE A C 1
ATOM 7460 O O . ILE A 1 953 ? 14.793 15.554 32.139 1.00 73.15 950 ILE A O 1
ATOM 7465 N N . ILE A 1 954 ? 15.840 17.551 32.446 1.00 68.80 951 ILE A N 1
ATOM 7466 C CA . ILE A 1 954 ? 14.600 18.280 32.671 1.00 67.90 951 ILE A CA 1
ATOM 7467 C C . ILE A 1 954 ? 13.740 18.278 31.406 1.00 69.83 951 ILE A C 1
ATOM 7468 O O . ILE A 1 954 ? 12.537 17.991 31.483 1.00 71.99 951 ILE A O 1
ATOM 7473 N N . SER A 1 955 ? 14.364 18.539 30.257 1.00 70.40 952 SER A N 1
ATOM 7474 C CA . SER A 1 955 ? 13.665 18.518 28.960 1.00 72.59 952 SER A CA 1
ATOM 7475 C C . SER A 1 955 ? 12.968 17.202 28.652 1.00 75.25 952 SER A C 1
ATOM 7476 O O . SER A 1 955 ? 11.825 17.205 28.193 1.00 77.92 952 SER A O 1
ATOM 7479 N N . ASP A 1 956 ? 13.648 16.093 28.926 1.00 76.04 953 ASP A N 1
ATOM 7480 C CA . ASP A 1 956 ? 13.110 14.765 28.660 1.00 79.85 953 ASP A CA 1
ATOM 7481 C C . ASP A 1 956 ? 11.889 14.423 29.498 1.00 79.75 953 ASP A C 1
ATOM 7482 O O . ASP A 1 956 ? 10.903 13.886 28.985 1.00 81.91 953 ASP A O 1
ATOM 7487 N N . LEU A 1 957 ? 11.962 14.753 30.781 1.00 77.04 954 LEU A N 1
ATOM 7488 C CA . LEU A 1 957 ? 10.921 14.404 31.713 1.00 76.88 954 LEU A CA 1
ATOM 7489 C C . LEU A 1 957 ? 9.666 15.235 31.474 1.00 76.93 954 LEU A C 1
ATOM 7490 O O . LEU A 1 957 ? 8.550 14.742 31.678 1.00 79.42 954 LEU A O 1
ATOM 7495 N N . LEU A 1 958 ? 9.859 16.464 30.996 1.00 74.91 955 LEU A N 1
ATOM 7496 C CA . LEU A 1 958 ? 8.763 17.331 30.556 1.00 75.06 955 LEU A CA 1
ATOM 7497 C C . LEU A 1 958 ? 8.094 16.857 29.267 1.00 78.62 955 LEU A C 1
ATOM 7498 O O . LEU A 1 958 ? 6.874 16.985 29.120 1.00 80.31 955 LEU A O 1
ATOM 7503 N N . ALA A 1 959 ? 8.887 16.339 28.328 1.00 80.14 956 ALA A N 1
ATOM 7504 C CA . ALA A 1 959 ? 8.337 15.699 27.131 1.00 83.11 956 ALA A CA 1
ATOM 7505 C C . ALA A 1 959 ? 7.425 14.535 27.550 1.00 86.14 956 ALA A C 1
ATOM 7506 O O . ALA A 1 959 ? 6.294 14.433 27.068 1.00 88.24 956 ALA A O 1
ATOM 7508 N N . ARG A 1 960 ? 7.915 13.710 28.487 1.00 86.70 957 ARG A N 1
ATOM 7509 C CA . ARG A 1 960 ? 7.204 12.534 29.027 1.00 88.71 957 ARG A CA 1
ATOM 7510 C C . ARG A 1 960 ? 5.870 12.851 29.725 1.00 88.77 957 ARG A C 1
ATOM 7511 O O . ARG A 1 960 ? 4.983 11.995 29.789 1.00 91.99 957 ARG A O 1
ATOM 7519 N N . SER A 1 961 ? 5.743 14.073 30.240 1.00 86.19 958 SER A N 1
ATOM 7520 C CA . SER A 1 961 ? 4.537 14.525 30.933 1.00 85.97 958 SER A CA 1
ATOM 7521 C C . SER A 1 961 ? 3.690 15.494 30.084 1.00 86.55 958 SER A C 1
ATOM 7522 O O . SER A 1 961 ? 2.880 16.254 30.634 1.00 86.02 958 SER A O 1
ATOM 7525 N N . SER A 1 962 ? 3.889 15.456 28.757 1.00 88.11 959 SER A N 1
ATOM 7526 C CA . SER A 1 962 ? 3.072 16.187 27.747 1.00 89.82 959 SER A CA 1
ATOM 7527 C C . SER A 1 962 ? 3.073 17.715 27.903 1.00 88.67 959 SER A C 1
ATOM 7528 O O . SER A 1 962 ? 2.067 18.402 27.652 1.00 88.29 959 SER A O 1
ATOM 7531 N N . VAL A 1 963 ? 4.236 18.230 28.285 1.00 87.57 960 VAL A N 1
ATOM 7532 C CA . VAL A 1 963 ? 4.382 19.603 28.748 1.00 86.69 960 VAL A CA 1
ATOM 7533 C C . VAL A 1 963 ? 5.747 20.179 28.266 1.00 86.94 960 VAL A C 1
ATOM 7534 O O . VAL A 1 963 ? 6.395 20.970 28.961 1.00 86.71 960 VAL A O 1
ATOM 7538 N N . GLY A 1 964 ? 6.142 19.801 27.045 1.00 88.66 961 GLY A N 1
ATOM 7539 C CA . GLY A 1 964 ? 7.462 20.123 26.481 1.00 88.06 961 GLY A CA 1
ATOM 7540 C C . GLY A 1 964 ? 7.790 21.591 26.230 1.00 86.44 961 GLY A C 1
ATOM 7541 O O . GLY A 1 964 ? 8.966 21.973 26.234 1.00 85.05 961 GLY A O 1
ATOM 7542 N N . MET A 1 965 ? 6.750 22.406 26.037 1.00 85.61 962 MET A N 1
ATOM 7543 C CA . MET A 1 965 ? 6.858 23.814 25.603 1.00 82.84 962 MET A CA 1
ATOM 7544 C C . MET A 1 965 ? 7.311 24.856 26.649 1.00 77.23 962 MET A C 1
ATOM 7545 O O . MET A 1 965 ? 7.305 26.067 26.379 1.00 76.81 962 MET A O 1
ATOM 7550 N N . VAL A 1 966 ? 7.702 24.423 27.837 1.00 71.81 963 VAL A N 1
ATOM 7551 C CA . VAL A 1 966 ? 8.284 25.391 28.751 1.00 67.30 963 VAL A CA 1
ATOM 7552 C C . VAL A 1 966 ? 9.785 25.508 28.439 1.00 65.92 963 VAL A C 1
ATOM 7553 O O . VAL A 1 966 ? 10.452 24.530 28.065 1.00 65.40 963 VAL A O 1
ATOM 7557 N N . GLU A 1 967 ? 10.296 26.720 28.546 1.00 63.76 964 GLU A N 1
ATOM 7558 C CA . GLU A 1 967 ? 11.687 26.946 28.218 1.00 64.12 964 GLU A CA 1
ATOM 7559 C C . GLU A 1 967 ? 12.604 26.399 29.310 1.00 62.37 964 GLU A C 1
ATOM 7560 O O . GLU A 1 967 ? 12.440 26.708 30.495 1.00 61.04 964 GLU A O 1
ATOM 7566 N N . VAL A 1 968 ? 13.546 25.569 28.882 1.00 61.99 965 VAL A N 1
ATOM 7567 C CA . VAL A 1 968 ? 14.555 25.020 29.749 1.00 61.45 965 VAL A CA 1
ATOM 7568 C C . VAL A 1 968 ? 15.924 25.457 29.241 1.00 61.19 965 VAL A C 1
ATOM 7569 O O . VAL A 1 968 ? 16.343 25.064 28.147 1.00 63.03 965 VAL A O 1
ATOM 7573 N N . ASN A 1 969 ? 16.624 26.252 30.045 1.00 58.69 966 ASN A N 1
ATOM 7574 C CA . ASN A 1 969 ? 17.909 26.804 29.634 1.00 56.95 966 ASN A CA 1
ATOM 7575 C C . ASN A 1 969 ? 18.876 27.191 30.722 1.00 54.87 966 ASN A C 1
ATOM 7576 O O . ASN A 1 969 ? 18.485 27.332 31.862 1.00 52.65 966 ASN A O 1
ATOM 7581 N N . THR A 1 970 ? 20.151 27.352 30.348 1.00 55.59 967 THR A N 1
ATOM 7582 C CA . THR A 1 970 ? 21.162 27.881 31.262 1.00 53.82 967 THR A CA 1
ATOM 7583 C C . THR A 1 970 ? 20.915 29.367 31.440 1.00 54.11 967 THR A C 1
ATOM 7584 O O . THR A 1 970 ? 20.240 30.001 30.621 1.00 53.30 967 THR A O 1
ATOM 7588 N N . VAL A 1 971 ? 21.530 29.913 32.484 1.00 55.47 968 VAL A N 1
ATOM 7589 C CA . VAL A 1 971 ? 21.540 31.344 32.753 1.00 56.30 968 VAL A CA 1
ATOM 7590 C C . VAL A 1 971 ? 21.878 32.174 31.505 1.00 58.03 968 VAL A C 1
ATOM 7591 O O . VAL A 1 971 ? 21.126 33.085 31.147 1.00 60.57 968 VAL A O 1
ATOM 7595 N N . ASP A 1 972 ? 22.957 31.810 30.815 1.00 58.06 969 ASP A N 1
ATOM 7596 C CA . ASP A 1 972 ? 23.423 32.508 29.612 1.00 59.82 969 ASP A CA 1
ATOM 7597 C C . ASP A 1 972 ? 22.399 32.684 28.508 1.00 60.98 969 ASP A C 1
ATOM 7598 O O . ASP A 1 972 ? 22.457 33.645 27.745 1.00 61.42 969 ASP A O 1
ATOM 7603 N N . LYS A 1 973 ? 21.474 31.742 28.391 1.00 62.07 970 LYS A N 1
ATOM 7604 C CA . LYS A 1 973 ? 20.497 31.823 27.315 1.00 61.46 970 LYS A CA 1
ATOM 7605 C C . LYS A 1 973 ? 19.305 32.688 27.705 1.00 58.63 970 LYS A C 1
ATOM 7606 O O . LYS A 1 973 ? 18.434 32.957 26.878 1.00 59.48 970 LYS A O 1
ATOM 7612 N N . TYR A 1 974 ? 19.298 33.155 28.952 1.00 55.92 971 TYR A N 1
ATOM 7613 C CA . TYR A 1 974 ? 18.249 34.047 29.434 1.00 55.79 971 TYR A CA 1
ATOM 7614 C C . TYR A 1 974 ? 18.670 35.511 29.558 1.00 55.32 971 TYR A C 1
ATOM 7615 O O . TYR A 1 974 ? 17.837 36.367 29.883 1.00 56.05 971 TYR A O 1
ATOM 7624 N N . GLN A 1 975 ? 19.948 35.803 29.315 1.00 56.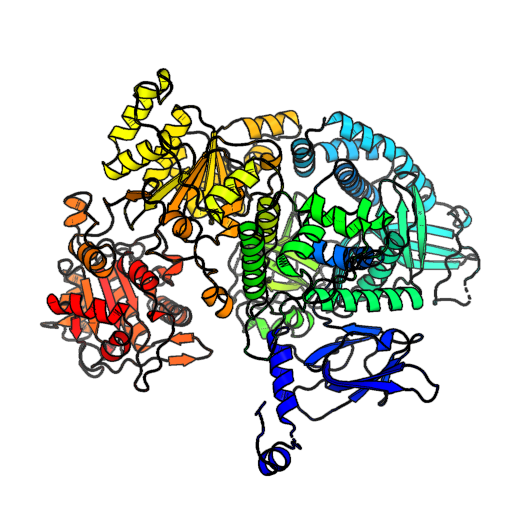78 972 GLN A N 1
ATOM 7625 C CA . GLN A 1 975 ? 20.453 37.184 29.260 1.00 55.36 972 GLN A CA 1
ATOM 7626 C C . GLN A 1 975 ? 19.436 38.165 28.661 1.00 54.34 972 GLN A C 1
ATOM 7627 O O . GLN A 1 975 ? 18.929 37.953 27.563 1.00 54.68 972 GLN A O 1
ATOM 7633 N N . GLY A 1 976 ? 19.090 39.192 29.436 1.00 53.20 973 GLY A N 1
ATOM 7634 C CA . GLY A 1 976 ? 18.192 40.256 28.992 1.00 53.32 973 GLY A CA 1
ATOM 7635 C C . GLY A 1 976 ? 16.724 39.888 28.840 1.00 55.41 973 GLY A C 1
ATOM 7636 O O . GLY A 1 976 ? 15.923 40.734 28.436 1.00 55.63 973 GLY A O 1
ATOM 7637 N N . ARG A 1 977 ? 16.370 38.643 29.166 1.00 55.93 974 ARG A N 1
ATOM 7638 C CA . ARG A 1 977 ? 14.981 38.154 29.070 1.00 56.46 974 ARG A CA 1
ATOM 7639 C C . ARG A 1 977 ? 14.369 37.873 30.438 1.00 54.79 974 ARG A C 1
ATOM 7640 O O . ARG A 1 977 ? 15.067 37.768 31.441 1.00 54.92 974 ARG A O 1
ATOM 7648 N N . ASP A 1 978 ? 13.052 37.779 30.466 1.00 55.26 975 ASP A N 1
ATOM 7649 C CA . ASP A 1 978 ? 12.323 37.449 31.676 1.00 55.17 975 ASP A CA 1
ATOM 7650 C C . ASP A 1 978 ? 11.162 36.494 31.421 1.00 53.47 975 ASP A C 1
ATOM 7651 O O . ASP A 1 978 ? 10.843 36.202 30.280 1.00 53.83 975 ASP A O 1
ATOM 7656 N N . LYS A 1 979 ? 10.589 35.978 32.504 1.00 51.69 976 LYS A N 1
ATOM 7657 C CA . LYS A 1 979 ? 9.349 35.191 32.522 1.00 51.24 976 LYS A CA 1
ATOM 7658 C C . LYS A 1 979 ? 8.594 35.542 33.785 1.00 50.42 976 LYS A C 1
ATOM 7659 O O . LYS A 1 979 ? 9.184 36.008 34.770 1.00 50.33 976 LYS A O 1
ATOM 7665 N N . SER A 1 980 ? 7.290 35.295 33.772 1.00 51.45 977 SER A N 1
ATOM 7666 C CA . SER A 1 980 ? 6.442 35.455 34.957 1.00 50.69 977 SER A CA 1
ATOM 7667 C C . SER A 1 980 ? 6.892 34.593 36.123 1.00 49.30 977 SER A C 1
ATOM 7668 O O . SER A 1 980 ? 6.946 35.054 37.280 1.00 48.38 977 SER A O 1
ATOM 7671 N N . LEU A 1 981 ? 7.170 33.331 35.801 1.00 48.78 978 LEU A N 1
ATOM 7672 C CA . LEU A 1 981 ? 7.609 32.361 36.770 1.00 48.47 978 LEU A CA 1
ATOM 7673 C C . LEU A 1 981 ? 8.931 31.767 36.342 1.00 46.94 978 LEU A C 1
ATOM 7674 O O . LEU A 1 981 ? 9.099 31.358 35.194 1.00 47.50 978 LEU A O 1
ATOM 7679 N N . ILE A 1 982 ? 9.848 31.702 37.291 1.00 45.59 979 ILE A N 1
ATOM 7680 C CA . ILE A 1 982 ? 11.120 31.045 37.080 1.00 45.13 979 ILE A CA 1
ATOM 7681 C C . ILE A 1 982 ? 11.315 29.986 38.138 1.00 45.61 979 ILE A C 1
ATOM 7682 O O . ILE A 1 982 ? 11.084 30.232 39.320 1.00 45.37 979 ILE A O 1
ATOM 7687 N N . LEU A 1 983 ? 11.735 28.812 37.681 1.00 47.13 980 LEU A N 1
ATOM 7688 C CA . LEU A 1 983 ? 12.124 27.715 38.548 1.00 48.59 980 LEU A CA 1
ATOM 7689 C C . LEU A 1 983 ? 13.605 27.377 38.317 1.00 48.69 980 LEU A C 1
ATOM 7690 O O . LEU A 1 983 ? 14.011 27.138 37.175 1.00 48.93 980 LEU A O 1
ATOM 7695 N N . VAL A 1 984 ? 14.399 27.366 39.397 1.00 48.55 981 VAL A N 1
ATOM 7696 C CA . VAL A 1 984 ? 15.842 27.065 39.329 1.00 47.96 981 VAL A CA 1
ATOM 7697 C C . VAL A 1 984 ? 16.207 25.754 40.039 1.00 49.06 981 VAL A C 1
ATOM 7698 O O . VAL A 1 984 ? 16.006 25.608 41.243 1.00 49.95 981 VAL A O 1
ATOM 7702 N N . SER A 1 985 ? 16.755 24.816 39.285 1.00 50.09 982 SER A N 1
ATOM 7703 C CA . SER A 1 985 ? 17.376 23.627 39.828 1.00 52.61 982 SER A CA 1
ATOM 7704 C C . SER A 1 985 ? 18.888 23.870 40.005 1.00 53.47 982 SER A C 1
ATOM 7705 O O . SER A 1 985 ? 19.642 23.827 39.023 1.00 53.90 982 SER A O 1
ATOM 7708 N N . PHE A 1 986 ? 19.309 24.155 41.239 1.00 53.92 983 PHE A N 1
ATOM 7709 C CA . PHE A 1 986 ? 20.725 24.341 41.602 1.00 54.73 983 PHE A CA 1
ATOM 7710 C C . PHE A 1 986 ? 21.264 22.960 41.838 1.00 58.78 983 PHE A C 1
ATOM 7711 O O . PHE A 1 986 ? 21.084 22.381 42.916 1.00 66.11 983 PHE A O 1
ATOM 7719 N N . VAL A 1 987 ? 21.918 22.407 40.850 1.00 59.98 984 VAL A N 1
ATOM 7720 C CA . VAL A 1 987 ? 22.050 20.945 40.775 1.00 60.52 984 VAL A CA 1
ATOM 7721 C C . VAL A 1 987 ? 22.871 20.350 41.923 1.00 61.40 984 VAL A C 1
ATOM 7722 O O . VAL A 1 987 ? 22.549 19.264 42.403 1.00 61.91 984 VAL A O 1
ATOM 7726 N N . ARG A 1 988 ? 23.902 21.091 42.364 1.00 60.76 985 ARG A N 1
ATOM 7727 C CA . ARG A 1 988 ? 24.951 20.581 43.254 1.00 60.28 985 ARG A CA 1
ATOM 7728 C C . ARG A 1 988 ? 24.402 20.104 44.590 1.00 61.06 985 ARG A C 1
ATOM 7729 O O . ARG A 1 988 ? 23.757 20.855 45.314 1.00 60.74 985 ARG A O 1
ATOM 7737 N N . SER A 1 989 ? 24.656 18.838 44.890 1.00 62.88 986 SER A N 1
ATOM 7738 C CA . SER A 1 989 ? 24.259 18.238 46.148 1.00 65.23 986 SER A CA 1
ATOM 7739 C C . SER A 1 989 ? 25.082 16.980 46.364 1.00 68.48 986 SER A C 1
ATOM 7740 O O . SER A 1 989 ? 24.853 15.971 45.699 1.00 70.13 986 SER A O 1
ATOM 7743 N N . ASN A 1 990 ? 26.047 17.047 47.277 1.00 70.67 987 ASN A N 1
ATOM 7744 C CA . ASN A 1 990 ? 26.943 15.918 47.525 1.00 74.94 987 ASN A CA 1
ATOM 7745 C C . ASN A 1 990 ? 27.465 15.869 48.945 1.00 79.57 987 ASN A C 1
ATOM 7746 O O . ASN A 1 990 ? 27.517 16.895 49.627 1.00 79.06 987 ASN A O 1
ATOM 7751 N N . GLU A 1 991 ? 27.856 14.670 49.374 1.00 86.68 988 GLU A N 1
ATOM 7752 C CA . GLU A 1 991 ? 28.420 14.473 50.697 1.00 93.98 988 GLU A CA 1
ATOM 7753 C C . GLU A 1 991 ? 29.892 14.877 50.740 1.00 96.52 988 GLU A C 1
ATOM 7754 O O . GLU A 1 991 ? 30.283 15.682 51.589 1.00 98.36 988 GLU A O 1
ATOM 7760 N N . ASP A 1 992 ? 30.684 14.349 49.801 1.00 99.58 989 ASP A N 1
ATOM 7761 C CA . ASP A 1 992 ? 32.161 14.525 49.762 1.00 102.53 989 ASP A CA 1
ATOM 7762 C C . ASP A 1 992 ? 32.665 15.971 49.612 1.00 98.46 989 ASP A C 1
ATOM 7763 O O . ASP A 1 992 ? 33.841 16.258 49.872 1.00 100.27 989 ASP A O 1
ATOM 7768 N N . GLY A 1 993 ? 31.782 16.863 49.180 1.00 91.55 990 GLY A N 1
ATOM 7769 C CA . GLY A 1 993 ? 32.086 18.273 49.173 1.00 86.09 990 GLY A CA 1
ATOM 7770 C C . GLY A 1 993 ? 32.689 18.806 47.895 1.00 83.48 990 GLY A C 1
ATOM 7771 O O . GLY A 1 993 ? 33.283 19.880 47.905 1.00 81.94 990 GLY A O 1
ATOM 7772 N N . THR A 1 994 ? 32.542 18.075 46.792 1.00 82.80 991 THR A N 1
ATOM 7773 C CA . THR A 1 994 ? 33.038 18.578 45.513 1.00 79.64 991 THR A CA 1
ATOM 7774 C C . THR A 1 994 ? 32.198 19.766 45.008 1.00 75.07 991 THR A C 1
ATOM 7775 O O . THR A 1 994 ? 31.026 19.636 44.691 1.00 72.95 991 THR A O 1
ATOM 7779 N N . LEU A 1 995 ? 32.834 20.929 45.006 1.00 73.50 992 LEU A N 1
ATOM 7780 C CA . LEU A 1 995 ? 32.252 22.182 44.546 1.00 72.31 992 LEU A CA 1
ATOM 7781 C C . LEU A 1 995 ? 32.687 22.393 43.122 1.00 72.88 992 LEU A C 1
ATOM 7782 O O . LEU A 1 995 ? 33.831 22.081 42.777 1.00 77.10 992 LEU A O 1
ATOM 7787 N N . GLY A 1 996 ? 31.842 22.984 42.294 1.00 70.56 993 GLY A N 1
ATOM 7788 C CA . GLY A 1 996 ? 32.353 23.416 40.983 1.00 72.21 993 GLY A CA 1
ATOM 7789 C C . GLY A 1 996 ? 33.192 24.688 41.065 1.00 68.92 993 GLY A C 1
ATOM 7790 O O . GLY A 1 996 ? 33.652 25.082 42.132 1.00 69.83 993 GLY A O 1
ATOM 7791 N N . GLU A 1 997 ? 33.403 25.327 39.929 1.00 67.55 994 GLU A N 1
ATOM 7792 C CA . GLU A 1 997 ? 33.760 26.732 39.924 1.00 66.99 994 GLU A CA 1
ATOM 7793 C C . GLU A 1 997 ? 32.551 27.566 39.503 1.00 60.53 994 GLU A C 1
ATOM 7794 O O . GLU A 1 997 ? 32.509 28.766 39.729 1.00 57.58 994 GLU A O 1
ATOM 7800 N N . LEU A 1 998 ? 31.562 26.908 38.916 1.00 57.83 995 LEU A N 1
ATOM 7801 C CA . LEU A 1 998 ? 30.454 27.582 38.273 1.00 55.23 995 LEU A CA 1
ATOM 7802 C C . LEU A 1 998 ? 29.554 28.305 39.267 1.00 53.69 995 LEU A C 1
ATOM 7803 O O . LEU A 1 998 ? 29.135 29.442 39.015 1.00 53.67 995 LEU A O 1
ATOM 7808 N N . LEU A 1 999 ? 29.275 27.661 40.397 1.00 52.82 996 LEU A N 1
ATOM 7809 C CA . LEU A 1 999 ? 28.426 28.256 41.420 1.00 50.70 996 LEU A CA 1
ATOM 7810 C C . LEU A 1 999 ? 29.149 29.278 42.284 1.00 49.71 996 LEU A C 1
ATOM 7811 O O . LEU A 1 999 ? 28.519 29.946 43.098 1.00 49.16 996 LEU A O 1
ATOM 7816 N N . LYS A 1 1000 ? 30.455 29.424 42.086 1.00 49.76 997 LYS A N 1
ATOM 7817 C CA . LYS A 1 1000 ? 31.229 30.465 42.775 1.00 49.58 997 LYS A CA 1
ATOM 7818 C C . LYS A 1 1000 ? 30.990 31.845 42.192 1.00 49.25 997 LYS A C 1
ATOM 7819 O O . LYS A 1 1000 ? 31.357 32.828 42.818 1.00 49.33 997 LYS A O 1
ATOM 7825 N N . ASP A 1 1001 ? 30.360 31.914 41.012 1.00 49.10 998 ASP A N 1
ATOM 7826 C CA . ASP A 1 1001 ? 30.217 33.165 40.260 1.00 49.63 998 ASP A CA 1
ATOM 7827 C C . ASP A 1 1001 ? 29.007 33.984 40.713 1.00 48.23 998 ASP A C 1
ATOM 7828 O O . ASP A 1 1001 ? 27.868 33.616 40.463 1.00 47.61 998 ASP A O 1
ATOM 7833 N N . TRP A 1 1002 ? 29.268 35.117 41.352 1.00 47.91 999 TRP A N 1
ATOM 7834 C CA . TRP A 1 1002 ? 28.218 36.044 41.772 1.00 46.22 999 TRP A CA 1
ATOM 7835 C C . TRP A 1 1002 ? 27.303 36.505 40.631 1.00 45.48 999 TRP A C 1
ATOM 7836 O O . TRP A 1 1002 ? 26.098 36.701 40.863 1.00 44.49 999 TRP A O 1
ATOM 7847 N N . ARG A 1 1003 ? 27.861 36.667 39.417 1.00 44.56 1000 ARG A N 1
ATOM 7848 C CA . ARG A 1 1003 ? 27.104 37.217 38.274 1.00 44.14 1000 ARG A CA 1
ATOM 7849 C C . ARG A 1 1003 ? 26.084 36.256 37.715 1.00 43.51 1000 ARG A C 1
ATOM 7850 O O . ARG A 1 1003 ? 24.983 36.647 37.317 1.00 42.55 1000 ARG A O 1
ATOM 7858 N N . ARG A 1 1004 ? 26.486 35.001 37.657 1.00 44.08 1001 ARG A N 1
ATOM 7859 C CA . ARG A 1 1004 ? 25.642 33.908 37.257 1.00 45.30 1001 ARG A CA 1
ATOM 7860 C C . ARG A 1 1004 ? 24.392 33.818 38.132 1.00 44.32 1001 ARG A C 1
ATOM 7861 O O . ARG A 1 1004 ? 23.283 33.642 37.628 1.00 43.24 1001 ARG A O 1
ATOM 7869 N N . LEU A 1 1005 ? 24.588 33.945 39.444 1.00 42.89 1002 LEU A N 1
ATOM 7870 C CA . LEU A 1 1005 ? 23.489 33.856 40.370 1.00 43.05 1002 LEU A CA 1
ATOM 7871 C C . LEU A 1 1005 ? 22.612 35.078 40.227 1.00 42.79 1002 LEU A C 1
ATOM 7872 O O . LEU A 1 1005 ? 21.371 34.967 40.219 1.00 42.37 1002 LEU A O 1
ATOM 7877 N N . ASN A 1 1006 ? 23.252 36.236 40.104 1.00 41.53 1003 ASN A N 1
ATOM 7878 C CA . ASN A 1 1006 ? 22.509 37.466 39.936 1.00 40.83 1003 ASN A CA 1
ATOM 7879 C C . ASN A 1 1006 ? 21.543 37.384 38.732 1.00 41.41 1003 ASN A C 1
ATOM 7880 O O . ASN A 1 1006 ? 20.369 37.798 38.822 1.00 40.96 1003 ASN A O 1
ATOM 7885 N N . VAL A 1 1007 ? 22.037 36.847 37.615 1.00 40.46 1004 VAL A N 1
ATOM 7886 C CA . VAL A 1 1007 ? 21.211 36.754 36.427 1.00 40.51 1004 VAL A CA 1
ATOM 7887 C C . VAL A 1 1007 ? 20.049 35.787 36.669 1.00 42.10 1004 VAL A C 1
ATOM 7888 O O . VAL A 1 1007 ? 18.930 36.085 36.253 1.00 42.65 1004 VAL A O 1
ATOM 7892 N N . ALA A 1 1008 ? 20.309 34.658 37.348 1.00 42.31 1005 ALA A N 1
ATOM 7893 C CA . ALA A 1 1008 ? 19.251 33.722 37.746 1.00 42.91 1005 ALA A CA 1
ATOM 7894 C C . ALA A 1 1008 ? 18.188 34.400 38.612 1.00 42.88 1005 ALA A C 1
ATOM 7895 O O . ALA A 1 1008 ? 16.986 34.174 38.402 1.00 44.59 1005 ALA A O 1
ATOM 7897 N N . LEU A 1 1009 ? 18.613 35.248 39.547 1.00 41.62 1006 LEU A N 1
ATOM 7898 C CA . LEU A 1 1009 ? 17.666 35.846 40.488 1.00 42.21 1006 LEU A CA 1
ATOM 7899 C C . LEU A 1 1009 ? 16.843 37.011 39.906 1.00 43.01 1006 LEU A C 1
ATOM 7900 O O . LEU A 1 1009 ? 15.941 37.547 40.586 1.00 44.44 1006 LEU A O 1
ATOM 7905 N N . THR A 1 1010 ? 17.119 37.361 38.643 1.00 41.12 1007 THR A N 1
ATOM 7906 C CA . THR A 1 1010 ? 16.557 38.565 38.044 1.00 39.56 1007 THR A CA 1
ATOM 7907 C C . THR A 1 1010 ? 15.806 38.291 36.770 1.00 39.58 1007 THR A C 1
ATOM 7908 O O . THR A 1 1010 ? 15.371 39.217 36.103 1.00 39.68 1007 THR A O 1
ATOM 7912 N N . ARG A 1 1011 ? 15.642 37.022 36.429 1.00 40.49 1008 ARG A N 1
ATOM 7913 C CA . ARG A 1 1011 ? 14.808 36.655 35.287 1.00 42.80 1008 ARG A CA 1
ATOM 7914 C C . ARG A 1 1011 ? 13.285 36.627 35.558 1.00 45.00 1008 ARG A C 1
ATOM 7915 O O . ARG A 1 1011 ? 12.501 36.462 34.611 1.00 46.22 1008 ARG A O 1
ATOM 7923 N N . ALA A 1 1012 ? 12.869 36.747 36.825 1.00 45.60 1009 ALA A N 1
ATOM 7924 C CA . ALA A 1 1012 ? 11.469 36.483 37.200 1.00 47.49 1009 ALA A CA 1
ATOM 7925 C C . ALA A 1 1012 ? 10.686 37.773 37.377 1.00 47.14 1009 ALA A C 1
ATOM 7926 O O . ALA A 1 1012 ? 11.189 38.730 37.978 1.00 46.79 1009 ALA A O 1
ATOM 7928 N N . LYS A 1 1013 ? 9.471 37.799 36.843 1.00 47.34 1010 LYS A N 1
ATOM 7929 C CA . LYS A 1 1013 ? 8.581 38.942 37.045 1.00 48.05 1010 LYS A CA 1
ATOM 7930 C C . LYS A 1 1013 ? 7.804 38.789 38.346 1.00 48.51 1010 LYS A C 1
ATOM 7931 O O . LYS A 1 1013 ? 7.832 39.685 39.202 1.00 48.00 1010 LYS A O 1
ATOM 7937 N N . HIS A 1 1014 ? 7.127 37.647 38.496 1.00 49.45 1011 HIS A N 1
ATOM 7938 C CA . HIS A 1 1014 ? 6.088 37.476 39.527 1.00 51.14 1011 HIS A CA 1
ATOM 7939 C C . HIS A 1 1014 ? 6.386 36.422 40.579 1.00 51.61 1011 HIS A C 1
ATOM 7940 O O . HIS A 1 1014 ? 6.154 36.655 41.781 1.00 53.04 1011 HIS A O 1
ATOM 7947 N N . LY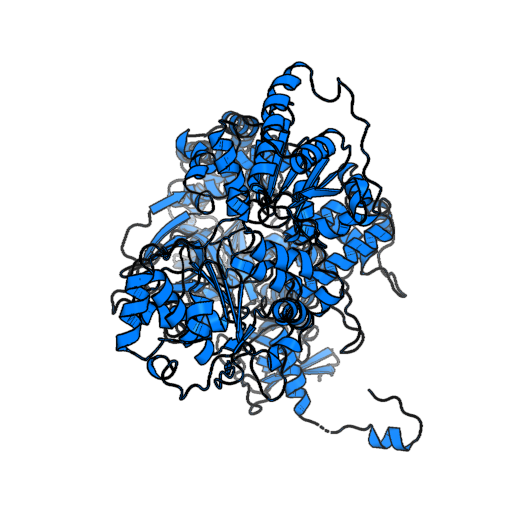S A 1 1015 ? 6.897 35.274 40.145 1.00 51.32 1012 LYS A N 1
ATOM 7948 C CA . LYS A 1 1015 ? 7.266 34.227 41.088 1.00 51.89 1012 LYS A CA 1
ATOM 7949 C C . LYS A 1 1015 ? 8.634 33.621 40.773 1.00 49.54 1012 LYS A C 1
ATOM 7950 O O . LYS A 1 1015 ? 8.975 33.378 39.612 1.00 49.14 1012 LYS A O 1
ATOM 7956 N N . LEU A 1 1016 ? 9.397 33.382 41.831 1.00 48.58 1013 LEU A N 1
ATOM 7957 C CA . LEU A 1 1016 ? 10.704 32.778 41.732 1.00 47.35 1013 LEU A CA 1
ATOM 7958 C C . LEU A 1 1016 ? 10.874 31.614 42.721 1.00 48.44 1013 LEU A C 1
ATOM 7959 O O . LEU A 1 1016 ? 10.885 31.812 43.958 1.00 48.11 1013 LEU A O 1
ATOM 7964 N N . ILE A 1 1017 ? 11.006 30.409 42.155 1.00 48.87 1014 ILE A N 1
ATOM 7965 C CA . ILE A 1 1017 ? 11.161 29.175 42.930 1.00 50.12 1014 ILE A CA 1
ATOM 7966 C C . ILE A 1 1017 ? 12.581 28.657 42.804 1.00 49.59 1014 ILE A C 1
ATOM 7967 O O . ILE A 1 1017 ? 13.094 28.440 41.687 1.00 49.62 1014 ILE A O 1
ATOM 7972 N N . LEU A 1 1018 ? 13.216 28.457 43.950 1.00 49.75 1015 LEU A N 1
ATOM 7973 C CA . LEU A 1 1018 ? 14.602 27.996 43.986 1.00 50.11 1015 LEU A CA 1
ATOM 7974 C C . LEU A 1 1018 ? 14.682 26.652 44.690 1.00 52.62 1015 LEU A C 1
ATOM 7975 O O . LEU A 1 1018 ? 14.086 26.454 45.763 1.00 54.15 1015 LEU A O 1
ATOM 7980 N N . LEU A 1 1019 ? 15.421 25.728 44.085 1.00 52.67 1016 LEU A N 1
ATOM 7981 C CA . LEU A 1 1019 ? 15.472 24.371 44.584 1.00 53.73 1016 LEU A CA 1
ATOM 7982 C C . LEU A 1 1019 ? 16.909 23.882 44.623 1.00 53.13 1016 LEU A C 1
ATOM 7983 O O . LEU A 1 1019 ? 17.633 23.975 43.628 1.00 51.16 1016 LEU A O 1
ATOM 7988 N N . GLY A 1 1020 ? 17.295 23.383 45.797 1.00 54.21 1017 GLY A N 1
ATOM 7989 C CA . GLY A 1 1020 ? 18.525 22.620 45.981 1.00 55.44 1017 GLY A CA 1
ATOM 7990 C C . GLY A 1 1020 ? 18.923 22.366 47.425 1.00 56.75 1017 GLY A C 1
ATOM 7991 O O . GLY A 1 1020 ? 18.184 22.691 48.355 1.00 58.40 1017 GLY A O 1
ATOM 7992 N N . SER A 1 1021 ? 20.111 21.795 47.597 1.00 56.84 1018 SER A N 1
ATOM 7993 C CA . SER A 1 1021 ? 20.631 21.387 48.888 1.00 57.60 1018 SER A CA 1
ATOM 7994 C C . SER A 1 1021 ? 21.277 22.579 49.585 1.00 57.04 1018 SER A C 1
ATOM 7995 O O . SER A 1 1021 ? 22.341 23.036 49.170 1.00 57.70 1018 SER A O 1
ATOM 7998 N N . VAL A 1 1022 ? 20.645 23.072 50.647 1.00 56.67 1019 VAL A N 1
ATOM 7999 C CA . VAL A 1 1022 ? 21.188 24.193 51.415 1.00 54.76 1019 VAL A CA 1
ATOM 8000 C C . VAL A 1 1022 ? 22.614 23.916 51.921 1.00 55.86 1019 VAL A C 1
ATOM 8001 O O . VAL A 1 1022 ? 23.487 24.769 51.817 1.00 55.19 1019 VAL A O 1
ATOM 8005 N N . SER A 1 1023 ? 22.847 22.723 52.447 1.00 57.76 1020 SER A N 1
ATOM 8006 C CA . SER A 1 1023 ? 24.141 22.392 53.051 1.00 58.78 1020 SER A CA 1
ATOM 8007 C C . SER A 1 1023 ? 25.270 22.255 52.009 1.00 58.15 1020 SER A C 1
ATOM 8008 O O . SER A 1 1023 ? 26.419 22.559 52.304 1.00 58.03 1020 SER A O 1
ATOM 8011 N N . SER A 1 1024 ? 24.937 21.831 50.790 1.00 57.61 1021 SER A N 1
ATOM 8012 C CA . SER A 1 1024 ? 25.922 21.806 49.706 1.00 56.77 1021 SER A CA 1
ATOM 8013 C C . SER A 1 1024 ? 26.164 23.213 49.174 1.00 55.04 1021 SER A C 1
ATOM 8014 O O . SER A 1 1024 ? 27.320 23.645 49.049 1.00 55.08 1021 SER A O 1
ATOM 8017 N N . LEU A 1 1025 ? 25.071 23.928 48.899 1.00 53.30 1022 LEU A N 1
ATOM 8018 C CA . LEU A 1 1025 ? 25.138 25.241 48.255 1.00 51.35 1022 LEU A CA 1
ATOM 8019 C C . LEU A 1 1025 ? 25.763 26.360 49.090 1.00 51.32 1022 LEU A C 1
ATOM 8020 O O . LEU A 1 1025 ? 26.509 27.190 48.534 1.00 50.95 1022 LEU A O 1
ATOM 8025 N N . LYS A 1 1026 ? 25.508 26.369 50.401 1.00 51.69 1023 LYS A N 1
ATOM 8026 C CA . LYS A 1 1026 ? 25.975 27.447 51.298 1.00 51.61 1023 LYS A CA 1
ATOM 8027 C C . LYS A 1 1026 ? 27.499 27.574 51.337 1.00 51.69 1023 LYS A C 1
ATOM 8028 O O . LYS A 1 1026 ? 28.047 28.519 51.925 1.00 51.87 1023 LYS A O 1
ATOM 8034 N N . ARG A 1 1027 ? 28.169 26.614 50.712 1.00 51.28 1024 ARG A N 1
ATOM 8035 C CA . ARG A 1 1027 ? 29.607 26.594 50.673 1.00 50.89 1024 ARG A CA 1
ATOM 8036 C C . ARG A 1 1027 ? 30.125 27.501 49.563 1.00 49.63 1024 ARG A C 1
ATOM 8037 O O . ARG A 1 1027 ? 31.325 27.764 49.502 1.00 50.34 1024 ARG A O 1
ATOM 8045 N N . PHE A 1 1028 ? 29.220 27.986 48.707 1.00 47.89 1025 PHE A N 1
ATOM 8046 C CA . PHE A 1 1028 ? 29.531 28.984 47.670 1.00 46.57 1025 PHE A CA 1
ATOM 8047 C C . PHE A 1 1028 ? 29.144 30.372 48.171 1.00 45.32 1025 PHE A C 1
ATOM 8048 O O . PHE A 1 1028 ? 27.955 30.609 48.483 1.00 44.70 1025 PHE A O 1
ATOM 8056 N N . PRO A 1 1029 ? 30.126 31.299 48.221 1.00 44.94 1026 PRO A N 1
ATOM 8057 C CA . PRO A 1 1029 ? 29.888 32.634 48.731 1.00 44.25 1026 PRO A CA 1
ATOM 8058 C C . PRO A 1 1029 ? 28.591 33.279 48.225 1.00 44.22 1026 PRO A C 1
ATOM 8059 O O . PRO A 1 1029 ? 27.847 33.764 49.078 1.00 45.81 1026 PRO A O 1
ATOM 8063 N N . PRO A 1 1030 ? 28.269 33.233 46.887 1.00 43.12 1027 PRO A N 1
ATOM 8064 C CA . PRO A 1 1030 ? 26.994 33.882 46.506 1.00 42.80 1027 PRO A CA 1
ATOM 8065 C C . PRO A 1 1030 ? 25.751 33.232 47.132 1.00 43.99 1027 PRO A C 1
ATOM 8066 O O . PRO A 1 1030 ? 24.795 33.935 47.467 1.00 44.31 1027 PRO A O 1
ATOM 8070 N N . LEU A 1 1031 ? 25.770 31.915 47.306 1.00 46.03 1028 LEU A N 1
ATOM 8071 C CA . LEU A 1 1031 ? 24.618 31.200 47.862 1.00 47.72 1028 LEU A CA 1
ATOM 8072 C C . LEU A 1 1031 ? 24.512 31.386 49.371 1.00 49.57 1028 LEU A C 1
ATOM 8073 O O . LEU A 1 1031 ? 23.414 31.630 49.893 1.00 50.15 1028 LEU A O 1
ATOM 8078 N N . GLY A 1 1032 ? 25.657 31.282 50.054 1.00 50.20 1029 GLY A N 1
ATOM 8079 C CA . GLY A 1 1032 ? 25.758 31.559 51.487 1.00 51.11 1029 GLY A CA 1
ATOM 8080 C C . GLY A 1 1032 ? 25.113 32.887 51.829 1.00 50.55 1029 GLY A C 1
ATOM 8081 O O . GLY A 1 1032 ? 24.239 32.961 52.696 1.00 51.73 1029 GLY A O 1
ATOM 8082 N N . THR A 1 1033 ? 25.515 33.924 51.105 1.00 49.00 1030 THR A N 1
ATOM 8083 C CA . THR A 1 1033 ? 24.941 35.239 51.262 1.00 48.88 1030 THR A CA 1
ATOM 8084 C C . THR A 1 1033 ? 23.433 35.250 50.930 1.00 49.18 1030 THR A C 1
ATOM 8085 O O . THR A 1 1033 ? 22.653 35.825 51.677 1.00 50.62 1030 THR A O 1
ATOM 8089 N N . LEU A 1 1034 ? 23.027 34.567 49.859 1.00 48.96 1031 LEU A N 1
ATOM 8090 C CA . LEU A 1 1034 ? 21.605 34.415 49.532 1.00 47.85 1031 LEU A CA 1
ATOM 8091 C C . LEU A 1 1034 ? 20.854 33.810 50.696 1.00 50.33 1031 LEU A C 1
ATOM 8092 O O . LEU A 1 1034 ? 19.792 34.304 51.051 1.00 51.89 1031 LEU A O 1
ATOM 8097 N N . PHE A 1 1035 ? 21.415 32.762 51.298 1.00 51.69 1032 PHE A N 1
ATOM 8098 C CA . PHE A 1 1035 ? 20.760 32.076 52.399 1.00 53.07 1032 PHE A CA 1
ATOM 8099 C C . PHE A 1 1035 ? 20.596 32.924 53.646 1.00 54.91 1032 PHE A C 1
ATOM 8100 O O . PHE A 1 1035 ? 19.582 32.804 54.337 1.00 56.37 1032 PHE A O 1
ATOM 8108 N N . ASP A 1 1036 ? 21.569 33.795 53.912 1.00 54.83 1033 ASP A N 1
ATOM 8109 C CA . ASP A 1 1036 ? 21.451 34.750 55.008 1.00 56.41 1033 ASP A CA 1
ATOM 8110 C C . ASP A 1 1036 ? 20.242 35.658 54.826 1.00 57.12 1033 ASP A C 1
ATOM 8111 O O . ASP A 1 1036 ? 19.513 35.889 55.789 1.00 59.72 1033 ASP A O 1
ATOM 8116 N N . HIS A 1 1037 ? 20.018 36.145 53.605 1.00 55.78 1034 HIS A N 1
ATOM 8117 C CA . HIS A 1 1037 ? 18.863 37.004 53.344 1.00 57.92 1034 HIS A CA 1
ATOM 8118 C C . HIS A 1 1037 ? 17.522 36.266 53.288 1.00 57.85 1034 HIS A C 1
ATOM 8119 O O . HIS A 1 1037 ? 16.517 36.801 53.762 1.00 58.60 1034 HIS A O 1
ATOM 8126 N N . LEU A 1 1038 ? 17.510 35.042 52.755 1.00 56.55 1035 LEU A N 1
ATOM 8127 C CA . LEU A 1 1038 ? 16.281 34.251 52.678 1.00 57.46 1035 LEU A CA 1
ATOM 8128 C C . LEU A 1 1038 ? 15.819 33.829 54.052 1.00 61.80 1035 LEU A C 1
ATOM 8129 O O . LEU A 1 1038 ? 14.619 33.836 54.328 1.00 62.73 1035 LEU A O 1
ATOM 8134 N N . ASN A 1 1039 ? 16.789 33.476 54.900 1.00 65.48 1036 ASN A N 1
ATOM 8135 C CA . ASN A 1 1039 ? 16.548 33.085 56.287 1.00 68.88 1036 ASN A CA 1
ATOM 8136 C C . ASN A 1 1039 ? 16.009 34.202 57.121 1.00 69.59 1036 ASN A C 1
ATOM 8137 O O . ASN A 1 1039 ? 15.043 33.995 57.845 1.00 71.41 1036 ASN A O 1
ATOM 8142 N N . ALA A 1 1040 ? 16.626 35.379 57.010 1.00 67.95 1037 ALA A N 1
ATOM 8143 C CA . ALA A 1 1040 ? 16.209 36.542 57.779 1.00 69.82 1037 ALA A CA 1
ATOM 8144 C C . ALA A 1 1040 ? 14.707 36.851 57.583 1.00 71.94 1037 ALA A C 1
ATOM 8145 O O . ALA A 1 1040 ? 14.107 37.544 58.397 1.00 74.30 1037 ALA A O 1
ATOM 8147 N N . GLU A 1 1041 ? 14.104 36.304 56.524 1.00 71.77 1038 GLU A N 1
ATOM 8148 C CA . GLU A 1 1041 ? 12.664 36.436 56.288 1.00 72.06 1038 GLU A CA 1
ATOM 8149 C C . GLU A 1 1041 ? 11.911 35.106 56.151 1.00 69.82 1038 GLU A C 1
ATOM 8150 O O . GLU A 1 1041 ? 10.787 35.067 55.655 1.00 68.77 1038 GLU A O 1
ATOM 8156 N N . GLN A 1 1042 ? 12.551 34.035 56.618 1.00 68.76 1039 GLN A N 1
ATOM 8157 C CA . GLN A 1 1042 ? 12.001 32.666 56.693 1.00 69.78 1039 GLN A CA 1
ATOM 8158 C C . GLN A 1 1042 ? 11.540 32.053 55.377 1.00 67.62 1039 GLN A C 1
ATOM 8159 O O . GLN A 1 1042 ? 10.637 31.213 55.356 1.00 69.26 1039 GLN A O 1
ATOM 8165 N N . LEU A 1 1043 ? 12.190 32.437 54.287 1.00 65.42 1040 LEU A N 1
ATOM 8166 C CA . LEU A 1 1043 ? 11.749 32.029 52.956 1.00 62.61 1040 LEU A CA 1
ATOM 8167 C C . LEU A 1 1043 ? 12.224 30.642 52.528 1.00 62.27 1040 LEU A C 1
ATOM 8168 O O . LEU A 1 1043 ? 11.816 30.160 51.470 1.00 62.87 1040 LEU A O 1
ATOM 8173 N N . ILE A 1 1044 ? 13.065 29.998 53.344 1.00 62.08 1041 ILE A N 1
ATOM 8174 C CA . ILE A 1 1044 ? 13.550 28.644 53.031 1.00 61.06 1041 ILE A CA 1
ATOM 8175 C C . ILE A 1 1044 ? 12.568 27.645 53.613 1.00 63.14 1041 ILE A C 1
ATOM 8176 O O . ILE A 1 1044 ? 12.335 27.613 54.823 1.00 64.26 1041 ILE A O 1
ATOM 8181 N N . LEU A 1 1045 ? 11.985 26.838 52.742 1.00 62.45 1042 LEU A N 1
ATOM 8182 C CA . LEU A 1 1045 ? 11.088 25.807 53.203 1.00 64.23 1042 LEU A CA 1
ATOM 8183 C C . LEU A 1 1045 ? 11.699 24.434 52.965 1.00 64.81 1042 LEU A C 1
ATOM 8184 O O . LEU A 1 1045 ? 12.129 24.111 51.846 1.00 63.08 1042 LEU A O 1
ATOM 8189 N N . ASP A 1 1046 ? 11.755 23.655 54.049 1.00 66.30 1043 ASP A N 1
ATOM 8190 C CA . ASP A 1 1046 ? 12.340 22.320 54.069 1.00 67.15 1043 ASP A CA 1
ATOM 8191 C C . ASP A 1 1046 ? 11.353 21.289 53.556 1.00 68.09 1043 ASP A C 1
ATOM 8192 O O . ASP A 1 1046 ? 10.274 21.122 54.117 1.00 69.82 1043 ASP A O 1
ATOM 8197 N N . LEU A 1 1047 ? 11.737 20.613 52.480 1.00 67.47 1044 LEU A N 1
ATOM 8198 C CA . LEU A 1 1047 ? 11.022 19.467 51.969 1.00 68.73 1044 LEU A CA 1
ATOM 8199 C C . LEU A 1 1047 ? 11.157 18.293 52.947 1.00 72.33 1044 LEU A C 1
ATOM 8200 O O . LEU A 1 1047 ? 12.173 18.184 53.641 1.00 72.08 1044 LEU A O 1
ATOM 8205 N N . PRO A 1 1048 ? 10.117 17.427 53.036 1.00 75.13 1045 PRO A N 1
ATOM 8206 C CA . PRO A 1 1048 ? 10.249 16.287 53.935 1.00 77.66 1045 PRO A CA 1
ATOM 8207 C C . PRO A 1 1048 ? 11.056 15.172 53.261 1.00 78.27 1045 PRO A C 1
ATOM 8208 O O . PRO A 1 1048 ? 11.553 15.360 52.153 1.00 76.07 1045 PRO A O 1
ATOM 8212 N N . SER A 1 1049 ? 11.175 14.027 53.930 1.00 81.00 1046 SER A N 1
ATOM 8213 C CA . SER A 1 1049 ? 11.799 12.842 53.355 1.00 81.91 1046 SER A CA 1
ATOM 8214 C C . SER A 1 1049 ? 11.063 12.395 52.090 1.00 82.84 1046 SER A C 1
ATOM 8215 O O . SER A 1 1049 ? 9.862 12.660 51.933 1.00 83.71 1046 SER A O 1
ATOM 8218 N N . ARG A 1 1050 ? 11.785 11.716 51.198 1.00 83.79 1047 ARG A N 1
ATOM 8219 C CA . ARG A 1 1050 ? 11.212 11.193 49.945 1.00 84.70 1047 ARG A CA 1
ATOM 8220 C C . ARG A 1 1050 ? 10.116 10.115 50.185 1.00 88.45 1047 ARG A C 1
ATOM 8221 O O . ARG A 1 1050 ? 9.316 9.835 49.282 1.00 88.67 1047 ARG A O 1
ATOM 8229 N N . GLU A 1 1051 ? 10.106 9.525 51.390 1.00 90.31 1048 GLU A N 1
ATOM 8230 C CA . GLU A 1 1051 ? 9.112 8.525 51.804 1.00 94.06 1048 GLU A CA 1
ATOM 8231 C C . GLU A 1 1051 ? 7.742 9.140 52.082 1.00 93.49 1048 GLU A C 1
ATOM 8232 O O . GLU A 1 1051 ? 6.723 8.481 51.883 1.00 95.13 1048 GLU A O 1
ATOM 8238 N N . HIS A 1 1052 ? 7.744 10.394 52.551 1.00 91.18 1049 HIS A N 1
ATOM 8239 C CA . HIS A 1 1052 ? 6.543 11.144 52.950 1.00 90.72 1049 HIS A CA 1
ATOM 8240 C C . HIS A 1 1052 ? 5.519 11.203 51.823 1.00 90.50 1049 HIS A C 1
ATOM 8241 O O . HIS A 1 1052 ? 5.892 11.368 50.656 1.00 88.27 1049 HIS A O 1
ATOM 8248 N N . GLU A 1 1053 ? 4.237 11.061 52.184 1.00 93.32 1050 GLU A N 1
ATOM 8249 C CA . GLU A 1 1053 ? 3.123 10.988 51.222 1.00 93.54 1050 GLU A CA 1
ATOM 8250 C C . GLU A 1 1053 ? 3.140 12.092 50.164 1.00 90.57 1050 GLU A C 1
ATOM 8251 O O . GLU A 1 1053 ? 2.824 11.832 49.006 1.00 91.11 1050 GLU A O 1
ATOM 8257 N N . SER A 1 1054 ? 3.542 13.302 50.569 1.00 87.12 1051 SER A N 1
ATOM 8258 C CA . SER A 1 1054 ? 3.586 14.479 49.690 1.00 83.58 1051 SER A CA 1
ATOM 8259 C C . SER A 1 1054 ? 4.689 14.452 48.610 1.00 81.69 1051 SER A C 1
ATOM 8260 O O . SER A 1 1054 ? 4.734 15.346 47.751 1.00 79.37 1051 SER A O 1
ATOM 8263 N N . LEU A 1 1055 ? 5.555 13.438 48.637 1.00 82.22 1052 LEU A N 1
ATOM 8264 C CA . LEU A 1 1055 ? 6.641 13.333 47.651 1.00 80.73 1052 LEU A CA 1
ATOM 8265 C C . LEU A 1 1055 ? 6.731 11.994 46.924 1.00 83.28 1052 LEU A C 1
ATOM 8266 O O . LEU A 1 1055 ? 7.235 11.943 45.791 1.00 83.34 1052 LEU A O 1
ATOM 8271 N N . SER A 1 1056 ? 6.243 10.934 47.572 1.00 85.34 1053 SER A N 1
ATOM 8272 C CA . SER A 1 1056 ? 6.413 9.558 47.099 1.00 87.77 1053 SER A CA 1
ATOM 8273 C C . SER A 1 1056 ? 5.836 9.271 45.708 1.00 88.94 1053 SER A C 1
ATOM 8274 O O . SER A 1 1056 ? 6.426 8.496 44.954 1.00 90.39 1053 SER A O 1
ATOM 8277 N N . HIS A 1 1057 ? 4.706 9.895 45.366 1.00 89.27 1054 HIS A N 1
ATOM 8278 C CA . HIS A 1 1057 ? 4.087 9.714 44.038 1.00 91.03 1054 HIS A CA 1
ATOM 8279 C C . HIS A 1 1057 ? 4.901 10.370 42.913 1.00 88.52 1054 HIS A C 1
ATOM 8280 O O . HIS A 1 1057 ? 4.799 9.969 41.752 1.00 90.05 1054 HIS A O 1
ATOM 8287 N N . ILE A 1 1058 ? 5.686 11.383 43.271 1.00 84.66 1055 ILE A N 1
ATOM 8288 C CA . ILE A 1 1058 ? 6.619 12.020 42.347 1.00 82.41 1055 ILE A CA 1
ATOM 8289 C C . ILE A 1 1058 ? 7.969 11.259 42.281 1.00 82.84 1055 ILE A C 1
ATOM 8290 O O . ILE A 1 1058 ? 8.489 11.017 41.186 1.00 82.83 1055 ILE A O 1
ATOM 8295 N N . LEU A 1 1059 ? 8.501 10.855 43.442 1.00 82.86 1056 LEU A N 1
ATOM 8296 C CA . LEU A 1 1059 ? 9.872 10.320 43.553 1.00 82.38 1056 LEU A CA 1
ATOM 8297 C C . LEU A 1 1059 ? 10.012 8.801 43.661 1.00 85.32 1056 LEU A C 1
ATOM 8298 O O . LEU A 1 1059 ? 9.029 8.061 43.630 1.00 88.35 1056 LEU A O 1
#

CATH classification: 2.40.30.270 (+1 more: 3.40.50.300)

InterPro domains:
  IPR011604 PD-(D/E)XK endonuclease-like domain superfamily [G3DSA:3.90.320.10] (126-404)
  IPR014808 DNA replication factor Dna2, N-terminal [PF08696] (74-282)
  IPR026851 DNA replication ATP-dependent helicase/nuclease Dna2/JHS1, DEXXQ-box helicase domain [cd18041] (626-829)
  IPR027417 P-loop containing nucleoside triphosphate hydrolase [G3DSA:3.40.50.300] (582-827)
  IPR027417 P-loop containing nucleoside triphosphate hydrolase [G3DSA:3.40.50.300] (828-1045)
  IPR027417 P-loop containing nucleoside triphosphate hydrolase [SSF52540] (621-1023)
  IPR041677 DNA2/NAM7 helicase, helicase domain [PF13086] (627-723)
  IPR041677 DNA2/NAM7 helicase, helicase domain [PF13086] (731-798)
  IPR041679 DNA2/NAM7 helicase-like, C-terminal [PF13087] (806-1019)
  IPR045055 DNA2/NAM7-like helicase [PTHR10887] (79-1026)
  IPR047187 Upf1-like, C-terminal helicase domain [cd18808] (830-1035)
  IPR048459 DNA2, rift barrel domain [PF21123] (470-567)

GO terms:
  GO:0005515 protein binding (F, IPI)
  GO:0000781 chromosome, telomeric region (C, IDA)
  GO:0017108 5'-flap endonuclease activity (F, IDA)
  GO:1902990 mitotic telomere maintenance via semi-conservative replication (P, IMP)
  GO:0000723 telomere maintenance (P, IMP)

B-factor: mean 66.56, std 27.99, range [26.12, 176.74]